Protein AF-0000000076750486 (afdb_homodimer)

Structure (mmCIF, N/CA/C/O backbone):
data_AF-0000000076750486-model_v1
#
loop_
_entity.id
_entity.type
_entity.pdbx_description
1 polymer 'Helix-turn-helix protein'
#
loop_
_atom_site.group_PDB
_atom_site.id
_atom_site.type_symbol
_atom_site.label_atom_id
_atom_site.label_alt_id
_atom_site.label_comp_id
_atom_site.label_asym_id
_atom_site.label_entity_id
_atom_site.label_seq_id
_atom_site.pdbx_PDB_ins_code
_atom_site.Cartn_x
_atom_site.Cartn_y
_atom_site.Cartn_z
_atom_site.occupancy
_atom_site.B_iso_or_equiv
_atom_site.auth_seq_id
_atom_site.auth_comp_id
_atom_site.auth_asym_id
_atom_site.auth_atom_id
_atom_site.pdbx_PDB_model_num
ATOM 1 N N . MET A 1 1 ? -79.75 -40.312 5.246 1 23.78 1 MET A N 1
ATOM 2 C CA . MET A 1 1 ? -78.312 -40.188 5.551 1 23.78 1 MET A CA 1
ATOM 3 C C . MET A 1 1 ? -77.625 -39.281 4.543 1 23.78 1 MET A C 1
ATOM 5 O O . MET A 1 1 ? -77.312 -39.719 3.41 1 23.78 1 MET A O 1
ATOM 9 N N . ALA A 1 2 ? -77.938 -37.969 4.516 1 32.53 2 ALA A N 1
ATOM 10 C CA . ALA A 1 2 ? -77.562 -36.844 3.68 1 32.53 2 ALA A CA 1
ATOM 11 C C . ALA A 1 2 ? -76 -36.625 3.764 1 32.53 2 ALA A C 1
ATOM 13 O O . ALA A 1 2 ? -75.5 -36.406 4.848 1 32.53 2 ALA A O 1
ATOM 14 N N . ARG A 1 3 ? -75.25 -37.219 2.775 1 31.77 3 ARG A N 1
ATOM 15 C CA . ARG A 1 3 ? -73.812 -37.156 2.586 1 31.77 3 ARG A CA 1
ATOM 16 C C . ARG A 1 3 ? -73.312 -35.719 2.408 1 31.77 3 ARG A C 1
ATOM 18 O O . ARG A 1 3 ? -73.75 -35.031 1.464 1 31.77 3 ARG A O 1
ATOM 25 N N . GLU A 1 4 ? -73.188 -34.938 3.432 1 31.73 4 GLU A N 1
ATOM 26 C CA . GLU A 1 4 ? -72.625 -33.594 3.434 1 31.73 4 GLU A CA 1
ATOM 27 C C . GLU A 1 4 ? -71.25 -33.531 2.801 1 31.73 4 GLU A C 1
ATOM 29 O O . GLU A 1 4 ? -70.312 -34.219 3.277 1 31.73 4 GLU A O 1
ATOM 34 N N . SER A 1 5 ? -71.125 -33.5 1.434 1 34.5 5 SER A N 1
ATOM 35 C CA . SER A 1 5 ? -69.938 -33.312 0.645 1 34.5 5 SER A CA 1
ATOM 36 C C . SER A 1 5 ? -69.188 -32.062 1.065 1 34.5 5 SER A C 1
ATOM 38 O O . SER A 1 5 ? -69.625 -30.953 0.844 1 34.5 5 SER A O 1
ATOM 40 N N . SER A 1 6 ? -68.562 -32.031 2.211 1 38.47 6 SER A N 1
ATOM 41 C CA . SER A 1 6 ? -67.688 -30.938 2.646 1 38.47 6 SER A CA 1
ATOM 42 C C . SER A 1 6 ? -66.688 -30.594 1.591 1 38.47 6 SER A C 1
ATOM 44 O O . SER A 1 6 ? -65.812 -31.422 1.288 1 38.47 6 SER A O 1
ATOM 46 N N . GLU A 1 7 ? -67 -29.875 0.505 1 38.19 7 GLU A N 1
ATOM 47 C CA . GLU A 1 7 ? -66.062 -29.312 -0.477 1 38.19 7 GLU A CA 1
ATOM 48 C C . GLU A 1 7 ? -64.938 -28.562 0.204 1 38.19 7 GLU A C 1
ATOM 50 O O . GLU A 1 7 ? -65.125 -27.594 0.936 1 38.19 7 GLU A O 1
ATOM 55 N N . HIS A 1 8 ? -63.875 -29.234 0.682 1 41.31 8 HIS A N 1
ATOM 56 C CA . HIS A 1 8 ? -62.625 -28.672 1.182 1 41.31 8 HIS A CA 1
ATOM 57 C C . HIS A 1 8 ? -62.062 -27.656 0.201 1 41.31 8 HIS A C 1
ATOM 59 O O . HIS A 1 8 ? -61.812 -27.969 -0.965 1 41.31 8 HIS A O 1
ATOM 65 N N . ASN A 1 9 ? -62.438 -26.375 0.25 1 45.03 9 ASN A N 1
ATOM 66 C CA . ASN A 1 9 ? -61.781 -25.297 -0.483 1 45.03 9 ASN A CA 1
ATOM 67 C C . ASN A 1 9 ? -60.281 -25.375 -0.37 1 45.03 9 ASN A C 1
ATOM 69 O O . ASN A 1 9 ? -59.719 -25.328 0.732 1 45.03 9 ASN A O 1
ATOM 73 N N . PRO A 1 10 ? -59.531 -25.953 -1.344 1 51.88 10 PRO A N 1
ATOM 74 C CA . PRO A 1 10 ? -58.094 -26.062 -1.253 1 51.88 10 PRO A CA 1
ATOM 75 C C . PRO A 1 10 ? -57.406 -24.75 -0.828 1 51.88 10 PRO A C 1
ATOM 77 O O . PRO A 1 10 ? -57.969 -23.672 -1.074 1 51.88 10 PRO A O 1
ATOM 80 N N . ALA A 1 11 ? -56.688 -24.703 0.3 1 61.81 11 ALA A N 1
ATOM 81 C CA . ALA A 1 11 ? -55.906 -23.578 0.825 1 61.81 11 ALA A CA 1
ATOM 82 C C . ALA A 1 11 ? -55.219 -22.828 -0.299 1 61.81 11 ALA A C 1
ATOM 84 O O . ALA A 1 11 ? -54.719 -23.438 -1.258 1 61.81 11 ALA A O 1
ATOM 85 N N . PRO A 1 12 ? -55.406 -21.453 -0.414 1 62.12 12 PRO A N 1
ATOM 86 C CA . PRO A 1 12 ? -54.781 -20.656 -1.474 1 62.12 12 PRO A CA 1
ATOM 87 C C . PRO A 1 12 ? -53.25 -20.875 -1.544 1 62.12 12 PRO A C 1
ATOM 89 O O . PRO A 1 12 ? -52.594 -20.984 -0.507 1 62.12 12 PRO A O 1
ATOM 92 N N . ARG A 1 13 ? -52.719 -21.438 -2.635 1 74 13 ARG A N 1
ATOM 93 C CA . ARG A 1 13 ? -51.281 -21.594 -2.859 1 74 13 ARG A CA 1
ATOM 94 C C . ARG A 1 13 ? -50.594 -20.25 -2.824 1 74 13 ARG A C 1
ATOM 96 O O . ARG A 1 13 ? -51.156 -19.234 -3.252 1 74 13 ARG A O 1
ATOM 103 N N . VAL A 1 14 ? -49.469 -20 -2.113 1 76.81 14 VAL A N 1
ATOM 104 C CA . VAL A 1 14 ? -48.688 -18.766 -2.008 1 76.81 14 VAL A CA 1
ATOM 105 C C . VAL A 1 14 ? -47.375 -18.922 -2.771 1 76.81 14 VAL A C 1
ATOM 107 O O . VAL A 1 14 ? -46.875 -20.047 -2.945 1 76.81 14 VAL A O 1
ATOM 110 N N . CYS A 1 15 ? -46.969 -17.906 -3.426 1 71.25 15 CYS A N 1
ATOM 111 C CA . CYS A 1 15 ? -45.688 -17.812 -4.125 1 71.25 15 CYS A CA 1
ATOM 112 C C . CYS A 1 15 ? -44.531 -18.172 -3.199 1 71.25 15 CYS A C 1
ATOM 114 O O . CYS A 1 15 ? -44.438 -17.656 -2.088 1 71.25 15 CYS A O 1
ATOM 116 N N . ALA A 1 16 ? -43.688 -19.125 -3.551 1 73.75 16 ALA A N 1
ATOM 117 C CA . ALA A 1 16 ? -42.594 -19.641 -2.725 1 73.75 16 ALA A CA 1
ATOM 118 C C . ALA A 1 16 ? -41.562 -18.547 -2.42 1 73.75 16 ALA A C 1
ATOM 120 O O . ALA A 1 16 ? -40.844 -18.641 -1.438 1 73.75 16 ALA A O 1
ATOM 121 N N . HIS A 1 17 ? -41.469 -17.453 -3.217 1 64.38 17 HIS A N 1
ATOM 122 C CA . HIS A 1 17 ? -40.5 -16.375 -3.035 1 64.38 17 HIS A CA 1
ATOM 123 C C . HIS A 1 17 ? -41.094 -15.234 -2.207 1 64.38 17 HIS A C 1
ATOM 125 O O . HIS A 1 17 ? -40.5 -14.805 -1.221 1 64.38 17 HIS A O 1
ATOM 131 N N . CYS A 1 18 ? -42.188 -14.641 -2.508 1 64.69 18 CYS A N 1
ATOM 132 C CA . CYS A 1 18 ? -42.656 -13.445 -1.83 1 64.69 18 CYS A CA 1
ATOM 133 C C . CYS A 1 18 ? -43.812 -13.789 -0.883 1 64.69 18 CYS A C 1
ATOM 135 O O . CYS A 1 18 ? -44.312 -12.922 -0.156 1 64.69 18 CYS A O 1
ATOM 137 N N . GLY A 1 19 ? -44.281 -14.953 -0.871 1 73.81 19 GLY A N 1
ATOM 138 C CA . GLY A 1 19 ? -45.344 -15.383 0.017 1 73.81 19 GLY A CA 1
ATOM 139 C C . GLY A 1 19 ? -46.719 -14.883 -0.408 1 73.81 19 GLY A C 1
ATOM 140 O O . GLY A 1 19 ? -47.688 -15.078 0.302 1 73.81 19 GLY A O 1
ATOM 141 N N . GLY A 1 20 ? -46.781 -14.133 -1.441 1 74 20 GLY A N 1
ATOM 142 C CA . GLY A 1 20 ? -48.062 -13.648 -1.911 1 74 20 GLY A CA 1
ATOM 143 C C . GLY A 1 20 ? -48.969 -14.75 -2.449 1 74 20 GLY A C 1
ATOM 144 O O . GLY A 1 20 ? -48.469 -15.844 -2.766 1 74 20 GLY A O 1
ATOM 145 N N . ARG A 1 21 ? -50.281 -14.555 -2.58 1 76.75 21 ARG A N 1
ATOM 146 C CA . ARG A 1 21 ? -51.219 -15.555 -3.037 1 76.75 21 ARG A CA 1
ATOM 147 C C . ARG A 1 21 ? -51.094 -15.781 -4.539 1 76.75 21 ARG A C 1
ATOM 149 O O . ARG A 1 21 ? -51.094 -14.828 -5.32 1 76.75 21 ARG A O 1
ATOM 156 N N . LEU A 1 22 ? -50.75 -17.031 -4.992 1 73.75 22 LEU A N 1
ATOM 157 C CA . LEU A 1 22 ? -50.688 -17.391 -6.402 1 73.75 22 LEU A CA 1
ATOM 158 C C . LEU A 1 22 ? -52.062 -17.391 -7.043 1 73.75 22 LEU A C 1
ATOM 160 O O . LEU A 1 22 ? -53.031 -17.734 -6.391 1 73.75 22 LEU A O 1
ATOM 164 N N . ARG A 1 23 ? -52.125 -16.859 -8.281 1 75.88 23 ARG A N 1
ATOM 165 C CA . ARG A 1 23 ? -53.406 -16.953 -9.016 1 75.88 23 ARG A CA 1
ATOM 166 C C . ARG A 1 23 ? -53.812 -18.422 -9.188 1 75.88 23 ARG A C 1
ATOM 168 O O . ARG A 1 23 ? -52.969 -19.312 -9.203 1 75.88 23 ARG A O 1
ATOM 175 N N . ARG A 1 24 ? -55.031 -18.75 -9.273 1 73 24 ARG A N 1
ATOM 176 C CA . ARG A 1 24 ? -55.594 -20.094 -9.383 1 73 24 ARG A CA 1
ATOM 177 C C . ARG A 1 24 ? -55.031 -20.828 -10.602 1 73 24 ARG A C 1
ATOM 179 O O . ARG A 1 24 ? -54.844 -22.047 -10.57 1 73 24 ARG A O 1
ATOM 186 N N . ASP A 1 25 ? -54.688 -20.047 -11.695 1 73.94 25 ASP A N 1
ATOM 187 C CA . ASP A 1 25 ? -54.219 -20.656 -12.938 1 73.94 25 ASP A CA 1
ATOM 188 C C . ASP A 1 25 ? -52.719 -20.719 -12.984 1 73.94 25 ASP A C 1
ATOM 190 O O . ASP A 1 25 ? -52.125 -21.219 -13.953 1 73.94 25 ASP A O 1
ATOM 194 N N . ASN A 1 26 ? -52 -20.203 -11.984 1 67.25 26 ASN A N 1
ATOM 195 C CA . ASN A 1 26 ? -50.562 -20.297 -11.922 1 67.25 26 ASN A CA 1
ATOM 196 C C . ASN A 1 26 ? -50.094 -21.672 -11.453 1 67.25 26 ASN A C 1
ATOM 198 O O . ASN A 1 26 ? -50.438 -22.109 -10.352 1 67.25 26 ASN A O 1
ATOM 202 N N . THR A 1 27 ? -49.594 -22.453 -12.258 1 73.5 27 THR A N 1
ATOM 203 C CA . THR A 1 27 ? -49.156 -23.812 -11.977 1 73.5 27 THR A CA 1
ATOM 204 C C . THR A 1 27 ? -47.719 -23.812 -11.438 1 73.5 27 THR A C 1
ATOM 206 O O . THR A 1 27 ? -47.188 -24.859 -11.039 1 73.5 27 THR A O 1
ATOM 209 N N . ASN A 1 28 ? -47.094 -22.625 -11.414 1 70.88 28 ASN A N 1
ATOM 210 C CA . ASN A 1 28 ? -45.719 -22.531 -10.93 1 70.88 28 ASN A CA 1
ATOM 211 C C . ASN A 1 28 ? -45.656 -22.297 -9.422 1 70.88 28 ASN A C 1
ATOM 213 O O . ASN A 1 28 ? -46.688 -22.047 -8.789 1 70.88 28 ASN A O 1
ATOM 217 N N . THR A 1 29 ? -44.531 -22.5 -8.758 1 75.31 29 THR A N 1
ATOM 218 C CA . THR A 1 29 ? -44.344 -22.297 -7.324 1 75.31 29 THR A CA 1
ATOM 219 C C . THR A 1 29 ? -44.125 -20.812 -7.016 1 75.31 29 THR A C 1
ATOM 221 O O . THR A 1 29 ? -44.188 -20.406 -5.855 1 75.31 29 THR A O 1
ATOM 224 N N . LEU A 1 30 ? -43.781 -20 -8.016 1 70.56 30 LEU A N 1
ATOM 225 C CA . LEU A 1 30 ? -43.594 -18.562 -7.859 1 70.56 30 LEU A CA 1
ATOM 226 C C . LEU A 1 30 ? -44.688 -17.781 -8.555 1 70.56 30 LEU A C 1
ATOM 228 O O . LEU A 1 30 ? -45.25 -18.25 -9.547 1 70.56 30 LEU A O 1
ATOM 232 N N . CYS A 1 31 ? -45.125 -16.625 -8.016 1 71.88 31 CYS A N 1
ATOM 233 C CA . CYS A 1 31 ? -46.031 -15.695 -8.672 1 71.88 31 CYS A CA 1
ATOM 234 C C . CYS A 1 31 ? -45.375 -15.023 -9.867 1 71.88 31 CYS A C 1
ATOM 236 O O . CYS A 1 31 ? -44.156 -15.039 -9.984 1 71.88 31 CYS A O 1
ATOM 238 N N . ASP A 1 32 ? -46.062 -14.438 -10.93 1 67.56 32 ASP A N 1
ATOM 239 C CA . ASP A 1 32 ? -45.531 -13.867 -12.172 1 67.56 32 ASP A CA 1
ATOM 240 C C . ASP A 1 32 ? -44.438 -12.828 -11.891 1 67.56 32 ASP A C 1
ATOM 242 O O . ASP A 1 32 ? -43.406 -12.844 -12.523 1 67.56 32 ASP A O 1
ATOM 246 N N . PRO A 1 33 ? -44.719 -11.953 -11.039 1 64.38 33 PRO A N 1
ATOM 247 C CA . PRO A 1 33 ? -43.625 -11.039 -10.773 1 64.38 33 PRO A CA 1
ATOM 248 C C . PRO A 1 33 ? -42.406 -11.742 -10.18 1 64.38 33 PRO A C 1
ATOM 250 O O . PRO A 1 33 ? -41.25 -11.43 -10.539 1 64.38 33 PRO A O 1
ATOM 253 N N . CYS A 1 34 ? -42.562 -12.609 -9.297 1 63.22 34 CYS A N 1
ATOM 254 C CA . CYS A 1 34 ? -41.438 -13.336 -8.688 1 63.22 34 CYS A CA 1
ATOM 255 C C . CYS A 1 34 ? -40.812 -14.305 -9.688 1 63.22 34 CYS A C 1
ATOM 257 O O . CYS A 1 34 ? -39.625 -14.562 -9.633 1 63.22 34 CYS A O 1
ATOM 259 N N . GLN A 1 35 ? -41.562 -14.961 -10.547 1 58.34 35 GLN A N 1
ATOM 260 C CA . GLN A 1 35 ? -41 -15.734 -11.641 1 58.34 35 GLN A CA 1
ATOM 261 C C . GLN A 1 35 ? -40.125 -14.859 -12.547 1 58.34 35 GLN A C 1
ATOM 263 O O . GLN A 1 35 ? -39.062 -15.289 -13 1 58.34 35 GLN A O 1
ATOM 268 N N . ARG A 1 36 ? -40.688 -13.727 -12.906 1 53.91 36 ARG A N 1
ATOM 269 C CA . ARG A 1 36 ? -39.906 -12.781 -13.695 1 53.91 36 ARG A CA 1
ATOM 270 C C . ARG A 1 36 ? -38.656 -12.352 -12.953 1 53.91 36 ARG A C 1
ATOM 272 O O . ARG A 1 36 ? -37.562 -12.203 -13.555 1 53.91 36 ARG A O 1
ATOM 279 N N . SER A 1 37 ? -38.781 -12.031 -11.805 1 46.66 37 SER A N 1
ATOM 280 C CA . SER A 1 37 ? -37.625 -11.648 -10.984 1 46.66 37 SER A CA 1
ATOM 281 C C . SER A 1 37 ? -36.719 -12.844 -10.734 1 46.66 37 SER A C 1
ATOM 283 O O . SER A 1 37 ? -35.5 -12.68 -10.562 1 46.66 37 SER A O 1
ATOM 285 N N . ALA A 1 38 ? -37.188 -13.977 -10.555 1 42.75 38 ALA A N 1
ATOM 286 C CA . ALA A 1 38 ? -36.344 -15.164 -10.344 1 42.75 38 ALA A CA 1
ATOM 287 C C . ALA A 1 38 ? -35.562 -15.516 -11.609 1 42.75 38 ALA A C 1
ATOM 289 O O . ALA A 1 38 ? -34.469 -16.078 -11.523 1 42.75 38 ALA A O 1
ATOM 290 N N . HIS A 1 39 ? -36.219 -15.461 -12.773 1 36.16 39 HIS A N 1
ATOM 291 C CA . HIS A 1 39 ? -35.438 -15.633 -13.984 1 36.16 39 HIS A CA 1
ATOM 292 C C . HIS A 1 39 ? -34.531 -14.438 -14.219 1 36.16 39 HIS A C 1
ATOM 294 O O . HIS A 1 39 ? -34.031 -14.227 -15.336 1 36.16 39 HIS A O 1
ATOM 300 N N . THR A 1 40 ? -34.594 -13.523 -13.461 1 33.72 40 THR A N 1
ATOM 301 C CA . THR A 1 40 ? -33.531 -12.57 -13.773 1 33.72 40 THR A CA 1
ATOM 302 C C . THR A 1 40 ? -32.188 -13.281 -13.891 1 33.72 40 THR A C 1
ATOM 304 O O . THR A 1 40 ? -31.531 -13.57 -12.883 1 33.72 40 THR A O 1
ATOM 307 N N . VAL A 1 41 ? -32.188 -14.32 -14.547 1 33.94 41 VAL A N 1
ATOM 308 C CA . VAL A 1 41 ? -30.859 -14.68 -15.008 1 33.94 41 VAL A CA 1
ATOM 309 C C . VAL A 1 41 ? -30.062 -13.414 -15.328 1 33.94 41 VAL A C 1
ATOM 311 O O . VAL A 1 41 ? -30.5 -12.57 -16.109 1 33.94 41 VAL A O 1
ATOM 314 N N . GLU A 1 42 ? -29.422 -12.953 -14.445 1 41.34 42 GLU A N 1
ATOM 315 C CA . GLU A 1 42 ? -28.516 -11.844 -14.719 1 41.34 42 GLU A CA 1
ATOM 316 C C . GLU A 1 42 ? -27.969 -11.922 -16.141 1 41.34 42 GLU A C 1
ATOM 318 O O . GLU A 1 42 ? -27.344 -12.906 -16.516 1 41.34 42 GLU A O 1
ATOM 323 N N . LEU A 1 43 ? -28.766 -11.422 -16.969 1 50.56 43 LEU A N 1
ATOM 324 C CA . LEU A 1 43 ? -28.234 -11.266 -18.312 1 50.56 43 LEU A CA 1
ATOM 325 C C . LEU A 1 43 ? -26.766 -10.836 -18.266 1 50.56 43 LEU A C 1
ATOM 327 O O . LEU A 1 43 ? -26.438 -9.797 -17.703 1 50.56 43 LEU A O 1
ATOM 331 N N . LEU A 1 44 ? -25.969 -11.789 -18.391 1 55.09 44 LEU A N 1
ATOM 332 C CA . LEU A 1 44 ? -24.547 -11.477 -18.5 1 55.09 44 LEU A CA 1
ATOM 333 C C . LEU A 1 44 ? -24.125 -11.344 -19.953 1 55.09 44 LEU A C 1
ATOM 335 O O . LEU A 1 44 ? -24.484 -12.18 -20.781 1 55.09 44 LEU A O 1
ATOM 339 N N . ALA A 1 45 ? -23.547 -10.305 -20.281 1 67.12 45 ALA A N 1
ATOM 340 C CA . ALA A 1 45 ? -23 -10.133 -21.609 1 67.12 45 ALA A CA 1
ATOM 341 C C . ALA A 1 45 ? -22 -11.242 -21.938 1 67.12 45 ALA A C 1
ATOM 343 O O . ALA A 1 45 ? -21.172 -11.609 -21.109 1 67.12 45 ALA A O 1
ATOM 344 N N . PRO A 1 46 ? -22.234 -11.836 -23.047 1 64.25 46 PRO A N 1
ATOM 345 C CA . PRO A 1 46 ? -21.266 -12.867 -23.422 1 64.25 46 PRO A CA 1
ATOM 346 C C . PRO A 1 46 ? -19.859 -12.32 -23.578 1 64.25 46 PRO A C 1
ATOM 348 O O . PRO A 1 46 ? -19.672 -11.141 -23.906 1 64.25 46 PRO A O 1
ATOM 351 N N . VAL A 1 47 ? -18.906 -13.047 -23.328 1 61.25 47 VAL A N 1
ATOM 352 C CA . VAL A 1 47 ? -17.531 -12.711 -23.656 1 61.25 47 VAL A CA 1
ATOM 353 C C . VAL A 1 47 ? -17.266 -13 -25.125 1 61.25 47 VAL A C 1
ATOM 355 O O . VAL A 1 47 ? -17.406 -14.141 -25.578 1 61.25 47 VAL A O 1
ATOM 358 N N . LEU A 1 48 ? -17.078 -11.961 -25.797 1 66.31 48 LEU A N 1
ATOM 359 C CA . LEU A 1 48 ? -16.875 -12.078 -27.234 1 66.31 48 LEU A CA 1
ATOM 360 C C . LEU A 1 48 ? -15.391 -12.094 -27.578 1 66.31 48 LEU A C 1
ATOM 362 O O . LEU A 1 48 ? -14.594 -11.422 -26.922 1 66.31 48 LEU A O 1
ATOM 366 N N . PRO A 1 49 ? -15.023 -13.008 -28.469 1 60.53 49 PRO A N 1
ATOM 367 C CA . PRO A 1 49 ? -13.625 -13.008 -28.906 1 60.53 49 PRO A CA 1
ATOM 368 C C . PRO A 1 49 ? -13.18 -11.656 -29.469 1 60.53 49 PRO A C 1
ATOM 370 O O . PRO A 1 49 ? -14.016 -10.867 -29.906 1 60.53 49 PRO A O 1
ATOM 373 N N . LEU A 1 50 ? -11.891 -11.391 -29.406 1 60.94 50 LEU A N 1
ATOM 374 C CA . LEU A 1 50 ? -11.352 -10.125 -29.875 1 60.94 50 LEU A CA 1
ATOM 375 C C . LEU A 1 50 ? -11.664 -9.922 -31.359 1 60.94 50 LEU A C 1
ATOM 377 O O . LEU A 1 50 ? -11.805 -8.781 -31.812 1 60.94 50 LEU A O 1
ATOM 381 N N . ASP A 1 51 ? -11.773 -11.039 -32.031 1 64.12 51 ASP A N 1
ATOM 382 C CA . ASP A 1 51 ? -12.086 -10.938 -33.469 1 64.12 51 ASP A CA 1
ATOM 383 C C . ASP A 1 51 ? -13.453 -10.289 -33.688 1 64.12 51 ASP A C 1
ATOM 385 O O . ASP A 1 51 ? -13.672 -9.602 -34.688 1 64.12 51 ASP A O 1
ATOM 389 N N . PHE A 1 52 ? -14.32 -10.445 -32.812 1 75.19 52 PHE A N 1
ATOM 390 C CA . PHE A 1 52 ? -15.633 -9.805 -32.906 1 75.19 52 PHE A CA 1
ATOM 391 C C . PHE A 1 52 ? -15.5 -8.289 -32.812 1 75.19 52 PHE A C 1
ATOM 393 O O . PHE A 1 52 ? -16.094 -7.574 -33.656 1 75.19 52 PHE A O 1
ATOM 400 N N . TRP A 1 53 ? -14.656 -7.945 -31.953 1 74.5 53 TRP A N 1
ATOM 401 C CA . TRP A 1 53 ? -14.484 -6.516 -31.734 1 74.5 53 TRP A CA 1
ATOM 402 C C . TRP A 1 53 ? -13.57 -5.898 -32.781 1 74.5 53 TRP A C 1
ATOM 404 O O . TRP A 1 53 ? -13.594 -4.688 -33 1 74.5 53 TRP A O 1
ATOM 414 N N . ALA A 1 54 ? -12.891 -6.789 -33.406 1 66.94 54 ALA A N 1
ATOM 415 C CA . ALA A 1 54 ? -11.945 -6.336 -34.438 1 66.94 54 ALA A CA 1
ATOM 416 C C . ALA A 1 54 ? -12.586 -6.324 -35.812 1 66.94 54 ALA A C 1
ATOM 418 O O . ALA A 1 54 ? -11.969 -5.898 -36.781 1 66.94 54 ALA A O 1
ATOM 419 N N . GLU A 1 55 ? -13.758 -6.832 -35.875 1 76.88 55 GLU A N 1
ATOM 420 C CA . GLU A 1 55 ? -14.453 -6.746 -37.156 1 76.88 55 GLU A CA 1
ATOM 421 C C . GLU A 1 55 ? -14.516 -5.305 -37.625 1 76.88 55 GLU A C 1
ATOM 423 O O . GLU A 1 55 ? -14.758 -4.383 -36.844 1 76.88 55 GLU A O 1
ATOM 428 N N . PRO A 1 56 ? -14.281 -5.176 -38.906 1 75.38 56 PRO A N 1
ATOM 429 C CA . PRO A 1 56 ? -14.141 -3.822 -39.469 1 75.38 56 PRO A CA 1
ATOM 430 C C . PRO A 1 56 ? -15.312 -2.91 -39.094 1 75.38 56 PRO A C 1
ATOM 432 O O . PRO A 1 56 ? -15.102 -1.758 -38.688 1 75.38 56 PRO A O 1
ATOM 435 N N . GLU A 1 57 ? -16.484 -3.408 -39.156 1 81.75 57 GLU A N 1
ATOM 436 C CA . GLU A 1 57 ? -17.641 -2.562 -38.844 1 81.75 57 GLU A CA 1
ATOM 437 C C . GLU A 1 57 ? -17.688 -2.252 -37.344 1 81.75 57 GLU A C 1
ATOM 439 O O . GLU A 1 57 ? -18 -1.124 -36.938 1 81.75 57 GLU A O 1
ATOM 444 N N . MET A 1 58 ? -17.328 -3.17 -36.562 1 82.38 58 MET A N 1
ATOM 445 C CA . MET A 1 58 ? -17.328 -2.988 -35.094 1 82.38 58 MET A CA 1
ATOM 446 C C . MET A 1 58 ? -16.172 -2.08 -34.688 1 82.38 58 MET A C 1
ATOM 448 O O . MET A 1 58 ? -16.375 -1.162 -33.875 1 82.38 58 MET A O 1
ATOM 452 N N . ARG A 1 59 ? -15.117 -2.338 -35.219 1 76.19 59 ARG A N 1
ATOM 453 C CA . ARG A 1 59 ? -13.953 -1.517 -34.906 1 76.19 59 ARG A CA 1
ATOM 454 C C . ARG A 1 59 ? -14.195 -0.058 -35.281 1 76.19 59 ARG A C 1
ATOM 456 O O . ARG A 1 59 ? -13.844 0.849 -34.531 1 76.19 59 ARG A O 1
ATOM 463 N N . ALA A 1 60 ? -14.75 0.118 -36.406 1 76.88 60 ALA A N 1
ATOM 464 C CA . ALA A 1 60 ? -15.078 1.472 -36.844 1 76.88 60 ALA A CA 1
ATOM 465 C C . ALA A 1 60 ? -16.094 2.121 -35.906 1 76.88 60 ALA A C 1
ATOM 467 O O . ALA A 1 60 ? -15.945 3.291 -35.531 1 76.88 60 ALA A O 1
ATOM 468 N N . ALA A 1 61 ? -17.047 1.387 -35.469 1 80.94 61 ALA A N 1
ATOM 469 C CA . ALA A 1 61 ? -18.078 1.907 -34.562 1 80.94 61 ALA A CA 1
ATOM 470 C C . ALA A 1 61 ? -17.484 2.271 -33.219 1 80.94 61 ALA A C 1
ATOM 472 O O . ALA A 1 61 ? -17.812 3.309 -32.656 1 80.94 61 ALA A O 1
ATOM 473 N N . LEU A 1 62 ? -16.609 1.397 -32.812 1 77.25 62 LEU A N 1
ATOM 474 C CA . LEU A 1 62 ? -15.953 1.638 -31.547 1 77.25 62 LEU A CA 1
ATOM 475 C C . LEU A 1 62 ? -15.008 2.83 -31.625 1 77.25 62 LEU A C 1
ATOM 477 O O . LEU A 1 62 ? -14.969 3.664 -30.719 1 77.25 62 LEU A O 1
ATOM 481 N N . ALA A 1 63 ? -14.359 2.98 -32.656 1 68.62 63 ALA A N 1
ATOM 482 C CA . ALA A 1 63 ? -13.43 4.09 -32.875 1 68.62 63 ALA A CA 1
ATOM 483 C C . ALA A 1 63 ? -14.18 5.418 -32.969 1 68.62 63 ALA A C 1
ATOM 485 O O . ALA A 1 63 ? -13.711 6.438 -32.438 1 68.62 63 ALA A O 1
ATOM 486 N N . ASP A 1 64 ? -15.391 5.352 -33.438 1 68.25 64 ASP A N 1
ATOM 487 C CA . ASP A 1 64 ? -16.203 6.551 -33.656 1 68.25 64 ASP A CA 1
ATOM 488 C C . ASP A 1 64 ? -17.125 6.793 -32.469 1 68.25 64 ASP A C 1
ATOM 490 O O . ASP A 1 64 ? -17.938 7.723 -32.469 1 68.25 64 ASP A O 1
ATOM 494 N N . HIS A 1 65 ? -17.031 5.957 -31.516 1 74.12 65 HIS A N 1
ATOM 495 C CA . HIS A 1 65 ? -17.906 6 -30.344 1 74.12 65 HIS A CA 1
ATOM 496 C C . HIS A 1 65 ? -19.375 5.996 -30.75 1 74.12 65 HIS A C 1
ATOM 498 O O . HIS A 1 65 ? -20.203 6.664 -30.125 1 74.12 65 HIS A O 1
ATOM 504 N N . ASP A 1 66 ? -19.625 5.387 -31.781 1 79.38 66 ASP A N 1
ATOM 505 C CA . ASP A 1 66 ? -21.016 5.172 -32.219 1 79.38 66 ASP A CA 1
ATOM 506 C C . ASP A 1 66 ? -21.641 3.996 -31.469 1 79.38 66 ASP A C 1
ATOM 508 O O . ASP A 1 66 ? -21.703 2.883 -31.984 1 79.38 66 ASP A O 1
ATOM 512 N N . LEU A 1 67 ? -22.156 4.266 -30.359 1 84.5 67 LEU A N 1
ATOM 513 C CA . LEU A 1 67 ? -22.656 3.23 -29.469 1 84.5 67 LEU A CA 1
ATOM 514 C C . LEU A 1 67 ? -23.969 2.645 -30 1 84.5 67 LEU A C 1
ATOM 516 O O . LEU A 1 67 ? -24.328 1.513 -29.672 1 84.5 67 LEU A O 1
ATOM 520 N N . GLY A 1 68 ? -24.609 3.414 -30.766 1 85.19 68 GLY A N 1
ATOM 521 C CA . GLY A 1 68 ? -25.766 2.861 -31.422 1 85.19 68 GLY A CA 1
ATOM 522 C C . GLY A 1 68 ? -25.438 1.714 -32.344 1 85.19 68 GLY A C 1
ATOM 523 O O . GLY A 1 68 ? -26.062 0.651 -32.281 1 85.19 68 GLY A O 1
ATOM 524 N N . LYS A 1 69 ? -24.453 1.995 -33.156 1 85.81 69 LYS A N 1
ATOM 525 C CA . LYS A 1 69 ? -24 0.96 -34.094 1 85.81 69 LYS A CA 1
ATOM 526 C C . LYS A 1 69 ? -23.406 -0.225 -33.344 1 85.81 69 LYS A C 1
ATOM 528 O O . LYS A 1 69 ? -23.609 -1.378 -33.719 1 85.81 69 LYS A O 1
ATOM 533 N N . VAL A 1 70 ? -22.703 0.013 -32.312 1 86.56 70 VAL A N 1
ATOM 534 C CA . VAL A 1 70 ? -22.141 -1.045 -31.484 1 86.56 70 VAL A CA 1
ATOM 535 C C . VAL A 1 70 ? -23.25 -1.932 -30.938 1 86.56 70 VAL A C 1
ATOM 537 O O . VAL A 1 70 ? -23.172 -3.16 -31 1 86.56 70 VAL A O 1
ATOM 540 N N . SER A 1 71 ? -24.266 -1.316 -30.469 1 88.94 71 SER A N 1
ATOM 541 C CA . SER A 1 71 ? -25.406 -2.043 -29.953 1 88.94 71 SER A CA 1
ATOM 542 C C . SER A 1 71 ? -26.078 -2.879 -31.031 1 88.94 71 SER A C 1
ATOM 544 O O . SER A 1 71 ? -26.391 -4.051 -30.812 1 88.94 71 SER A O 1
ATOM 546 N N . GLN A 1 72 ? -26.203 -2.324 -32.188 1 88.69 72 GLN A N 1
ATOM 547 C CA . GLN A 1 72 ? -26.828 -3.021 -33.281 1 88.69 72 GLN A CA 1
ATOM 548 C C . GLN A 1 72 ? -26.016 -4.234 -33.719 1 88.69 72 GLN A C 1
ATOM 550 O O . GLN A 1 72 ? -26.547 -5.324 -33.906 1 88.69 72 GLN A O 1
ATOM 555 N N . LEU A 1 73 ? -24.703 -4.035 -33.844 1 86.88 73 LEU A N 1
ATOM 556 C CA . LEU A 1 73 ? -23.812 -5.121 -34.25 1 86.88 73 LEU A CA 1
ATOM 557 C C . LEU A 1 73 ? -23.766 -6.207 -33.156 1 86.88 73 LEU A C 1
ATOM 559 O O . LEU A 1 73 ? -23.75 -7.398 -33.5 1 86.88 73 LEU A O 1
ATOM 563 N N . TYR A 1 74 ? -23.734 -5.793 -31.984 1 86.44 74 TYR A N 1
ATOM 564 C CA . TYR A 1 74 ? -23.719 -6.695 -30.844 1 86.44 74 TYR A CA 1
ATOM 565 C C . TYR A 1 74 ? -24.969 -7.559 -30.812 1 86.44 74 TYR A C 1
ATOM 567 O O . TYR A 1 74 ? -24.891 -8.781 -30.656 1 86.44 74 TYR A O 1
ATOM 575 N N . ARG A 1 75 ? -26.125 -7.008 -31.062 1 85.5 75 ARG A N 1
ATOM 576 C CA . ARG A 1 75 ? -27.406 -7.715 -31.047 1 85.5 75 ARG A CA 1
ATOM 577 C C . ARG A 1 75 ? -27.516 -8.648 -32.25 1 85.5 75 ARG A C 1
ATOM 579 O O . ARG A 1 75 ? -28.125 -9.719 -32.156 1 85.5 75 ARG A O 1
ATOM 586 N N . ALA A 1 76 ? -26.891 -8.227 -33.281 1 85.88 76 ALA A N 1
ATOM 587 C CA . ALA A 1 76 ? -26.984 -9.016 -34.5 1 85.88 76 ALA A CA 1
ATOM 588 C C . ALA A 1 76 ? -26.141 -10.281 -34.406 1 85.88 76 ALA A C 1
ATOM 590 O O . ALA A 1 76 ? -26.422 -11.273 -35.094 1 85.88 76 ALA A O 1
ATOM 591 N N . ARG A 1 77 ? -25.203 -10.203 -33.531 1 80.44 77 ARG A N 1
ATOM 592 C CA . ARG A 1 77 ? -24.203 -11.266 -33.625 1 80.44 77 ARG A CA 1
ATOM 593 C C . ARG A 1 77 ? -24.094 -12.039 -32.312 1 80.44 77 ARG A C 1
ATOM 595 O O . ARG A 1 77 ? -23.25 -12.93 -32.188 1 80.44 77 ARG A O 1
ATOM 602 N N . THR A 1 78 ? -24.844 -11.594 -31.406 1 79.88 78 THR A N 1
ATOM 603 C CA . THR A 1 78 ? -24.797 -12.266 -30.109 1 79.88 78 THR A CA 1
ATOM 604 C C . THR A 1 78 ? -26.188 -12.727 -29.688 1 79.88 78 THR A C 1
ATOM 606 O O . THR A 1 78 ? -27.188 -12.336 -30.297 1 79.88 78 THR A O 1
ATOM 609 N N . PRO A 1 79 ? -26.219 -13.555 -28.672 1 75.81 79 PRO A N 1
ATOM 610 C CA . PRO A 1 79 ? -27.547 -13.992 -28.203 1 75.81 79 PRO A CA 1
ATOM 611 C C . PRO A 1 79 ? -28.359 -12.859 -27.578 1 75.81 79 PRO A C 1
ATOM 613 O O . PRO A 1 79 ? -29.547 -13.039 -27.281 1 75.81 79 PRO A O 1
ATOM 616 N N . ILE A 1 80 ? -27.656 -11.773 -27.406 1 80.56 80 ILE A N 1
ATOM 617 C CA . ILE A 1 80 ? -28.359 -10.578 -26.922 1 80.56 80 ILE A CA 1
ATOM 618 C C . ILE A 1 80 ? -29.016 -9.875 -28.094 1 80.56 80 ILE A C 1
ATOM 620 O O . ILE A 1 80 ? -28.484 -8.891 -28.625 1 80.56 80 ILE A O 1
ATOM 624 N N . ARG A 1 81 ? -30.156 -10.297 -28.453 1 82.56 81 ARG A N 1
ATOM 625 C CA . ARG A 1 81 ? -30.75 -9.93 -29.734 1 82.56 81 ARG A CA 1
ATOM 626 C C . ARG A 1 81 ? -31.688 -8.742 -29.594 1 82.56 81 ARG A C 1
ATOM 628 O O . ARG A 1 81 ? -32 -8.078 -30.578 1 82.56 81 ARG A O 1
ATOM 635 N N . ARG A 1 82 ? -32.156 -8.477 -28.391 1 82.88 82 ARG A N 1
ATOM 636 C CA . ARG A 1 82 ? -33.188 -7.445 -28.203 1 82.88 82 ARG A CA 1
ATOM 637 C C . ARG A 1 82 ? -32.594 -6.242 -27.453 1 82.88 82 ARG A C 1
ATOM 639 O O . ARG A 1 82 ? -31.672 -6.383 -26.672 1 82.88 82 ARG A O 1
ATOM 646 N N . GLN A 1 83 ? -33.219 -5.094 -27.734 1 84.75 83 GLN A N 1
ATOM 647 C CA . GLN A 1 83 ? -32.719 -3.842 -27.156 1 84.75 83 GLN A CA 1
ATOM 648 C C . GLN A 1 83 ? -32.875 -3.857 -25.641 1 84.75 83 GLN A C 1
ATOM 650 O O . GLN A 1 83 ? -32.031 -3.309 -24.922 1 84.75 83 GLN A O 1
ATOM 655 N N . HIS A 1 84 ? -33.906 -4.516 -25.188 1 81.25 84 HIS A N 1
ATOM 656 C CA . HIS A 1 84 ? -34.125 -4.492 -23.75 1 81.25 84 HIS A CA 1
ATOM 657 C C . HIS A 1 84 ? -33.031 -5.301 -23.031 1 81.25 84 HIS A C 1
ATOM 659 O O . HIS A 1 84 ? -32.688 -5.004 -21.875 1 81.25 84 HIS A O 1
ATOM 665 N N . MET A 1 85 ? -32.5 -6.23 -23.656 1 79.88 85 MET A N 1
ATOM 666 C CA . MET A 1 85 ? -31.422 -7.012 -23.078 1 79.88 85 MET A CA 1
ATOM 667 C C . MET A 1 85 ? -30.141 -6.18 -22.969 1 79.88 85 MET A C 1
ATOM 669 O O . MET A 1 85 ? -29.453 -6.23 -21.938 1 79.88 85 MET A O 1
ATOM 673 N N . VAL A 1 86 ? -29.828 -5.43 -24 1 85.94 86 VAL A N 1
ATOM 674 C CA . VAL A 1 86 ? -28.688 -4.512 -23.953 1 85.94 86 VAL A CA 1
ATOM 675 C C . VAL A 1 86 ? -28.922 -3.469 -22.859 1 85.94 86 VAL A C 1
ATOM 677 O O . VAL A 1 86 ? -28 -3.146 -22.109 1 85.94 86 VAL A O 1
ATOM 680 N N . ALA A 1 87 ? -30.109 -2.98 -22.75 1 82.56 87 ALA A N 1
ATOM 681 C CA . ALA A 1 87 ? -30.484 -1.995 -21.734 1 82.56 87 ALA A CA 1
ATOM 682 C C . ALA A 1 87 ? -30.188 -2.516 -20.328 1 82.56 87 ALA A C 1
ATOM 684 O O . ALA A 1 87 ? -29.641 -1.796 -19.5 1 82.56 87 ALA A O 1
ATOM 685 N N . GLU A 1 88 ? -30.484 -3.705 -20.234 1 77 88 GLU A N 1
ATOM 686 C CA . GLU A 1 88 ? -30.25 -4.332 -18.938 1 77 88 GLU A CA 1
ATOM 687 C C . GLU A 1 88 ? -28.766 -4.465 -18.656 1 77 88 GLU A C 1
ATOM 689 O O . GLU A 1 88 ? -28.312 -4.219 -17.531 1 77 88 GLU A O 1
ATOM 694 N N . LEU A 1 89 ? -28.062 -4.816 -19.672 1 76.5 89 LEU A N 1
ATOM 695 C CA . LEU A 1 89 ? -26.625 -5.039 -19.5 1 76.5 89 LEU A CA 1
ATOM 696 C C . LEU A 1 89 ? -25.906 -3.732 -19.203 1 76.5 89 LEU A C 1
ATOM 698 O O . LEU A 1 89 ? -24.969 -3.703 -18.406 1 76.5 89 LEU A O 1
ATOM 702 N N . VAL A 1 90 ? -26.375 -2.664 -19.859 1 79.12 90 VAL A N 1
ATOM 703 C CA . VAL A 1 90 ? -25.641 -1.413 -19.781 1 79.12 90 VAL A CA 1
ATOM 704 C C . VAL A 1 90 ? -26.281 -0.496 -18.734 1 79.12 90 VAL A C 1
ATOM 706 O O . VAL A 1 90 ? -25.75 0.565 -18.422 1 79.12 90 VAL A O 1
ATOM 709 N N . GLY A 1 91 ? -27.422 -0.843 -18.234 1 75.81 91 GLY A N 1
ATOM 710 C CA . GLY A 1 91 ? -28.094 -0.108 -17.172 1 75.81 91 GLY A CA 1
ATOM 711 C C . GLY A 1 91 ? -28.891 1.076 -17.672 1 75.81 91 GLY A C 1
ATOM 712 O O . GLY A 1 91 ? -28.906 2.137 -17.047 1 75.81 91 GLY A O 1
ATOM 713 N N . PHE A 1 92 ? -29.375 1.004 -18.797 1 80.5 92 PHE A N 1
ATOM 714 C CA . PHE A 1 92 ? -30.25 2.018 -19.359 1 80.5 92 PHE A CA 1
ATOM 715 C C . PHE A 1 92 ? -31.656 1.448 -19.594 1 80.5 92 PHE A C 1
ATOM 717 O O . PHE A 1 92 ? -31.859 0.238 -19.484 1 80.5 92 PHE A O 1
ATOM 724 N N . SER A 1 93 ? -32.594 2.27 -19.766 1 79.5 93 SER A N 1
ATOM 725 C CA . SER A 1 93 ? -33.906 1.839 -20.219 1 79.5 93 SER A CA 1
ATOM 726 C C . SER A 1 93 ? -33.875 1.429 -21.688 1 79.5 93 SER A C 1
ATOM 728 O O . SER A 1 93 ? -33 1.866 -22.453 1 79.5 93 SER A O 1
ATOM 730 N N . GLN A 1 94 ? -34.781 0.555 -22 1 82.69 94 GLN A N 1
ATOM 731 C CA . GLN A 1 94 ? -34.906 0.144 -23.391 1 82.69 94 GLN A CA 1
ATOM 732 C C . GLN A 1 94 ? -35.188 1.343 -24.297 1 82.69 94 GLN A C 1
ATOM 734 O O . GLN A 1 94 ? -34.688 1.414 -25.422 1 82.69 94 GLN A O 1
ATOM 739 N N . ALA A 1 95 ? -35.969 2.293 -23.812 1 79.88 95 ALA A N 1
ATOM 740 C CA . ALA A 1 95 ? -36.219 3.504 -24.578 1 79.88 95 ALA A CA 1
ATOM 741 C C . ALA A 1 95 ? -34.938 4.285 -24.844 1 79.88 95 ALA A C 1
ATOM 743 O O . ALA A 1 95 ? -34.75 4.801 -25.953 1 79.88 95 ALA A O 1
ATOM 744 N N . HIS A 1 96 ? -34.094 4.285 -23.891 1 83.38 96 HIS A N 1
ATOM 745 C CA . HIS A 1 96 ? -32.812 4.992 -24.031 1 83.38 96 HIS A CA 1
ATOM 746 C C . HIS A 1 96 ? -31.906 4.293 -25.031 1 83.38 96 HIS A C 1
ATOM 748 O O . HIS A 1 96 ? -31.25 4.945 -25.844 1 83.38 96 HIS A O 1
ATOM 754 N N . ILE A 1 97 ? -31.891 3.061 -25.031 1 85.81 97 ILE A N 1
ATOM 755 C CA . ILE A 1 97 ? -31.094 2.301 -26 1 85.81 97 ILE A CA 1
ATOM 756 C C . ILE A 1 97 ? -31.625 2.533 -27.406 1 85.81 97 ILE A C 1
ATOM 758 O O . ILE A 1 97 ? -30.844 2.695 -28.359 1 85.81 97 ILE A O 1
ATOM 762 N N . SER A 1 98 ? -32.906 2.537 -27.516 1 85.19 98 SER A N 1
ATOM 763 C CA . SER A 1 98 ? -33.531 2.822 -28.797 1 85.19 98 SER A CA 1
ATOM 764 C C . SER A 1 98 ? -33.094 4.188 -29.328 1 85.19 98 SER A C 1
ATOM 766 O O . SER A 1 98 ? -32.781 4.332 -30.516 1 85.19 98 SER A O 1
ATOM 768 N N . ARG A 1 99 ? -33 5.16 -28.406 1 82.25 99 ARG A N 1
ATOM 769 C CA . ARG A 1 99 ? -32.594 6.496 -28.797 1 82.25 99 ARG A CA 1
ATOM 770 C C . ARG A 1 99 ? -31.109 6.5 -29.219 1 82.25 99 ARG A C 1
ATOM 772 O O . ARG A 1 99 ? -30.75 7.16 -30.188 1 82.25 99 ARG A O 1
ATOM 779 N N . ILE A 1 100 ? -30.281 5.746 -28.547 1 83.06 100 ILE A N 1
ATOM 780 C CA . ILE A 1 100 ? -28.859 5.637 -28.859 1 83.06 100 ILE A CA 1
ATOM 781 C C . ILE A 1 100 ? -28.672 4.984 -30.234 1 83.06 100 ILE A C 1
ATOM 783 O O . ILE A 1 100 ? -27.906 5.465 -31.062 1 83.06 100 ILE A O 1
ATOM 787 N N . GLU A 1 101 ? -29.438 3.996 -30.469 1 86.75 101 GLU A N 1
ATOM 788 C CA . GLU A 1 101 ? -29.312 3.262 -31.719 1 86.75 101 GLU A CA 1
ATOM 789 C C . GLU A 1 101 ? -29.812 4.098 -32.906 1 86.75 101 GLU A C 1
ATOM 791 O O . GLU A 1 101 ? -29.344 3.934 -34.031 1 86.75 101 GLU A O 1
ATOM 796 N N . ARG A 1 102 ? -30.719 5.004 -32.562 1 79.75 102 ARG A N 1
ATOM 797 C CA . ARG A 1 102 ? -31.25 5.867 -33.594 1 79.75 102 ARG A CA 1
ATOM 798 C C . ARG A 1 102 ? -30.406 7.129 -33.75 1 79.75 102 ARG A C 1
ATOM 800 O O . ARG A 1 102 ? -30.703 7.977 -34.594 1 79.75 102 ARG A O 1
ATOM 807 N N . GLY A 1 103 ? -29.375 7.23 -32.906 1 74 103 GLY A N 1
ATOM 808 C CA . GLY A 1 103 ? -28.484 8.391 -33 1 74 103 GLY A CA 1
ATOM 809 C C . GLY A 1 103 ? -29.125 9.648 -32.438 1 74 103 GLY A C 1
ATOM 810 O O . GLY A 1 103 ? -28.719 10.758 -32.781 1 74 103 GLY A O 1
ATOM 811 N N . LEU A 1 104 ? -29.984 9.539 -31.562 1 70.62 104 LEU A N 1
ATOM 812 C CA . LEU A 1 104 ? -30.75 10.68 -31.062 1 70.62 104 LEU A CA 1
ATOM 813 C C . LEU A 1 104 ? -30.203 11.141 -29.703 1 70.62 104 LEU A C 1
ATOM 815 O O . LEU A 1 104 ? -30.766 12.055 -29.094 1 70.62 104 LEU A O 1
ATOM 819 N N . CYS A 1 105 ? -29.203 10.469 -29.234 1 68.69 105 CYS A N 1
ATOM 820 C CA . CYS A 1 105 ? -28.625 10.836 -27.938 1 68.69 105 CYS A CA 1
ATOM 821 C C . CYS A 1 105 ? -27.156 11.234 -28.109 1 68.69 105 CYS A C 1
ATOM 823 O O . CYS A 1 105 ? -26.438 10.641 -28.906 1 68.69 105 CYS A O 1
ATOM 825 N N . GLU A 1 106 ? -26.812 12.352 -27.453 1 65.81 106 GLU A N 1
ATOM 826 C CA . GLU A 1 106 ? -25.391 12.648 -27.312 1 65.81 106 GLU A CA 1
ATOM 827 C C . GLU A 1 106 ? -24.703 11.641 -26.391 1 65.81 106 GLU A C 1
ATOM 829 O O . GLU A 1 106 ? -25.234 11.32 -25.312 1 65.81 106 GLU A O 1
ATOM 834 N N . ILE A 1 107 ? -23.703 10.969 -26.953 1 64.94 107 ILE A N 1
ATOM 835 C CA . ILE A 1 107 ? -22.984 9.945 -26.188 1 64.94 107 ILE A CA 1
ATOM 836 C C . ILE A 1 107 ? -22 10.602 -25.234 1 64.94 107 ILE A C 1
ATOM 838 O O . ILE A 1 107 ? -21.078 11.305 -25.672 1 64.94 107 ILE A O 1
ATOM 842 N N . ARG A 1 108 ? -22.344 10.531 -24.078 1 61.22 108 ARG A N 1
ATOM 843 C CA . ARG A 1 108 ? -21.453 11.016 -23.016 1 61.22 108 ARG A CA 1
ATOM 844 C C . ARG A 1 108 ? -20.516 9.914 -22.547 1 61.22 108 ARG A C 1
ATOM 846 O O . ARG A 1 108 ? -20.75 8.734 -22.828 1 61.22 108 ARG A O 1
ATOM 853 N N . LEU A 1 109 ? -19.547 10.266 -21.875 1 57.38 109 LEU A N 1
ATOM 854 C CA . LEU A 1 109 ? -18.531 9.32 -21.406 1 57.38 109 LEU A CA 1
ATOM 855 C C . LEU A 1 109 ? -19.156 8.258 -20.5 1 57.38 109 LEU A C 1
ATOM 857 O O . LEU A 1 109 ? -18.797 7.082 -20.594 1 57.38 109 LEU A O 1
ATOM 861 N N . ASP A 1 110 ? -20.031 8.727 -19.797 1 61.56 110 ASP A N 1
ATOM 862 C CA . ASP A 1 110 ? -20.703 7.777 -18.922 1 61.56 110 ASP A CA 1
ATOM 863 C C . ASP A 1 110 ? -21.422 6.695 -19.719 1 61.56 110 ASP A C 1
ATOM 865 O O . ASP A 1 110 ? -21.422 5.523 -19.328 1 61.56 110 ASP A O 1
ATOM 869 N N . THR A 1 111 ? -21.984 7 -20.812 1 71.38 111 THR A N 1
ATOM 870 C CA . THR A 1 111 ? -22.672 6.062 -21.703 1 71.38 111 THR A CA 1
ATOM 871 C C . THR A 1 111 ? -21.688 5.074 -22.312 1 71.38 111 THR A C 1
ATOM 873 O O . THR A 1 111 ? -21.938 3.871 -22.359 1 71.38 111 THR A O 1
ATOM 876 N N . VAL A 1 112 ? -20.578 5.613 -22.641 1 70.69 112 VAL A N 1
ATOM 877 C CA . VAL A 1 112 ? -19.531 4.77 -23.234 1 70.69 112 VAL A CA 1
ATOM 878 C C . VAL A 1 112 ? -19.062 3.74 -22.203 1 70.69 112 VAL A C 1
ATOM 880 O O . VAL A 1 112 ? -18.953 2.551 -22.516 1 70.69 112 VAL A O 1
ATOM 883 N N . LEU A 1 113 ? -18.984 4.219 -21.109 1 63.5 113 LEU A N 1
ATOM 884 C CA . LEU A 1 113 ? -18.469 3.348 -20.062 1 63.5 113 LEU A CA 1
ATOM 885 C C . LEU A 1 113 ? -19.484 2.266 -19.703 1 63.5 113 LEU A C 1
ATOM 887 O O . LEU A 1 113 ? -19.109 1.11 -19.484 1 63.5 113 LEU A O 1
ATOM 891 N N . ARG A 1 114 ? -20.625 2.578 -19.734 1 71.88 114 ARG A N 1
ATOM 892 C CA . ARG A 1 114 ? -21.672 1.608 -19.469 1 71.88 114 ARG A CA 1
ATOM 893 C C . ARG A 1 114 ? -21.734 0.548 -20.562 1 71.88 114 ARG A C 1
ATOM 895 O O . ARG A 1 114 ? -21.938 -0.634 -20.281 1 71.88 114 ARG A O 1
ATOM 902 N N . PHE A 1 115 ? -21.516 0.956 -21.75 1 76.69 115 PHE A N 1
ATOM 903 C CA . PHE A 1 115 ? -21.484 0.012 -22.859 1 76.69 115 PHE A CA 1
ATOM 904 C C . PHE A 1 115 ? -20.25 -0.897 -22.75 1 76.69 115 PHE A C 1
ATOM 906 O O . PHE A 1 115 ? -20.359 -2.105 -22.969 1 76.69 115 PHE A O 1
ATOM 913 N N . VAL A 1 116 ? -19.203 -0.215 -22.453 1 71.62 116 VAL A N 1
ATOM 914 C CA . VAL A 1 116 ? -17.969 -0.98 -22.344 1 71.62 116 VAL A CA 1
ATOM 915 C C . VAL A 1 116 ? -18.094 -2.037 -21.25 1 71.62 116 VAL A C 1
ATOM 917 O O . VAL A 1 116 ? -17.781 -3.207 -21.469 1 71.62 116 VAL A O 1
ATOM 920 N N . GLN A 1 117 ? -18.703 -1.596 -20.25 1 66.69 117 GLN A N 1
ATOM 921 C CA . GLN A 1 117 ? -18.891 -2.496 -19.125 1 66.69 117 GLN A CA 1
ATOM 922 C C . GLN A 1 117 ? -20.016 -3.49 -19.375 1 66.69 117 GLN A C 1
ATOM 924 O O . GLN A 1 117 ? -19.844 -4.691 -19.141 1 66.69 117 GLN A O 1
ATOM 929 N N . GLY A 1 118 ? -21.016 -3.035 -19.781 1 74.38 118 GLY A N 1
ATOM 930 C CA . GLY A 1 118 ? -22.219 -3.838 -19.953 1 74.38 118 GLY A CA 1
ATOM 931 C C . GLY A 1 118 ? -22.094 -4.855 -21.078 1 74.38 118 GLY A C 1
ATOM 932 O O . GLY A 1 118 ? -22.625 -5.969 -20.969 1 74.38 118 GLY A O 1
ATOM 933 N N . LEU A 1 119 ? -21.344 -4.445 -22.125 1 78.44 119 LEU A N 1
ATOM 934 C CA . LEU A 1 119 ? -21.203 -5.336 -23.266 1 78.44 119 LEU A CA 1
ATOM 935 C C . LEU A 1 119 ? -19.828 -6.004 -23.281 1 78.44 119 LEU A C 1
ATOM 937 O O . LEU A 1 119 ? -19.5 -6.742 -24.203 1 78.44 119 LEU A O 1
ATOM 941 N N . ARG A 1 120 ? -19.094 -5.699 -22.312 1 65.81 120 ARG A N 1
ATOM 942 C CA . ARG A 1 120 ? -17.766 -6.262 -22.156 1 65.81 120 ARG A CA 1
ATOM 943 C C . ARG A 1 120 ? -16.875 -5.922 -23.359 1 65.81 120 ARG A C 1
ATOM 945 O O . ARG A 1 120 ? -16.188 -6.793 -23.891 1 65.81 120 ARG A O 1
ATOM 952 N N . ILE A 1 121 ? -17 -4.746 -23.75 1 71.69 121 ILE A N 1
ATOM 953 C CA . ILE A 1 121 ? -16.125 -4.254 -24.828 1 71.69 121 ILE A CA 1
ATOM 954 C C . ILE A 1 121 ? -14.703 -4.109 -24.312 1 71.69 121 ILE A C 1
ATOM 956 O O . ILE A 1 121 ? -14.477 -3.543 -23.234 1 71.69 121 ILE A O 1
ATOM 960 N N . PRO A 1 122 ? -13.773 -4.645 -25.016 1 60.03 122 PRO A N 1
ATOM 961 C CA . PRO A 1 122 ? -12.391 -4.398 -24.609 1 60.03 122 PRO A CA 1
ATOM 962 C C . PRO A 1 122 ? -12.055 -2.912 -24.531 1 60.03 122 PRO A C 1
ATOM 964 O O . PRO A 1 122 ? -12.227 -2.184 -25.5 1 60.03 122 PRO A O 1
ATOM 967 N N . PRO A 1 123 ? -11.688 -2.447 -23.391 1 55.47 123 PRO A N 1
ATOM 968 C CA . PRO A 1 123 ? -11.539 -1.004 -23.188 1 55.47 123 PRO A CA 1
ATOM 969 C C . PRO A 1 123 ? -10.539 -0.364 -24.156 1 55.47 123 PRO A C 1
ATOM 971 O O . PRO A 1 123 ? -10.711 0.795 -24.531 1 55.47 123 PRO A O 1
ATOM 974 N N . HIS A 1 124 ? -9.664 -1.064 -24.594 1 50.38 124 HIS A N 1
ATOM 975 C CA . HIS A 1 124 ? -8.641 -0.507 -25.469 1 50.38 124 HIS A CA 1
ATOM 976 C C . HIS A 1 124 ? -9.203 -0.225 -26.859 1 50.38 124 HIS A C 1
ATOM 978 O O . HIS A 1 124 ? -8.594 0.513 -27.641 1 50.38 124 HIS A O 1
ATOM 984 N N . LEU A 1 125 ? -10.234 -0.717 -27.109 1 54.25 125 LEU A N 1
ATOM 985 C CA . LEU A 1 125 ? -10.828 -0.53 -28.422 1 54.25 125 LEU A CA 1
ATOM 986 C C . LEU A 1 125 ? -11.711 0.712 -28.453 1 54.25 125 LEU A C 1
ATOM 988 O O . LEU A 1 125 ? -12.109 1.174 -29.531 1 54.25 125 LEU A O 1
ATOM 992 N N . VAL A 1 126 ? -12.156 1.074 -27.359 1 52.16 126 VAL A N 1
ATOM 993 C CA . VAL A 1 126 ? -12.938 2.303 -27.25 1 52.16 126 VAL A CA 1
ATOM 994 C C . VAL A 1 126 ? -12.031 3.443 -26.781 1 52.16 126 VAL A C 1
ATOM 996 O O . VAL A 1 126 ? -11.438 3.371 -25.703 1 52.16 126 VAL A O 1
ATOM 999 N N . ASP A 1 127 ? -11.203 3.902 -27.656 1 41.31 127 ASP A N 1
ATOM 1000 C CA . ASP A 1 127 ? -10.344 5.016 -27.266 1 41.31 127 ASP A CA 1
ATOM 1001 C C . ASP A 1 127 ? -11.117 6.039 -26.438 1 41.31 127 ASP A C 1
ATOM 1003 O O . ASP A 1 127 ? -11.867 6.844 -26.969 1 41.31 127 ASP A O 1
ATOM 1007 N N . PRO A 1 128 ? -11.617 5.703 -25.25 1 35.03 128 PRO A N 1
ATOM 1008 C CA . PRO A 1 128 ? -12.242 6.898 -24.688 1 35.03 128 PRO A CA 1
ATOM 1009 C C . PRO A 1 128 ? -11.305 8.102 -24.656 1 35.03 128 PRO A C 1
ATOM 1011 O O . PRO A 1 128 ? -10.211 8.023 -24.094 1 35.03 128 PRO A O 1
ATOM 1014 N N . ILE A 1 129 ? -11.125 8.789 -25.656 1 31.94 129 ILE A N 1
ATOM 1015 C CA . ILE A 1 129 ? -10.312 9.984 -25.438 1 31.94 129 ILE A CA 1
ATOM 1016 C C . ILE A 1 129 ? -10.398 10.414 -23.984 1 31.94 129 ILE A C 1
ATOM 1018 O O . ILE A 1 129 ? -9.375 10.57 -23.312 1 31.94 129 ILE A O 1
ATOM 1022 N N . GLY A 1 130 ? -11.117 11.625 -23.703 1 27.73 130 GLY A N 1
ATOM 1023 C CA . GLY A 1 130 ? -11.336 12.516 -22.578 1 27.73 130 GLY A CA 1
ATOM 1024 C C . GLY A 1 130 ? -12.008 11.844 -21.406 1 27.73 130 GLY A C 1
ATOM 1025 O O . GLY A 1 130 ? -12.531 12.508 -20.516 1 27.73 130 GLY A O 1
ATOM 1026 N N . ALA A 1 131 ? -12.57 10.562 -21.578 1 25.38 131 ALA A N 1
ATOM 1027 C CA . ALA A 1 131 ? -13.586 10.188 -20.594 1 25.38 131 ALA A CA 1
ATOM 1028 C C . ALA A 1 131 ? -12.945 9.711 -19.297 1 25.38 131 ALA A C 1
ATOM 1030 O O . ALA A 1 131 ? -11.93 9.016 -19.312 1 25.38 131 ALA A O 1
ATOM 1031 N N . PRO A 1 132 ? -13.289 10.273 -18.141 1 26.31 132 PRO A N 1
ATOM 1032 C CA . PRO A 1 132 ? -12.93 9.914 -16.766 1 26.31 132 PRO A CA 1
ATOM 1033 C C . PRO A 1 132 ? -13.133 8.43 -16.484 1 26.31 132 PRO A C 1
ATOM 1035 O O . PRO A 1 132 ? -13.945 7.773 -17.141 1 26.31 132 PRO A O 1
ATOM 1038 N N . TYR A 1 133 ? -12.141 7.672 -16.062 1 26.3 133 TYR A N 1
ATOM 1039 C CA . TYR A 1 133 ? -12.008 6.277 -15.664 1 26.3 133 TYR A CA 1
ATOM 1040 C C . TYR A 1 133 ? -13.305 5.766 -15.039 1 26.3 133 TYR A C 1
ATOM 1042 O O . TYR A 1 133 ? -13.969 6.488 -14.289 1 26.3 133 TYR A O 1
ATOM 1050 N N . LEU A 1 134 ? -14.023 4.859 -15.781 1 24.94 134 LEU A N 1
ATOM 1051 C CA . LEU A 1 134 ? -15.219 4.078 -15.492 1 24.94 134 LEU A CA 1
ATOM 1052 C C . LEU A 1 134 ? -15.125 3.434 -14.117 1 24.94 134 LEU A C 1
ATOM 1054 O O . LEU A 1 134 ? -14.031 3.09 -13.656 1 24.94 134 LEU A O 1
ATOM 1058 N N . ASP A 1 135 ? -16.094 3.619 -13.328 1 23.67 135 ASP A N 1
ATOM 1059 C CA . ASP A 1 135 ? -16.453 2.963 -12.078 1 23.67 135 ASP A CA 1
ATOM 1060 C C . ASP A 1 135 ? -16.547 1.449 -12.258 1 23.67 135 ASP A C 1
ATOM 1062 O O . ASP A 1 135 ? -17.016 0.966 -13.289 1 23.67 135 ASP A O 1
ATOM 1066 N N . GLY A 1 136 ? -15.727 0.595 -11.727 1 24.41 136 GLY A N 1
ATOM 1067 C CA . GLY A 1 136 ? -15.547 -0.837 -11.547 1 24.41 136 GLY A CA 1
ATOM 1068 C C . GLY A 1 136 ? -16.859 -1.587 -11.375 1 24.41 136 GLY A C 1
ATOM 1069 O O . GLY A 1 136 ? -17.094 -2.191 -10.328 1 24.41 136 GLY A O 1
ATOM 1070 N N . SER A 1 137 ? -17.969 -1.306 -12.133 1 24.03 137 SER A N 1
ATOM 1071 C CA . SER A 1 137 ? -18.969 -2.312 -11.828 1 24.03 137 SER A CA 1
ATOM 1072 C C . SER A 1 137 ? -18.5 -3.709 -12.219 1 24.03 137 SER A C 1
ATOM 1074 O O . SER A 1 137 ? -17.469 -3.857 -12.883 1 24.03 137 SER A O 1
ATOM 1076 N N . THR A 1 138 ? -19.5 -4.637 -12.68 1 23.36 138 THR A N 1
ATOM 1077 C CA . THR A 1 138 ? -19.875 -6.047 -12.625 1 23.36 138 THR A CA 1
ATOM 1078 C C . THR A 1 138 ? -19.172 -6.828 -13.734 1 23.36 138 THR A C 1
ATOM 1080 O O . THR A 1 138 ? -19.422 -6.594 -14.914 1 23.36 138 THR A O 1
ATOM 1083 N N . ALA A 1 139 ? -18.047 -7.332 -13.492 1 24.16 139 ALA A N 1
ATOM 1084 C CA . ALA A 1 139 ? -17.281 -8.172 -14.414 1 24.16 139 ALA A CA 1
ATOM 1085 C C . ALA A 1 139 ? -18.047 -9.461 -14.734 1 24.16 139 ALA A C 1
ATOM 1087 O O . ALA A 1 139 ? -18.359 -10.234 -13.828 1 24.16 139 ALA A O 1
ATOM 1088 N N . PRO A 1 140 ? -18.844 -9.516 -15.859 1 23.5 140 PRO A N 1
ATOM 1089 C CA . PRO A 1 140 ? -19.391 -10.844 -16.109 1 23.5 140 PRO A CA 1
ATOM 1090 C C . PRO A 1 140 ? -18.312 -11.898 -16.328 1 23.5 140 PRO A C 1
ATOM 1092 O O . PRO A 1 140 ? -17.172 -11.562 -16.672 1 23.5 140 PRO A O 1
ATOM 1095 N N . GLU A 1 141 ? -18.641 -13.164 -16.141 1 22.66 141 GLU A N 1
ATOM 1096 C CA . GLU A 1 141 ? -18 -14.477 -16.141 1 22.66 141 GLU A CA 1
ATOM 1097 C C . GLU A 1 141 ? -17.562 -14.875 -17.562 1 22.66 141 GLU A C 1
ATOM 1099 O O . GLU A 1 141 ? -18.391 -14.93 -18.469 1 22.66 141 GLU A O 1
ATOM 1104 N N . LEU A 1 142 ? -16.391 -14.461 -18.062 1 22.94 142 LEU A N 1
ATOM 1105 C CA . LEU A 1 142 ? -15.898 -14.758 -19.406 1 22.94 142 LEU A CA 1
ATOM 1106 C C . LEU A 1 142 ? -15.75 -16.266 -19.609 1 22.94 142 LEU A C 1
ATOM 1108 O O . LEU A 1 142 ? -15.078 -16.938 -18.812 1 22.94 142 LEU A O 1
ATOM 1112 N N . PRO A 1 143 ? -16.703 -16.891 -20.219 1 22.02 143 PRO A N 1
ATOM 1113 C CA . PRO A 1 143 ? -16.453 -18.297 -20.484 1 22.02 143 PRO A CA 1
ATOM 1114 C C . PRO A 1 143 ? -15.273 -18.531 -21.422 1 22.02 143 PRO A C 1
ATOM 1116 O O . PRO A 1 143 ? -14.969 -17.672 -22.266 1 22.02 143 PRO A O 1
ATOM 1119 N N . THR A 1 144 ? -14.336 -19.438 -21.219 1 20.95 144 THR A N 1
ATOM 1120 C CA . THR A 1 144 ? -13 -19.891 -21.578 1 20.95 144 THR A CA 1
ATOM 1121 C C . THR A 1 144 ? -13 -20.531 -22.969 1 20.95 144 THR A C 1
ATOM 1123 O O . THR A 1 144 ? -11.969 -21.031 -23.422 1 20.95 144 THR A O 1
ATOM 1126 N N . THR A 1 145 ? -14.055 -20.703 -23.734 1 21.67 145 THR A N 1
ATOM 1127 C CA . THR A 1 145 ? -13.797 -21.719 -24.75 1 21.67 145 THR A CA 1
ATOM 1128 C C . THR A 1 145 ? -13.18 -21.078 -26 1 21.67 145 THR A C 1
ATOM 1130 O O . THR A 1 145 ? -13.797 -20.234 -26.641 1 21.67 145 THR A O 1
ATOM 1133 N N . VAL A 1 146 ? -11.891 -20.844 -26.078 1 21.75 146 VAL A N 1
ATOM 1134 C CA . VAL A 1 146 ? -11.102 -20.234 -27.156 1 21.75 146 VAL A CA 1
ATOM 1135 C C . VAL A 1 146 ? -11.07 -21.172 -28.359 1 21.75 146 VAL A C 1
ATOM 1137 O O . VAL A 1 146 ? -10.586 -22.297 -28.281 1 21.75 146 VAL A O 1
ATOM 1140 N N . PRO A 1 147 ? -12.008 -21.062 -29.281 1 20.88 147 PRO A N 1
ATOM 1141 C CA . PRO A 1 147 ? -11.758 -21.953 -30.422 1 20.88 147 PRO A CA 1
ATOM 1142 C C . PRO A 1 147 ? -10.555 -21.5 -31.25 1 20.88 147 PRO A C 1
ATOM 1144 O O . PRO A 1 147 ? -10.227 -20.312 -31.281 1 20.88 147 PRO A O 1
ATOM 1147 N N . THR A 1 148 ? -9.594 -22.344 -31.734 1 20.27 148 THR A N 1
ATOM 1148 C CA . THR A 1 148 ? -8.305 -22.484 -32.406 1 20.27 148 THR A CA 1
ATOM 1149 C C . THR A 1 148 ? -8.398 -22.016 -33.844 1 20.27 148 THR A C 1
ATOM 1151 O O . THR A 1 148 ? -7.457 -22.188 -34.625 1 20.27 148 THR A O 1
ATOM 1154 N N . HIS A 1 149 ? -9.273 -21.094 -34.281 1 20 149 HIS A N 1
ATOM 1155 C CA . HIS A 1 149 ? -9.172 -21.094 -35.719 1 20 149 HIS A CA 1
ATOM 1156 C C . HIS A 1 149 ? -7.914 -20.375 -36.188 1 20 149 HIS A C 1
ATOM 1158 O O . HIS A 1 149 ? -7.59 -19.297 -35.688 1 20 149 HIS A O 1
ATOM 1164 N N . ALA A 1 150 ? -6.871 -21.016 -36.969 1 22.27 150 ALA A N 1
ATOM 1165 C CA . ALA A 1 150 ? -5.516 -20.984 -37.531 1 22.27 150 ALA A CA 1
ATOM 1166 C C . ALA A 1 150 ? -5.379 -19.906 -38.594 1 22.27 150 ALA A C 1
ATOM 1168 O O . ALA A 1 150 ? -4.32 -19.75 -39.188 1 22.27 150 ALA A O 1
ATOM 1169 N N . GLY A 1 151 ? -6.328 -19.031 -38.969 1 20.91 151 GLY A N 1
ATOM 1170 C CA . GLY A 1 151 ? -5.895 -18.578 -40.281 1 20.91 151 GLY A CA 1
ATOM 1171 C C . GLY A 1 151 ? -4.742 -17.594 -40.219 1 20.91 151 GLY A C 1
ATOM 1172 O O . GLY A 1 151 ? -4.48 -17 -39.188 1 20.91 151 GLY A O 1
ATOM 1173 N N . HIS A 1 152 ? -3.701 -17.453 -41.219 1 21.8 152 HIS A N 1
ATOM 1174 C CA . HIS A 1 152 ? -2.346 -17.078 -41.594 1 21.8 152 HIS A CA 1
ATOM 1175 C C . HIS A 1 152 ? -2.201 -15.562 -41.688 1 21.8 152 HIS A C 1
ATOM 1177 O O . HIS A 1 152 ? -1.153 -15.055 -42.094 1 21.8 152 HIS A O 1
ATOM 1183 N N . GLU A 1 153 ? -3.211 -14.695 -41.531 1 23.23 153 GLU A N 1
ATOM 1184 C CA . GLU A 1 153 ? -2.799 -13.43 -42.125 1 23.23 153 GLU A CA 1
ATOM 1185 C C . GLU A 1 153 ? -1.776 -12.711 -41.25 1 23.23 153 GLU A C 1
ATOM 1187 O O . GLU A 1 153 ? -2.002 -12.516 -40.062 1 23.23 153 GLU A O 1
ATOM 1192 N N . VAL A 1 154 ? -0.431 -12.555 -41.625 1 23.89 154 VAL A N 1
ATOM 1193 C CA . VAL A 1 154 ? 0.916 -12.195 -41.188 1 23.89 154 VAL A CA 1
ATOM 1194 C C . VAL A 1 154 ? 0.945 -10.727 -40.781 1 23.89 154 VAL A C 1
ATOM 1196 O O . VAL A 1 154 ? 1.699 -10.344 -39.875 1 23.89 154 VAL A O 1
ATOM 1199 N N . GLY A 1 155 ? 0.335 -9.789 -41.469 1 22.3 155 GLY A N 1
ATOM 1200 C CA . GLY A 1 155 ? 0.981 -8.5 -41.625 1 22.3 155 GLY A CA 1
ATOM 1201 C C . GLY A 1 155 ? 0.948 -7.656 -40.375 1 22.3 155 GLY A C 1
ATOM 1202 O O . GLY A 1 155 ? 1.923 -6.977 -40.031 1 22.3 155 GLY A O 1
ATOM 1203 N N . ASP A 1 156 ? -0.224 -7.348 -39.812 1 23.83 156 ASP A N 1
ATOM 1204 C CA . ASP A 1 156 ? -0.518 -6.133 -39.062 1 23.83 156 ASP A CA 1
ATOM 1205 C C . ASP A 1 156 ? -0.065 -6.27 -37.594 1 23.83 156 ASP A C 1
ATOM 1207 O O . ASP A 1 156 ? -0.551 -5.551 -36.719 1 23.83 156 ASP A O 1
ATOM 1211 N N . ASN A 1 157 ? 0.921 -7.168 -37.281 1 24.2 157 ASN A N 1
ATOM 1212 C CA . ASN A 1 157 ? 1.265 -7.609 -35.938 1 24.2 157 ASN A CA 1
ATOM 1213 C C . ASN A 1 157 ? 2.109 -6.57 -35.219 1 24.2 157 ASN A C 1
ATOM 1215 O O . ASN A 1 157 ? 2.42 -6.734 -34.031 1 24.2 157 ASN A O 1
ATOM 1219 N N . MET A 1 158 ? 2.752 -5.582 -35.906 1 24.05 158 MET A N 1
ATOM 1220 C CA . MET A 1 158 ? 3.822 -4.828 -35.25 1 24.05 158 MET A CA 1
ATOM 1221 C C . MET A 1 158 ? 3.254 -3.807 -34.281 1 24.05 158 MET A C 1
ATOM 1223 O O . MET A 1 158 ? 3.908 -3.447 -33.281 1 24.05 158 MET A O 1
ATOM 1227 N N . ARG A 1 159 ? 2.229 -3.025 -34.688 1 27.2 159 ARG A N 1
ATOM 1228 C CA . ARG A 1 159 ? 1.799 -1.849 -33.938 1 27.2 159 ARG A CA 1
ATOM 1229 C C . ARG A 1 159 ? 1.204 -2.242 -32.594 1 27.2 159 ARG A C 1
ATOM 1231 O O . ARG A 1 159 ? 0.905 -1.381 -31.766 1 27.2 159 ARG A O 1
ATOM 1238 N N . ARG A 1 160 ? 0.751 -3.379 -32.406 1 26.08 160 ARG A N 1
ATOM 1239 C CA . ARG A 1 160 ? 0.016 -3.779 -31.219 1 26.08 160 ARG A CA 1
ATOM 1240 C C . ARG A 1 160 ? 0.955 -3.941 -30.031 1 26.08 160 ARG A C 1
ATOM 1242 O O . ARG A 1 160 ? 0.516 -3.914 -28.891 1 26.08 160 ARG A O 1
ATOM 1249 N N . ARG A 1 161 ? 2.246 -4.121 -30.25 1 26.55 161 ARG A N 1
ATOM 1250 C CA . ARG A 1 161 ? 3.111 -4.508 -29.141 1 26.55 161 ARG A CA 1
ATOM 1251 C C . ARG A 1 161 ? 3.461 -3.307 -28.281 1 26.55 161 ARG A C 1
ATOM 1253 O O . ARG A 1 161 ? 3.645 -3.441 -27.062 1 26.55 161 ARG A O 1
ATOM 1260 N N . SER A 1 162 ? 3.586 -2.102 -28.938 1 26.61 162 SER A N 1
ATOM 1261 C CA . SER A 1 162 ? 4.172 -0.995 -28.188 1 26.61 162 SER A CA 1
ATOM 1262 C C . SER A 1 162 ? 3.178 -0.41 -27.203 1 26.61 162 SER A C 1
ATOM 1264 O O . SER A 1 162 ? 3.572 0.159 -26.172 1 26.61 162 SER A O 1
ATOM 1266 N N . VAL A 1 163 ? 1.919 -0.454 -27.531 1 25.41 163 VAL A N 1
ATOM 1267 C CA . VAL A 1 163 ? 0.927 0.204 -26.688 1 25.41 163 VAL A CA 1
ATOM 1268 C C . VAL A 1 163 ? 0.791 -0.549 -25.375 1 25.41 163 VAL A C 1
ATOM 1270 O O . VAL A 1 163 ? 0.642 0.065 -24.312 1 25.41 163 VAL A O 1
ATOM 1273 N N . LEU A 1 164 ? 0.886 -1.823 -25.391 1 26.03 164 LEU A N 1
ATOM 1274 C CA . LEU A 1 164 ? 0.607 -2.574 -24.172 1 26.03 164 LEU A CA 1
ATOM 1275 C C . LEU A 1 164 ? 1.714 -2.373 -23.141 1 26.03 164 LEU A C 1
ATOM 1277 O O . LEU A 1 164 ? 1.455 -2.383 -21.938 1 26.03 164 LEU A O 1
ATOM 1281 N N . LYS A 1 165 ? 2.955 -2.252 -23.609 1 29.45 165 LYS A N 1
ATOM 1282 C CA . LYS A 1 165 ? 4.027 -2.223 -22.609 1 29.45 165 LYS A CA 1
ATOM 1283 C C . LYS A 1 165 ? 3.973 -0.942 -21.781 1 29.45 165 LYS A C 1
ATOM 1285 O O . LYS A 1 165 ? 4.348 -0.94 -20.609 1 29.45 165 LYS A O 1
ATOM 1290 N N . GLY A 1 166 ? 3.576 0.168 -22.391 1 28.28 166 GLY A N 1
ATOM 1291 C CA . GLY A 1 166 ? 3.684 1.453 -21.719 1 28.28 166 GLY A CA 1
ATOM 1292 C C . GLY A 1 166 ? 2.584 1.688 -20.703 1 28.28 166 GLY A C 1
ATOM 1293 O O . GLY A 1 166 ? 2.766 2.447 -19.75 1 28.28 166 GLY A O 1
ATOM 1294 N N . LEU A 1 167 ? 1.361 1.227 -20.953 1 27.89 167 LEU A N 1
ATOM 1295 C CA . LEU A 1 167 ? 0.193 1.549 -20.141 1 27.89 167 LEU A CA 1
ATOM 1296 C C . LEU A 1 167 ? 0.2 0.754 -18.844 1 27.89 167 LEU A C 1
ATOM 1298 O O . LEU A 1 167 ? -0.624 0.996 -17.953 1 27.89 167 LEU A O 1
ATOM 1302 N N . THR A 1 168 ? 0.99 -0.204 -18.719 1 30.2 168 THR A N 1
ATOM 1303 C CA . THR A 1 168 ? 0.625 -1.213 -17.734 1 30.2 168 THR A CA 1
ATOM 1304 C C . THR A 1 168 ? 0.859 -0.694 -16.312 1 30.2 168 THR A C 1
ATOM 1306 O O . THR A 1 168 ? 0.065 -0.959 -15.406 1 30.2 168 THR A O 1
ATOM 1309 N N . GLY A 1 169 ? 2.107 -0.148 -16.062 1 29.81 169 GLY A N 1
ATOM 1310 C CA . GLY A 1 169 ? 2.342 -0.053 -14.625 1 29.81 169 GLY A CA 1
ATOM 1311 C C . GLY A 1 169 ? 1.581 1.085 -13.977 1 29.81 169 GLY A C 1
ATOM 1312 O O . GLY A 1 169 ? 0.869 0.876 -12.992 1 29.81 169 GLY A O 1
ATOM 1313 N N . ALA A 1 170 ? 1.906 2.338 -14.391 1 32.12 170 ALA A N 1
ATOM 1314 C CA . ALA A 1 170 ? 1.446 3.543 -13.703 1 32.12 170 ALA A CA 1
ATOM 1315 C C . ALA A 1 170 ? -0.023 3.822 -14.008 1 32.12 170 ALA A C 1
ATOM 1317 O O . ALA A 1 170 ? -0.771 4.27 -13.133 1 32.12 170 ALA A O 1
ATOM 1318 N N . ALA A 1 171 ? -0.436 3.543 -15.203 1 31.86 171 ALA A N 1
ATOM 1319 C CA . ALA A 1 171 ? -1.803 3.842 -15.625 1 31.86 171 ALA A CA 1
ATOM 1320 C C . ALA A 1 171 ? -2.811 2.98 -14.867 1 31.86 171 ALA A C 1
ATOM 1322 O O . ALA A 1 171 ? -3.91 3.439 -14.555 1 31.86 171 ALA A O 1
ATOM 1323 N N . ALA A 1 172 ? -2.316 1.832 -14.57 1 34.22 172 ALA A N 1
ATOM 1324 C CA . ALA A 1 172 ? -3.256 0.905 -13.945 1 34.22 172 ALA A CA 1
ATOM 1325 C C . ALA A 1 172 ? -3.602 1.347 -12.531 1 34.22 172 ALA A C 1
ATOM 1327 O O . ALA A 1 172 ? -4.723 1.13 -12.062 1 34.22 172 ALA A O 1
ATOM 1328 N N . LEU A 1 173 ? -2.641 2.066 -11.922 1 33.91 173 LEU A N 1
ATOM 1329 C CA . LEU A 1 173 ? -2.951 2.486 -10.562 1 33.91 173 LEU A CA 1
ATOM 1330 C C . LEU A 1 173 ? -3.926 3.66 -10.562 1 33.91 173 LEU A C 1
ATOM 1332 O O . LEU A 1 173 ? -4.68 3.848 -9.609 1 33.91 173 LEU A O 1
ATOM 1336 N N . VAL A 1 174 ? -3.844 4.508 -11.625 1 33.31 174 VAL A N 1
ATOM 1337 C CA . VAL A 1 174 ? -4.727 5.668 -11.664 1 33.31 174 VAL A CA 1
ATOM 1338 C C . VAL A 1 174 ? -6.18 5.219 -11.516 1 33.31 174 VAL A C 1
ATOM 1340 O O . VAL A 1 174 ? -6.969 5.855 -10.812 1 33.31 174 VAL A O 1
ATOM 1343 N N . GLY A 1 175 ? -6.562 4.23 -12.32 1 34.06 175 GLY A N 1
ATOM 1344 C CA . GLY A 1 175 ? -7.949 3.793 -12.266 1 34.06 175 GLY A CA 1
ATOM 1345 C C . GLY A 1 175 ? -8.336 3.188 -10.93 1 34.06 175 GLY A C 1
ATOM 1346 O O . GLY A 1 175 ? -9.516 2.986 -10.648 1 34.06 175 GLY A O 1
ATOM 1347 N N . PHE A 1 176 ? -7.332 2.77 -10.203 1 32.69 176 PHE A N 1
ATOM 1348 C CA . PHE A 1 176 ? -7.641 2.029 -8.984 1 32.69 176 PHE A CA 1
ATOM 1349 C C . PHE A 1 176 ? -7.59 2.943 -7.77 1 32.69 176 PHE A C 1
ATOM 1351 O O . PHE A 1 176 ? -7.648 2.473 -6.629 1 32.69 176 PHE A O 1
ATOM 1358 N N . SER A 1 177 ? -7.516 4.242 -7.973 1 36.22 177 SER A N 1
ATOM 1359 C CA . SER A 1 177 ? -7.488 5.047 -6.758 1 36.22 177 SER A CA 1
ATOM 1360 C C . SER A 1 177 ? -8.711 4.77 -5.883 1 36.22 177 SER A C 1
ATOM 1362 O O . SER A 1 177 ? -9.852 4.875 -6.348 1 36.22 177 SER A O 1
ATOM 1364 N N . LEU A 1 178 ? -8.578 4.039 -4.977 1 37.31 178 LEU A N 1
ATOM 1365 C CA . LEU A 1 178 ? -9.648 3.855 -4.004 1 37.31 178 LEU A CA 1
ATOM 1366 C C . LEU A 1 178 ? -10.25 5.199 -3.598 1 37.31 178 LEU A C 1
ATOM 1368 O O . LEU A 1 178 ? -11.414 5.266 -3.195 1 37.31 178 LEU A O 1
ATOM 1372 N N . ALA A 1 179 ? -9.359 6.352 -3.525 1 35.34 179 ALA A N 1
ATOM 1373 C CA . ALA A 1 179 ? -9.859 7.648 -3.068 1 35.34 179 ALA A CA 1
ATOM 1374 C C . ALA A 1 179 ? -10.328 8.5 -4.242 1 35.34 179 ALA A C 1
ATOM 1376 O O . ALA A 1 179 ? -10.469 9.719 -4.117 1 35.34 179 ALA A O 1
ATOM 1377 N N . GLY A 1 180 ? -10.539 8.062 -5.387 1 33.44 180 GLY A N 1
ATOM 1378 C CA . GLY A 1 180 ? -10.789 9.016 -6.457 1 33.44 180 GLY A CA 1
ATOM 1379 C C . GLY A 1 180 ? -12.07 9.812 -6.266 1 33.44 180 GLY A C 1
ATOM 1380 O O . GLY A 1 180 ? -13.07 9.281 -5.785 1 33.44 180 GLY A O 1
ATOM 1381 N N . ASP A 1 181 ? -11.922 11.078 -6.246 1 33.84 181 ASP A N 1
ATOM 1382 C CA . ASP A 1 181 ? -12.922 12.125 -6.086 1 33.84 181 ASP A CA 1
ATOM 1383 C C . ASP A 1 181 ? -14.125 11.875 -6.988 1 33.84 181 ASP A C 1
ATOM 1385 O O . ASP A 1 181 ? -15.242 12.281 -6.664 1 33.84 181 ASP A O 1
ATOM 1389 N N . GLU A 1 182 ? -13.898 11.477 -8.156 1 33.66 182 GLU A N 1
ATOM 1390 C CA . GLU A 1 182 ? -15.023 11.609 -9.07 1 33.66 182 GLU A CA 1
ATOM 1391 C C . GLU A 1 182 ? -16.219 10.805 -8.586 1 33.66 182 GLU A C 1
ATOM 1393 O O . GLU A 1 182 ? -17.375 11.102 -8.938 1 33.66 182 GLU A O 1
ATOM 1398 N N . ASP A 1 183 ? -15.922 9.68 -7.973 1 34.75 183 ASP A N 1
ATOM 1399 C CA . ASP A 1 183 ? -17.109 8.938 -7.566 1 34.75 183 ASP A CA 1
ATOM 1400 C C . ASP A 1 183 ? -17.734 9.547 -6.316 1 34.75 183 ASP A C 1
ATOM 1402 O O . ASP A 1 183 ? -18.688 8.992 -5.75 1 34.75 183 ASP A O 1
ATOM 1406 N N . GLU A 1 184 ? -17.219 10.531 -5.82 1 34.59 184 GLU A N 1
ATOM 1407 C CA . GLU A 1 184 ? -17.844 11.172 -4.66 1 34.59 184 GLU A CA 1
ATOM 1408 C C . GLU A 1 184 ? -19.266 11.633 -4.977 1 34.59 184 GLU A C 1
ATOM 1410 O O . GLU A 1 184 ? -20.156 11.531 -4.129 1 34.59 184 GLU A O 1
ATOM 1415 N N . GLU A 1 185 ? -19.422 12.25 -6.047 1 33.12 185 GLU A N 1
ATOM 1416 C CA . GLU A 1 185 ? -20.797 12.703 -6.27 1 33.12 185 GLU A CA 1
ATOM 1417 C C . GLU A 1 185 ? -21.75 11.523 -6.453 1 33.12 185 GLU A C 1
ATOM 1419 O O . GLU A 1 185 ? -22.875 11.555 -5.973 1 33.12 185 GLU A O 1
ATOM 1424 N N . ALA A 1 186 ? -21.391 10.625 -7.289 1 32.69 186 ALA A N 1
ATOM 1425 C CA . ALA A 1 186 ? -22.344 9.539 -7.465 1 32.69 186 ALA A CA 1
ATOM 1426 C C . ALA A 1 186 ? -22.516 8.734 -6.176 1 32.69 186 ALA A C 1
ATOM 1428 O O . ALA A 1 186 ? -23.609 8.242 -5.875 1 32.69 186 ALA A O 1
ATOM 1429 N N . LEU A 1 187 ? -21.5 8.555 -5.426 1 36.75 187 LEU A N 1
ATOM 1430 C CA . LEU A 1 187 ? -21.531 7.754 -4.203 1 36.75 187 LEU A CA 1
ATOM 1431 C C . LEU A 1 187 ? -22.031 8.586 -3.027 1 36.75 187 LEU A C 1
ATOM 1433 O O . LEU A 1 187 ? -22.25 8.055 -1.938 1 36.75 187 LEU A O 1
ATOM 1437 N N . ALA A 1 188 ? -21.891 9.836 -3.064 1 39.72 188 ALA A N 1
ATOM 1438 C CA . ALA A 1 188 ? -22.5 10.625 -2.002 1 39.72 188 ALA A CA 1
ATOM 1439 C C . ALA A 1 188 ? -23.938 10.18 -1.753 1 39.72 188 ALA A C 1
ATOM 1441 O O . ALA A 1 188 ? -24.422 10.242 -0.622 1 39.72 188 ALA A O 1
ATOM 1442 N N . ASN A 1 189 ? -24.484 9.781 -2.801 1 37.78 189 ASN A N 1
ATOM 1443 C CA . ASN A 1 189 ? -25.891 9.477 -2.604 1 37.78 189 ASN A CA 1
ATOM 1444 C C . ASN A 1 189 ? -26.094 8.031 -2.16 1 37.78 189 ASN A C 1
ATOM 1446 O O . ASN A 1 189 ? -27.234 7.543 -2.117 1 37.78 189 ASN A O 1
ATOM 1450 N N . ASP A 1 190 ? -25.047 7.293 -2.113 1 43.81 190 ASP A N 1
ATOM 1451 C CA . ASP A 1 190 ? -25.453 5.969 -1.657 1 43.81 190 ASP A CA 1
ATOM 1452 C C . ASP A 1 190 ? -25.734 5.969 -0.155 1 43.81 190 ASP A C 1
ATOM 1454 O O . ASP A 1 190 ? -24.828 6.227 0.647 1 43.81 190 ASP A O 1
ATOM 1458 N N . ASP A 1 191 ? -26.734 6.445 0.203 1 48.97 191 ASP A N 1
ATOM 1459 C CA . ASP A 1 191 ? -27.266 6.223 1.544 1 48.97 191 ASP A CA 1
ATOM 1460 C C . ASP A 1 191 ? -27.109 4.766 1.966 1 48.97 191 ASP A C 1
ATOM 1462 O O . ASP A 1 191 ? -27.891 3.908 1.573 1 48.97 191 ASP A O 1
ATOM 1466 N N . PHE A 1 192 ? -25.797 4.387 2.174 1 58.47 192 PHE A N 1
ATOM 1467 C CA . PHE A 1 192 ? -25.625 2.992 2.566 1 58.47 192 PHE A CA 1
ATOM 1468 C C . PHE A 1 192 ? -26.562 2.631 3.711 1 58.47 192 PHE A C 1
ATOM 1470 O O . PHE A 1 192 ? -26.781 1.449 3.986 1 58.47 192 PHE A O 1
ATOM 1477 N N . GLY A 1 193 ? -27.406 3.561 4.055 1 62.06 193 GLY A N 1
ATOM 1478 C CA . GLY A 1 193 ? -28.297 3.262 5.164 1 62.06 193 GLY A CA 1
ATOM 1479 C C . GLY A 1 193 ? -27.656 2.389 6.227 1 62.06 193 GLY A C 1
ATOM 1480 O O . GLY A 1 193 ? -26.438 2.424 6.41 1 62.06 193 GLY A O 1
ATOM 1481 N N . ARG A 1 194 ? -28.344 1.474 6.945 1 82.06 194 ARG A N 1
ATOM 1482 C CA . ARG A 1 194 ? -27.922 0.577 8.016 1 82.06 194 ARG A CA 1
ATOM 1483 C C . ARG A 1 194 ? -27.297 -0.694 7.449 1 82.06 194 ARG A C 1
ATOM 1485 O O . ARG A 1 194 ? -27.875 -1.354 6.594 1 82.06 194 ARG A O 1
ATOM 1492 N N . VAL A 1 195 ? -26.047 -0.898 7.711 1 87.62 195 VAL A N 1
ATOM 1493 C CA . VAL A 1 195 ? -25.281 -2.076 7.316 1 87.62 195 VAL A CA 1
ATOM 1494 C C . VAL A 1 195 ? -25.312 -3.111 8.445 1 87.62 195 VAL A C 1
ATOM 1496 O O . VAL A 1 195 ? -24.953 -2.807 9.586 1 87.62 195 VAL A O 1
ATOM 1499 N N . GLY A 1 196 ? -25.859 -4.273 8.188 1 86.75 196 GLY A N 1
ATOM 1500 C CA . GLY A 1 196 ? -26.016 -5.281 9.227 1 86.75 196 GLY A CA 1
ATOM 1501 C C . GLY A 1 196 ? -25.234 -6.555 8.953 1 86.75 196 GLY A C 1
ATOM 1502 O O . GLY A 1 196 ? -24.328 -6.559 8.125 1 86.75 196 GLY A O 1
ATOM 1503 N N . GLU A 1 197 ? -25.594 -7.559 9.586 1 89.69 197 GLU A N 1
ATOM 1504 C CA . GLU A 1 197 ? -24.906 -8.844 9.57 1 89.69 197 GLU A CA 1
ATOM 1505 C C . GLU A 1 197 ? -24.969 -9.492 8.188 1 89.69 197 GLU A C 1
ATOM 1507 O O . GLU A 1 197 ? -24.031 -10.172 7.773 1 89.69 197 GLU A O 1
ATOM 1512 N N . ALA A 1 198 ? -26.031 -9.266 7.566 1 81.94 198 ALA A N 1
ATOM 1513 C CA . ALA A 1 198 ? -26.188 -9.859 6.242 1 81.94 198 ALA A CA 1
ATOM 1514 C C . ALA A 1 198 ? -25.172 -9.281 5.254 1 81.94 198 ALA A C 1
ATOM 1516 O O . ALA A 1 198 ? -24.656 -10 4.402 1 81.94 198 ALA A O 1
ATOM 1517 N N . HIS A 1 199 ? -24.953 -7.988 5.363 1 86 199 HIS A N 1
ATOM 1518 C CA . HIS A 1 199 ? -23.953 -7.348 4.516 1 86 199 HIS A CA 1
ATOM 1519 C C . HIS A 1 199 ? -22.562 -7.91 4.789 1 86 199 HIS A C 1
ATOM 1521 O O . HIS A 1 199 ? -21.797 -8.188 3.854 1 86 199 HIS A O 1
ATOM 1527 N N . ALA A 1 200 ? -22.25 -8.094 6.066 1 90.56 200 ALA A N 1
ATOM 1528 C CA . ALA A 1 200 ? -20.953 -8.656 6.445 1 90.56 200 ALA A CA 1
ATOM 1529 C C . ALA A 1 200 ? -20.781 -10.07 5.902 1 90.56 200 ALA A C 1
ATOM 1531 O O . ALA A 1 200 ? -19.719 -10.414 5.371 1 90.56 200 ALA A O 1
ATOM 1532 N N . ALA A 1 201 ? -21.828 -10.844 5.98 1 87 201 ALA A N 1
ATOM 1533 C CA . ALA A 1 201 ? -21.781 -12.219 5.504 1 87 201 ALA A CA 1
ATOM 1534 C C . ALA A 1 201 ? -21.562 -12.273 3.996 1 87 201 ALA A C 1
ATOM 1536 O O . ALA A 1 201 ? -20.812 -13.125 3.5 1 87 201 ALA A O 1
ATOM 1537 N N . GLN A 1 202 ? -22.188 -11.438 3.322 1 84.31 202 GLN A N 1
ATOM 1538 C CA . GLN A 1 202 ? -22.031 -11.375 1.872 1 84.31 202 GLN A CA 1
ATOM 1539 C C . GLN A 1 202 ? -20.594 -11.031 1.487 1 84.31 202 GLN A C 1
ATOM 1541 O O . GLN A 1 202 ? -20.031 -11.625 0.565 1 84.31 202 GLN A O 1
ATOM 1546 N N . LEU A 1 203 ? -20.047 -10.047 2.188 1 90.5 203 LEU A N 1
ATOM 1547 C CA . LEU A 1 203 ? -18.672 -9.641 1.911 1 90.5 203 LEU A CA 1
ATOM 1548 C C . LEU A 1 203 ? -17.688 -10.766 2.25 1 90.5 203 LEU A C 1
ATOM 1550 O O . LEU A 1 203 ? -16.672 -10.938 1.57 1 90.5 203 LEU A O 1
ATOM 1554 N N . GLU A 1 204 ? -17.984 -11.516 3.256 1 92.5 204 GLU A N 1
ATOM 1555 C CA . GLU A 1 204 ? -17.141 -12.625 3.688 1 92.5 204 GLU A CA 1
ATOM 1556 C C . GLU A 1 204 ? -17.141 -13.75 2.652 1 92.5 204 GLU A C 1
ATOM 1558 O O . GLU A 1 204 ? -16.141 -14.461 2.51 1 92.5 204 GLU A O 1
ATOM 1563 N N . ASP A 1 205 ? -18.156 -13.836 1.851 1 86.69 205 ASP A N 1
ATOM 1564 C CA . ASP A 1 205 ? -18.297 -14.93 0.888 1 86.69 205 ASP A CA 1
ATOM 1565 C C . ASP A 1 205 ? -17.688 -14.547 -0.46 1 86.69 205 ASP A C 1
ATOM 1567 O O . ASP A 1 205 ? -17.406 -15.422 -1.287 1 86.69 205 ASP A O 1
ATOM 1571 N N . ALA A 1 206 ? -17.469 -13.32 -0.633 1 88.12 206 ALA A N 1
ATOM 1572 C CA . ALA A 1 206 ? -17.094 -12.812 -1.946 1 88.12 206 ALA A CA 1
ATOM 1573 C C . ALA A 1 206 ? -15.773 -13.43 -2.408 1 88.12 206 ALA A C 1
ATOM 1575 O O . ALA A 1 206 ? -15.664 -13.898 -3.545 1 88.12 206 ALA A O 1
ATOM 1576 N N . PRO A 1 207 ? -14.766 -13.523 -1.55 1 92.25 207 PRO A N 1
ATOM 1577 C CA . PRO A 1 207 ? -13.508 -14.102 -2.012 1 92.25 207 PRO A CA 1
ATOM 1578 C C . PRO A 1 207 ? -13.648 -15.562 -2.436 1 92.25 207 PRO A C 1
ATOM 1580 O O . PRO A 1 207 ? -13.016 -15.992 -3.404 1 92.25 207 PRO A O 1
ATOM 1583 N N . LYS A 1 208 ? -14.477 -16.328 -1.692 1 87.38 208 LYS A N 1
ATOM 1584 C CA . LYS A 1 208 ? -14.664 -17.734 -2.025 1 87.38 208 LYS A CA 1
ATOM 1585 C C . LYS A 1 208 ? -15.164 -17.906 -3.459 1 87.38 208 LYS A C 1
ATOM 1587 O O . LYS A 1 208 ? -14.664 -18.75 -4.203 1 87.38 208 LYS A O 1
ATOM 1592 N N . HIS A 1 209 ? -16.094 -17.094 -3.797 1 82.75 209 HIS A N 1
ATOM 1593 C CA . HIS A 1 209 ? -16.641 -17.125 -5.145 1 82.75 209 HIS A CA 1
ATOM 1594 C C . HIS A 1 209 ? -15.602 -16.75 -6.188 1 82.75 209 HIS A C 1
ATOM 1596 O O . HIS A 1 209 ? -15.461 -17.422 -7.207 1 82.75 209 HIS A O 1
ATOM 1602 N N . LEU A 1 210 ? -14.852 -15.734 -5.93 1 88.94 210 LEU A N 1
ATOM 1603 C CA . LEU A 1 210 ? -13.844 -15.25 -6.863 1 88.94 210 LEU A CA 1
ATOM 1604 C C . LEU A 1 210 ? -12.719 -16.266 -7.039 1 88.94 210 LEU A C 1
ATOM 1606 O O . LEU A 1 210 ? -12.273 -16.516 -8.156 1 88.94 210 LEU A O 1
ATOM 1610 N N . TYR A 1 211 ? -12.289 -16.891 -5.973 1 90.81 211 TYR A N 1
ATOM 1611 C CA . TYR A 1 211 ? -11.234 -17.891 -6.051 1 90.81 211 TYR A CA 1
ATOM 1612 C C . TYR A 1 211 ? -11.68 -19.094 -6.875 1 90.81 211 TYR A C 1
ATOM 1614 O O . TYR A 1 211 ? -10.906 -19.625 -7.672 1 90.81 211 TYR A O 1
ATOM 1622 N N . ASN A 1 212 ? -12.906 -19.531 -6.617 1 81.81 212 ASN A N 1
ATOM 1623 C CA . ASN A 1 212 ? -13.414 -20.672 -7.367 1 81.81 212 ASN A CA 1
ATOM 1624 C C . ASN A 1 212 ? -13.406 -20.406 -8.875 1 81.81 212 ASN A C 1
ATOM 1626 O O . ASN A 1 212 ? -13.039 -21.266 -9.656 1 81.81 212 ASN A O 1
ATOM 1630 N N . LEU A 1 213 ? -13.789 -19.234 -9.227 1 81.62 213 LEU A N 1
ATOM 1631 C CA . LEU A 1 213 ? -13.75 -18.844 -10.633 1 81.62 213 LEU A CA 1
ATOM 1632 C C . LEU A 1 213 ? -12.312 -18.75 -11.133 1 81.62 213 LEU A C 1
ATOM 1634 O O . LEU A 1 213 ? -12.008 -19.156 -12.25 1 81.62 213 LEU A O 1
ATOM 1638 N N . ASP A 1 214 ? -11.43 -18.203 -10.305 1 89.44 214 ASP A N 1
ATOM 1639 C CA . ASP A 1 214 ? -10.023 -18.062 -10.641 1 89.44 214 ASP A CA 1
ATOM 1640 C C . ASP A 1 214 ? -9.367 -19.406 -10.891 1 89.44 214 ASP A C 1
ATOM 1642 O O . ASP A 1 214 ? -8.594 -19.578 -11.836 1 89.44 214 ASP A O 1
ATOM 1646 N N . TYR A 1 215 ? -9.633 -20.375 -10.047 1 86.5 215 TYR A N 1
ATOM 1647 C CA . TYR A 1 215 ? -9.055 -21.719 -10.18 1 86.5 215 TYR A CA 1
ATOM 1648 C C . TYR A 1 215 ? -9.406 -22.328 -11.531 1 86.5 215 TYR A C 1
ATOM 1650 O O . TYR A 1 215 ? -8.57 -22.984 -12.164 1 86.5 215 TYR A O 1
ATOM 1658 N N . ARG A 1 216 ? -10.602 -22.078 -11.953 1 78.12 216 ARG A N 1
ATOM 1659 C CA . ARG A 1 216 ? -11.109 -22.734 -13.148 1 78.12 216 ARG A CA 1
ATOM 1660 C C . ARG A 1 216 ? -10.781 -21.938 -14.406 1 78.12 216 ARG A C 1
ATOM 1662 O O . ARG A 1 216 ? -10.445 -22.516 -15.438 1 78.12 216 ARG A O 1
ATOM 1669 N N . TYR A 1 217 ? -10.836 -20.578 -14.25 1 80.69 217 TYR A N 1
ATOM 1670 C CA . TYR A 1 217 ? -10.805 -19.781 -15.469 1 80.69 217 TYR A CA 1
ATOM 1671 C C . TYR A 1 217 ? -9.617 -18.812 -15.461 1 80.69 217 TYR A C 1
ATOM 1673 O O . TYR A 1 217 ? -9.305 -18.203 -16.484 1 80.69 217 TYR A O 1
ATOM 1681 N N . GLY A 1 218 ? -9.016 -18.656 -14.383 1 82.25 218 GLY A N 1
ATOM 1682 C CA . GLY A 1 218 ? -7.895 -17.734 -14.305 1 82.25 218 GLY A CA 1
ATOM 1683 C C . GLY A 1 218 ? -8.297 -16.344 -13.852 1 82.25 218 GLY A C 1
ATOM 1684 O O . GLY A 1 218 ? -9.469 -15.969 -13.953 1 82.25 218 GLY A O 1
ATOM 1685 N N . GLY A 1 219 ? -7.375 -15.562 -13.484 1 81.44 219 GLY A N 1
ATOM 1686 C CA . GLY A 1 219 ? -7.613 -14.312 -12.773 1 81.44 219 GLY A CA 1
ATOM 1687 C C . GLY A 1 219 ? -7.77 -13.125 -13.695 1 81.44 219 GLY A C 1
ATOM 1688 O O . GLY A 1 219 ? -8.297 -12.086 -13.297 1 81.44 219 GLY A O 1
ATOM 1689 N N . ASP A 1 220 ? -7.457 -13.156 -14.898 1 76.75 220 ASP A N 1
ATOM 1690 C CA . ASP A 1 220 ? -7.363 -11.977 -15.758 1 76.75 220 ASP A CA 1
ATOM 1691 C C . ASP A 1 220 ? -8.719 -11.297 -15.906 1 76.75 220 ASP A C 1
ATOM 1693 O O . ASP A 1 220 ? -8.828 -10.078 -15.758 1 76.75 220 ASP A O 1
ATOM 1697 N N . THR A 1 221 ? -9.688 -12.078 -16 1 72 221 THR A N 1
ATOM 1698 C CA . THR A 1 221 ? -11 -11.508 -16.281 1 72 221 THR A CA 1
ATOM 1699 C C . THR A 1 221 ? -11.695 -11.078 -15 1 72 221 THR A C 1
ATOM 1701 O O . THR A 1 221 ? -12.695 -10.352 -15.031 1 72 221 THR A O 1
ATOM 1704 N N . LEU A 1 222 ? -11.117 -11.523 -13.906 1 84.06 222 LEU A N 1
ATOM 1705 C CA . LEU A 1 222 ? -11.781 -11.312 -12.625 1 84.06 222 LEU A CA 1
ATOM 1706 C C . LEU A 1 222 ? -11.227 -10.078 -11.922 1 84.06 222 LEU A C 1
ATOM 1708 O O . LEU A 1 222 ? -11.82 -9.586 -10.961 1 84.06 222 LEU A O 1
ATOM 1712 N N . CYS A 1 223 ? -10.133 -9.523 -12.398 1 86.38 223 CYS A N 1
ATOM 1713 C CA . CYS A 1 223 ? -9.391 -8.477 -11.703 1 86.38 223 CYS A CA 1
ATOM 1714 C C . CYS A 1 223 ? -10.25 -7.238 -11.5 1 86.38 223 CYS A C 1
ATOM 1716 O O . CYS A 1 223 ? -10.336 -6.707 -10.391 1 86.38 223 CYS A 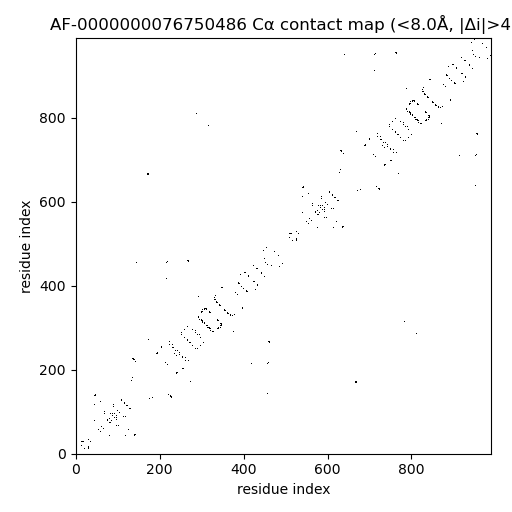O 1
ATOM 1718 N N . ASP A 1 224 ? -10.883 -6.883 -12.492 1 76.44 224 ASP A N 1
ATOM 1719 C CA . ASP A 1 224 ? -11.656 -5.648 -12.422 1 76.44 224 ASP A CA 1
ATOM 1720 C C . ASP A 1 224 ? -12.891 -5.816 -11.531 1 76.44 224 ASP A C 1
ATOM 1722 O O . ASP A 1 224 ? -13.242 -4.906 -10.781 1 76.44 224 ASP A O 1
ATOM 1726 N N . GLN A 1 225 ? -13.461 -6.992 -11.68 1 75.75 225 GLN A N 1
ATOM 1727 C CA . GLN A 1 225 ? -14.602 -7.297 -10.828 1 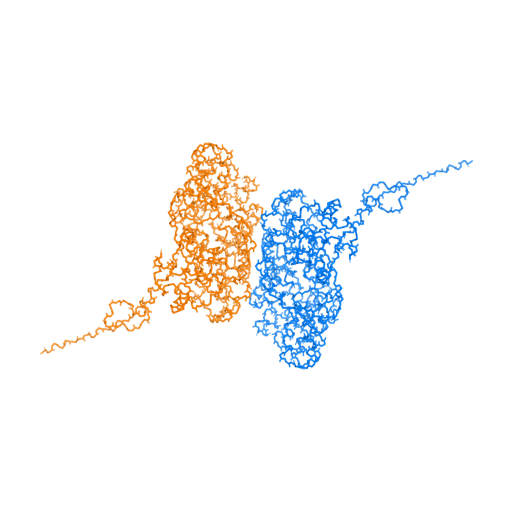75.75 225 GLN A CA 1
ATOM 1728 C C . GLN A 1 225 ? -14.211 -7.273 -9.359 1 75.75 225 GLN A C 1
ATOM 1730 O O . GLN A 1 225 ? -14.922 -6.691 -8.531 1 75.75 225 GLN A O 1
ATOM 1735 N N . ALA A 1 226 ? -13.18 -7.859 -9.047 1 88.94 226 ALA A N 1
ATOM 1736 C CA . ALA A 1 226 ? -12.703 -7.891 -7.664 1 88.94 226 ALA A CA 1
ATOM 1737 C C . ALA A 1 226 ? -12.375 -6.488 -7.168 1 88.94 226 ALA A C 1
ATOM 1739 O O . ALA A 1 226 ? -12.688 -6.137 -6.027 1 88.94 226 ALA A O 1
ATOM 1740 N N . ALA A 1 227 ? -11.773 -5.672 -8.039 1 86.81 227 ALA A N 1
ATOM 1741 C CA . ALA A 1 227 ? -11.438 -4.301 -7.676 1 86.81 227 ALA A CA 1
ATOM 1742 C C . ALA A 1 227 ? -12.688 -3.479 -7.391 1 86.81 227 ALA A C 1
ATOM 1744 O O . ALA A 1 227 ? -12.719 -2.691 -6.441 1 86.81 227 ALA A O 1
ATOM 1745 N N . ALA A 1 228 ? -13.688 -3.678 -8.172 1 78.94 228 ALA A N 1
ATOM 1746 C CA . ALA A 1 228 ? -14.945 -2.963 -7.977 1 78.94 228 ALA A CA 1
ATOM 1747 C C . ALA A 1 228 ? -15.602 -3.359 -6.656 1 78.94 228 ALA A C 1
ATOM 1749 O O . ALA A 1 228 ? -16.109 -2.506 -5.93 1 78.94 228 ALA A O 1
ATOM 1750 N N . GLN A 1 229 ? -15.562 -4.637 -6.402 1 85.31 229 GLN A N 1
ATOM 1751 C CA . GLN A 1 229 ? -16.141 -5.117 -5.152 1 85.31 229 GLN A CA 1
ATOM 1752 C C . GLN A 1 229 ? -15.375 -4.57 -3.949 1 85.31 229 GLN A C 1
ATOM 1754 O O . GLN A 1 229 ? -15.977 -4.238 -2.924 1 85.31 229 GLN A O 1
ATOM 1759 N N . LEU A 1 230 ? -14.125 -4.469 -4.082 1 92.06 230 LEU A N 1
ATOM 1760 C CA . LEU A 1 230 ? -13.297 -3.934 -3.006 1 92.06 230 LEU A CA 1
ATOM 1761 C C . LEU A 1 230 ? -13.609 -2.459 -2.768 1 92.06 230 LEU A C 1
ATOM 1763 O O . LEU A 1 230 ? -13.703 -2.018 -1.62 1 92.06 230 LEU A O 1
ATOM 1767 N N . ARG A 1 231 ? -13.766 -1.717 -3.859 1 86.5 231 ARG A N 1
ATOM 1768 C CA . ARG A 1 231 ? -14.117 -0.307 -3.734 1 86.5 231 ARG A CA 1
ATOM 1769 C C . ARG A 1 231 ? -15.453 -0.14 -3.014 1 86.5 231 ARG A C 1
ATOM 1771 O O . ARG A 1 231 ? -15.594 0.721 -2.143 1 86.5 231 ARG A O 1
ATOM 1778 N N . ARG A 1 232 ? -16.375 -0.955 -3.326 1 81.81 232 ARG A N 1
ATOM 1779 C CA . ARG A 1 232 ? -17.688 -0.909 -2.684 1 81.81 232 ARG A CA 1
ATOM 1780 C C . ARG A 1 232 ? -17.578 -1.256 -1.203 1 81.81 232 ARG A C 1
ATOM 1782 O O . ARG A 1 232 ? -18.219 -0.619 -0.364 1 81.81 232 ARG A O 1
ATOM 1789 N N . ALA A 1 233 ? -16.844 -2.244 -0.949 1 89.69 233 ALA A N 1
ATOM 1790 C CA . ALA A 1 233 ? -16.656 -2.645 0.442 1 89.69 233 ALA A CA 1
ATOM 1791 C C . ALA A 1 233 ? -16.047 -1.506 1.26 1 89.69 233 ALA A C 1
ATOM 1793 O O . ALA A 1 233 ? -16.469 -1.253 2.391 1 89.69 233 ALA A O 1
ATOM 1794 N N . ASN A 1 234 ? -15.055 -0.847 0.707 1 90.19 234 ASN A N 1
ATOM 1795 C CA . ASN A 1 234 ? -14.414 0.272 1.392 1 90.19 234 ASN A CA 1
ATOM 1796 C C . ASN A 1 234 ? -15.391 1.42 1.624 1 90.19 234 ASN A C 1
ATOM 1798 O O . ASN A 1 234 ? -15.359 2.066 2.672 1 90.19 234 ASN A O 1
ATOM 1802 N N . LYS A 1 235 ? -16.188 1.642 0.671 1 83.38 235 LYS A N 1
ATOM 1803 C CA . LYS A 1 235 ? -17.203 2.676 0.827 1 83.38 235 LYS A CA 1
ATOM 1804 C C . LYS A 1 235 ? -18.172 2.326 1.954 1 83.38 235 LYS A C 1
ATOM 1806 O O . LYS A 1 235 ? -18.547 3.191 2.752 1 83.38 235 LYS A O 1
ATOM 1811 N N . LEU A 1 236 ? -18.562 1.094 1.972 1 83.69 236 LEU A N 1
ATOM 1812 C CA . LEU A 1 236 ? -19.453 0.626 3.027 1 83.69 236 LEU A CA 1
ATOM 1813 C C . LEU A 1 236 ? -18.828 0.818 4.398 1 83.69 236 LEU A C 1
ATOM 1815 O O . LEU A 1 236 ? -19.5 1.233 5.348 1 83.69 236 LEU A O 1
ATOM 1819 N N . LEU A 1 237 ? -17.625 0.552 4.473 1 89.19 237 LEU A N 1
ATOM 1820 C CA . LEU A 1 237 ? -16.891 0.648 5.73 1 89.19 237 LEU A CA 1
ATOM 1821 C C . LEU A 1 237 ? -16.781 2.1 6.188 1 89.19 237 LEU A C 1
ATOM 1823 O O . LEU A 1 237 ? -16.906 2.389 7.379 1 89.19 237 LEU A O 1
ATOM 1827 N N . ASN A 1 238 ? -16.562 2.922 5.277 1 85.44 238 ASN A N 1
ATOM 1828 C CA . ASN A 1 238 ? -16.266 4.305 5.625 1 85.44 238 ASN A CA 1
ATOM 1829 C C . ASN A 1 238 ? -17.531 5.125 5.824 1 85.44 238 ASN A C 1
ATOM 1831 O O . ASN A 1 238 ? -17.562 6.051 6.637 1 85.44 238 ASN A O 1
ATOM 1835 N N . ARG A 1 239 ? -18.609 4.742 5.129 1 83.25 239 ARG A N 1
ATOM 1836 C CA . ARG A 1 239 ? -19.766 5.617 5.102 1 83.25 239 ARG A CA 1
ATOM 1837 C C . ARG A 1 239 ? -20.969 4.945 5.75 1 83.25 239 ARG A C 1
ATOM 1839 O O . ARG A 1 239 ? -21.953 5.609 6.098 1 83.25 239 ARG A O 1
ATOM 1846 N N . GLY A 1 240 ? -20.906 3.68 5.852 1 83 240 GLY A N 1
ATOM 1847 C CA . GLY A 1 240 ? -22.031 2.959 6.406 1 83 240 GLY A CA 1
ATOM 1848 C C . GLY A 1 240 ? -22.203 3.154 7.898 1 83 240 GLY A C 1
ATOM 1849 O O . GLY A 1 240 ? -21.281 3.609 8.578 1 83 240 GLY A O 1
ATOM 1850 N N . GLN A 1 241 ? -23.469 2.879 8.367 1 88.5 241 GLN A N 1
ATOM 1851 C CA . GLN A 1 241 ? -23.766 2.834 9.789 1 88.5 241 GLN A CA 1
ATOM 1852 C C . GLN A 1 241 ? -23.906 1.396 10.281 1 88.5 241 GLN A C 1
ATOM 1854 O O . GLN A 1 241 ? -24.656 0.607 9.688 1 88.5 241 GLN A O 1
ATOM 1859 N N . TYR A 1 242 ? -23.094 1.093 11.203 1 90.38 242 TYR A N 1
ATOM 1860 C CA . TYR A 1 242 ? -23.109 -0.28 11.695 1 90.38 242 TYR A CA 1
ATOM 1861 C C . TYR A 1 242 ? -22.641 -0.351 13.141 1 90.38 242 TYR A C 1
ATOM 1863 O O . TYR A 1 242 ? -22.062 0.607 13.656 1 90.38 242 TYR A O 1
ATOM 1871 N N . SER A 1 243 ? -23.016 -1.431 13.75 1 91.44 243 SER A N 1
ATOM 1872 C CA . SER A 1 243 ? -22.516 -1.68 15.102 1 91.44 243 SER A CA 1
ATOM 1873 C C . SER A 1 243 ? -21.031 -1.981 15.086 1 91.44 243 SER A C 1
ATOM 1875 O O . SER A 1 243 ? -20.453 -2.238 14.031 1 91.44 243 SER A O 1
ATOM 1877 N N . GLU A 1 244 ? -20.391 -1.916 16.234 1 90.19 244 GLU A N 1
ATOM 1878 C CA . GLU A 1 244 ? -18.969 -2.203 16.375 1 90.19 244 GLU A CA 1
ATOM 1879 C C . GLU A 1 244 ? -18.641 -3.625 15.914 1 90.19 244 GLU A C 1
ATOM 1881 O O . GLU A 1 244 ? -17.641 -3.859 15.258 1 90.19 244 GLU A O 1
ATOM 1886 N N . LYS A 1 245 ? -19.516 -4.492 16.328 1 93.5 245 LYS A N 1
ATOM 1887 C CA . LYS A 1 245 ? -19.312 -5.891 15.961 1 93.5 245 LYS A CA 1
ATOM 1888 C C . LYS A 1 245 ? -19.375 -6.078 14.453 1 93.5 245 LYS A C 1
ATOM 1890 O O . LYS A 1 245 ? -18.516 -6.762 13.875 1 93.5 245 LYS A O 1
ATOM 1895 N N . VAL A 1 246 ? -20.328 -5.508 13.844 1 93.5 246 VAL A N 1
ATOM 1896 C CA . VAL A 1 246 ? -20.484 -5.602 12.391 1 93.5 246 VAL A CA 1
ATOM 1897 C C . VAL A 1 246 ? -19.312 -4.895 11.711 1 93.5 246 VAL A C 1
ATOM 1899 O O . VAL A 1 246 ? -18.797 -5.371 10.695 1 93.5 246 VAL A O 1
ATOM 1902 N N . GLY A 1 247 ? -18.828 -3.773 12.25 1 94.25 247 GLY A N 1
ATOM 1903 C CA . GLY A 1 247 ? -17.703 -3.051 11.711 1 94.25 247 GLY A CA 1
ATOM 1904 C C . GLY A 1 247 ? -16.422 -3.873 11.68 1 94.25 247 GLY A C 1
ATOM 1905 O O . GLY A 1 247 ? -15.672 -3.832 10.703 1 94.25 247 GLY A O 1
ATOM 1906 N N . GLN A 1 248 ? -16.266 -4.598 12.695 1 95.31 248 GLN A N 1
ATOM 1907 C CA . GLN A 1 248 ? -15.086 -5.465 12.781 1 95.31 248 GLN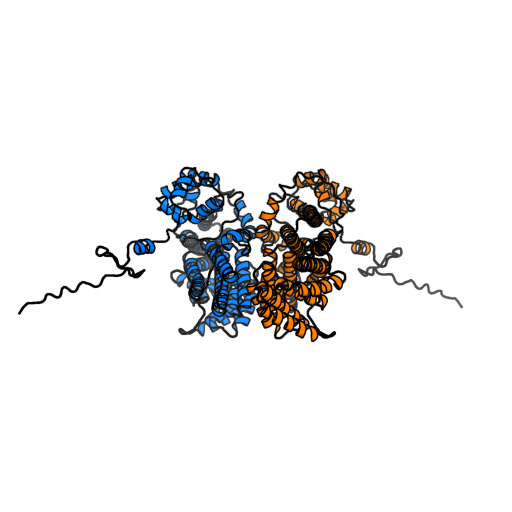 A CA 1
ATOM 1908 C C . GLN A 1 248 ? -15.133 -6.547 11.703 1 95.31 248 GLN A C 1
ATOM 1910 O O . GLN A 1 248 ? -14.117 -6.832 11.062 1 95.31 248 GLN A O 1
ATOM 1915 N N . ARG A 1 249 ? -16.312 -7.145 11.602 1 95.31 249 ARG A N 1
ATOM 1916 C CA . ARG A 1 249 ? -16.484 -8.156 10.57 1 95.31 249 ARG A CA 1
ATOM 1917 C C . ARG A 1 249 ? -16.266 -7.574 9.18 1 95.31 249 ARG A C 1
ATOM 1919 O O . ARG A 1 249 ? -15.609 -8.195 8.336 1 95.31 249 ARG A O 1
ATOM 1926 N N . LEU A 1 250 ? -16.781 -6.387 8.977 1 94.5 250 LEU A N 1
ATOM 1927 C CA . LEU A 1 250 ? -16.625 -5.715 7.688 1 94.5 250 LEU A CA 1
ATOM 1928 C C . LEU A 1 250 ? -15.156 -5.418 7.398 1 94.5 250 LEU A C 1
ATOM 1930 O O . LEU A 1 250 ? -14.695 -5.574 6.266 1 94.5 250 LEU A O 1
ATOM 1934 N N . GLN A 1 251 ? -14.438 -4.98 8.383 1 96.5 251 GLN A N 1
ATOM 1935 C CA . GLN A 1 251 ? -13.031 -4.645 8.219 1 96.5 251 GLN A CA 1
ATOM 1936 C C . GLN A 1 251 ? -12.219 -5.867 7.805 1 96.5 251 GLN A C 1
ATOM 1938 O O . GLN A 1 251 ? -11.414 -5.797 6.871 1 96.5 251 GLN A O 1
ATOM 1943 N N . VAL A 1 252 ? -12.406 -6.969 8.461 1 97.56 252 VAL A N 1
ATOM 1944 C CA . VAL A 1 252 ? -11.68 -8.203 8.156 1 97.56 252 VAL A CA 1
ATOM 1945 C C . VAL A 1 252 ? -12.078 -8.711 6.773 1 97.56 252 VAL A C 1
ATOM 1947 O O . VAL A 1 252 ? -11.211 -9.07 5.969 1 97.56 252 VAL A O 1
ATOM 1950 N N . ALA A 1 253 ? -13.391 -8.688 6.5 1 96.38 253 ALA A N 1
ATOM 1951 C CA . ALA A 1 253 ? -13.883 -9.164 5.207 1 96.38 253 ALA A CA 1
ATOM 1952 C C . ALA A 1 253 ? -13.328 -8.312 4.07 1 96.38 253 ALA A C 1
ATOM 1954 O O . ALA A 1 253 ? -13.008 -8.828 2.996 1 96.38 253 ALA A O 1
ATOM 1955 N N . THR A 1 254 ? -13.273 -7.031 4.293 1 96.12 254 THR A N 1
ATOM 1956 C CA . THR A 1 254 ? -12.711 -6.133 3.289 1 96.12 254 THR A CA 1
ATOM 1957 C C . THR A 1 254 ? -11.234 -6.438 3.062 1 96.12 254 THR A C 1
ATOM 1959 O O . THR A 1 254 ? -10.758 -6.406 1.926 1 96.12 254 THR A O 1
ATOM 1962 N N . GLY A 1 255 ? -10.5 -6.691 4.141 1 98 255 GLY A N 1
ATOM 1963 C CA . GLY A 1 255 ? -9.109 -7.113 4.012 1 98 255 GLY A CA 1
ATOM 1964 C C . GLY A 1 255 ? -8.945 -8.391 3.207 1 98 255 GLY A C 1
ATOM 1965 O O . GLY A 1 255 ? -8.078 -8.469 2.336 1 98 255 GLY A O 1
ATOM 1966 N N . GLU A 1 256 ? -9.805 -9.367 3.461 1 98.12 256 GLU A N 1
ATOM 1967 C CA . GLU A 1 256 ? -9.758 -10.617 2.719 1 98.12 256 GLU A CA 1
ATOM 1968 C C . GLU A 1 256 ? -10.062 -10.398 1.24 1 98.12 256 GLU A C 1
ATOM 1970 O O . GLU A 1 256 ? -9.422 -11 0.374 1 98.12 256 GLU A O 1
ATOM 1975 N N . LEU A 1 257 ? -11.047 -9.609 1.037 1 96.06 257 LEU A N 1
ATOM 1976 C CA . LEU A 1 257 ? -11.367 -9.266 -0.345 1 96.06 257 LEU A CA 1
ATOM 1977 C C . LEU A 1 257 ? -10.203 -8.539 -1.008 1 96.06 257 LEU A C 1
ATOM 1979 O O . LEU A 1 257 ? -9.961 -8.711 -2.203 1 96.06 257 LEU A O 1
ATOM 1983 N N . GLY A 1 258 ? -9.516 -7.695 -0.228 1 97.62 258 GLY A N 1
ATOM 1984 C CA . GLY A 1 258 ? -8.312 -7.051 -0.726 1 97.62 258 GLY A CA 1
ATOM 1985 C C . GLY A 1 258 ? -7.23 -8.031 -1.133 1 97.62 258 GLY A C 1
ATOM 1986 O O . GLY A 1 258 ? -6.605 -7.879 -2.184 1 97.62 258 GLY A O 1
ATOM 1987 N N . ILE A 1 259 ? -6.969 -9.062 -0.374 1 98.56 259 ILE A N 1
ATOM 1988 C CA . ILE A 1 259 ? -5.988 -10.086 -0.705 1 98.56 259 I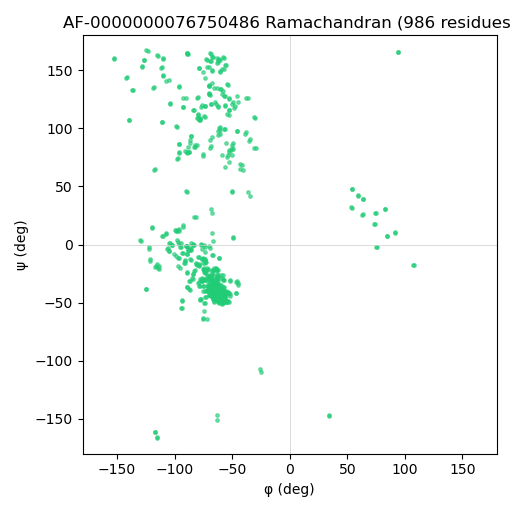LE A CA 1
ATOM 1989 C C . ILE A 1 259 ? -6.414 -10.82 -1.974 1 98.56 259 ILE A C 1
ATOM 1991 O O . ILE A 1 259 ? -5.59 -11.078 -2.857 1 98.56 259 ILE A O 1
ATOM 1995 N N . CYS A 1 260 ? -7.715 -11.117 -2.064 1 96.94 260 CYS A N 1
ATOM 1996 C CA . CYS A 1 260 ? -8.242 -11.781 -3.248 1 96.94 260 CYS A CA 1
ATOM 1997 C C . CYS A 1 260 ? -8.031 -10.93 -4.492 1 96.94 260 CYS A C 1
ATOM 1999 O O . CYS A 1 260 ? -7.574 -11.43 -5.523 1 96.94 260 CYS A O 1
ATOM 2001 N N . ALA A 1 261 ? -8.375 -9.656 -4.367 1 95.81 261 ALA A N 1
ATOM 2002 C CA . ALA A 1 261 ? -8.141 -8.734 -5.477 1 95.81 261 ALA A CA 1
ATOM 2003 C C . ALA A 1 261 ? -6.66 -8.68 -5.84 1 95.81 261 ALA A C 1
ATOM 2005 O O . ALA A 1 261 ? -6.305 -8.633 -7.02 1 95.81 261 ALA A O 1
ATOM 2006 N N . GLY A 1 262 ? -5.828 -8.688 -4.824 1 97.06 262 GLY A N 1
ATOM 2007 C CA . GLY A 1 262 ? -4.391 -8.711 -5.051 1 97.06 262 GLY A CA 1
ATOM 2008 C C . GLY A 1 262 ? -3.928 -9.961 -5.777 1 97.06 262 GLY A C 1
ATOM 2009 O O . GLY A 1 262 ? -3.119 -9.875 -6.707 1 97.06 262 GLY A O 1
ATOM 2010 N N . TRP A 1 263 ? -4.418 -11.055 -5.402 1 97.38 263 TRP A N 1
ATOM 2011 C CA . TRP A 1 263 ? -4.066 -12.32 -6.043 1 97.38 263 TRP A CA 1
ATOM 2012 C C . TRP A 1 263 ? -4.457 -12.305 -7.516 1 97.38 263 TRP A C 1
ATOM 2014 O O . TRP A 1 263 ? -3.668 -12.711 -8.375 1 97.38 263 TRP A O 1
ATOM 2024 N N . LEU A 1 264 ? -5.668 -11.906 -7.773 1 94.44 264 LEU A N 1
ATOM 2025 C CA . LEU A 1 264 ? -6.152 -11.875 -9.148 1 94.44 264 LEU A CA 1
ATOM 2026 C C . LEU A 1 264 ? -5.328 -10.906 -9.992 1 94.44 264 LEU A C 1
ATOM 2028 O O . LEU A 1 264 ? -5 -11.203 -11.148 1 94.44 264 LEU A O 1
ATOM 2032 N N . ALA A 1 265 ? -5.004 -9.797 -9.438 1 94.62 265 ALA A N 1
ATOM 2033 C CA . ALA A 1 265 ? -4.137 -8.844 -10.125 1 94.62 265 ALA A CA 1
ATOM 2034 C C . ALA A 1 265 ? -2.748 -9.438 -10.359 1 94.62 265 ALA A C 1
ATOM 2036 O O . ALA A 1 265 ? -2.164 -9.258 -11.43 1 94.62 265 ALA A O 1
ATOM 2037 N N . PHE A 1 266 ? -2.225 -10.109 -9.375 1 96.56 266 PHE A N 1
ATOM 2038 C CA . PHE A 1 266 ? -0.938 -10.789 -9.469 1 96.56 266 PHE A CA 1
ATOM 2039 C C . PHE A 1 266 ? -0.943 -11.805 -10.609 1 96.56 266 PHE A C 1
ATOM 2041 O O . PHE A 1 266 ? -0.036 -11.812 -11.445 1 96.56 266 PHE A O 1
ATOM 2048 N N . ASP A 1 267 ? -1.961 -12.609 -10.609 1 93.81 267 ASP A N 1
ATOM 2049 C CA . ASP A 1 267 ? -2.086 -13.617 -11.656 1 93.81 267 ASP A CA 1
ATOM 2050 C C . ASP A 1 267 ? -2.234 -12.977 -13.031 1 93.81 267 ASP A C 1
ATOM 2052 O O . ASP A 1 267 ? -1.778 -13.523 -14.031 1 93.81 267 ASP A O 1
ATOM 2056 N N . ALA A 1 268 ? -2.816 -11.797 -13.07 1 89.88 268 ALA A N 1
ATOM 2057 C CA . ALA A 1 268 ? -3.064 -11.07 -14.32 1 89.88 268 ALA A CA 1
ATOM 2058 C C . ALA A 1 268 ? -1.85 -10.242 -14.719 1 89.88 268 ALA A C 1
ATOM 2060 O O . ALA A 1 268 ? -1.877 -9.539 -15.734 1 89.88 268 ALA A O 1
ATOM 2061 N N . GLY A 1 269 ? -0.856 -10.25 -13.898 1 90.88 269 GLY A N 1
ATOM 2062 C CA . GLY A 1 269 ? 0.367 -9.531 -14.219 1 90.88 269 GLY A CA 1
ATOM 2063 C C . GLY A 1 269 ? 0.302 -8.055 -13.852 1 90.88 269 GLY A C 1
ATOM 2064 O O . GLY A 1 269 ? 1.206 -7.289 -14.188 1 90.88 269 GLY A O 1
ATOM 2065 N N . ARG A 1 270 ? -0.701 -7.672 -13.203 1 89.75 270 ARG A N 1
ATOM 2066 C CA . ARG A 1 270 ? -0.835 -6.301 -12.727 1 89.75 270 ARG A CA 1
ATOM 2067 C C . ARG A 1 270 ? -0.183 -6.129 -11.359 1 89.75 270 ARG A C 1
ATOM 2069 O O . ARG A 1 270 ? -0.876 -5.984 -10.352 1 89.75 270 ARG A O 1
ATOM 2076 N N . GLN A 1 271 ? 1.079 -6.004 -11.367 1 91.75 271 GLN A N 1
ATOM 2077 C CA . GLN A 1 271 ? 1.894 -6.227 -10.18 1 91.75 271 GLN A CA 1
ATOM 2078 C C . GLN A 1 271 ? 1.738 -5.078 -9.18 1 91.75 271 GLN A C 1
ATOM 2080 O O . GLN A 1 271 ? 1.659 -5.301 -7.973 1 91.75 271 GLN A O 1
ATOM 2085 N N . ASP A 1 272 ? 1.679 -3.881 -9.633 1 84.62 272 ASP A N 1
ATOM 2086 C CA . ASP A 1 272 ? 1.535 -2.74 -8.734 1 84.62 272 ASP A CA 1
ATOM 2087 C C . ASP A 1 272 ? 0.176 -2.758 -8.039 1 84.62 272 ASP A C 1
ATOM 2089 O O . ASP A 1 272 ? 0.08 -2.459 -6.848 1 84.62 272 ASP A O 1
ATOM 2093 N N . GLN A 1 273 ? -0.816 -3.076 -8.812 1 87.62 273 GLN A N 1
ATOM 2094 C CA . GLN A 1 273 ? -2.148 -3.209 -8.234 1 87.62 273 GLN A CA 1
ATOM 2095 C C . GLN A 1 273 ? -2.184 -4.312 -7.184 1 87.62 273 GLN A C 1
ATOM 2097 O O . GLN A 1 273 ? -2.791 -4.148 -6.121 1 87.62 273 GLN A O 1
ATOM 2102 N N . ALA A 1 274 ? -1.585 -5.391 -7.492 1 95.38 274 ALA A N 1
ATOM 2103 C CA . ALA A 1 274 ? -1.517 -6.504 -6.547 1 95.38 274 ALA A CA 1
ATOM 2104 C C . ALA A 1 274 ? -0.86 -6.07 -5.238 1 95.38 274 ALA A C 1
ATOM 2106 O O . ALA A 1 274 ? -1.405 -6.301 -4.156 1 95.38 274 ALA A O 1
ATOM 2107 N N . ARG A 1 275 ? 0.252 -5.434 -5.383 1 93.88 275 ARG A N 1
ATOM 2108 C CA . ARG A 1 275 ? 1.002 -4.984 -4.215 1 93.88 275 ARG A CA 1
ATOM 2109 C C . ARG A 1 275 ? 0.179 -4.012 -3.379 1 93.88 275 ARG A C 1
ATOM 2111 O O . ARG A 1 275 ? 0.15 -4.113 -2.15 1 93.88 275 ARG A O 1
ATOM 2118 N N . TYR A 1 276 ? -0.436 -3.109 -4.039 1 90.69 276 TYR A N 1
ATOM 2119 C CA . TYR A 1 276 ? -1.285 -2.15 -3.34 1 90.69 276 TYR A CA 1
ATOM 2120 C C . TYR A 1 276 ? -2.379 -2.863 -2.553 1 90.69 276 TYR A C 1
ATOM 2122 O O . TYR A 1 276 ? -2.615 -2.551 -1.385 1 90.69 276 TYR A O 1
ATOM 2130 N N . CYS A 1 277 ? -2.996 -3.787 -3.16 1 95.06 277 CYS A N 1
ATOM 2131 C CA . CYS A 1 277 ? -4.07 -4.531 -2.51 1 95.06 277 CYS A CA 1
ATOM 2132 C C . CYS A 1 277 ? -3.547 -5.297 -1.3 1 95.06 277 CYS A C 1
ATOM 2134 O O . CYS A 1 277 ? -4.172 -5.293 -0.239 1 95.06 277 CYS A O 1
ATOM 2136 N N . TYR A 1 278 ? -2.445 -5.898 -1.424 1 97.81 278 TYR A N 1
ATOM 2137 C CA . TYR A 1 278 ? -1.889 -6.68 -0.325 1 97.81 278 TYR A CA 1
ATOM 2138 C C . TYR A 1 278 ? -1.507 -5.781 0.845 1 97.81 278 TYR A C 1
ATOM 2140 O O . TYR A 1 278 ? -1.771 -6.113 2.004 1 97.81 278 TYR A O 1
ATOM 2148 N N . THR A 1 279 ? -0.892 -4.676 0.573 1 95.81 279 THR A N 1
ATOM 2149 C CA . THR A 1 279 ? -0.467 -3.787 1.649 1 95.81 279 THR A CA 1
ATOM 2150 C C . THR A 1 279 ? -1.674 -3.15 2.332 1 95.81 279 THR A C 1
ATOM 2152 O O . THR A 1 279 ? -1.665 -2.936 3.547 1 95.81 279 THR A O 1
ATOM 2155 N N . GLU A 1 280 ? -2.693 -2.795 1.541 1 95.31 280 GLU A N 1
ATOM 2156 C CA . GLU A 1 280 ? -3.934 -2.316 2.146 1 95.31 280 GLU A CA 1
ATOM 2157 C C . GLU A 1 280 ? -4.547 -3.377 3.059 1 95.31 280 GLU A C 1
ATOM 2159 O O . GLU A 1 280 ? -5.109 -3.051 4.105 1 95.31 280 GLU A O 1
ATOM 2164 N N . ALA A 1 281 ? -4.492 -4.574 2.609 1 98 281 ALA A N 1
ATOM 2165 C CA . ALA A 1 281 ? -5.016 -5.664 3.43 1 98 281 ALA A CA 1
ATOM 2166 C C . ALA A 1 281 ? -4.207 -5.82 4.715 1 98 281 ALA A C 1
ATOM 2168 O O . ALA A 1 281 ? -4.762 -6.148 5.766 1 98 281 ALA A O 1
ATOM 2169 N N . LEU A 1 282 ? -2.932 -5.648 4.605 1 97.88 282 LEU A N 1
ATOM 2170 C CA . LEU A 1 282 ? -2.092 -5.684 5.797 1 97.88 282 LEU A CA 1
ATOM 2171 C C . LEU A 1 282 ? -2.5 -4.594 6.781 1 97.88 282 LEU A C 1
ATOM 2173 O O . LEU A 1 282 ? -2.564 -4.836 7.992 1 97.88 282 LEU A O 1
ATOM 2177 N N . ALA A 1 283 ? -2.754 -3.396 6.277 1 96.44 283 ALA A N 1
ATOM 2178 C CA . ALA A 1 283 ? -3.236 -2.309 7.125 1 96.44 283 ALA A CA 1
ATOM 2179 C C . ALA A 1 283 ? -4.566 -2.674 7.781 1 96.44 283 ALA A C 1
ATOM 2181 O O . ALA A 1 283 ? -4.77 -2.414 8.969 1 96.44 283 ALA A O 1
ATOM 2182 N N . ALA A 1 284 ? -5.434 -3.271 7.02 1 96.62 284 ALA A N 1
ATOM 2183 C CA . ALA A 1 284 ? -6.715 -3.721 7.562 1 96.62 284 ALA A CA 1
ATOM 2184 C C . ALA A 1 284 ? -6.512 -4.73 8.688 1 96.62 284 ALA A C 1
ATOM 2186 O O . ALA A 1 284 ? -7.23 -4.707 9.688 1 96.62 284 ALA A O 1
ATOM 2187 N N . ALA A 1 285 ? -5.578 -5.621 8.484 1 98.19 285 ALA A N 1
ATOM 2188 C CA . ALA A 1 285 ? -5.281 -6.621 9.508 1 98.19 285 ALA A CA 1
ATOM 2189 C C . ALA A 1 285 ? -4.832 -5.961 10.812 1 98.19 285 ALA A C 1
ATOM 2191 O O . ALA A 1 285 ? -5.254 -6.367 11.898 1 98.19 285 ALA A O 1
ATOM 2192 N N . ARG A 1 286 ? -4.027 -4.957 10.68 1 96.12 286 ARG A N 1
ATOM 2193 C CA . ARG A 1 286 ? -3.508 -4.277 11.867 1 96.12 286 ARG A CA 1
ATOM 2194 C C . ARG A 1 286 ? -4.602 -3.475 12.555 1 96.12 286 ARG A C 1
ATOM 2196 O O . ARG A 1 286 ? -4.691 -3.469 13.789 1 96.12 286 ARG A O 1
ATOM 2203 N N . MET A 1 287 ? -5.465 -2.818 11.789 1 94.88 287 MET A N 1
ATOM 2204 C CA . MET A 1 287 ? -6.586 -2.07 12.352 1 94.88 287 MET A CA 1
ATOM 2205 C C . MET A 1 287 ? -7.539 -2.998 13.094 1 94.88 287 MET A C 1
ATOM 2207 O O . MET A 1 287 ? -8.039 -2.652 14.164 1 94.88 287 MET A O 1
ATOM 2211 N N . ALA A 1 288 ? -7.738 -4.18 12.516 1 95.44 288 ALA A N 1
ATOM 2212 C CA . ALA A 1 288 ? -8.711 -5.121 13.062 1 95.44 288 ALA A CA 1
ATOM 2213 C C . ALA A 1 288 ? -8.062 -6.035 14.102 1 95.44 288 ALA A C 1
ATOM 2215 O O . ALA A 1 288 ? -8.742 -6.824 14.75 1 95.44 288 ALA A O 1
ATOM 2216 N N . ASN A 1 289 ? -6.723 -5.934 14.188 1 95.81 289 ASN A N 1
ATOM 2217 C CA . ASN A 1 289 ? -5.973 -6.859 15.031 1 95.81 289 ASN A CA 1
ATOM 2218 C C . ASN A 1 289 ? -6.289 -8.312 14.688 1 95.81 289 ASN A C 1
ATOM 2220 O O . ASN A 1 289 ? -6.629 -9.102 15.578 1 95.81 289 ASN A O 1
ATOM 2224 N N . ASP A 1 290 ? -6.262 -8.625 13.492 1 97.19 290 ASP A N 1
ATOM 2225 C CA . ASP A 1 290 ? -6.586 -9.961 13 1 97.19 290 ASP A CA 1
ATOM 2226 C C . ASP A 1 290 ? -5.34 -10.664 12.469 1 97.19 290 ASP A C 1
ATOM 2228 O O . ASP A 1 290 ? -4.914 -10.414 11.336 1 97.19 290 ASP A O 1
ATOM 2232 N N . ALA A 1 291 ? -4.844 -11.602 13.203 1 97.62 291 ALA A N 1
ATOM 2233 C CA . ALA A 1 291 ? -3.594 -12.289 12.891 1 97.62 291 ALA A CA 1
ATOM 2234 C C . ALA A 1 291 ? -3.74 -13.148 11.641 1 97.62 291 ALA A C 1
ATOM 2236 O O . ALA A 1 291 ? -2.805 -13.258 10.844 1 97.62 291 ALA A O 1
ATOM 2237 N N . ASN A 1 292 ? -4.863 -13.797 11.5 1 97.88 292 ASN A N 1
ATOM 2238 C CA . ASN A 1 292 ? -5.074 -14.633 10.328 1 97.88 292 ASN A CA 1
ATOM 2239 C C . ASN A 1 292 ? -5.012 -13.82 9.039 1 97.88 292 ASN A C 1
ATOM 2241 O O . ASN A 1 292 ? -4.395 -14.25 8.055 1 97.88 292 ASN A O 1
ATOM 2245 N N . LEU A 1 293 ? -5.66 -12.688 9.055 1 98.06 293 LEU A N 1
ATOM 2246 C CA . LEU A 1 293 ? -5.633 -11.781 7.91 1 98.06 293 LEU A CA 1
ATOM 2247 C C . LEU A 1 293 ? -4.211 -11.32 7.617 1 98.06 293 LEU A C 1
ATOM 2249 O O . LEU A 1 293 ? -3.814 -11.211 6.457 1 98.06 293 LEU A O 1
ATOM 2253 N N . GLU A 1 294 ? -3.479 -11.031 8.609 1 98.44 294 GLU A N 1
ATOM 2254 C CA . GLU A 1 294 ? -2.096 -10.586 8.461 1 98.44 294 GLU A CA 1
ATOM 2255 C C . GLU A 1 294 ? -1.236 -11.68 7.828 1 98.44 294 GLU A C 1
ATOM 2257 O O . GLU A 1 294 ? -0.457 -11.414 6.91 1 98.44 294 GLU A O 1
ATOM 2262 N N . VAL A 1 295 ? -1.339 -12.875 8.328 1 98.75 295 VAL A N 1
ATOM 2263 C CA . VAL A 1 295 ? -0.582 -14.008 7.797 1 98.75 295 VAL A CA 1
ATOM 2264 C C . VAL A 1 295 ? -0.911 -14.203 6.32 1 98.75 295 VAL A C 1
ATOM 2266 O O . VAL A 1 295 ? -0.012 -14.398 5.5 1 98.75 295 VAL A O 1
ATOM 2269 N N . HIS A 1 296 ? -2.17 -14.141 6.012 1 98.69 296 HIS A N 1
ATOM 2270 C CA . HIS A 1 296 ? -2.625 -14.32 4.637 1 98.69 296 HIS A CA 1
ATOM 2271 C C . HIS A 1 296 ? -2 -13.281 3.713 1 98.69 296 HIS A C 1
ATOM 2273 O O . HIS A 1 296 ? -1.486 -13.617 2.645 1 98.69 296 HIS A O 1
ATOM 2279 N N . ALA A 1 297 ? -2.043 -12.023 4.121 1 98.69 297 ALA A N 1
ATOM 2280 C CA . ALA A 1 297 ? -1.474 -10.945 3.32 1 98.69 297 ALA A CA 1
ATOM 2281 C C . ALA A 1 297 ? 0.027 -11.141 3.123 1 98.69 297 ALA A C 1
ATOM 2283 O O . ALA A 1 297 ? 0.528 -11.047 2 1 98.69 297 ALA A O 1
ATOM 2284 N N . LEU A 1 298 ? 0.738 -11.453 4.172 1 98.75 298 LEU A N 1
ATOM 2285 C CA . LEU A 1 298 ? 2.186 -11.617 4.121 1 98.75 298 LEU A CA 1
ATOM 2286 C C . LEU A 1 298 ? 2.566 -12.812 3.252 1 98.75 298 LEU A C 1
ATOM 2288 O O . LEU A 1 298 ? 3.549 -12.758 2.51 1 98.75 298 LEU A O 1
ATOM 2292 N N . ALA A 1 299 ? 1.831 -13.859 3.369 1 98.75 299 ALA A N 1
ATOM 2293 C CA . ALA A 1 299 ? 2.104 -15.047 2.562 1 98.75 299 ALA A CA 1
ATOM 2294 C C . ALA A 1 299 ? 1.996 -14.734 1.072 1 98.75 299 ALA A C 1
ATOM 2296 O O . ALA A 1 299 ? 2.828 -15.172 0.277 1 98.75 299 ALA A O 1
ATOM 2297 N N . ASN A 1 300 ? 0.969 -13.977 0.73 1 98.62 300 ASN A N 1
ATOM 2298 C CA . ASN A 1 300 ? 0.79 -13.609 -0.671 1 98.62 300 ASN A CA 1
ATOM 2299 C C . ASN A 1 300 ? 1.857 -12.625 -1.135 1 98.62 300 ASN A C 1
ATOM 2301 O O . ASN A 1 300 ? 2.342 -12.719 -2.264 1 98.62 300 ASN A O 1
ATOM 2305 N N . MET A 1 301 ? 2.191 -11.75 -0.255 1 98.31 301 MET A N 1
ATOM 2306 C CA . MET A 1 301 ? 3.248 -10.805 -0.598 1 98.31 301 MET A CA 1
ATOM 2307 C C . MET A 1 301 ? 4.582 -11.523 -0.782 1 98.31 301 MET A C 1
ATOM 2309 O O . MET A 1 301 ? 5.383 -11.133 -1.636 1 98.31 301 MET A O 1
ATOM 2313 N N . SER A 1 302 ? 4.844 -12.5 -0.01 1 98.62 302 SER A N 1
ATOM 2314 C CA . SER A 1 302 ? 6.047 -13.312 -0.167 1 98.62 302 SER A CA 1
ATOM 2315 C C . SER A 1 302 ? 6.102 -13.953 -1.548 1 98.62 302 SER A C 1
ATOM 2317 O O . SER A 1 302 ? 7.129 -13.891 -2.227 1 98.62 302 SER A O 1
ATOM 2319 N N . MET A 1 303 ? 5.016 -14.539 -1.902 1 98 303 MET A N 1
ATOM 2320 C CA . MET A 1 303 ? 4.934 -15.188 -3.209 1 98 303 MET A CA 1
ATOM 2321 C C . MET A 1 303 ? 5.184 -14.18 -4.328 1 98 303 MET A C 1
ATOM 2323 O O . MET A 1 303 ? 5.914 -14.477 -5.277 1 98 303 MET A O 1
ATOM 2327 N N . GLN A 1 304 ? 4.562 -13.062 -4.227 1 97.38 304 GLN A N 1
ATOM 2328 C CA . GLN A 1 304 ? 4.734 -12.039 -5.246 1 97.38 304 GLN A CA 1
ATOM 2329 C C . GLN A 1 304 ? 6.191 -11.586 -5.336 1 97.38 304 GLN A C 1
ATOM 2331 O O . GLN A 1 304 ? 6.727 -11.422 -6.434 1 97.38 304 GLN A O 1
ATOM 2336 N N . ALA A 1 305 ? 6.773 -11.352 -4.195 1 96.75 305 ALA A N 1
ATOM 2337 C CA . ALA A 1 305 ? 8.164 -10.891 -4.172 1 96.75 305 ALA A CA 1
ATOM 2338 C C . ALA A 1 305 ? 9.086 -11.898 -4.852 1 96.75 305 ALA A C 1
ATOM 2340 O O . ALA A 1 305 ? 9.945 -11.523 -5.652 1 96.75 305 ALA A O 1
ATOM 2341 N N . VAL A 1 306 ? 8.891 -13.125 -4.594 1 96.69 306 VAL A N 1
ATOM 2342 C CA . VAL A 1 306 ? 9.703 -14.18 -5.188 1 96.69 306 VAL A CA 1
ATOM 2343 C C . VAL A 1 306 ? 9.469 -14.219 -6.699 1 96.69 306 VAL A C 1
ATOM 2345 O O . VAL A 1 306 ? 10.422 -14.344 -7.473 1 96.69 306 VAL A O 1
ATOM 2348 N N . ALA A 1 307 ? 8.242 -14.109 -7.109 1 94.75 307 ALA A N 1
ATOM 2349 C CA . ALA A 1 307 ? 7.898 -14.125 -8.531 1 94.75 307 ALA A CA 1
ATOM 2350 C C . ALA A 1 307 ? 8.531 -12.953 -9.266 1 94.75 307 ALA A C 1
ATOM 2352 O O . ALA A 1 307 ? 8.852 -13.047 -10.453 1 94.75 307 ALA A O 1
ATOM 2353 N N . LEU A 1 308 ? 8.742 -11.883 -8.531 1 91.56 308 LEU A N 1
ATOM 2354 C CA . LEU A 1 308 ? 9.281 -10.664 -9.133 1 91.56 308 LEU A CA 1
ATOM 2355 C C . LEU A 1 308 ? 10.797 -10.594 -8.945 1 91.56 308 LEU A C 1
ATOM 2357 O O . LEU A 1 308 ? 11.391 -9.516 -9.055 1 91.56 308 LEU A O 1
ATOM 2361 N N . ASP A 1 309 ? 11.375 -11.68 -8.531 1 90.62 309 ASP A N 1
ATOM 2362 C CA . ASP A 1 309 ? 12.82 -11.805 -8.344 1 90.62 309 ASP A CA 1
ATOM 2363 C C . ASP A 1 309 ? 13.32 -10.867 -7.25 1 90.62 309 ASP A C 1
ATOM 2365 O O . ASP A 1 309 ? 14.32 -10.18 -7.426 1 90.62 309 ASP A O 1
ATOM 2369 N N . ARG A 1 310 ? 12.547 -10.773 -6.273 1 93.88 310 ARG A N 1
ATOM 2370 C CA . ARG A 1 310 ? 12.93 -10.156 -5.008 1 93.88 310 ARG A CA 1
ATOM 2371 C C . ARG A 1 310 ? 12.883 -11.164 -3.865 1 93.88 310 ARG A C 1
ATOM 2373 O O . ARG A 1 310 ? 12.148 -10.969 -2.893 1 93.88 310 ARG A O 1
ATOM 2380 N N . PRO A 1 311 ? 13.727 -12.133 -3.941 1 94.69 311 PRO A N 1
ATOM 2381 C CA . PRO A 1 311 ? 13.586 -13.273 -3.035 1 94.69 311 PRO A CA 1
ATOM 2382 C C . PRO A 1 311 ? 13.914 -12.914 -1.586 1 94.69 311 PRO A C 1
ATOM 2384 O O . PRO A 1 311 ? 13.352 -13.516 -0.661 1 94.69 311 PRO A O 1
ATOM 2387 N N . ARG A 1 312 ? 14.781 -11.969 -1.324 1 93 312 ARG A N 1
ATOM 2388 C CA . ARG A 1 312 ? 15.07 -11.57 0.05 1 93 312 ARG A CA 1
ATOM 2389 C C . ARG A 1 312 ? 13.836 -10.977 0.719 1 93 312 ARG A C 1
ATOM 2391 O O . ARG A 1 312 ? 13.547 -11.273 1.878 1 93 312 ARG A O 1
ATOM 2398 N N . GLU A 1 313 ? 13.234 -10.078 -0.07 1 95.06 313 GLU A N 1
ATOM 2399 C CA . GLU A 1 313 ? 11.969 -9.547 0.427 1 95.06 313 GLU A CA 1
ATOM 2400 C C . GLU A 1 313 ? 10.961 -10.664 0.69 1 95.06 313 GLU A C 1
ATOM 2402 O O . GLU A 1 313 ? 10.273 -10.664 1.714 1 95.06 313 GLU A O 1
ATOM 2407 N N . GLY A 1 314 ? 10.898 -11.609 -0.271 1 98 314 GLY A N 1
ATOM 2408 C CA . GLY A 1 314 ? 10.008 -12.742 -0.104 1 98 314 GLY A CA 1
ATOM 2409 C C . GLY A 1 314 ? 10.32 -13.57 1.13 1 98 314 GLY A C 1
ATOM 2410 O O . GLY A 1 314 ? 9.414 -14.039 1.819 1 98 314 GLY A O 1
ATOM 2411 N N . LEU A 1 315 ? 11.562 -13.711 1.39 1 97.31 315 LEU A N 1
ATOM 2412 C CA . LEU A 1 315 ? 12.016 -14.453 2.562 1 97.31 315 LEU A CA 1
ATOM 2413 C C . LEU A 1 315 ? 11.562 -13.766 3.848 1 97.31 315 LEU A C 1
ATOM 2415 O O . LEU A 1 315 ? 11.016 -14.406 4.742 1 97.31 315 LEU A O 1
ATOM 2419 N N . HIS A 1 316 ? 11.766 -12.508 3.93 1 96.62 316 HIS A N 1
ATOM 2420 C CA . HIS A 1 316 ? 11.406 -11.758 5.129 1 96.62 316 HIS A CA 1
ATOM 2421 C C . HIS A 1 316 ? 9.898 -11.766 5.348 1 96.62 316 HIS A C 1
ATOM 2423 O O . HIS A 1 316 ? 9.43 -11.836 6.488 1 96.62 316 HIS A O 1
ATOM 2429 N N . MET A 1 317 ? 9.156 -11.695 4.27 1 98.12 317 MET A N 1
ATOM 2430 C CA . MET A 1 317 ? 7.699 -11.742 4.371 1 98.12 317 MET A CA 1
ATOM 2431 C C . MET A 1 317 ? 7.234 -13.109 4.863 1 98.12 317 MET A C 1
ATOM 2433 O O . MET A 1 317 ? 6.332 -13.203 5.699 1 98.12 317 MET A O 1
ATOM 2437 N N . ALA A 1 318 ? 7.805 -14.141 4.352 1 98.69 318 ALA A N 1
ATOM 2438 C CA . ALA A 1 318 ? 7.461 -15.484 4.801 1 98.69 318 ALA A CA 1
ATOM 2439 C C . ALA A 1 318 ? 7.789 -15.672 6.277 1 98.69 318 ALA A C 1
ATOM 2441 O O . ALA A 1 318 ? 6.996 -16.25 7.027 1 98.69 318 ALA A O 1
ATOM 2442 N N . GLN A 1 319 ? 8.891 -15.188 6.684 1 98.19 319 GLN A N 1
ATOM 2443 C CA . GLN A 1 319 ? 9.312 -15.312 8.07 1 98.19 319 GLN A CA 1
ATOM 2444 C C . GLN A 1 319 ? 8.43 -14.469 8.992 1 98.19 319 GLN A C 1
ATOM 2446 O O . GLN A 1 319 ? 8.102 -14.883 10.102 1 98.19 319 GLN A O 1
ATOM 2451 N N . ALA A 1 320 ? 8.125 -13.305 8.516 1 98 320 ALA A N 1
ATOM 2452 C CA . ALA A 1 320 ? 7.188 -12.477 9.273 1 98 320 ALA A CA 1
ATOM 2453 C C . ALA A 1 320 ? 5.844 -13.18 9.438 1 98 320 ALA A C 1
ATOM 2455 O O . ALA A 1 320 ? 5.258 -13.164 10.523 1 98 320 ALA A O 1
ATOM 2456 N N . ALA A 1 321 ? 5.363 -13.766 8.375 1 98.69 321 ALA A N 1
ATOM 2457 C CA . ALA A 1 321 ? 4.109 -14.508 8.445 1 98.69 321 ALA A CA 1
ATOM 2458 C C . ALA A 1 321 ? 4.199 -15.641 9.477 1 98.69 321 ALA A C 1
ATOM 2460 O O . ALA A 1 321 ? 3.256 -15.867 10.234 1 98.69 321 ALA A O 1
ATOM 2461 N N . GLN A 1 322 ? 5.285 -16.312 9.508 1 98.62 322 GLN A N 1
ATOM 2462 C CA . GLN A 1 322 ? 5.484 -17.406 10.461 1 98.62 322 GLN A CA 1
ATOM 2463 C C . GLN A 1 322 ? 5.496 -16.891 11.898 1 98.62 322 GLN A C 1
ATOM 2465 O O . GLN A 1 322 ? 4.953 -17.531 12.797 1 98.62 322 GLN A O 1
ATOM 2470 N N . ARG A 1 323 ? 6.078 -15.727 12.117 1 97.81 323 ARG A N 1
ATOM 2471 C CA . ARG A 1 323 ? 6.094 -15.141 13.445 1 97.81 323 ARG A CA 1
ATOM 2472 C C . ARG A 1 323 ? 4.68 -14.797 13.906 1 97.81 323 ARG A C 1
ATOM 2474 O O . ARG A 1 323 ? 4.301 -15.094 15.047 1 97.81 323 ARG A O 1
ATOM 2481 N N . VAL A 1 324 ? 3.957 -14.242 13.016 1 97.69 324 VAL A N 1
ATOM 2482 C CA . VAL A 1 324 ? 2.586 -13.867 13.344 1 97.69 324 VAL A CA 1
ATOM 2483 C C . VAL A 1 324 ? 1.748 -15.117 13.578 1 97.69 324 VAL A C 1
ATOM 2485 O O . VAL A 1 324 ? 0.868 -15.133 14.445 1 97.69 324 VAL A O 1
ATOM 2488 N N . ALA A 1 325 ? 2.049 -16.172 12.906 1 97.75 325 ALA A N 1
ATOM 2489 C CA . ALA A 1 325 ? 1.245 -17.391 12.906 1 97.75 325 ALA A CA 1
ATOM 2490 C C . ALA A 1 325 ? 1.52 -18.234 14.156 1 97.75 325 ALA A C 1
ATOM 2492 O O . ALA A 1 325 ? 0.784 -19.172 14.453 1 97.75 325 ALA A O 1
ATOM 2493 N N . GLU A 1 326 ? 2.482 -17.953 14.914 1 95.56 326 GLU A N 1
ATOM 2494 C CA . GLU A 1 326 ? 2.955 -18.781 16.016 1 95.56 326 GLU A CA 1
ATOM 2495 C C . GLU A 1 326 ? 1.812 -19.156 16.953 1 95.56 326 GLU A C 1
ATOM 2497 O O . GLU A 1 326 ? 1.759 -20.281 17.453 1 95.56 326 GLU A O 1
ATOM 2502 N N . 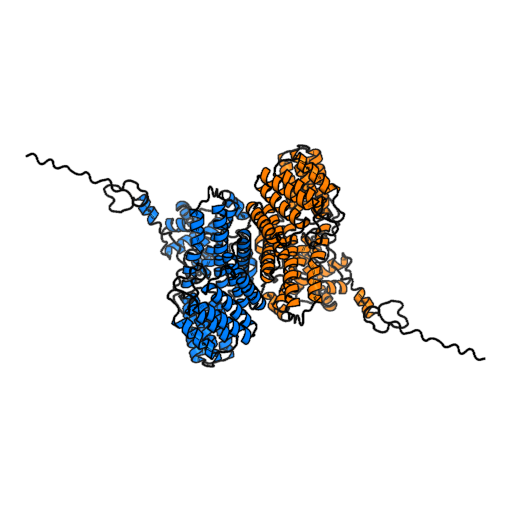GLN A 1 327 ? 0.812 -18.281 17.078 1 91.38 327 GLN A N 1
ATOM 2503 C CA . GLN A 1 327 ? -0.205 -18.578 18.078 1 91.38 327 GLN A CA 1
ATOM 2504 C C . GLN A 1 327 ? -1.502 -19.047 17.422 1 91.38 327 GLN A C 1
ATOM 2506 O O . GLN A 1 327 ? -2.445 -19.438 18.125 1 91.38 327 GLN A O 1
ATOM 2511 N N . ILE A 1 328 ? -1.508 -19.047 16.141 1 95.38 328 ILE A N 1
ATOM 2512 C CA . ILE A 1 328 ? -2.801 -19.312 15.531 1 95.38 328 ILE A CA 1
ATOM 2513 C C . ILE A 1 328 ? -2.65 -20.406 14.477 1 95.38 328 ILE A C 1
ATOM 2515 O O . ILE A 1 328 ? -3.631 -20.828 13.852 1 95.38 328 ILE A O 1
ATOM 2519 N N . SER A 1 329 ? -1.5 -20.953 14.336 1 92.75 329 SER A N 1
ATOM 2520 C CA . SER A 1 329 ? -1.219 -21.75 13.148 1 92.75 329 SER A CA 1
ATOM 2521 C C . SER A 1 329 ? -1.823 -23.141 13.258 1 92.75 329 SER A C 1
ATOM 2523 O O . SER A 1 329 ? -2.096 -23.625 14.359 1 92.75 329 SER A O 1
ATOM 2525 N N . THR A 1 330 ? -2.141 -23.703 12.164 1 96.56 330 THR A N 1
ATOM 2526 C CA . THR A 1 330 ? -2.492 -25.094 11.93 1 96.56 330 THR A CA 1
ATOM 2527 C C . THR A 1 330 ? -1.396 -25.797 11.141 1 96.56 330 THR A C 1
ATOM 2529 O O . THR A 1 330 ? -0.549 -25.156 10.523 1 96.56 330 THR A O 1
ATOM 2532 N N . PRO A 1 331 ? -1.396 -27.031 11.195 1 97.44 331 PRO A N 1
ATOM 2533 C CA . PRO A 1 331 ? -0.382 -27.766 10.43 1 97.44 331 PRO A CA 1
ATOM 2534 C C . PRO A 1 331 ? -0.363 -27.375 8.953 1 97.44 331 PRO A C 1
ATOM 2536 O O . PRO A 1 331 ? 0.711 -27.188 8.375 1 97.44 331 PRO A O 1
ATOM 2539 N N . THR A 1 332 ? -1.51 -27.203 8.375 1 98.25 332 THR A N 1
ATOM 2540 C CA . THR A 1 332 ? -1.58 -26.812 6.973 1 98.25 332 THR A CA 1
ATOM 2541 C C . THR A 1 332 ? -0.971 -25.422 6.773 1 98.25 332 THR A C 1
ATOM 2543 O O . THR A 1 332 ? -0.221 -25.203 5.82 1 98.25 332 THR A O 1
ATOM 2546 N N . MET A 1 333 ? -1.289 -24.531 7.645 1 98.25 333 MET A N 1
ATOM 2547 C CA . MET A 1 333 ? -0.739 -23.172 7.562 1 98.25 333 MET A CA 1
ATOM 2548 C C . MET A 1 333 ? 0.778 -23.203 7.715 1 98.25 333 MET A C 1
ATOM 2550 O O . MET A 1 333 ? 1.492 -22.547 6.953 1 98.25 333 MET A O 1
ATOM 2554 N N . ASP A 1 334 ? 1.229 -23.984 8.688 1 98.44 334 ASP A N 1
ATOM 2555 C CA . ASP A 1 334 ? 2.666 -24.109 8.906 1 98.44 334 ASP A CA 1
ATOM 2556 C C . ASP A 1 334 ? 3.369 -24.641 7.66 1 98.44 334 ASP A C 1
ATOM 2558 O O . ASP A 1 334 ? 4.445 -24.172 7.293 1 98.44 334 ASP A O 1
ATOM 2562 N N . SER A 1 335 ? 2.762 -25.578 7.082 1 98.69 335 SER A N 1
ATOM 2563 C CA . SER A 1 335 ? 3.322 -26.188 5.875 1 98.69 335 SER A CA 1
ATOM 2564 C C . SER A 1 335 ? 3.406 -25.172 4.742 1 98.69 335 SER A C 1
ATOM 2566 O O . SER A 1 335 ? 4.449 -25.031 4.102 1 98.69 335 SER A O 1
ATOM 2568 N N . LEU A 1 336 ? 2.363 -24.469 4.531 1 98.69 336 LEU A N 1
ATOM 2569 C CA . LEU A 1 336 ? 2.316 -23.469 3.463 1 98.69 336 LEU A CA 1
ATOM 2570 C C . LEU A 1 336 ? 3.363 -22.391 3.686 1 98.69 336 LEU A C 1
ATOM 2572 O O . LEU A 1 336 ? 4.082 -22.016 2.756 1 98.69 336 LEU A O 1
ATOM 2576 N N . LEU A 1 337 ? 3.424 -21.891 4.895 1 98.81 337 LEU A N 1
ATOM 2577 C CA . LEU A 1 337 ? 4.344 -20.797 5.191 1 98.81 337 LEU A CA 1
ATOM 2578 C C . LEU A 1 337 ? 5.793 -21.25 5.082 1 98.81 337 LEU A C 1
ATOM 2580 O O . LEU A 1 337 ? 6.656 -20.5 4.633 1 98.81 337 LEU A O 1
ATOM 2584 N N . ALA A 1 338 ? 6.07 -22.469 5.484 1 98.88 338 ALA A N 1
ATOM 2585 C CA . ALA A 1 338 ? 7.406 -23.031 5.305 1 98.88 338 ALA A CA 1
ATOM 2586 C C . ALA A 1 338 ? 7.75 -23.156 3.822 1 98.88 338 ALA A C 1
ATOM 2588 O O . ALA A 1 338 ? 8.898 -22.953 3.426 1 98.88 338 ALA A O 1
ATOM 2589 N N . MET A 1 339 ? 6.797 -23.484 3.057 1 98.81 339 MET A N 1
ATOM 2590 C CA . MET A 1 339 ? 7.039 -23.609 1.622 1 98.81 339 MET A CA 1
ATOM 2591 C C . MET A 1 339 ? 7.293 -22.25 0.992 1 98.81 339 MET A C 1
ATOM 2593 O O . MET A 1 339 ? 8.102 -22.125 0.068 1 98.81 339 MET A O 1
ATOM 2597 N N . ARG A 1 340 ? 6.543 -21.203 1.432 1 98.81 340 ARG A N 1
ATOM 2598 C CA . ARG A 1 340 ? 6.848 -19.859 0.973 1 98.81 340 ARG A CA 1
ATOM 2599 C C . ARG A 1 340 ? 8.297 -19.484 1.271 1 98.81 340 ARG A C 1
ATOM 2601 O O . ARG A 1 340 ? 8.977 -18.891 0.435 1 98.81 340 ARG A O 1
ATOM 2608 N N . GLU A 1 341 ? 8.742 -19.859 2.408 1 98.81 341 GLU A N 1
ATOM 2609 C CA . GLU A 1 341 ? 10.133 -19.625 2.785 1 98.81 341 GLU A CA 1
ATOM 2610 C C . GLU A 1 341 ? 11.078 -20.422 1.891 1 98.81 341 GLU A C 1
ATOM 2612 O O . GLU A 1 341 ? 12.102 -19.891 1.445 1 98.81 341 GLU A O 1
ATOM 2617 N N . ALA A 1 342 ? 10.758 -21.672 1.643 1 98.88 342 ALA A N 1
ATOM 2618 C CA . ALA A 1 342 ? 11.586 -22.531 0.803 1 98.88 342 ALA A CA 1
ATOM 2619 C C . ALA A 1 342 ? 11.758 -21.938 -0.591 1 98.88 342 ALA A C 1
ATOM 2621 O O . ALA A 1 342 ? 12.867 -21.938 -1.141 1 98.88 342 ALA A O 1
ATOM 2622 N N . ARG A 1 343 ? 10.68 -21.438 -1.11 1 98.62 343 ARG A N 1
ATOM 2623 C CA . ARG A 1 343 ? 10.727 -20.844 -2.441 1 98.62 343 ARG A CA 1
ATOM 2624 C C . ARG A 1 343 ? 11.648 -19.641 -2.473 1 98.62 343 ARG A C 1
ATOM 2626 O O . ARG A 1 343 ? 12.383 -19.438 -3.445 1 98.62 343 ARG A O 1
ATOM 2633 N N . ALA A 1 344 ? 11.578 -18.844 -1.464 1 98.25 344 ALA A N 1
ATOM 2634 C CA . ALA A 1 344 ? 12.461 -17.672 -1.382 1 98.25 344 ALA A CA 1
ATOM 2635 C C . ALA A 1 344 ? 13.922 -18.094 -1.308 1 98.25 344 ALA A C 1
ATOM 2637 O O . ALA A 1 344 ? 14.773 -17.562 -2.023 1 98.25 344 ALA A O 1
ATOM 2638 N N . TRP A 1 345 ? 14.25 -19.109 -0.486 1 98.12 345 TRP A N 1
ATOM 2639 C CA . TRP A 1 345 ? 15.609 -19.625 -0.375 1 98.12 345 TRP A CA 1
ATOM 2640 C C . TRP A 1 345 ? 16.094 -20.172 -1.711 1 98.12 345 TRP A C 1
ATOM 2642 O O . TRP A 1 345 ? 17.25 -19.984 -2.088 1 98.12 345 TRP A O 1
ATOM 2652 N N . ALA A 1 346 ? 15.203 -20.906 -2.33 1 98.19 346 ALA A N 1
ATOM 2653 C CA . ALA A 1 346 ? 15.562 -21.484 -3.625 1 98.19 346 ALA A CA 1
ATOM 2654 C C . ALA A 1 346 ? 15.977 -20.391 -4.613 1 98.19 346 ALA A C 1
ATOM 2656 O O . ALA A 1 346 ? 16.984 -20.516 -5.297 1 98.19 346 ALA A O 1
ATOM 2657 N N . LYS A 1 347 ? 15.234 -19.297 -4.664 1 96 347 LYS A N 1
ATOM 2658 C CA . LYS A 1 347 ? 15.523 -18.203 -5.582 1 96 347 LYS A CA 1
ATOM 2659 C C . LYS A 1 347 ? 16.766 -17.438 -5.148 1 96 347 LYS A C 1
ATOM 2661 O O . LYS A 1 347 ? 17.406 -16.766 -5.965 1 96 347 LYS A O 1
ATOM 2666 N N . LEU A 1 348 ? 17.109 -17.578 -3.902 1 93.38 348 LEU A N 1
ATOM 2667 C CA . LEU A 1 348 ? 18.359 -17 -3.4 1 93.38 348 LEU A CA 1
ATOM 2668 C C . LEU A 1 348 ? 19.531 -17.938 -3.67 1 93.38 348 LEU A C 1
ATOM 2670 O O . LEU A 1 348 ? 20.656 -17.656 -3.258 1 93.38 348 LEU A O 1
ATOM 2674 N N . ASN A 1 349 ? 19.219 -19.078 -4.297 1 92.81 349 ASN A N 1
ATOM 2675 C CA . ASN A 1 349 ? 20.188 -20.094 -4.656 1 92.81 349 ASN A CA 1
ATOM 2676 C C . ASN A 1 349 ? 20.859 -20.703 -3.418 1 92.81 349 ASN A C 1
ATOM 2678 O O . ASN A 1 349 ? 22.047 -21 -3.434 1 92.81 349 ASN A O 1
ATOM 2682 N N . ASP A 1 350 ? 20.172 -20.641 -2.363 1 93.81 350 ASP A N 1
ATOM 2683 C CA . ASP A 1 350 ? 20.594 -21.375 -1.174 1 93.81 350 ASP A CA 1
ATOM 2684 C C . ASP A 1 350 ? 19.875 -22.719 -1.081 1 93.81 350 ASP A C 1
ATOM 2686 O O . ASP A 1 350 ? 18.922 -22.875 -0.324 1 93.81 350 ASP A O 1
ATOM 2690 N N . GLY A 1 351 ? 20.422 -23.766 -1.729 1 93.38 351 GLY A N 1
ATOM 2691 C CA . GLY A 1 351 ? 19.828 -25.094 -1.827 1 93.38 351 GLY A CA 1
ATOM 2692 C C . GLY A 1 351 ? 19.609 -25.75 -0.478 1 93.38 351 GLY A C 1
ATOM 2693 O O . GLY A 1 351 ? 18.5 -26.219 -0.177 1 93.38 351 GLY A O 1
ATOM 2694 N N . PRO A 1 352 ? 20.609 -25.719 0.342 1 94.19 352 PRO A N 1
ATOM 2695 C CA . PRO A 1 352 ? 20.453 -26.344 1.66 1 94.19 352 PRO A CA 1
ATOM 2696 C C . PRO A 1 352 ? 19.359 -25.688 2.5 1 94.19 352 PRO A C 1
ATOM 2698 O O . PRO A 1 352 ? 18.547 -26.391 3.109 1 94.19 352 PRO A O 1
ATOM 2701 N N . ALA A 1 353 ? 19.266 -24.375 2.5 1 96.81 353 ALA A N 1
ATOM 2702 C CA . ALA A 1 353 ? 18.234 -23.703 3.26 1 96.81 353 ALA A CA 1
ATOM 2703 C C . ALA A 1 353 ? 16.844 -24 2.684 1 96.81 353 ALA A C 1
ATOM 2705 O O . ALA A 1 353 ? 15.883 -24.172 3.432 1 96.81 353 ALA A O 1
ATOM 2706 N N . ALA A 1 354 ? 16.766 -24.047 1.391 1 98.19 354 ALA A N 1
ATOM 2707 C CA . ALA A 1 354 ? 15.5 -24.391 0.736 1 98.19 354 ALA A CA 1
ATOM 2708 C C . ALA A 1 354 ? 15.031 -25.797 1.128 1 98.19 354 ALA A C 1
ATOM 2710 O O . ALA A 1 354 ? 13.867 -25.984 1.462 1 98.19 354 ALA A O 1
ATOM 2711 N N . ARG A 1 355 ? 15.93 -26.703 1.163 1 96.12 355 ARG A N 1
ATOM 2712 C CA . ARG A 1 355 ? 15.594 -28.078 1.487 1 96.12 355 ARG A CA 1
ATOM 2713 C C . ARG A 1 355 ? 15.172 -28.219 2.947 1 96.12 355 ARG A C 1
ATOM 2715 O O . ARG A 1 355 ? 14.25 -28.969 3.268 1 96.12 355 ARG A O 1
ATOM 2722 N N . ARG A 1 356 ? 15.883 -27.5 3.814 1 97.56 356 ARG A N 1
ATOM 2723 C CA . ARG A 1 356 ? 15.484 -27.531 5.219 1 97.56 356 ARG A CA 1
ATOM 2724 C C . ARG A 1 356 ? 14.055 -27.016 5.391 1 97.56 356 ARG A C 1
ATOM 2726 O O . ARG A 1 356 ? 13.273 -27.578 6.152 1 97.56 356 ARG A O 1
ATOM 2733 N N . ALA A 1 357 ? 13.758 -25.969 4.668 1 98.69 357 ALA A N 1
ATOM 2734 C CA . ALA A 1 357 ? 12.406 -25.406 4.734 1 98.69 357 ALA A CA 1
ATOM 2735 C C . ALA A 1 357 ? 11.391 -26.375 4.125 1 98.69 357 ALA A C 1
ATOM 2737 O O . ALA A 1 357 ? 10.273 -26.5 4.633 1 98.69 357 ALA A O 1
ATOM 2738 N N . MET A 1 358 ? 11.734 -27.062 3.074 1 98.19 358 MET A N 1
ATOM 2739 C CA . MET A 1 358 ? 10.852 -28.047 2.465 1 98.19 358 MET A CA 1
ATOM 2740 C C . MET A 1 358 ? 10.57 -29.203 3.432 1 98.19 358 MET A C 1
ATOM 2742 O O . MET A 1 358 ? 9.445 -29.688 3.51 1 98.19 358 MET A O 1
ATOM 2746 N N . VAL A 1 359 ? 11.617 -29.578 4.141 1 98.19 359 VAL A N 1
ATOM 2747 C CA . VAL A 1 359 ? 11.453 -30.656 5.113 1 98.19 359 VAL A CA 1
ATOM 2748 C C . VAL A 1 359 ? 10.5 -30.219 6.223 1 98.19 359 VAL A C 1
ATOM 2750 O O . VAL A 1 359 ? 9.617 -30.969 6.629 1 98.19 359 VAL A O 1
ATOM 2753 N N . ARG A 1 360 ? 10.648 -28.984 6.699 1 98.38 360 ARG A N 1
ATOM 2754 C CA . ARG A 1 360 ? 9.734 -28.438 7.699 1 98.38 360 ARG A CA 1
ATOM 2755 C C . ARG A 1 360 ? 8.305 -28.406 7.176 1 98.38 360 ARG A C 1
ATOM 2757 O O . ARG A 1 360 ? 7.363 -28.688 7.914 1 98.38 360 ARG A O 1
ATOM 2764 N N . ALA A 1 361 ? 8.164 -28.016 5.914 1 98.69 361 ALA A N 1
ATOM 2765 C CA . ALA A 1 361 ? 6.84 -27.984 5.297 1 98.69 361 ALA A CA 1
ATOM 2766 C C . ALA A 1 361 ? 6.211 -29.375 5.266 1 98.69 361 ALA A C 1
ATOM 2768 O O . ALA A 1 361 ? 5.035 -29.531 5.605 1 98.69 361 ALA A O 1
ATOM 2769 N N . ARG A 1 362 ? 6.961 -30.328 4.875 1 97.44 362 ARG A N 1
ATOM 2770 C CA . ARG A 1 362 ? 6.48 -31.703 4.789 1 97.44 362 ARG A CA 1
ATOM 2771 C C . ARG A 1 362 ? 6.133 -32.25 6.172 1 97.44 362 ARG A C 1
ATOM 2773 O O . ARG A 1 362 ? 5.102 -32.906 6.348 1 97.44 362 ARG A O 1
ATOM 2780 N N . ASP A 1 363 ? 7.02 -31.984 7.16 1 97.62 363 ASP A N 1
ATOM 2781 C CA . ASP A 1 363 ? 6.766 -32.438 8.531 1 97.62 363 ASP A CA 1
ATOM 2782 C C . ASP A 1 363 ? 5.461 -31.844 9.062 1 97.62 363 ASP A C 1
ATOM 2784 O O . ASP A 1 363 ? 4.66 -32.531 9.68 1 97.62 363 ASP A O 1
ATOM 2788 N N . ALA A 1 364 ? 5.266 -30.594 8.789 1 98.19 364 ALA A N 1
ATOM 2789 C CA . ALA A 1 364 ? 4.031 -29.938 9.227 1 98.19 364 ALA A CA 1
ATOM 2790 C C . ALA A 1 364 ? 2.82 -30.531 8.508 1 98.19 364 ALA A C 1
ATOM 2792 O O . ALA A 1 364 ? 1.778 -30.766 9.125 1 98.19 364 ALA A O 1
ATOM 2793 N N . PHE A 1 365 ? 2.992 -30.766 7.258 1 97.75 365 PHE A N 1
ATOM 2794 C CA . PHE A 1 365 ? 1.902 -31.297 6.453 1 97.75 365 PHE A CA 1
ATOM 2795 C C . PHE A 1 365 ? 1.469 -32.656 6.977 1 97.75 365 PHE A C 1
ATOM 2797 O O . PHE A 1 365 ? 0.277 -32.969 6.984 1 97.75 365 PHE A O 1
ATOM 2804 N N . GLU A 1 366 ? 2.404 -33.438 7.414 1 96.5 366 GLU A N 1
ATOM 2805 C CA . GLU A 1 366 ? 2.139 -34.812 7.867 1 96.5 366 GLU A CA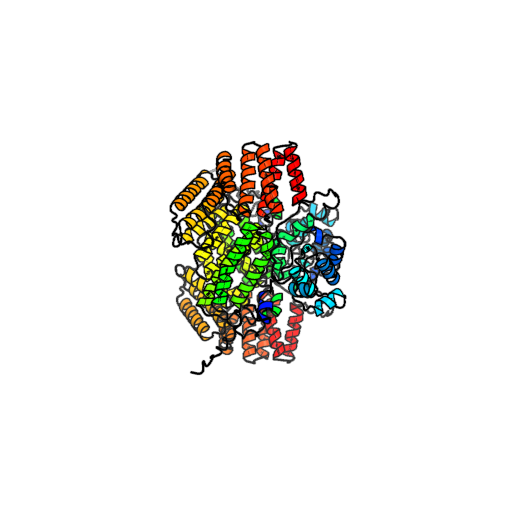 1
ATOM 2806 C C . GLU A 1 366 ? 1.438 -34.812 9.227 1 96.5 366 GLU A C 1
ATOM 2808 O O . GLU A 1 366 ? 0.874 -35.812 9.633 1 96.5 366 GLU A O 1
ATOM 2813 N N . GLN A 1 367 ? 1.405 -33.719 9.867 1 96.69 367 GLN A N 1
ATOM 2814 C CA . GLN A 1 367 ? 0.747 -33.625 11.172 1 96.69 367 GLN A CA 1
ATOM 2815 C C . GLN A 1 367 ? -0.724 -33.25 11.008 1 96.69 367 GLN A C 1
ATOM 2817 O O . GLN A 1 367 ? -1.474 -33.219 11.984 1 96.69 367 GLN A O 1
ATOM 2822 N N . ARG A 1 368 ? -1.145 -33.062 9.789 1 95.88 368 ARG A N 1
ATOM 2823 C CA . ARG A 1 368 ? -2.525 -32.656 9.531 1 95.88 368 ARG A CA 1
ATOM 2824 C C . ARG A 1 368 ? -3.496 -33.781 9.906 1 95.88 368 ARG A C 1
ATOM 2826 O O . ARG A 1 368 ? -3.141 -34.938 9.852 1 95.88 368 ARG A O 1
ATOM 2833 N N . SER A 1 369 ? -4.648 -33.375 10.305 1 92.94 369 SER A N 1
ATOM 2834 C CA . SER A 1 369 ? -5.75 -34.312 10.562 1 92.94 369 SER A CA 1
ATOM 2835 C C . SER A 1 369 ? -7 -33.906 9.789 1 92.94 369 SER A C 1
ATOM 2837 O O . SER A 1 369 ? -7.133 -32.75 9.367 1 92.94 369 SER A O 1
ATOM 2839 N N . ASP A 1 370 ? -7.863 -34.812 9.594 1 87.69 370 ASP A N 1
ATOM 2840 C CA . ASP A 1 370 ? -9.102 -34.562 8.867 1 87.69 370 ASP A CA 1
ATOM 2841 C C . ASP A 1 370 ? -9.977 -33.562 9.617 1 87.69 370 ASP A C 1
ATOM 2843 O O . ASP A 1 370 ? -10.773 -32.844 9.008 1 87.69 370 ASP A O 1
ATOM 2847 N N . ASP A 1 371 ? -9.742 -33.438 10.891 1 91 371 ASP A N 1
ATOM 2848 C CA . ASP A 1 371 ? -10.57 -32.562 11.719 1 91 371 ASP A CA 1
ATOM 2849 C C . ASP A 1 371 ? -9.898 -31.219 11.953 1 91 371 ASP A C 1
ATOM 2851 O O . ASP A 1 371 ? -10.359 -30.422 12.781 1 91 371 ASP A O 1
ATOM 2855 N N . GLU A 1 372 ? -8.875 -31.047 11.18 1 92.62 372 GLU A N 1
ATOM 2856 C CA . GLU A 1 372 ? -8.164 -29.781 11.344 1 92.62 372 GLU A CA 1
ATOM 2857 C C . GLU A 1 372 ? -9.07 -28.594 11.008 1 92.62 372 GLU A C 1
ATOM 2859 O O . GLU A 1 372 ? -9.648 -28.547 9.922 1 92.62 372 GLU A O 1
ATOM 2864 N N . GLU A 1 373 ? -9.289 -27.75 12 1 91.31 373 GLU A N 1
ATOM 2865 C CA . GLU A 1 373 ? -9.953 -26.484 11.711 1 91.31 373 GLU A CA 1
ATOM 2866 C C . GLU A 1 373 ? -8.984 -25.469 11.117 1 91.31 373 GLU A C 1
ATOM 2868 O O . GLU A 1 373 ? -8 -25.078 11.758 1 91.31 373 GLU A O 1
ATOM 2873 N N . LYS A 1 374 ? -9.117 -25.172 9.859 1 90.75 374 LYS A N 1
ATOM 2874 C CA . LYS A 1 374 ? -8.203 -24.234 9.211 1 90.75 374 LYS A CA 1
ATOM 2875 C C . LYS A 1 374 ? -8.977 -23.141 8.484 1 90.75 374 LYS A C 1
ATOM 2877 O O . LYS A 1 374 ? -10.125 -23.344 8.086 1 90.75 374 LYS A O 1
ATOM 2882 N N . PRO A 1 375 ? -8.352 -22.062 8.367 1 93.06 375 PRO A N 1
ATOM 2883 C CA . PRO A 1 375 ? -9.016 -20.984 7.633 1 93.06 375 PRO A CA 1
ATOM 2884 C C . PRO A 1 375 ? -9.281 -21.344 6.172 1 93.06 375 PRO A C 1
ATOM 2886 O O . PRO A 1 375 ? -8.539 -22.125 5.582 1 93.06 375 PRO A O 1
ATOM 2889 N N . VAL A 1 376 ? -10.242 -20.688 5.605 1 89.88 376 VAL A N 1
ATOM 2890 C CA . VAL A 1 376 ? -10.742 -21.031 4.277 1 89.88 376 VAL A CA 1
ATOM 2891 C C . VAL A 1 376 ? -9.672 -20.719 3.229 1 89.88 376 VAL A C 1
ATOM 2893 O O . VAL A 1 376 ? -9.562 -21.438 2.227 1 89.88 376 VAL A O 1
ATOM 2896 N N . TRP A 1 377 ? -8.844 -19.766 3.525 1 93.81 377 TRP A N 1
ATOM 2897 C CA . TRP A 1 377 ? -7.926 -19.297 2.488 1 93.81 377 TRP A CA 1
ATOM 2898 C C . TRP A 1 377 ? -6.801 -20.297 2.266 1 93.81 377 TRP A C 1
ATOM 2900 O O . TRP A 1 377 ? -6.098 -20.25 1.254 1 93.81 377 TRP A O 1
ATOM 2910 N N . ILE A 1 378 ? -6.59 -21.312 3.104 1 96 378 ILE A N 1
ATOM 2911 C CA . ILE A 1 378 ? -5.523 -22.281 2.9 1 96 378 ILE A CA 1
ATOM 2912 C C . ILE A 1 378 ? -6.125 -23.625 2.459 1 96 378 ILE A C 1
ATOM 2914 O O . ILE A 1 378 ? -5.422 -24.625 2.381 1 96 378 ILE A O 1
ATOM 2918 N N . ALA A 1 379 ? -7.395 -23.656 2.154 1 91.75 379 ALA A N 1
ATOM 2919 C CA . ALA A 1 379 ? -8.094 -24.875 1.793 1 91.75 379 ALA A CA 1
ATOM 2920 C C . ALA A 1 379 ? -7.543 -25.469 0.497 1 91.75 379 ALA A C 1
ATOM 2922 O O . ALA A 1 379 ? -7.629 -26.672 0.27 1 91.75 379 ALA A O 1
ATOM 2923 N N . PHE A 1 380 ? -6.922 -24.688 -0.27 1 93.19 380 PHE A N 1
ATOM 2924 C CA . PHE A 1 380 ? -6.398 -25.141 -1.553 1 93.19 380 PHE A CA 1
ATOM 2925 C C . PHE A 1 380 ? -5.164 -26.016 -1.355 1 93.19 380 PHE A C 1
ATOM 2927 O O . PHE A 1 380 ? -4.797 -26.797 -2.238 1 93.19 380 PHE A O 1
ATOM 2934 N N . PHE A 1 381 ? -4.48 -25.891 -0.264 1 96.88 381 PHE A N 1
ATOM 2935 C CA . PHE A 1 381 ? -3.154 -26.469 -0.064 1 96.88 381 PHE A CA 1
ATOM 2936 C C . PHE A 1 381 ? -3.258 -27.906 0.412 1 96.88 381 PHE A C 1
ATOM 2938 O O . PHE A 1 381 ? -3.348 -28.172 1.614 1 96.88 381 PHE A O 1
ATOM 2945 N N . ASP A 1 382 ? -3.223 -28.812 -0.477 1 95.81 382 ASP A N 1
ATOM 2946 C CA . ASP A 1 382 ? -3.23 -30.25 -0.205 1 95.81 382 ASP A CA 1
ATOM 2947 C C . ASP A 1 382 ? -1.922 -30.891 -0.652 1 95.81 382 ASP A C 1
ATOM 2949 O O . ASP A 1 382 ? -0.923 -30.203 -0.869 1 95.81 382 ASP A O 1
ATOM 2953 N N . GLU A 1 383 ? -1.893 -32.156 -0.721 1 96.12 383 GLU A N 1
ATOM 2954 C CA . GLU A 1 383 ? -0.674 -32.906 -1.034 1 96.12 383 GLU A CA 1
ATOM 2955 C C . GLU A 1 383 ? -0.174 -32.562 -2.439 1 96.12 383 GLU A C 1
ATOM 2957 O O . GLU A 1 383 ? 1.034 -32.531 -2.678 1 96.12 383 GLU A O 1
ATOM 2962 N N . VAL A 1 384 ? -1.093 -32.375 -3.348 1 97.62 384 VAL A N 1
ATOM 2963 C CA . VAL A 1 384 ? -0.759 -32.062 -4.734 1 97.62 384 VAL A CA 1
ATOM 2964 C C . VAL A 1 384 ? -0.108 -30.703 -4.828 1 97.62 384 VAL A C 1
ATOM 2966 O O . VAL A 1 384 ? 0.899 -30.531 -5.52 1 97.62 384 VAL A O 1
ATOM 2969 N N . GLU A 1 385 ? -0.67 -29.734 -4.121 1 98 385 GLU A N 1
ATOM 2970 C CA . GLU A 1 385 ? -0.11 -28.391 -4.09 1 98 385 GLU A CA 1
ATOM 2971 C C . GLU A 1 385 ? 1.255 -28.375 -3.408 1 98 385 GLU A C 1
ATOM 2973 O O . GLU A 1 385 ? 2.156 -27.641 -3.826 1 98 385 GLU A O 1
ATOM 2978 N N . LEU A 1 386 ? 1.38 -29.141 -2.359 1 98.31 386 LEU A N 1
ATOM 2979 C CA . LEU A 1 386 ? 2.688 -29.281 -1.726 1 98.31 386 LEU A CA 1
ATOM 2980 C C . LEU A 1 386 ? 3.717 -29.812 -2.715 1 98.31 386 LEU A C 1
ATOM 2982 O O . LEU A 1 386 ? 4.816 -29.266 -2.826 1 98.31 386 LEU A O 1
ATOM 2986 N N . ALA A 1 387 ? 3.352 -30.828 -3.414 1 97.81 387 ALA A N 1
ATOM 2987 C CA . ALA A 1 387 ? 4.254 -31.422 -4.395 1 97.81 387 ALA A CA 1
ATOM 2988 C C . ALA A 1 387 ? 4.629 -30.422 -5.477 1 97.81 387 ALA A C 1
ATOM 2990 O O . ALA A 1 387 ? 5.785 -30.359 -5.902 1 97.81 387 ALA A O 1
ATOM 2991 N N . GLY A 1 388 ? 3.652 -29.703 -5.953 1 98.44 388 GLY A N 1
ATOM 2992 C CA . GLY A 1 388 ? 3.926 -28.672 -6.934 1 98.44 388 GLY A CA 1
ATOM 2993 C C . GLY A 1 388 ? 4.945 -27.656 -6.453 1 98.44 388 GLY A C 1
ATOM 2994 O O . GLY A 1 388 ? 5.887 -27.312 -7.18 1 98.44 388 GLY A O 1
ATOM 2995 N N . ASN A 1 389 ? 4.777 -27.156 -5.27 1 98.19 389 ASN A N 1
ATOM 2996 C CA . ASN A 1 389 ? 5.699 -26.172 -4.699 1 98.19 389 ASN A CA 1
ATOM 2997 C C . ASN A 1 389 ? 7.082 -26.781 -4.465 1 98.19 389 ASN A C 1
ATOM 2999 O O . ASN A 1 389 ? 8.094 -26.109 -4.684 1 98.19 389 ASN A O 1
ATOM 3003 N N . GLU A 1 390 ? 7.129 -28.047 -4.02 1 97.75 390 GLU A N 1
ATOM 3004 C CA . GLU A 1 390 ? 8.406 -28.719 -3.873 1 97.75 390 GLU A CA 1
ATOM 3005 C C . GLU A 1 390 ? 9.133 -28.844 -5.215 1 97.75 390 GLU A C 1
ATOM 3007 O O . GLU A 1 390 ? 10.344 -28.625 -5.297 1 97.75 390 GLU A O 1
ATOM 3012 N N . GLY A 1 391 ? 8.336 -29.234 -6.203 1 98.5 391 GLY A N 1
ATOM 3013 C CA . GLY A 1 391 ? 8.898 -29.328 -7.539 1 98.5 391 GLY A CA 1
ATOM 3014 C C . GLY A 1 391 ? 9.492 -28.031 -8.031 1 98.5 391 GLY A C 1
ATOM 3015 O O . GLY A 1 391 ? 10.586 -28.016 -8.609 1 98.5 391 GLY A O 1
ATOM 3016 N N . MET A 1 392 ? 8.836 -26.984 -7.789 1 97.62 392 MET A N 1
ATOM 3017 C CA . MET A 1 392 ? 9.32 -25.656 -8.195 1 97.62 392 MET A CA 1
ATOM 3018 C C . MET A 1 392 ? 10.602 -25.297 -7.445 1 97.62 392 MET A C 1
ATOM 3020 O O . MET A 1 392 ? 11.523 -24.734 -8.023 1 97.62 392 MET A O 1
ATOM 3024 N N . CYS A 1 393 ? 10.648 -25.578 -6.184 1 97.44 393 CYS A N 1
ATOM 3025 C CA . CYS A 1 393 ? 11.852 -25.328 -5.395 1 97.44 393 CYS A CA 1
ATOM 3026 C C . CYS A 1 393 ? 13.039 -26.125 -5.945 1 97.44 393 CYS A C 1
ATOM 3028 O O . CYS A 1 393 ? 14.125 -25.562 -6.109 1 97.44 393 CYS A O 1
ATOM 3030 N N . GLU A 1 394 ? 12.797 -27.391 -6.242 1 97.44 394 GLU A N 1
ATOM 3031 C CA . GLU A 1 394 ? 13.852 -28.234 -6.773 1 97.44 394 GLU A CA 1
ATOM 3032 C C . GLU A 1 394 ? 14.336 -27.734 -8.133 1 97.44 394 GLU A C 1
ATOM 3034 O O . GLU A 1 394 ? 15.531 -27.766 -8.422 1 97.44 394 GLU A O 1
ATOM 3039 N N . LEU A 1 395 ? 13.406 -27.312 -8.898 1 97.5 395 LEU A N 1
ATOM 3040 C CA . LEU A 1 395 ? 13.766 -26.781 -10.211 1 97.5 395 LEU A CA 1
ATOM 3041 C C . LEU A 1 395 ? 14.648 -25.547 -10.062 1 97.5 395 LEU A C 1
ATOM 3043 O O . LEU A 1 395 ? 15.672 -25.438 -10.742 1 97.5 395 LEU A O 1
ATOM 3047 N N . ASP A 1 396 ? 14.266 -24.656 -9.203 1 96 396 ASP A N 1
ATOM 3048 C CA . ASP A 1 396 ? 14.977 -23.391 -9.016 1 96 396 ASP A CA 1
ATOM 3049 C C . ASP A 1 396 ? 16.359 -23.641 -8.422 1 96 396 ASP A C 1
ATOM 3051 O O . ASP A 1 396 ? 17.281 -22.828 -8.609 1 96 396 ASP A O 1
ATOM 3055 N N . THR A 1 397 ? 16.516 -24.766 -7.766 1 95.19 397 THR A N 1
ATOM 3056 C CA . THR A 1 397 ? 17.812 -25.078 -7.18 1 95.19 397 THR A CA 1
ATOM 3057 C C . THR A 1 397 ? 18.625 -25.984 -8.102 1 95.19 397 THR A C 1
ATOM 3059 O O . THR A 1 397 ? 19.656 -26.531 -7.699 1 95.19 397 THR A O 1
ATOM 3062 N N . GLY A 1 398 ? 18.094 -26.312 -9.289 1 94.38 398 GLY A N 1
ATOM 3063 C CA . GLY A 1 398 ? 18.844 -27 -10.32 1 94.38 398 GLY A CA 1
ATOM 3064 C C . GLY A 1 398 ? 18.719 -28.516 -10.25 1 94.38 398 GLY A C 1
ATOM 3065 O O . GLY A 1 398 ? 19.453 -29.234 -10.922 1 94.38 398 GLY A O 1
ATOM 3066 N N . ARG A 1 399 ? 17.891 -29 -9.484 1 96.25 399 ARG A N 1
ATOM 3067 C CA . ARG A 1 399 ? 17.703 -30.438 -9.367 1 96.25 399 ARG A CA 1
ATOM 3068 C C . ARG A 1 399 ? 16.547 -30.906 -10.25 1 96.25 399 ARG A C 1
ATOM 3070 O O . ARG A 1 399 ? 15.484 -31.266 -9.75 1 96.25 399 ARG A O 1
ATOM 3077 N N . ALA A 1 400 ? 16.812 -31.031 -11.453 1 97.19 400 ALA A N 1
ATOM 3078 C CA . ALA A 1 400 ? 15.828 -31.203 -12.516 1 97.19 400 ALA A CA 1
ATOM 3079 C C . ALA A 1 400 ? 15.102 -32.531 -12.383 1 97.19 400 ALA A C 1
ATOM 3081 O O . ALA A 1 400 ? 13.891 -32.625 -12.625 1 97.19 400 ALA A O 1
ATOM 3082 N N . ASN A 1 401 ? 15.797 -33.625 -11.977 1 96.81 401 ASN A N 1
ATOM 3083 C CA . ASN A 1 401 ? 15.172 -34.938 -11.867 1 96.81 401 ASN A CA 1
ATOM 3084 C C . ASN A 1 401 ? 14.125 -34.969 -10.758 1 96.81 401 ASN A C 1
ATOM 3086 O O . ASN A 1 401 ? 13 -35.438 -10.969 1 96.81 401 ASN A O 1
ATOM 3090 N N . LYS A 1 402 ? 14.5 -34.438 -9.617 1 96.88 402 LYS A N 1
ATOM 3091 C CA . LYS A 1 402 ? 13.555 -34.375 -8.508 1 96.88 402 LYS A CA 1
ATOM 3092 C C . LYS A 1 402 ? 12.391 -33.438 -8.828 1 96.88 402 LYS A C 1
ATOM 3094 O O . LYS A 1 402 ? 11.234 -33.75 -8.508 1 96.88 402 LYS A O 1
ATOM 3099 N N . ALA A 1 403 ? 12.734 -32.312 -9.453 1 98.44 403 ALA A N 1
ATOM 3100 C CA . ALA A 1 403 ? 11.695 -31.375 -9.859 1 98.44 403 ALA A CA 1
ATOM 3101 C C . ALA A 1 403 ? 10.664 -32.031 -10.758 1 98.44 403 ALA A C 1
ATOM 3103 O O . ALA A 1 403 ? 9.461 -31.891 -10.547 1 98.44 403 ALA A O 1
ATOM 3104 N N . ALA A 1 404 ? 11.133 -32.781 -11.742 1 98.25 404 ALA A N 1
ATOM 3105 C CA . ALA A 1 404 ? 10.242 -33.438 -12.695 1 98.25 404 ALA A CA 1
ATOM 3106 C C . ALA A 1 404 ? 9.32 -34.406 -11.992 1 98.25 404 ALA A C 1
ATOM 3108 O O . ALA A 1 404 ? 8.141 -34.5 -12.32 1 98.25 404 ALA A O 1
ATOM 3109 N N . SER A 1 405 ? 9.875 -35.156 -11.047 1 97.75 405 SER A N 1
ATOM 3110 C CA . SER A 1 405 ? 9.078 -36.156 -10.32 1 97.75 405 SER A CA 1
ATOM 3111 C C . SER A 1 405 ? 7.941 -35.5 -9.555 1 97.75 405 SER A C 1
ATOM 3113 O O . SER A 1 405 ? 6.793 -35.938 -9.625 1 97.75 405 SER A O 1
ATOM 3115 N N . PHE A 1 406 ? 8.258 -34.438 -8.82 1 98.25 406 PHE A N 1
ATOM 3116 C CA . PHE A 1 406 ? 7.258 -33.688 -8.047 1 98.25 406 PHE A CA 1
ATOM 3117 C C . PHE A 1 406 ? 6.227 -33.062 -8.961 1 98.25 406 PHE A C 1
ATOM 3119 O O . PHE A 1 406 ? 5.027 -33.094 -8.688 1 98.25 406 PHE A O 1
ATOM 3126 N N . LEU A 1 407 ? 6.68 -32.469 -10.023 1 98.69 407 LEU A N 1
ATOM 3127 C CA . LEU A 1 407 ? 5.793 -31.703 -10.898 1 98.69 407 LEU A CA 1
ATOM 3128 C C . LEU A 1 407 ? 4.91 -32.625 -11.719 1 98.69 407 LEU A C 1
ATOM 3130 O O . LEU A 1 407 ? 3.77 -32.281 -12.039 1 98.69 407 LEU A O 1
ATOM 3134 N N . GLU A 1 408 ? 5.43 -33.844 -12.023 1 98.12 408 GLU A N 1
ATOM 3135 C CA . GLU A 1 408 ? 4.594 -34.844 -12.664 1 98.12 408 GLU A CA 1
ATOM 3136 C C . GLU A 1 408 ? 3.445 -35.281 -11.758 1 98.12 408 GLU A C 1
ATOM 3138 O O . GLU A 1 408 ? 2.318 -35.469 -12.219 1 98.12 408 GLU A O 1
ATOM 3143 N N . LEU A 1 409 ? 3.824 -35.438 -10.555 1 97.31 409 LEU A N 1
ATOM 3144 C CA . LEU A 1 409 ? 2.797 -35.781 -9.578 1 97.31 409 LEU A CA 1
ATOM 3145 C C . LEU A 1 409 ? 1.761 -34.656 -9.469 1 97.31 409 LEU A C 1
ATOM 3147 O O . LEU A 1 409 ? 0.556 -34.938 -9.484 1 97.31 409 LEU A O 1
ATOM 3151 N N . ALA A 1 410 ? 2.158 -33.406 -9.367 1 97.75 410 ALA A N 1
ATOM 3152 C CA . ALA A 1 410 ? 1.265 -32.281 -9.219 1 97.75 410 ALA A CA 1
ATOM 3153 C C . ALA A 1 410 ? 0.378 -32.094 -10.445 1 97.75 410 ALA A C 1
ATOM 3155 O O . ALA A 1 410 ? -0.818 -31.828 -10.328 1 97.75 410 ALA A O 1
ATOM 3156 N N . ARG A 1 411 ? 0.934 -32.219 -11.586 1 96.88 411 ARG A N 1
ATOM 3157 C CA . ARG A 1 411 ? 0.191 -32.156 -12.836 1 96.88 411 ARG A CA 1
ATOM 3158 C C . ARG A 1 411 ? -0.813 -33.281 -12.945 1 96.88 411 ARG A C 1
ATOM 3160 O O . ARG A 1 411 ? -1.977 -33.062 -13.289 1 96.88 411 ARG A O 1
ATOM 3167 N N . GLY A 1 412 ? -0.412 -34.5 -12.648 1 96.06 412 GLY A N 1
ATOM 3168 C CA . GLY A 1 412 ? -1.197 -35.688 -12.891 1 96.06 412 GLY A CA 1
ATOM 3169 C C . GLY A 1 412 ? -2.326 -35.875 -11.891 1 96.06 412 GLY A C 1
ATOM 3170 O O . GLY A 1 412 ? -3.367 -36.438 -12.227 1 96.06 412 GLY A O 1
ATOM 3171 N N . LYS A 1 413 ? -2.129 -35.375 -10.695 1 96.69 413 LYS A N 1
ATOM 3172 C CA . LYS A 1 413 ? -3.098 -35.656 -9.641 1 96.69 413 LYS A CA 1
ATOM 3173 C C . LYS A 1 413 ? -3.885 -34.406 -9.273 1 96.69 413 LYS A C 1
ATOM 3175 O O . LYS A 1 413 ? -4.613 -34.375 -8.273 1 96.69 413 LYS A O 1
ATOM 3180 N N . GLN A 1 414 ? -3.664 -33.344 -10.07 1 95.19 414 GLN A N 1
ATOM 3181 C CA . GLN A 1 414 ? -4.379 -32.094 -9.766 1 95.19 414 GLN A CA 1
ATOM 3182 C C . GLN A 1 414 ? -5.891 -32.312 -9.844 1 95.19 414 GLN A C 1
ATOM 3184 O O . GLN A 1 414 ? -6.383 -33.031 -10.711 1 95.19 414 GLN A O 1
ATOM 3189 N N . ARG A 1 415 ? -6.629 -31.812 -8.844 1 91.31 415 ARG A N 1
ATOM 3190 C CA . ARG A 1 415 ? -8.086 -31.875 -8.82 1 91.31 415 ARG A CA 1
ATOM 3191 C C . ARG A 1 415 ? -8.688 -31.219 -10.055 1 91.31 415 ARG A C 1
ATOM 3193 O O . ARG A 1 415 ? -8.102 -30.297 -10.609 1 91.31 415 ARG A O 1
ATOM 3200 N N . GLU A 1 416 ? -9.961 -31.703 -10.156 1 85.25 416 GLU A N 1
ATOM 3201 C CA . GLU A 1 416 ? -10.703 -31.094 -11.25 1 85.25 416 GLU A CA 1
ATOM 3202 C C . GLU A 1 416 ? -11.023 -29.625 -10.945 1 85.25 416 GLU A C 1
ATOM 3204 O O . GLU A 1 416 ? -11.305 -29.281 -9.797 1 85.25 416 GLU A O 1
ATOM 3209 N N . GLY A 1 417 ? -10.797 -28.734 -11.695 1 86.38 417 GLY A N 1
ATOM 3210 C CA . GLY A 1 417 ? -11.133 -27.328 -11.5 1 86.38 417 GLY A CA 1
ATOM 3211 C C . GLY A 1 417 ? -9.922 -26.469 -11.203 1 86.38 417 GLY A C 1
ATOM 3212 O O . GLY A 1 417 ? -10.016 -25.234 -11.219 1 86.38 417 GLY A O 1
ATOM 3213 N N . MET A 1 418 ? -8.867 -27.125 -10.82 1 93.94 418 MET A N 1
ATOM 3214 C CA . MET A 1 418 ? -7.652 -26.375 -10.508 1 93.94 418 MET A CA 1
ATOM 3215 C C . MET A 1 418 ? -6.777 -26.219 -11.75 1 93.94 418 MET A C 1
ATOM 3217 O O . MET A 1 418 ? -5.574 -26.469 -11.695 1 93.94 418 MET A O 1
ATOM 3221 N N . VAL A 1 419 ? -7.445 -25.844 -12.82 1 91.31 419 VAL A N 1
ATOM 3222 C CA . VAL A 1 419 ? -6.809 -25.797 -14.133 1 91.31 419 VAL A CA 1
ATOM 3223 C C . VAL A 1 419 ? -5.664 -24.797 -14.133 1 91.31 419 VAL A C 1
ATOM 3225 O O . VAL A 1 419 ? -4.621 -25.016 -14.75 1 91.31 419 VAL A O 1
ATOM 3228 N N . ARG A 1 420 ? -5.863 -23.656 -13.484 1 94 420 ARG A N 1
ATOM 3229 C CA . ARG A 1 420 ? -4.832 -22.625 -13.445 1 94 420 ARG A CA 1
ATOM 3230 C C . ARG A 1 420 ? -3.545 -23.172 -12.828 1 94 420 ARG A C 1
ATOM 3232 O O . ARG A 1 420 ? -2.463 -23.016 -13.398 1 94 420 ARG A O 1
ATOM 3239 N N . ASN A 1 421 ? -3.625 -23.844 -11.688 1 96.19 421 ASN A N 1
ATOM 3240 C CA . ASN A 1 421 ? -2.443 -24.406 -11.031 1 96.19 421 ASN A CA 1
ATOM 3241 C C . ASN A 1 421 ? -1.826 -25.531 -11.852 1 96.19 421 ASN A C 1
ATOM 3243 O O . ASN A 1 421 ? -0.602 -25.641 -11.938 1 96.19 421 ASN A O 1
ATOM 3247 N N . LYS A 1 422 ? -2.742 -26.328 -12.438 1 96.69 422 LYS A N 1
ATOM 3248 C CA . LYS A 1 422 ? -2.26 -27.406 -13.289 1 96.69 422 LYS A CA 1
ATOM 3249 C C . LYS A 1 422 ? -1.432 -26.859 -14.453 1 96.69 422 LYS A C 1
ATOM 3251 O O . LYS A 1 422 ? -0.385 -27.422 -14.789 1 96.69 422 LYS A O 1
ATOM 3256 N N . SER A 1 423 ? -1.928 -25.828 -15.055 1 96.25 423 SER A N 1
ATOM 3257 C CA . SER A 1 423 ? -1.216 -25.234 -16.188 1 96.25 423 SER A CA 1
ATOM 3258 C C . SER A 1 423 ? 0.157 -24.719 -15.758 1 96.25 423 SER A C 1
ATOM 3260 O O . SER A 1 423 ? 1.142 -24.906 -16.484 1 96.25 423 SER A O 1
ATOM 3262 N N . LEU A 1 424 ? 0.238 -24.094 -14.617 1 96.81 424 LEU A N 1
ATOM 3263 C CA . LEU A 1 424 ? 1.507 -23.594 -14.109 1 96.81 424 LEU A CA 1
ATOM 3264 C C . LEU A 1 424 ? 2.488 -24.719 -13.852 1 96.81 424 LEU A C 1
ATOM 3266 O O . LEU A 1 424 ? 3.648 -24.656 -14.266 1 96.81 424 LEU A O 1
ATOM 3270 N N . TYR A 1 425 ? 2.047 -25.781 -13.195 1 98.06 425 TYR A N 1
ATOM 3271 C CA . TYR A 1 425 ? 2.922 -26.906 -12.898 1 98.06 425 TYR A CA 1
ATOM 3272 C C . TYR A 1 425 ? 3.35 -27.625 -14.18 1 98.06 425 TYR A C 1
ATOM 3274 O O . TYR A 1 425 ? 4.469 -28.141 -14.266 1 98.06 425 TYR A O 1
ATOM 3282 N N . THR A 1 426 ? 2.473 -27.609 -15.156 1 98.31 426 THR A N 1
ATOM 3283 C CA . THR A 1 426 ? 2.793 -28.219 -16.438 1 98.31 426 THR A CA 1
ATOM 3284 C C . THR A 1 426 ? 3.91 -27.453 -17.141 1 98.31 426 THR A C 1
ATOM 3286 O O . THR A 1 426 ? 4.844 -28.062 -17.672 1 98.31 426 THR A O 1
ATOM 3289 N N . VAL A 1 427 ? 3.848 -26.172 -17.109 1 98.06 427 VAL A N 1
ATOM 3290 C CA . VAL A 1 427 ? 4.914 -25.375 -17.719 1 98.06 427 VAL A CA 1
ATOM 3291 C C . VAL A 1 427 ? 6.227 -25.625 -16.969 1 98.06 427 VAL A C 1
ATOM 3293 O O . VAL A 1 427 ? 7.281 -25.766 -17.594 1 98.06 427 VAL A O 1
ATOM 3296 N N . ARG A 1 428 ? 6.156 -25.656 -15.688 1 98.31 428 ARG A N 1
ATOM 3297 C CA . ARG A 1 428 ? 7.359 -25.844 -14.891 1 98.31 428 ARG A CA 1
ATOM 3298 C C . ARG A 1 428 ? 7.938 -27.25 -15.102 1 98.31 428 ARG A C 1
ATOM 3300 O O . ARG A 1 428 ? 9.156 -27.438 -15.062 1 98.31 428 ARG A O 1
ATOM 3307 N N . LEU A 1 429 ? 7.043 -28.219 -15.344 1 98.75 429 LEU A N 1
ATOM 3308 C CA . LEU A 1 429 ? 7.5 -29.562 -15.711 1 98.75 429 LEU A CA 1
ATOM 3309 C C . LEU A 1 429 ? 8.227 -29.547 -17.047 1 98.75 429 LEU A C 1
ATOM 3311 O O . LEU A 1 429 ? 9.219 -30.25 -17.234 1 98.75 429 LEU A O 1
ATOM 3315 N N . ALA A 1 430 ? 7.746 -28.766 -18 1 98.62 430 ALA A N 1
ATOM 3316 C CA . ALA A 1 430 ? 8.445 -28.625 -19.266 1 98.62 430 ALA A CA 1
ATOM 3317 C C . ALA A 1 430 ? 9.867 -28.125 -19.062 1 98.62 430 ALA A C 1
ATOM 3319 O O . ALA A 1 430 ? 10.812 -28.625 -19.672 1 98.62 430 ALA A O 1
ATOM 3320 N N . PHE A 1 431 ? 10.016 -27.141 -18.188 1 98.19 431 PHE A N 1
ATOM 3321 C CA . PHE A 1 431 ? 11.336 -26.625 -17.859 1 98.19 431 PHE A CA 1
ATOM 3322 C C . PHE A 1 431 ? 12.219 -27.719 -17.266 1 98.19 431 PHE A C 1
ATOM 3324 O O . PHE A 1 431 ? 13.383 -27.859 -17.656 1 98.19 431 PHE A O 1
ATOM 3331 N N . ALA A 1 432 ? 11.664 -28.453 -16.312 1 98.31 432 ALA A N 1
ATOM 3332 C CA . ALA A 1 432 ? 12.438 -29.516 -15.672 1 98.31 432 ALA A CA 1
ATOM 3333 C C . ALA A 1 432 ? 12.859 -30.562 -16.688 1 98.31 432 ALA A C 1
ATOM 3335 O O . ALA A 1 432 ? 13.992 -31.062 -16.656 1 98.31 432 ALA A O 1
ATOM 3336 N N . THR A 1 433 ? 11.992 -30.859 -17.609 1 98.56 433 THR A N 1
ATOM 3337 C CA . THR A 1 433 ? 12.258 -31.859 -18.641 1 98.56 433 THR A CA 1
ATOM 3338 C C . THR A 1 433 ? 13.297 -31.344 -19.625 1 98.56 433 THR A C 1
ATOM 3340 O O . THR A 1 433 ? 14.156 -32.125 -20.078 1 98.56 433 THR A O 1
ATOM 3343 N N . LEU A 1 434 ? 13.211 -30.109 -19.938 1 97.56 434 LEU A N 1
ATOM 3344 C CA . LEU A 1 434 ? 14.211 -29.484 -20.797 1 97.56 434 LEU A CA 1
ATOM 3345 C C . LEU A 1 434 ? 15.586 -29.516 -20.141 1 97.56 434 LEU A C 1
ATOM 3347 O O . LEU A 1 434 ? 16.594 -29.766 -20.797 1 97.56 434 LEU A O 1
ATOM 3351 N N . ALA A 1 435 ? 15.648 -29.25 -18.875 1 96.38 435 ALA A N 1
ATOM 3352 C CA . ALA A 1 435 ? 16.891 -29.266 -18.125 1 96.38 435 ALA A CA 1
ATOM 3353 C C . ALA A 1 435 ? 17.516 -30.656 -18.094 1 96.38 435 ALA A C 1
ATOM 3355 O O . ALA A 1 435 ? 18.734 -30.797 -17.969 1 96.38 435 ALA A O 1
ATOM 3356 N N . ARG A 1 436 ? 16.625 -31.656 -18.25 1 96.38 436 ARG A N 1
ATOM 3357 C CA . ARG A 1 436 ? 17.094 -33.031 -18.328 1 96.38 436 ARG A CA 1
ATOM 3358 C C . ARG A 1 436 ? 17.484 -33.406 -19.75 1 96.38 436 ARG A C 1
ATOM 3360 O O . ARG A 1 436 ? 17.766 -34.594 -20.031 1 96.38 436 ARG A O 1
ATOM 3367 N N . ARG A 1 437 ? 17.375 -32.469 -20.672 1 94.06 437 ARG A N 1
ATOM 3368 C CA . ARG A 1 437 ? 17.828 -32.562 -22.062 1 94.06 437 ARG A CA 1
ATOM 3369 C C . ARG A 1 437 ? 16.906 -33.469 -22.875 1 94.06 437 ARG A C 1
ATOM 3371 O O . ARG A 1 437 ? 17.312 -34.062 -23.875 1 94.06 437 ARG A O 1
ATOM 3378 N N . ASP A 1 438 ? 15.781 -33.688 -22.359 1 96.5 438 ASP A N 1
ATOM 3379 C CA . ASP A 1 438 ? 14.742 -34.375 -23.141 1 96.5 438 ASP A CA 1
ATOM 3380 C C . ASP A 1 438 ? 13.875 -33.344 -23.891 1 96.5 438 ASP A C 1
ATOM 3382 O O . ASP A 1 438 ? 12.727 -33.094 -23.516 1 96.5 438 ASP A O 1
ATOM 3386 N N . VAL A 1 439 ? 14.352 -32.875 -24.969 1 97.12 439 VAL A N 1
ATOM 3387 C CA . VAL A 1 439 ? 13.789 -31.719 -25.688 1 97.12 439 VAL A CA 1
ATOM 3388 C C . VAL A 1 439 ? 12.43 -32.094 -26.266 1 97.12 439 VAL A C 1
ATOM 3390 O O . VAL A 1 439 ? 11.469 -31.328 -26.156 1 97.12 439 VAL A O 1
ATOM 3393 N N . THR A 1 440 ? 12.328 -33.25 -26.828 1 97.25 440 THR A N 1
ATOM 3394 C CA . THR A 1 440 ? 11.094 -33.688 -27.469 1 97.25 440 THR A CA 1
ATOM 3395 C C . THR A 1 440 ? 9.953 -33.719 -26.469 1 97.25 440 THR A C 1
ATOM 3397 O O . THR A 1 440 ? 8.875 -33.188 -26.719 1 97.25 440 THR A O 1
ATOM 3400 N N . ARG A 1 441 ? 10.266 -34.375 -25.359 1 97.81 441 ARG A N 1
ATOM 3401 C CA . ARG A 1 441 ? 9.25 -34.5 -24.328 1 97.81 441 ARG A CA 1
ATOM 3402 C C . ARG A 1 441 ? 8.914 -33.125 -23.75 1 97.81 441 ARG A C 1
ATOM 3404 O O . ARG A 1 441 ? 7.762 -32.844 -23.406 1 97.81 441 ARG A O 1
ATOM 3411 N N . ALA A 1 442 ? 9.883 -32.281 -23.531 1 98.5 442 ALA A N 1
ATOM 3412 C CA . ALA A 1 442 ? 9.672 -30.938 -23.031 1 98.5 442 ALA A CA 1
ATOM 3413 C C . ALA A 1 442 ? 8.719 -30.156 -23.922 1 98.5 442 ALA A C 1
ATOM 3415 O O . ALA A 1 442 ? 7.84 -29.453 -23.438 1 98.5 442 ALA A O 1
ATOM 3416 N N . ILE A 1 443 ? 8.898 -30.297 -25.188 1 98.12 443 ILE A N 1
ATOM 3417 C CA . ILE A 1 443 ? 8.055 -29.609 -26.156 1 98.12 443 ILE A CA 1
ATOM 3418 C C . ILE A 1 443 ? 6.625 -30.125 -26.047 1 98.12 443 ILE A C 1
ATOM 3420 O O . ILE A 1 443 ? 5.672 -29.344 -26.078 1 98.12 443 ILE A O 1
ATOM 3424 N N . GLU A 1 444 ? 6.473 -31.438 -25.922 1 98.12 444 GLU A N 1
ATOM 3425 C CA . GLU A 1 444 ? 5.148 -32.031 -25.766 1 98.12 444 GLU A CA 1
ATOM 3426 C C . GLU A 1 444 ? 4.43 -31.469 -24.547 1 98.12 444 GLU A C 1
ATOM 3428 O O . GLU A 1 444 ? 3.246 -31.141 -24.609 1 98.12 444 GLU A O 1
ATOM 3433 N N . ILE A 1 445 ? 5.105 -31.422 -23.5 1 98.5 445 ILE A N 1
ATOM 3434 C CA . ILE A 1 445 ? 4.543 -30.906 -22.266 1 98.5 445 ILE A CA 1
ATOM 3435 C C . ILE A 1 445 ? 4.234 -29.422 -22.422 1 98.5 445 ILE A C 1
ATOM 3437 O O . ILE A 1 445 ? 3.188 -28.938 -21.969 1 98.5 445 ILE A O 1
ATOM 3441 N N . GLY A 1 446 ? 5.141 -28.672 -22.984 1 97.94 446 GLY A N 1
ATOM 3442 C CA . GLY A 1 446 ? 4.895 -27.281 -23.266 1 97.94 446 GLY A CA 1
ATOM 3443 C C . GLY A 1 446 ? 3.648 -27.047 -24.109 1 97.94 446 GLY A C 1
ATOM 3444 O O . GLY A 1 446 ? 2.896 -26.109 -23.875 1 97.94 446 GLY A O 1
ATOM 3445 N N . GLU A 1 447 ? 3.453 -27.922 -25.094 1 96.56 447 GLU A N 1
ATOM 3446 C CA . GLU A 1 447 ? 2.27 -27.844 -25.938 1 96.56 447 GLU A CA 1
ATOM 3447 C C . GLU A 1 447 ? 0.993 -28.062 -25.125 1 96.56 447 GLU A C 1
ATOM 3449 O O . GLU A 1 447 ? -0.02 -27.406 -25.375 1 96.56 447 GLU A O 1
ATOM 3454 N N . GLU A 1 448 ? 1.088 -28.953 -24.281 1 96.5 448 GLU A N 1
ATOM 3455 C CA . GLU A 1 448 ? -0.053 -29.203 -23.406 1 96.5 448 GLU A CA 1
ATOM 3456 C C . GLU A 1 448 ? -0.39 -27.953 -22.578 1 96.5 448 GLU A C 1
ATOM 3458 O O . GLU A 1 448 ? -1.555 -27.562 -22.484 1 96.5 448 GLU A O 1
ATOM 3463 N N . ALA A 1 449 ? 0.619 -27.375 -21.969 1 96.69 449 ALA A N 1
ATOM 3464 C CA . ALA A 1 449 ? 0.418 -26.172 -21.188 1 96.69 449 ALA A CA 1
ATOM 3465 C C . ALA A 1 449 ? -0.14 -25.031 -22.031 1 96.69 449 ALA A C 1
ATOM 3467 O O . ALA A 1 449 ? -1.037 -24.312 -21.609 1 96.69 449 ALA A O 1
ATOM 3468 N N . LEU A 1 450 ? 0.404 -24.859 -23.219 1 94.31 450 LEU A N 1
ATOM 3469 C CA . LEU A 1 450 ? -0.081 -23.844 -24.156 1 94.31 450 LEU A CA 1
ATOM 3470 C C . LEU A 1 450 ? -1.559 -24.062 -24.469 1 94.31 450 LEU A C 1
ATOM 3472 O O . LEU A 1 450 ? -2.328 -23.094 -24.531 1 94.31 450 LEU A O 1
ATOM 3476 N N . GLY A 1 451 ? -1.892 -25.297 -24.656 1 91.19 451 GLY A N 1
ATOM 3477 C CA . GLY A 1 451 ? -3.291 -25.609 -24.891 1 91.19 451 GLY A CA 1
ATOM 3478 C C . GLY A 1 451 ? -4.203 -25.172 -23.766 1 91.19 451 GLY A C 1
ATOM 3479 O O . GLY A 1 451 ? -5.297 -24.656 -24 1 91.19 451 GLY A O 1
ATOM 3480 N N . MET A 1 452 ? -3.781 -25.391 -22.562 1 90.69 452 MET A N 1
ATOM 3481 C CA . MET A 1 452 ? -4.574 -25.016 -21.406 1 90.69 452 MET A CA 1
ATOM 3482 C C . MET A 1 452 ? -4.742 -23.5 -21.328 1 90.69 452 MET A C 1
ATOM 3484 O O . MET A 1 452 ? -5.84 -23 -21.062 1 90.69 452 MET A O 1
ATOM 3488 N N . VAL A 1 453 ? -3.648 -22.766 -21.547 1 88 453 VAL A N 1
ATOM 3489 C CA . VAL A 1 453 ? -3.658 -21.312 -21.359 1 88 453 VAL A CA 1
ATOM 3490 C C . VAL A 1 453 ? -4.43 -20.656 -22.516 1 88 453 VAL A C 1
ATOM 3492 O O . VAL A 1 453 ? -4.992 -19.578 -22.344 1 88 453 VAL A O 1
ATOM 3495 N N . VAL A 1 454 ? -4.504 -21.312 -23.562 1 78.44 454 VAL A N 1
ATOM 3496 C CA . VAL A 1 454 ? -5.207 -20.766 -24.703 1 78.44 454 VAL A CA 1
ATOM 3497 C C . VAL A 1 454 ? -6.691 -21.109 -24.625 1 78.44 454 VAL A C 1
ATOM 3499 O O . VAL A 1 454 ? -7.543 -20.297 -24.984 1 78.44 454 VAL A O 1
ATOM 3502 N N . ASN A 1 455 ? -6.984 -22.219 -24.062 1 77.38 455 ASN A N 1
ATOM 3503 C CA . ASN A 1 455 ? -8.344 -22.719 -24.219 1 77.38 455 ASN A CA 1
ATOM 3504 C C . ASN A 1 455 ? -9.109 -22.734 -22.906 1 77.38 455 ASN A C 1
ATOM 3506 O O . ASN A 1 455 ? -10.336 -22.75 -22.891 1 77.38 455 ASN A O 1
ATOM 3510 N N . GLU A 1 456 ? -8.398 -22.734 -21.875 1 78.06 456 GLU A N 1
ATOM 3511 C CA . GLU A 1 456 ? -9.117 -23.078 -20.656 1 78.06 456 GLU A CA 1
ATOM 3512 C C . GLU A 1 456 ? -8.961 -22 -19.578 1 78.06 456 GLU A C 1
ATOM 3514 O O . GLU A 1 456 ? -9.898 -21.719 -18.828 1 78.06 456 GLU A O 1
ATOM 3519 N N . VAL A 1 457 ? -7.762 -21.438 -19.5 1 84.69 457 VAL A N 1
ATOM 3520 C CA . VAL A 1 457 ? -7.492 -20.562 -18.359 1 84.69 457 VAL A CA 1
ATOM 3521 C C . VAL A 1 457 ? -6.766 -19.312 -18.828 1 84.69 457 VAL A C 1
ATOM 3523 O O . VAL A 1 457 ? -5.883 -19.375 -19.688 1 84.69 457 VAL A O 1
ATOM 3526 N N . THR A 1 458 ? -7.262 -18.188 -18.344 1 83.5 458 THR A N 1
ATOM 3527 C CA . THR A 1 458 ? -6.602 -16.922 -18.641 1 83.5 458 THR A CA 1
ATOM 3528 C C . THR A 1 458 ? -5.711 -16.5 -17.469 1 83.5 458 THR A C 1
ATOM 3530 O O . THR A 1 458 ? -6.199 -15.969 -16.469 1 83.5 458 THR A O 1
ATOM 3533 N N . SER A 1 459 ? -4.461 -16.688 -17.562 1 90.38 459 SER A N 1
ATOM 3534 C CA . SER A 1 459 ? -3.453 -16.359 -16.562 1 90.38 459 SER A CA 1
ATOM 3535 C C . SER A 1 459 ? -2.197 -15.781 -17.203 1 90.38 459 SER A C 1
ATOM 3537 O O . SER A 1 459 ? -1.419 -16.516 -17.828 1 90.38 459 SER A O 1
ATOM 3539 N N . THR A 1 460 ? -2.025 -14.5 -17.031 1 90 460 THR A N 1
ATOM 3540 C CA . THR A 1 460 ? -0.831 -13.844 -17.547 1 90 460 THR A CA 1
ATOM 3541 C C . THR A 1 460 ? 0.425 -14.398 -16.891 1 90 460 THR A C 1
ATOM 3543 O O . THR A 1 460 ? 1.471 -14.523 -17.531 1 90 460 THR A O 1
ATOM 3546 N N . ARG A 1 461 ? 0.325 -14.742 -15.688 1 92.94 461 ARG A N 1
ATOM 3547 C CA . ARG A 1 461 ? 1.438 -15.344 -14.961 1 92.94 461 ARG A CA 1
ATOM 3548 C C . ARG A 1 461 ? 1.901 -16.641 -15.633 1 92.94 461 ARG A C 1
ATOM 3550 O O . ARG A 1 461 ? 3.094 -16.812 -15.883 1 92.94 461 ARG A O 1
ATOM 3557 N N . THR A 1 462 ? 0.933 -17.562 -15.961 1 93.56 462 THR A N 1
ATOM 3558 C CA . THR A 1 462 ? 1.273 -18.812 -16.641 1 93.56 462 THR A CA 1
ATOM 3559 C C . THR A 1 462 ? 1.784 -18.531 -18.062 1 93.56 462 THR A C 1
ATOM 3561 O O . THR A 1 462 ? 2.723 -19.188 -18.516 1 93.56 462 THR A O 1
ATOM 3564 N N . LEU A 1 463 ? 1.221 -17.578 -18.656 1 90.88 463 LEU A N 1
ATOM 3565 C CA . LEU A 1 463 ? 1.651 -17.203 -20 1 90.88 463 LEU A CA 1
ATOM 3566 C C . LEU A 1 463 ? 3.09 -16.703 -19.984 1 90.88 463 LEU A C 1
ATOM 3568 O O . LEU A 1 463 ? 3.871 -17.016 -20.891 1 90.88 463 LEU A O 1
ATOM 3572 N N . ASN A 1 464 ? 3.365 -15.922 -19 1 92.19 464 ASN A N 1
ATOM 3573 C CA . ASN A 1 464 ? 4.73 -15.414 -18.875 1 92.19 464 ASN A CA 1
ATOM 3574 C C . ASN A 1 464 ? 5.727 -16.547 -18.641 1 92.19 464 ASN A C 1
ATOM 3576 O O . ASN A 1 464 ? 6.855 -16.5 -19.141 1 92.19 464 ASN A O 1
ATOM 3580 N N . GLU A 1 465 ? 5.285 -17.578 -17.922 1 94.62 465 GLU A N 1
ATOM 3581 C CA . GLU A 1 465 ? 6.133 -18.75 -17.75 1 94.62 465 GLU A CA 1
ATOM 3582 C C . GLU A 1 465 ? 6.348 -19.484 -19.078 1 94.62 465 GLU A C 1
ATOM 3584 O O . GLU A 1 465 ? 7.449 -19.953 -19.359 1 94.62 465 GLU A O 1
ATOM 3589 N N . LEU A 1 466 ? 5.301 -19.516 -19.859 1 95 466 LEU A N 1
ATOM 3590 C CA . LEU A 1 466 ? 5.395 -20.172 -21.156 1 95 466 LEU A CA 1
ATOM 3591 C C . LEU A 1 466 ? 6.297 -19.375 -22.094 1 95 466 LEU A C 1
ATOM 3593 O O . LEU A 1 466 ? 7.027 -19.953 -22.906 1 95 466 LEU A O 1
ATOM 3597 N N . ARG A 1 467 ? 6.215 -18.125 -22 1 94 467 ARG A N 1
ATOM 3598 C CA . ARG A 1 467 ? 7.09 -17.266 -22.781 1 94 467 ARG A CA 1
ATOM 3599 C C . ARG A 1 467 ? 8.555 -17.5 -22.422 1 94 467 ARG A C 1
ATOM 3601 O O . ARG A 1 467 ? 9.414 -17.562 -23.312 1 94 467 ARG A O 1
ATOM 3608 N N . ALA A 1 468 ? 8.758 -17.609 -21.188 1 94.06 468 ALA A N 1
ATOM 3609 C CA . ALA A 1 468 ? 10.117 -17.891 -20.734 1 94.06 468 ALA A CA 1
ATOM 3610 C C . ALA A 1 468 ? 10.586 -19.25 -21.234 1 94.06 468 ALA A C 1
ATOM 3612 O O . ALA A 1 468 ? 11.75 -19.422 -21.609 1 94.06 468 ALA A O 1
ATOM 3613 N N . PHE A 1 469 ? 9.719 -20.203 -21.234 1 96.81 469 PHE A N 1
ATOM 3614 C CA . PHE A 1 469 ? 10.031 -21.531 -21.766 1 96.81 469 PHE A CA 1
ATOM 3615 C C . PHE A 1 469 ? 10.375 -21.453 -23.25 1 96.81 469 PHE A C 1
ATOM 3617 O O . PHE A 1 469 ? 11.352 -22.047 -23.703 1 96.81 469 PHE A O 1
ATOM 3624 N N . ARG A 1 470 ? 9.57 -20.734 -23.953 1 95.56 470 ARG A N 1
ATOM 3625 C CA . ARG A 1 470 ? 9.812 -20.531 -25.375 1 95.56 470 ARG A CA 1
ATOM 3626 C C . ARG A 1 470 ? 11.203 -19.938 -25.609 1 95.56 470 ARG A C 1
ATOM 3628 O O . ARG A 1 470 ? 11.922 -20.391 -26.516 1 95.56 470 ARG A O 1
ATOM 3635 N N . ARG A 1 471 ? 11.562 -19.016 -24.828 1 94.88 471 ARG A N 1
ATOM 3636 C CA . ARG A 1 471 ? 12.867 -18.375 -24.969 1 94.88 471 ARG A CA 1
ATOM 3637 C C . ARG A 1 471 ? 13.992 -19.359 -24.688 1 94.88 471 ARG A C 1
ATOM 3639 O O . ARG A 1 471 ? 14.992 -19.391 -25.422 1 94.88 471 ARG A O 1
ATOM 3646 N N . GLN A 1 472 ? 13.812 -20.141 -23.719 1 95.12 472 GLN A N 1
ATOM 3647 C CA . GLN A 1 472 ? 14.836 -21.125 -23.391 1 95.12 472 GLN A CA 1
ATOM 3648 C C . GLN A 1 472 ? 14.945 -22.203 -24.453 1 95.12 472 GLN A C 1
ATOM 3650 O O . GLN A 1 472 ? 16.047 -22.625 -24.812 1 95.12 472 GLN A O 1
ATOM 3655 N N . LEU A 1 473 ? 13.805 -22.609 -24.938 1 96.31 473 LEU A N 1
ATOM 3656 C CA . LEU A 1 473 ? 13.773 -23.609 -26 1 96.31 473 LEU A CA 1
ATOM 3657 C C . LEU A 1 473 ? 14.516 -23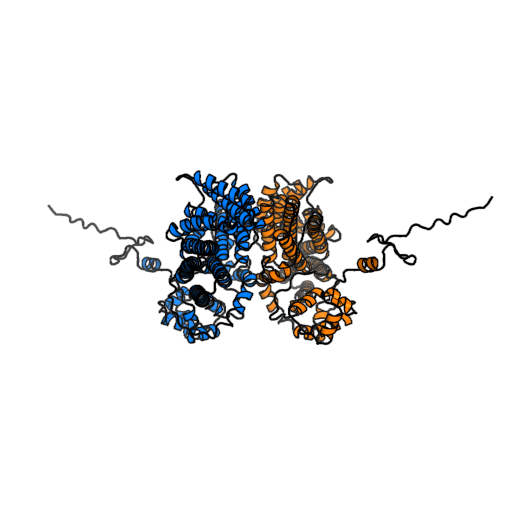.109 -27.234 1 96.31 473 LEU A C 1
ATOM 3659 O O . LEU A 1 473 ? 15.25 -23.875 -27.875 1 96.31 473 LEU A O 1
ATOM 3663 N N . ALA A 1 474 ? 14.352 -21.844 -27.5 1 94 474 ALA A N 1
ATOM 3664 C CA . ALA A 1 474 ? 15.008 -21.234 -28.656 1 94 474 ALA A CA 1
ATOM 3665 C C . ALA A 1 474 ? 16.531 -21.266 -28.5 1 94 474 ALA A C 1
ATOM 3667 O O . ALA A 1 474 ? 17.25 -21.344 -29.5 1 94 474 ALA A O 1
ATOM 3668 N N . GLN A 1 475 ? 16.984 -21.25 -27.344 1 93.38 475 GLN A N 1
ATOM 3669 C CA . GLN A 1 475 ? 18.422 -21.203 -27.062 1 93.38 475 GLN A CA 1
ATOM 3670 C C . GLN A 1 475 ? 19.047 -22.594 -27.141 1 93.38 475 GLN A C 1
ATOM 3672 O O . GLN A 1 475 ? 20.234 -22.734 -27.422 1 93.38 475 GLN A O 1
ATOM 3677 N N . VAL A 1 476 ? 18.266 -23.641 -27 1 94.19 476 VAL A N 1
ATOM 3678 C CA . VAL A 1 476 ? 18.891 -24.938 -26.781 1 94.19 476 VAL A CA 1
ATOM 3679 C C . VAL A 1 476 ? 18.594 -25.859 -27.969 1 94.19 476 VAL A C 1
ATOM 3681 O O . VAL A 1 476 ? 19.281 -26.859 -28.172 1 94.19 476 VAL A O 1
ATOM 3684 N N . SER A 1 477 ? 17.594 -25.516 -28.781 1 94.06 477 SER A N 1
ATOM 3685 C CA . SER A 1 477 ? 17.219 -26.438 -29.844 1 94.06 477 SER A CA 1
ATOM 3686 C C . SER A 1 477 ? 16.844 -25.688 -31.109 1 94.06 477 SER A C 1
ATOM 3688 O O . SER A 1 477 ? 16.203 -24.641 -31.047 1 94.06 477 SER A O 1
ATOM 3690 N N . THR A 1 478 ? 17.172 -26.203 -32.156 1 91.19 478 THR A N 1
ATOM 3691 C CA . THR A 1 478 ? 16.781 -25.688 -33.469 1 91.19 478 THR A CA 1
ATOM 3692 C C . THR A 1 478 ? 15.969 -26.734 -34.25 1 91.19 478 THR A C 1
ATOM 3694 O O . THR A 1 478 ? 15.844 -26.641 -35.469 1 91.19 478 THR A O 1
ATOM 3697 N N . SER A 1 479 ? 15.531 -27.688 -33.531 1 94.88 479 SER A N 1
ATOM 3698 C CA . SER A 1 479 ? 14.773 -28.766 -34.188 1 94.88 479 SER A CA 1
ATOM 3699 C C . SER A 1 479 ? 13.492 -28.234 -34.812 1 94.88 479 SER A C 1
ATOM 3701 O O . SER A 1 479 ? 13.016 -27.141 -34.469 1 94.88 479 SER A O 1
ATOM 3703 N N . THR A 1 480 ? 12.953 -28.969 -35.719 1 95.5 480 THR A N 1
ATOM 3704 C CA . THR A 1 480 ? 11.688 -28.609 -36.375 1 95.5 480 THR A CA 1
ATOM 3705 C C . THR A 1 480 ? 10.562 -28.547 -35.344 1 95.5 480 THR A C 1
ATOM 3707 O O . THR A 1 480 ? 9.703 -27.672 -35.406 1 95.5 480 THR A O 1
ATOM 3710 N N . ALA A 1 481 ? 10.625 -29.484 -34.469 1 95.25 481 ALA A N 1
ATOM 3711 C CA . ALA A 1 481 ? 9.609 -29.516 -33.406 1 95.25 481 ALA A CA 1
ATOM 3712 C C . ALA A 1 481 ? 9.672 -28.25 -32.562 1 95.25 481 ALA A C 1
ATOM 3714 O O . ALA A 1 481 ? 8.633 -27.688 -32.188 1 95.25 481 ALA A O 1
ATOM 3715 N N . ALA A 1 482 ? 10.883 -27.828 -32.188 1 96.81 482 ALA A N 1
ATOM 3716 C CA . ALA A 1 482 ? 11.062 -26.609 -31.422 1 96.81 482 ALA A CA 1
ATOM 3717 C C . ALA A 1 482 ? 10.555 -25.391 -32.188 1 96.81 482 ALA A C 1
ATOM 3719 O O . ALA A 1 482 ? 9.852 -24.547 -31.625 1 96.81 482 ALA A O 1
ATOM 3720 N N . ARG A 1 483 ? 10.828 -25.312 -33.406 1 95.19 483 ARG A N 1
ATOM 3721 C CA . ARG A 1 483 ? 10.383 -24.188 -34.25 1 95.19 483 ARG A CA 1
ATOM 3722 C C . ARG A 1 483 ? 8.867 -24.172 -34.375 1 95.19 483 ARG A C 1
ATOM 3724 O O . ARG A 1 483 ? 8.25 -23.094 -34.344 1 95.19 483 ARG A O 1
ATOM 3731 N N . THR A 1 484 ? 8.352 -25.328 -34.531 1 95.12 484 THR A N 1
ATOM 3732 C CA . THR A 1 484 ? 6.898 -25.438 -34.656 1 95.12 484 THR A CA 1
ATOM 3733 C C . THR A 1 484 ? 6.227 -24.953 -33.375 1 95.12 484 THR A C 1
ATOM 3735 O O . THR A 1 484 ? 5.238 -24.219 -33.406 1 95.12 484 THR A O 1
ATOM 3738 N N . PHE A 1 485 ? 6.734 -25.359 -32.281 1 96.31 485 PHE A N 1
ATOM 3739 C CA . PHE A 1 485 ? 6.195 -24.906 -31 1 96.31 485 PHE A CA 1
ATOM 3740 C C . PHE A 1 485 ? 6.277 -23.391 -30.891 1 96.31 485 PHE A C 1
ATOM 3742 O O . PHE A 1 485 ? 5.305 -22.75 -30.484 1 96.31 485 PHE A O 1
ATOM 3749 N N . MET A 1 486 ? 7.41 -22.859 -31.141 1 95.12 486 MET A N 1
ATOM 3750 C CA . MET A 1 486 ? 7.637 -21.422 -31 1 95.12 486 MET A CA 1
ATOM 3751 C C . MET A 1 486 ? 6.715 -20.625 -31.938 1 95.12 486 MET A C 1
ATOM 3753 O O . MET A 1 486 ? 6.18 -19.594 -31.547 1 95.12 486 MET A O 1
ATOM 3757 N N . ALA A 1 487 ? 6.488 -21.141 -33.062 1 90.88 487 ALA A N 1
ATOM 3758 C CA . ALA A 1 487 ? 5.582 -20.5 -34 1 90.88 487 ALA A CA 1
ATOM 3759 C C . ALA A 1 487 ? 4.148 -20.516 -33.469 1 90.88 487 ALA A C 1
ATOM 3761 O O . ALA A 1 487 ? 3.418 -19.531 -33.625 1 90.88 487 ALA A O 1
ATOM 3762 N N . ARG A 1 488 ? 3.832 -21.609 -33 1 90.06 488 ARG A N 1
ATOM 3763 C CA . ARG A 1 488 ? 2.49 -21.719 -32.438 1 90.06 488 ARG A CA 1
ATOM 3764 C C . ARG A 1 488 ? 2.311 -20.781 -31.25 1 90.06 488 ARG A C 1
ATOM 3766 O O . ARG A 1 488 ? 1.271 -20.125 -31.109 1 90.06 488 ARG A O 1
ATOM 3773 N N . PHE A 1 489 ? 3.262 -20.781 -30.406 1 92.62 489 PHE A N 1
ATOM 3774 C CA . PHE A 1 489 ? 3.229 -19.859 -29.281 1 92.62 489 PHE A CA 1
ATOM 3775 C C . PHE A 1 489 ? 3.084 -18.422 -29.766 1 92.62 489 PHE A C 1
ATOM 3777 O O . PHE A 1 489 ? 2.234 -17.672 -29.266 1 92.62 489 PHE A O 1
ATOM 3784 N N . ASP A 1 490 ? 3.898 -18.062 -30.688 1 87.69 490 ASP A N 1
ATOM 3785 C CA . ASP A 1 490 ? 3.924 -16.688 -31.188 1 87.69 490 ASP A CA 1
ATOM 3786 C C . ASP A 1 490 ? 2.607 -16.328 -31.875 1 87.69 490 ASP A C 1
ATOM 3788 O O . ASP A 1 490 ? 2.137 -15.195 -31.766 1 87.69 490 ASP A O 1
ATOM 3792 N N . SER A 1 491 ? 2.01 -17.25 -32.469 1 79.19 491 SER A N 1
ATOM 3793 C CA . SER A 1 491 ? 0.757 -17 -33.188 1 79.19 491 SER A CA 1
ATOM 3794 C C . SER A 1 491 ? -0.414 -16.891 -32.219 1 79.19 491 SER A C 1
ATOM 3796 O O . SER A 1 491 ? -1.394 -16.203 -32.469 1 79.19 491 SER A O 1
ATOM 3798 N N . THR A 1 492 ? -0.244 -17.609 -31.141 1 76.19 492 THR A N 1
ATOM 3799 C CA . THR A 1 492 ? -1.35 -17.672 -30.188 1 76.19 492 THR A CA 1
ATOM 3800 C C . THR A 1 492 ? -1.277 -16.531 -29.188 1 76.19 492 THR A C 1
ATOM 3802 O O . THR A 1 492 ? -2.309 -16.016 -28.734 1 76.19 492 THR A O 1
ATOM 3805 N N . VAL A 1 493 ? -0.117 -16.188 -28.766 1 71 493 VAL A N 1
ATOM 3806 C CA . VAL A 1 493 ? 0.063 -15.219 -27.703 1 71 493 VAL A CA 1
ATOM 3807 C C . VAL A 1 493 ? 0.263 -13.828 -28.281 1 71 493 VAL A C 1
ATOM 3809 O O . VAL A 1 493 ? -0.201 -12.836 -27.719 1 71 493 VAL A O 1
ATOM 3812 N N . VAL A 1 494 ? 1.183 -13.648 -29.328 1 47.62 494 VAL A N 1
ATOM 3813 C CA . VAL A 1 494 ? 1.417 -12.352 -29.938 1 47.62 494 VAL A CA 1
ATOM 3814 C C . VAL A 1 494 ? 0.25 -11.992 -30.859 1 47.62 494 VAL A C 1
ATOM 3816 O O . VAL A 1 494 ? -0.009 -10.812 -31.109 1 47.62 494 VAL A O 1
ATOM 3819 N N . ALA A 1 495 ? -0.53 -12.992 -31.188 1 39.34 495 ALA A N 1
ATOM 3820 C CA . ALA A 1 495 ? -1.607 -12.586 -32.094 1 39.34 495 ALA A CA 1
ATOM 3821 C C . ALA A 1 495 ? -2.754 -11.945 -31.312 1 39.34 495 ALA A C 1
ATOM 3823 O O . ALA A 1 495 ? -2.996 -12.289 -30.156 1 39.34 495 ALA A O 1
ATOM 3824 N N . MET B 1 1 ? 83.25 27.562 19.219 1 27.69 1 MET B N 1
ATOM 3825 C CA . MET B 1 1 ? 81.938 27.172 19.672 1 27.69 1 MET B CA 1
ATOM 3826 C C . MET B 1 1 ? 80.875 27.469 18.594 1 27.69 1 MET B C 1
ATOM 3828 O O . MET B 1 1 ? 80.5 28.625 18.406 1 27.69 1 MET B O 1
ATOM 3832 N N . ALA B 1 2 ? 81 26.75 17.422 1 33.16 2 ALA B N 1
ATOM 3833 C CA . ALA B 1 2 ? 80.25 26.797 16.141 1 33.16 2 ALA B CA 1
ATOM 3834 C C . ALA B 1 2 ? 78.812 26.5 16.328 1 33.16 2 ALA B C 1
ATOM 3836 O O . ALA B 1 2 ? 78.438 25.484 16.922 1 33.16 2 ALA B O 1
ATOM 3837 N N . ARG B 1 3 ? 77.875 27.531 16.359 1 33.81 3 ARG B N 1
ATOM 3838 C CA . ARG B 1 3 ? 76.438 27.578 16.453 1 33.81 3 ARG B CA 1
ATOM 3839 C C . ARG B 1 3 ? 75.812 26.781 15.336 1 33.81 3 ARG B C 1
ATOM 3841 O O . ARG B 1 3 ? 75.812 27.203 14.172 1 33.81 3 ARG B O 1
ATOM 3848 N N . GLU B 1 4 ? 75.938 25.531 15.266 1 32.03 4 GLU B N 1
ATOM 3849 C CA . GLU B 1 4 ? 75.312 24.75 14.203 1 32.03 4 GLU B CA 1
ATOM 3850 C C . GLU B 1 4 ? 73.812 24.984 14.141 1 32.03 4 GLU B C 1
ATOM 3852 O O . GLU B 1 4 ? 73.125 24.797 15.133 1 32.03 4 GLU B O 1
ATOM 3857 N N . SER B 1 5 ? 73.375 26 13.398 1 34.94 5 SER B N 1
ATOM 3858 C CA . SER B 1 5 ? 72 26.344 13.094 1 34.94 5 SER B CA 1
ATOM 3859 C C . SER B 1 5 ? 71.25 25.156 12.477 1 34.94 5 SER B C 1
ATOM 3861 O O . SER B 1 5 ? 71.625 24.719 11.383 1 34.94 5 SER B O 1
ATOM 3863 N N . SER B 1 6 ? 70.875 24.172 13.211 1 38.66 6 SER B N 1
ATOM 3864 C CA . SER B 1 6 ? 70.062 23.062 12.773 1 38.66 6 SER B CA 1
ATOM 3865 C C . SER B 1 6 ? 68.812 23.562 12.078 1 38.66 6 SER B C 1
ATOM 3867 O O . SER B 1 6 ? 67.938 24.219 12.695 1 38.66 6 SER B O 1
ATOM 3869 N N . GLU B 1 7 ? 68.812 23.938 10.812 1 38.31 7 GLU B N 1
ATOM 3870 C CA . GLU B 1 7 ? 67.688 24.266 9.953 1 38.31 7 GLU B CA 1
ATOM 3871 C C . GLU B 1 7 ? 66.625 23.172 10.016 1 38.31 7 GLU B C 1
ATOM 3873 O O . GLU B 1 7 ? 66.875 22.016 9.703 1 38.31 7 GLU B O 1
ATOM 3878 N N . HIS B 1 8 ? 65.75 23.172 10.992 1 41.41 8 HIS B N 1
ATOM 3879 C CA . HIS B 1 8 ? 64.562 22.328 11.109 1 41.41 8 HIS B CA 1
ATOM 3880 C C . HIS B 1 8 ? 63.719 22.359 9.82 1 41.41 8 HIS B C 1
ATOM 3882 O O . HIS B 1 8 ? 63.312 23.438 9.383 1 41.41 8 HIS B O 1
ATOM 3888 N N . ASN B 1 9 ? 64 21.547 8.82 1 44.94 9 ASN B N 1
ATOM 3889 C CA . ASN B 1 9 ? 63.156 21.359 7.652 1 44.94 9 ASN B CA 1
ATOM 3890 C C . ASN B 1 9 ? 61.688 21.188 8.047 1 44.94 9 ASN B C 1
ATOM 3892 O O . ASN B 1 9 ? 61.375 20.25 8.781 1 44.94 9 ASN B O 1
ATOM 3896 N N . PRO B 1 10 ? 60.875 22.203 7.996 1 52.19 10 PRO B N 1
ATOM 3897 C CA . PRO B 1 10 ? 59.469 22.078 8.398 1 52.19 10 PRO B CA 1
ATOM 3898 C C . PRO B 1 10 ? 58.781 20.859 7.773 1 52.19 10 PRO B C 1
ATOM 3900 O O . PRO B 1 10 ? 59.188 20.406 6.699 1 52.19 10 PRO B O 1
ATOM 3903 N N . ALA B 1 11 ? 58.312 19.906 8.547 1 62.53 11 ALA B N 1
ATOM 3904 C CA . ALA B 1 11 ? 57.531 18.734 8.164 1 62.53 11 ALA B CA 1
ATOM 3905 C C . ALA B 1 11 ? 56.562 19.047 7.02 1 62.53 11 ALA B C 1
ATOM 3907 O O . ALA B 1 11 ? 56 20.125 6.973 1 62.53 11 ALA B O 1
ATOM 3908 N N . PRO B 1 12 ? 56.594 18.266 5.879 1 62.44 12 PRO B N 1
ATOM 3909 C CA . PRO B 1 12 ? 55.719 18.5 4.734 1 62.44 12 PRO B CA 1
ATOM 3910 C C . PRO B 1 12 ? 54.25 18.578 5.133 1 62.44 12 PRO B C 1
ATOM 3912 O O . PRO B 1 12 ? 53.781 17.812 5.992 1 62.44 12 PRO B O 1
ATOM 3915 N N . ARG B 1 13 ? 53.594 19.734 4.957 1 73.75 13 ARG B N 1
ATOM 3916 C CA . ARG B 1 13 ? 52.156 19.891 5.199 1 73.75 13 ARG B CA 1
ATOM 3917 C C . ARG B 1 13 ? 51.344 18.938 4.32 1 73.75 13 ARG B C 1
ATOM 3919 O O . ARG B 1 13 ? 51.75 18.672 3.18 1 73.75 13 ARG B O 1
ATOM 3926 N N . VAL B 1 14 ? 50.406 18.141 4.777 1 77 14 VAL B N 1
ATOM 3927 C CA . VAL B 1 14 ? 49.531 17.219 4.047 1 77 14 VAL B CA 1
ATOM 3928 C C . VAL B 1 14 ? 48.125 17.797 3.936 1 77 14 VAL B C 1
ATOM 3930 O O . VAL B 1 14 ? 47.719 18.609 4.773 1 77 14 VAL B O 1
ATOM 3933 N N . CYS B 1 15 ? 47.5 17.609 2.836 1 71.06 15 CYS B N 1
ATOM 3934 C CA . CYS B 1 15 ? 46.125 17.984 2.57 1 71.06 15 CYS B CA 1
ATOM 3935 C C . CYS B 1 15 ? 45.188 17.422 3.631 1 71.06 15 CYS B C 1
ATOM 3937 O O . CYS B 1 15 ? 45.25 16.219 3.932 1 71.06 15 CYS B O 1
ATOM 3939 N N . ALA B 1 16 ? 44.375 18.234 4.273 1 73.81 16 ALA B N 1
ATOM 3940 C CA . ALA B 1 16 ? 43.5 17.844 5.375 1 73.81 16 ALA B CA 1
ATOM 3941 C C . ALA B 1 16 ? 42.469 16.844 4.918 1 73.81 16 ALA B C 1
ATOM 3943 O O . ALA B 1 16 ? 41.906 16.094 5.727 1 73.81 16 ALA B O 1
ATOM 3944 N N . HIS B 1 17 ? 42.125 16.734 3.6 1 64.44 17 HIS B N 1
ATOM 3945 C CA . HIS B 1 17 ? 41.094 15.844 3.066 1 64.44 17 HIS B CA 1
ATOM 3946 C C . HIS B 1 17 ? 41.719 14.523 2.6 1 64.44 17 HIS B C 1
ATOM 3948 O O . HIS B 1 17 ? 41.25 13.453 2.984 1 64.44 17 HIS B O 1
ATOM 3954 N N . CYS B 1 18 ? 42.688 14.453 1.763 1 64.56 18 CYS B N 1
ATOM 3955 C CA . CYS B 1 18 ? 43.156 13.211 1.176 1 64.56 18 CYS B CA 1
ATOM 3956 C C . CYS B 1 18 ? 44.469 12.789 1.812 1 64.56 18 CYS B C 1
ATOM 3958 O O . CYS B 1 18 ? 45 11.719 1.509 1 64.56 18 CYS B O 1
ATOM 3960 N N . GLY B 1 19 ? 45.031 13.562 2.635 1 74 19 GLY B N 1
ATOM 3961 C CA . GLY B 1 19 ? 46.281 13.234 3.316 1 74 19 GLY B CA 1
ATOM 3962 C C . GLY B 1 19 ? 47.5 13.352 2.422 1 74 19 GLY B C 1
ATOM 3963 O O . GLY B 1 19 ? 48.625 13.008 2.832 1 74 19 GLY B O 1
ATOM 3964 N N . GLY B 1 20 ? 47.344 13.672 1.194 1 74 20 GLY B N 1
ATOM 3965 C CA . GLY B 1 20 ? 48.469 13.82 0.301 1 74 20 GLY B CA 1
ATOM 3966 C C . GLY B 1 20 ? 49.344 15.008 0.652 1 74 20 GLY B C 1
ATOM 3967 O O . GLY B 1 20 ? 48.906 15.914 1.375 1 74 20 GLY B O 1
ATOM 3968 N N . ARG B 1 21 ? 50.562 15.078 0.195 1 76.62 21 ARG B N 1
ATOM 3969 C CA . ARG B 1 21 ? 51.531 16.141 0.506 1 76.62 21 ARG B CA 1
ATOM 3970 C C . ARG B 1 21 ? 51.156 17.438 -0.223 1 76.62 21 ARG B C 1
ATOM 3972 O O . ARG B 1 21 ? 50.938 17.422 -1.433 1 76.62 21 ARG B O 1
ATOM 3979 N N . LEU B 1 22 ? 50.875 18.547 0.503 1 73.81 22 LEU B N 1
ATOM 3980 C CA . LEU B 1 22 ? 50.562 19.844 -0.074 1 73.81 22 LEU B CA 1
ATOM 3981 C C . LEU B 1 22 ? 51.812 20.453 -0.717 1 73.81 22 LEU B C 1
ATOM 3983 O O . LEU B 1 22 ? 52.938 20.25 -0.229 1 73.81 22 LEU B O 1
ATOM 3987 N N . ARG B 1 23 ? 51.625 21.047 -1.925 1 75.94 23 ARG B N 1
ATOM 3988 C CA . ARG B 1 23 ? 52.75 21.781 -2.529 1 75.94 23 ARG B CA 1
ATOM 3989 C C . ARG B 1 23 ? 53.25 22.875 -1.598 1 75.94 23 ARG B C 1
ATOM 3991 O O . ARG B 1 23 ? 52.5 23.391 -0.768 1 75.94 23 ARG B O 1
ATOM 3998 N N . ARG B 1 24 ? 54.438 23.234 -1.626 1 73 24 ARG B N 1
ATOM 3999 C CA . ARG B 1 24 ? 55.125 24.203 -0.771 1 73 24 ARG B CA 1
ATOM 4000 C C . ARG B 1 24 ? 54.438 25.562 -0.858 1 73 24 ARG B C 1
ATOM 4002 O O . ARG B 1 24 ? 54.375 26.312 0.127 1 73 24 ARG B O 1
ATOM 4009 N N . ASP B 1 25 ? 53.812 25.891 -2.066 1 74 25 ASP B N 1
ATOM 4010 C CA . ASP B 1 25 ? 53.188 27.203 -2.275 1 74 25 ASP B CA 1
ATOM 4011 C C . ASP B 1 25 ? 51.719 27.156 -1.974 1 74 25 ASP B C 1
ATOM 4013 O O . ASP B 1 25 ? 51 28.172 -2.078 1 74 25 ASP B O 1
ATOM 4017 N N . ASN B 1 26 ? 51.156 26 -1.618 1 67.44 26 ASN B N 1
ATOM 4018 C CA . ASN B 1 26 ? 49.75 25.906 -1.247 1 67.44 26 ASN B CA 1
ATOM 4019 C C . ASN B 1 26 ? 49.5 26.391 0.18 1 67.44 26 ASN B C 1
ATOM 4021 O O . ASN B 1 26 ? 50.094 25.844 1.129 1 67.44 26 ASN B O 1
ATOM 4025 N N . THR B 1 27 ? 48.938 27.453 0.372 1 73.44 27 THR B N 1
ATOM 4026 C CA . THR B 1 27 ? 48.688 28.062 1.668 1 73.44 27 THR B CA 1
ATOM 4027 C C . THR B 1 27 ? 47.375 27.547 2.254 1 73.44 27 THR B C 1
ATOM 4029 O O . THR B 1 27 ? 47.031 27.844 3.4 1 73.44 27 THR B O 1
ATOM 4032 N N . ASN B 1 28 ? 46.656 26.734 1.479 1 70.69 28 ASN B N 1
ATOM 4033 C CA . ASN B 1 28 ? 45.406 26.203 1.959 1 70.69 28 ASN B CA 1
ATOM 4034 C C . ASN B 1 28 ? 45.594 24.891 2.729 1 70.69 28 ASN B C 1
ATOM 4036 O O . ASN B 1 28 ? 46.688 24.328 2.736 1 70.69 28 ASN B O 1
ATOM 4040 N N . THR B 1 29 ? 44.625 24.438 3.5 1 75.38 29 THR B N 1
ATOM 4041 C CA . THR B 1 29 ? 44.656 23.188 4.262 1 75.38 29 THR B CA 1
ATOM 4042 C C . THR B 1 29 ? 44.375 22 3.363 1 75.38 29 THR B C 1
ATOM 4044 O O . THR B 1 29 ? 44.625 20.844 3.754 1 75.38 29 THR B O 1
ATOM 4047 N N . LEU B 1 30 ? 43.781 22.219 2.176 1 70.38 30 LEU B N 1
ATOM 4048 C CA . LEU B 1 30 ? 43.469 21.156 1.212 1 70.38 30 LEU B CA 1
ATOM 4049 C C . LEU B 1 30 ? 44.375 21.281 -0.019 1 70.38 30 LEU B C 1
ATOM 4051 O O . LEU B 1 30 ? 44.781 22.391 -0.375 1 70.38 30 LEU B O 1
ATOM 4055 N N . CYS B 1 31 ? 44.781 20.172 -0.65 1 71.81 31 CYS B N 1
ATOM 4056 C CA . CYS B 1 31 ? 45.469 20.156 -1.932 1 71.81 31 CYS B CA 1
ATOM 4057 C C . CYS B 1 31 ? 44.562 20.578 -3.062 1 71.81 31 CYS B C 1
ATOM 4059 O O . CYS B 1 31 ? 43.344 20.594 -2.9 1 71.81 31 CYS B O 1
ATOM 4061 N N . ASP B 1 32 ? 44.969 21.078 -4.301 1 67.5 32 ASP B N 1
ATOM 4062 C CA . ASP B 1 32 ? 44.188 21.625 -5.406 1 67.5 32 ASP B CA 1
ATOM 4063 C C . ASP B 1 32 ? 43.094 20.656 -5.828 1 67.5 32 ASP B C 1
ATOM 4065 O O . ASP B 1 32 ? 41.938 21.078 -6.02 1 67.5 32 ASP B O 1
ATOM 4069 N N . PRO B 1 33 ? 43.406 19.484 -6.02 1 64.44 33 PRO B N 1
ATOM 4070 C CA . PRO B 1 33 ? 42.281 18.609 -6.355 1 64.44 33 PRO B CA 1
ATOM 4071 C C . PRO B 1 33 ? 41.281 18.516 -5.23 1 64.44 33 PRO B C 1
ATOM 4073 O O . PRO B 1 33 ? 40.062 18.516 -5.488 1 64.44 33 PRO B O 1
ATOM 4076 N N . CYS B 1 34 ? 41.656 18.391 -4.043 1 63.38 34 CYS B N 1
ATOM 4077 C CA . CYS B 1 34 ? 40.75 18.312 -2.908 1 63.38 34 CYS B CA 1
ATOM 4078 C C . CYS B 1 34 ? 40.031 19.641 -2.67 1 63.38 34 CYS B C 1
ATOM 4080 O O . CYS B 1 34 ? 38.875 19.672 -2.227 1 63.38 34 CYS B O 1
ATOM 4082 N N . GLN B 1 35 ? 40.688 20.766 -2.846 1 57.91 35 GLN B N 1
ATOM 4083 C CA . GLN B 1 35 ? 40 22.047 -2.818 1 57.91 35 GLN B CA 1
ATOM 4084 C C . GLN B 1 35 ? 38.906 22.125 -3.889 1 57.91 35 GLN B C 1
ATOM 4086 O O . GLN B 1 35 ? 37.844 22.672 -3.645 1 57.91 35 GLN B O 1
ATOM 4091 N N . ARG B 1 36 ? 39.281 21.734 -5.066 1 53.94 36 ARG B N 1
ATOM 4092 C CA . ARG B 1 36 ? 38.281 21.672 -6.137 1 53.94 36 ARG B CA 1
ATOM 4093 C C . ARG B 1 36 ? 37.156 20.734 -5.777 1 53.94 36 ARG B C 1
ATOM 4095 O O . ARG B 1 36 ? 35.969 21.016 -6.066 1 53.94 36 ARG B O 1
ATOM 4102 N N . SER B 1 37 ? 37.469 19.656 -5.348 1 46.91 37 SER B N 1
ATOM 4103 C CA . SER B 1 37 ? 36.438 18.703 -4.926 1 46.91 37 SER B CA 1
ATOM 4104 C C . SER B 1 37 ? 35.719 19.188 -3.693 1 46.91 37 SER B C 1
ATOM 4106 O O . SER B 1 37 ? 34.531 18.859 -3.496 1 46.91 37 SER B O 1
ATOM 4108 N N . ALA B 1 38 ? 36.281 19.812 -2.805 1 42.56 38 ALA B N 1
ATOM 4109 C CA . ALA B 1 38 ? 35.625 20.344 -1.614 1 42.56 38 ALA B CA 1
ATOM 4110 C C . ALA B 1 38 ? 34.656 21.469 -1.98 1 42.56 38 ALA B C 1
ATOM 4112 O O . ALA B 1 38 ? 33.688 21.703 -1.288 1 42.56 38 ALA B O 1
ATOM 4113 N N . HIS B 1 39 ? 35.094 22.359 -2.861 1 36.34 39 HIS B N 1
ATOM 4114 C CA . HIS B 1 39 ? 34.125 23.344 -3.336 1 36.34 39 HIS B CA 1
ATOM 4115 C C . HIS B 1 39 ? 33.094 22.688 -4.223 1 36.34 39 HIS B C 1
ATOM 4117 O O . HIS B 1 39 ? 32.406 23.375 -5.004 1 36.34 39 HIS B O 1
ATOM 4123 N N . THR B 1 40 ? 33.188 21.531 -4.449 1 34 40 THR B N 1
ATOM 4124 C CA . THR B 1 40 ? 32 21.062 -5.172 1 34 40 THR B CA 1
ATOM 4125 C C . THR B 1 40 ? 30.719 21.516 -4.465 1 34 40 THR B C 1
ATOM 4127 O O . THR B 1 40 ? 30.297 20.906 -3.486 1 34 40 THR B O 1
ATOM 4130 N N . VAL B 1 41 ? 30.719 22.703 -4.125 1 34.25 41 VAL B N 1
ATOM 4131 C CA . VAL B 1 41 ? 29.375 23.203 -3.9 1 34.25 41 VAL B CA 1
ATOM 4132 C C . VAL B 1 41 ? 28.406 22.562 -4.902 1 34.25 41 VAL B C 1
ATOM 4134 O O . VAL B 1 41 ? 28.625 22.641 -6.113 1 34.25 41 VAL B O 1
ATOM 4137 N N . GLU B 1 42 ? 27.906 21.531 -4.57 1 41.47 42 GLU B N 1
ATOM 4138 C CA . GLU B 1 42 ? 26.844 20.953 -5.402 1 41.47 42 GLU B CA 1
ATOM 4139 C C . GLU B 1 42 ? 26.062 22.047 -6.141 1 41.47 42 GLU B C 1
ATOM 4141 O O . GLU B 1 42 ? 25.469 22.922 -5.512 1 41.47 42 GLU B O 1
ATOM 4146 N N . LEU B 1 43 ? 26.641 22.406 -7.199 1 50.62 43 LEU B N 1
ATOM 4147 C CA . LEU B 1 43 ? 25.875 23.281 -8.062 1 50.62 43 LEU B CA 1
ATOM 4148 C C . LEU B 1 43 ? 24.406 22.859 -8.094 1 50.62 43 LEU B C 1
ATOM 4150 O O . LEU B 1 43 ? 24.094 21.734 -8.469 1 50.62 43 LEU B O 1
ATOM 4154 N N . LEU B 1 44 ? 23.688 23.484 -7.285 1 55.25 44 LEU B N 1
ATOM 4155 C CA . LEU B 1 44 ? 22.25 23.266 -7.332 1 55.25 44 LEU B CA 1
ATOM 4156 C C . LEU B 1 44 ? 21.578 24.25 -8.273 1 55.25 44 LEU B C 1
ATOM 4158 O O . LEU B 1 44 ? 21.844 25.453 -8.211 1 55.25 44 LEU B O 1
ATOM 4162 N N . ALA B 1 45 ? 20.859 23.781 -9.164 1 67.25 45 ALA B N 1
ATOM 4163 C CA . ALA B 1 45 ? 20.062 24.641 -10.031 1 67.25 45 ALA B CA 1
ATOM 4164 C C . ALA B 1 45 ? 19.141 25.531 -9.211 1 67.25 45 ALA B C 1
ATOM 4166 O O . ALA B 1 45 ? 18.5 25.062 -8.266 1 67.25 45 ALA B O 1
ATOM 4167 N N . PRO B 1 46 ? 19.219 26.766 -9.484 1 64.19 46 PRO B N 1
ATOM 4168 C CA . PRO B 1 46 ? 18.297 27.641 -8.766 1 64.19 46 PRO B CA 1
ATOM 4169 C C . PRO B 1 46 ? 16.828 27.297 -9.031 1 64.19 46 PRO B C 1
ATOM 4171 O O . PRO B 1 46 ? 16.5 26.781 -10.094 1 64.19 46 PRO B O 1
ATOM 4174 N N . VAL B 1 47 ? 16.016 27.5 -8.141 1 61.44 47 VAL B N 1
ATOM 4175 C CA . VAL B 1 47 ? 14.578 27.438 -8.352 1 61.44 47 VAL B CA 1
ATOM 4176 C C . VAL B 1 47 ? 14.086 28.734 -9.008 1 61.44 47 VAL B C 1
ATOM 4178 O O . VAL B 1 47 ? 14.25 29.812 -8.445 1 61.44 47 VAL B O 1
ATOM 4181 N N . LEU B 1 48 ? 13.703 28.562 -10.172 1 66.06 48 LEU B N 1
ATOM 4182 C CA . LEU B 1 48 ? 13.266 29.719 -10.945 1 66.06 48 LEU B CA 1
ATOM 4183 C C . LEU B 1 48 ? 11.758 29.875 -10.883 1 66.06 48 LEU B C 1
ATOM 4185 O O . LEU B 1 48 ? 11.023 28.891 -10.844 1 66.06 48 LEU B O 1
ATOM 4189 N N . PRO B 1 49 ? 11.328 31.125 -10.688 1 60.31 49 PRO B N 1
ATOM 4190 C CA . PRO B 1 49 ? 9.883 31.359 -10.703 1 60.31 49 PRO B CA 1
ATOM 4191 C C . PRO B 1 49 ? 9.227 30.875 -12 1 60.31 49 PRO B C 1
ATOM 4193 O O . PRO B 1 49 ? 9.891 30.781 -13.031 1 60.31 49 PRO B O 1
ATOM 4196 N N . LEU B 1 50 ? 7.949 30.547 -11.922 1 60.75 50 LEU B N 1
ATOM 4197 C CA . LEU B 1 50 ? 7.219 30.062 -13.086 1 60.75 50 LEU B CA 1
ATOM 4198 C C . LEU B 1 50 ? 7.25 31.078 -14.227 1 60.75 50 LEU B C 1
ATOM 4200 O O . LEU B 1 50 ? 7.203 30.703 -15.398 1 60.75 50 LEU B O 1
ATOM 4204 N N . ASP B 1 51 ? 7.34 32.344 -13.812 1 63.84 51 ASP B N 1
ATOM 4205 C CA . ASP B 1 51 ? 7.391 33.375 -14.836 1 63.84 51 ASP B CA 1
ATOM 4206 C C . ASP B 1 51 ? 8.633 33.219 -15.711 1 63.84 51 ASP B C 1
ATOM 4208 O O . ASP B 1 51 ? 8.617 33.562 -16.891 1 63.84 51 ASP B O 1
ATOM 4212 N N . PHE B 1 52 ? 9.664 32.75 -15.227 1 75 52 PHE B N 1
ATOM 4213 C CA . PHE B 1 52 ? 10.875 32.5 -15.992 1 75 52 PHE B CA 1
ATOM 4214 C C . PHE B 1 52 ? 10.617 31.453 -17.078 1 75 52 PHE B C 1
ATOM 4216 O O . PHE B 1 52 ? 10.984 31.672 -18.25 1 75 52 PHE B O 1
ATOM 4223 N N . TRP B 1 53 ? 9.906 30.484 -16.641 1 74.25 53 TRP B N 1
ATOM 4224 C CA . TRP B 1 53 ? 9.648 29.391 -17.562 1 74.25 53 TRP B CA 1
ATOM 4225 C C . TRP B 1 53 ? 8.508 29.719 -18.516 1 74.25 53 TRP B C 1
ATOM 4227 O O . TRP B 1 53 ? 8.383 29.109 -19.578 1 74.25 53 TRP B O 1
ATOM 4237 N N . ALA B 1 54 ? 7.809 30.719 -18.109 1 66.62 54 ALA B N 1
ATOM 4238 C CA . ALA B 1 54 ? 6.664 31.125 -18.922 1 66.62 54 ALA B CA 1
ATOM 4239 C C . ALA B 1 54 ? 7.055 32.219 -19.906 1 66.62 54 ALA B C 1
ATOM 4241 O O . ALA B 1 54 ? 6.242 32.656 -20.734 1 66.62 54 ALA B O 1
ATOM 4242 N N . GLU B 1 55 ? 8.242 32.688 -19.766 1 76.81 55 GLU B N 1
ATOM 4243 C CA . GLU B 1 55 ? 8.695 33.656 -20.75 1 76.81 55 GLU B CA 1
ATOM 4244 C C . GLU B 1 55 ? 8.547 33.125 -22.172 1 76.81 55 GLU B C 1
ATOM 4246 O O . GLU B 1 55 ? 8.836 31.953 -22.422 1 76.81 55 GLU B O 1
ATOM 4251 N N . PRO B 1 56 ? 8.094 33.969 -23 1 75.25 56 PRO B N 1
ATOM 4252 C CA . PRO B 1 56 ? 7.734 33.531 -24.344 1 75.25 56 PRO B CA 1
ATOM 4253 C C . PRO B 1 56 ? 8.859 32.75 -25.016 1 75.25 56 PRO B C 1
ATOM 4255 O O . PRO B 1 56 ? 8.617 31.688 -25.625 1 75.25 56 PRO B O 1
ATOM 4258 N N . GLU B 1 57 ? 10.055 33.219 -24.906 1 81.5 57 GLU B N 1
ATOM 4259 C CA . GLU B 1 57 ? 11.156 32.5 -25.547 1 81.5 57 GLU B CA 1
ATOM 4260 C C . GLU B 1 57 ? 11.445 31.188 -24.875 1 81.5 57 GLU B C 1
ATOM 4262 O O . GLU B 1 57 ? 11.719 30.188 -25.531 1 81.5 57 GLU B O 1
ATOM 4267 N N . MET B 1 58 ? 11.305 31.141 -23.625 1 82.31 58 MET B N 1
ATOM 4268 C CA . MET B 1 58 ? 11.531 29.922 -22.859 1 82.31 58 MET B CA 1
ATOM 4269 C C . MET B 1 58 ? 10.406 28.922 -23.078 1 82.31 58 MET B C 1
ATOM 4271 O O . MET B 1 58 ? 10.648 27.734 -23.312 1 82.31 58 MET B O 1
ATOM 4275 N N . ARG B 1 59 ? 9.289 29.422 -23.016 1 76.06 59 ARG B N 1
ATOM 4276 C CA . ARG B 1 59 ? 8.125 28.578 -23.25 1 76.06 59 ARG B CA 1
ATOM 4277 C C . ARG B 1 59 ? 8.172 27.938 -24.625 1 76.06 59 ARG B C 1
ATOM 4279 O O . ARG B 1 59 ? 7.875 26.75 -24.781 1 76.06 59 ARG B O 1
ATOM 4286 N N . ALA B 1 60 ? 8.508 28.703 -25.547 1 76.62 60 ALA B N 1
ATOM 4287 C CA . ALA B 1 60 ? 8.633 28.203 -26.922 1 76.62 60 ALA B CA 1
ATOM 4288 C C . ALA B 1 60 ? 9.734 27.141 -27.016 1 76.62 60 ALA B C 1
ATOM 4290 O O . ALA B 1 60 ? 9.547 26.094 -27.641 1 76.62 60 ALA B O 1
ATOM 4291 N N . ALA B 1 61 ? 10.812 27.359 -26.359 1 80.75 61 ALA B N 1
ATOM 4292 C CA . ALA B 1 61 ? 11.93 26.422 -26.375 1 80.75 61 ALA B CA 1
ATOM 4293 C C . ALA B 1 61 ? 11.547 25.109 -25.703 1 80.75 61 ALA B C 1
ATOM 4295 O O . ALA B 1 61 ? 11.883 24.031 -26.203 1 80.75 61 ALA B O 1
ATOM 4296 N N . LEU B 1 62 ? 10.828 25.297 -24.641 1 77 62 LEU B N 1
ATOM 4297 C CA . LEU B 1 62 ? 10.391 24.125 -23.906 1 77 62 LEU B CA 1
ATOM 4298 C C . LEU B 1 62 ? 9.344 23.344 -24.703 1 77 62 LEU B C 1
ATOM 4300 O O . LEU B 1 62 ? 9.391 22.109 -24.766 1 77 62 LEU B O 1
ATOM 4304 N N . ALA B 1 63 ? 8.516 23.984 -25.344 1 68.62 63 ALA B N 1
ATOM 4305 C CA . ALA B 1 63 ? 7.469 23.359 -26.156 1 68.62 63 ALA B CA 1
ATOM 4306 C C . ALA B 1 63 ? 8.07 22.641 -27.344 1 68.62 63 ALA B C 1
ATOM 4308 O O . ALA B 1 63 ? 7.605 21.547 -27.719 1 68.62 63 ALA B O 1
ATOM 4309 N N . ASP B 1 64 ? 9.164 23.156 -27.828 1 68.19 64 ASP B N 1
ATOM 4310 C CA . ASP B 1 64 ? 9.82 22.594 -29 1 68.19 64 ASP B CA 1
ATOM 4311 C C . ASP B 1 64 ? 10.914 21.609 -28.625 1 68.19 64 ASP B C 1
ATOM 4313 O O . ASP B 1 64 ? 11.617 21.078 -29.484 1 68.19 64 ASP B O 1
ATOM 4317 N N . HIS B 1 65 ? 11.062 21.406 -27.375 1 73.81 65 HIS B N 1
ATOM 4318 C CA . HIS B 1 65 ? 12.117 20.562 -26.844 1 73.81 65 HIS B CA 1
ATOM 4319 C C . HIS B 1 65 ? 13.484 20.984 -27.359 1 73.81 65 HIS B C 1
ATOM 4321 O O . HIS B 1 65 ? 14.352 20.141 -27.609 1 73.81 65 HIS B O 1
ATOM 4327 N N . ASP B 1 66 ? 13.625 22.172 -27.562 1 79.12 66 ASP B N 1
ATOM 4328 C CA . ASP B 1 66 ? 14.922 22.75 -27.922 1 79.12 66 ASP B CA 1
ATOM 4329 C C . ASP B 1 66 ? 15.773 22.984 -26.672 1 79.12 66 ASP B C 1
ATOM 4331 O O . ASP B 1 66 ? 15.844 24.109 -26.172 1 79.12 66 ASP B O 1
ATOM 4335 N N . LEU B 1 67 ? 16.438 22 -26.281 1 84.31 67 LEU B N 1
ATOM 4336 C CA . LEU B 1 67 ? 17.172 22.031 -25.031 1 84.31 67 LEU B CA 1
ATOM 4337 C C . LEU B 1 67 ? 18.422 22.906 -25.156 1 84.31 67 LEU B C 1
ATOM 4339 O O . LEU B 1 67 ? 18.922 23.406 -24.156 1 84.31 67 LEU B O 1
ATOM 4343 N N . GLY B 1 68 ? 18.859 23.031 -26.328 1 85.06 68 GLY B N 1
ATOM 4344 C CA . GLY B 1 68 ? 19.938 23.984 -26.531 1 85.06 68 GLY B CA 1
ATOM 4345 C C . GLY B 1 68 ? 19.547 25.406 -26.188 1 85.06 68 GLY B C 1
ATOM 4346 O O . GLY B 1 68 ? 20.266 26.094 -25.453 1 85.06 68 GLY B O 1
ATOM 4347 N N . LYS B 1 69 ? 18.422 25.766 -26.719 1 85.81 69 LYS B N 1
ATOM 4348 C CA . LYS B 1 69 ? 17.922 27.109 -26.438 1 85.81 69 LYS B CA 1
ATOM 4349 C C . LYS B 1 69 ? 17.562 27.25 -24.969 1 85.81 69 LYS B C 1
ATOM 4351 O O . LYS B 1 69 ? 17.797 28.297 -24.359 1 85.81 69 LYS B O 1
ATOM 4356 N N . VAL B 1 70 ? 17.031 26.266 -24.375 1 86.5 70 VAL B N 1
ATOM 4357 C CA . VAL B 1 70 ? 16.703 26.281 -22.953 1 86.5 70 VAL B CA 1
ATOM 4358 C C . VAL B 1 70 ? 17.969 26.516 -22.125 1 86.5 70 VAL B C 1
ATOM 4360 O O . VAL B 1 70 ? 17.984 27.344 -21.219 1 86.5 70 VAL B O 1
ATOM 4363 N N . SER B 1 71 ? 18.984 25.844 -22.484 1 88.81 71 SER B N 1
ATOM 4364 C CA . SER B 1 71 ? 20.266 26 -21.812 1 88.81 71 SER B CA 1
ATOM 4365 C C . SER B 1 71 ? 20.812 27.422 -21.984 1 88.81 71 SER B C 1
ATOM 4367 O O . SER B 1 71 ? 21.266 28.031 -21.016 1 88.81 71 SER B O 1
ATOM 4369 N N . GLN B 1 72 ? 20.688 27.938 -23.141 1 88.38 72 GLN B N 1
ATOM 4370 C CA . GLN B 1 72 ? 21.172 29.297 -23.406 1 88.38 72 GLN B CA 1
ATOM 4371 C C . GLN B 1 72 ? 20.406 30.328 -22.609 1 88.38 72 GLN B C 1
ATOM 4373 O O . GLN B 1 72 ? 21 31.219 -22 1 88.38 72 GLN B O 1
ATOM 4378 N N . LEU B 1 73 ? 19.078 30.188 -22.594 1 86.75 73 LEU B N 1
ATOM 4379 C CA . LEU B 1 73 ? 18.234 31.125 -21.875 1 86.75 73 LEU B CA 1
ATOM 4380 C C . LEU B 1 73 ? 18.469 31 -20.359 1 86.75 73 LEU B C 1
ATOM 4382 O O . LEU B 1 73 ? 18.5 32 -19.656 1 86.75 73 LEU B O 1
ATOM 4386 N N . TYR B 1 74 ? 18.594 29.828 -19.938 1 86.25 74 TYR B N 1
ATOM 4387 C CA . TYR B 1 74 ? 18.859 29.531 -18.531 1 86.25 74 TYR B CA 1
ATOM 4388 C C . TYR B 1 74 ? 20.172 30.172 -18.094 1 86.25 74 TYR B C 1
ATOM 4390 O O . TYR B 1 74 ? 20.234 30.828 -17.047 1 86.25 74 TYR B O 1
ATOM 4398 N N . ARG B 1 75 ? 21.219 30.094 -18.875 1 85.38 75 ARG B N 1
ATOM 4399 C CA . ARG B 1 75 ? 22.531 30.641 -18.547 1 85.38 75 ARG B CA 1
ATOM 4400 C C . ARG B 1 75 ? 22.531 32.156 -18.609 1 85.38 75 ARG B C 1
ATOM 4402 O O . ARG B 1 75 ? 23.234 32.812 -17.844 1 85.38 75 ARG B O 1
ATOM 4409 N N . ALA B 1 76 ? 21.703 32.625 -19.453 1 85.62 76 ALA B N 1
ATOM 4410 C CA . ALA B 1 76 ? 21.656 34.062 -19.641 1 85.62 76 ALA B CA 1
ATOM 4411 C C . ALA B 1 76 ? 20.953 34.75 -18.469 1 85.62 76 ALA B C 1
ATOM 4413 O O . ALA B 1 76 ? 21.203 35.938 -18.188 1 85.62 76 ALA B O 1
ATOM 4414 N N . ARG B 1 77 ? 20.188 33.969 -17.812 1 80.31 77 ARG B N 1
ATOM 4415 C CA . ARG B 1 77 ? 19.281 34.625 -16.891 1 80.31 77 ARG B CA 1
ATOM 4416 C C . ARG B 1 77 ? 19.469 34.125 -15.461 1 80.31 77 ARG B C 1
ATOM 4418 O O . ARG B 1 77 ? 18.75 34.531 -14.547 1 80.31 77 ARG B O 1
ATOM 4425 N N . THR B 1 78 ? 20.312 33.188 -15.344 1 79.75 78 THR B N 1
ATOM 4426 C CA . THR B 1 78 ? 20.562 32.625 -14.016 1 79.75 78 THR B CA 1
ATOM 4427 C C . THR B 1 78 ? 22.047 32.719 -13.664 1 79.75 78 THR B C 1
ATOM 4429 O O . THR B 1 78 ? 22.875 33 -14.523 1 79.75 78 THR B O 1
ATOM 4432 N N . PRO B 1 79 ? 22.328 32.5 -12.414 1 75.81 79 PRO B N 1
ATOM 4433 C CA . PRO B 1 79 ? 23.734 32.531 -12.023 1 75.81 79 PRO B CA 1
ATOM 4434 C C . PRO B 1 79 ? 24.547 31.375 -12.648 1 75.81 79 PRO B C 1
ATOM 4436 O O . PRO B 1 79 ? 25.766 31.359 -12.547 1 75.81 79 PRO B O 1
ATOM 4439 N N . ILE B 1 80 ? 23.797 30.484 -13.25 1 80.62 80 ILE B N 1
ATOM 4440 C CA . ILE B 1 80 ? 24.453 29.406 -13.984 1 80.62 80 ILE B CA 1
ATOM 4441 C C . ILE B 1 80 ? 24.844 29.906 -15.375 1 80.62 80 ILE B C 1
ATOM 4443 O O . ILE B 1 80 ? 24.141 29.641 -16.359 1 80.62 80 ILE B O 1
ATOM 4447 N N . ARG B 1 81 ? 25.938 30.531 -15.477 1 82.44 81 ARG B N 1
ATOM 4448 C CA . ARG B 1 81 ? 26.25 31.328 -16.656 1 82.44 81 ARG B CA 1
ATOM 4449 C C . ARG B 1 81 ? 27.109 30.531 -17.641 1 82.44 81 ARG B C 1
ATOM 4451 O O . ARG B 1 81 ? 27.188 30.875 -18.828 1 82.44 81 ARG B O 1
ATOM 4458 N N . ARG B 1 82 ? 27.734 29.484 -17.188 1 82.5 82 ARG B N 1
ATOM 4459 C CA . ARG B 1 82 ? 28.672 28.75 -18.031 1 82.5 82 ARG B CA 1
ATOM 4460 C C . ARG B 1 82 ? 28.141 27.359 -18.375 1 82.5 82 ARG B C 1
ATOM 4462 O O . ARG B 1 82 ? 27.375 26.781 -17.609 1 82.5 82 ARG B O 1
ATOM 4469 N N . GLN B 1 83 ? 28.578 26.875 -19.547 1 84.69 83 GLN B N 1
ATOM 4470 C CA . GLN B 1 83 ? 28.094 25.594 -20.047 1 84.69 83 GLN B CA 1
ATOM 4471 C C . GLN B 1 83 ? 28.5 24.453 -19.109 1 84.69 83 GLN B C 1
ATOM 4473 O O . GLN B 1 83 ? 27.75 23.5 -18.922 1 84.69 83 GLN B O 1
ATOM 4478 N N . HIS B 1 84 ? 29.656 24.609 -18.531 1 81.19 84 HIS B N 1
ATOM 4479 C CA . HIS B 1 84 ? 30.109 23.516 -17.672 1 81.19 84 HIS B CA 1
ATOM 4480 C C . HIS B 1 84 ? 29.25 23.406 -16.422 1 81.19 84 HIS B C 1
ATOM 4482 O O . HIS B 1 84 ? 29.094 22.312 -15.867 1 81.19 84 HIS B O 1
ATOM 4488 N N . MET B 1 85 ? 28.703 24.438 -16.016 1 79.81 85 MET B N 1
ATOM 4489 C CA . MET B 1 85 ? 27.812 24.422 -14.852 1 79.81 85 MET B CA 1
ATOM 4490 C C . MET B 1 85 ? 26.5 23.703 -15.188 1 79.81 85 MET B C 1
ATOM 4492 O O . MET B 1 85 ? 26.016 22.906 -14.391 1 79.81 85 MET B O 1
ATOM 4496 N N . VAL B 1 86 ? 25.953 23.984 -16.344 1 85.88 86 VAL B N 1
ATOM 4497 C CA . VAL B 1 86 ? 24.766 23.266 -16.812 1 85.88 86 VAL B CA 1
ATOM 4498 C C . VAL B 1 86 ? 25.078 21.781 -16.969 1 85.88 86 VAL B C 1
ATOM 4500 O O . VAL B 1 86 ? 24.281 20.938 -16.578 1 85.88 86 VAL B O 1
ATOM 4503 N N . ALA B 1 87 ? 26.219 21.484 -17.484 1 82.56 87 ALA B N 1
ATOM 4504 C CA . ALA B 1 87 ? 26.672 20.109 -17.672 1 82.56 87 ALA B CA 1
ATOM 4505 C C . ALA B 1 87 ? 26.672 19.344 -16.344 1 82.56 87 ALA B C 1
ATOM 4507 O O . ALA B 1 87 ? 26.203 18.203 -16.281 1 82.56 87 ALA B O 1
ATOM 4508 N N . GLU B 1 88 ? 27.094 20.047 -15.43 1 77.12 88 GLU B N 1
ATOM 4509 C CA . GLU B 1 88 ? 27.156 19.453 -14.102 1 77.12 88 GLU B CA 1
ATOM 4510 C C . GLU B 1 88 ? 25.75 19.203 -13.555 1 77.12 88 GLU B C 1
ATOM 4512 O O . GLU B 1 88 ? 25.484 18.156 -12.961 1 77.12 88 GLU B O 1
ATOM 4517 N N . LEU B 1 89 ? 24.922 20.141 -13.797 1 76.62 89 LEU B N 1
ATOM 4518 C CA . LEU B 1 89 ? 23.562 20.047 -13.258 1 76.62 89 LEU B CA 1
ATOM 4519 C C . LEU B 1 89 ? 22.781 18.938 -13.938 1 76.62 89 LEU B C 1
ATOM 4521 O O . LEU B 1 89 ? 22 18.234 -13.289 1 76.62 89 LEU B O 1
ATOM 4525 N N . VAL B 1 90 ? 23.047 18.781 -15.242 1 79.12 90 VAL B N 1
ATOM 4526 C CA . VAL B 1 90 ? 22.219 17.859 -16 1 79.12 90 VAL B CA 1
ATOM 4527 C C . VAL B 1 90 ? 22.953 16.531 -16.172 1 79.12 90 VAL B C 1
ATOM 4529 O O . VAL B 1 90 ? 22.375 15.555 -16.672 1 79.12 90 VAL B O 1
ATOM 4532 N N . GLY B 1 91 ? 24.188 16.438 -15.805 1 75.88 91 GLY B N 1
ATOM 4533 C CA . GLY B 1 91 ? 24.969 15.211 -15.82 1 75.88 91 GLY B CA 1
ATOM 4534 C C . GLY B 1 91 ? 25.547 14.891 -17.172 1 75.88 91 GLY B C 1
ATOM 4535 O O . GLY B 1 91 ? 25.578 13.734 -17.594 1 75.88 91 GLY B O 1
ATOM 4536 N N . PHE B 1 92 ? 25.828 15.844 -17.906 1 80.5 92 PHE B N 1
ATOM 4537 C CA . PHE B 1 92 ? 26.5 15.688 -19.188 1 80.5 92 PHE B CA 1
ATOM 4538 C C . PHE B 1 92 ? 27.875 16.328 -19.156 1 80.5 92 PHE B C 1
ATOM 4540 O O . PHE B 1 92 ? 28.219 17.047 -18.203 1 80.5 92 PHE B O 1
ATOM 4547 N N . SER B 1 93 ? 28.719 16 -20.047 1 79.44 93 SER B N 1
ATOM 4548 C CA . SER B 1 93 ? 29.969 16.734 -20.25 1 79.44 93 SER B CA 1
ATOM 4549 C C . SER B 1 93 ? 29.719 18.109 -20.844 1 79.44 93 SER B C 1
ATOM 4551 O O . SER B 1 93 ? 28.688 18.328 -21.5 1 79.44 93 SER B O 1
ATOM 4553 N N . GLN B 1 94 ? 30.609 18.984 -20.547 1 82.38 94 GLN B N 1
ATOM 4554 C CA . GLN B 1 94 ? 30.531 20.312 -21.125 1 82.38 94 GLN B CA 1
ATOM 4555 C C . GLN B 1 94 ? 30.531 20.266 -22.641 1 82.38 94 GLN B C 1
ATOM 4557 O O . GLN B 1 94 ? 29.828 21.031 -23.297 1 82.38 94 GLN B O 1
ATOM 4562 N N . ALA B 1 95 ? 31.297 19.328 -23.203 1 79.56 95 ALA B N 1
ATOM 4563 C CA . ALA B 1 95 ? 31.328 19.156 -24.656 1 79.56 95 ALA B CA 1
ATOM 4564 C C . ALA B 1 95 ? 29.953 18.766 -25.172 1 79.56 95 ALA B C 1
ATOM 4566 O O . ALA B 1 95 ? 29.516 19.25 -26.219 1 79.56 95 ALA B O 1
ATOM 4567 N N . HIS B 1 96 ? 29.266 17.969 -24.438 1 83.56 96 HIS B N 1
ATOM 4568 C CA . HIS B 1 96 ? 27.938 17.516 -24.828 1 83.56 96 HIS B CA 1
ATOM 4569 C C . HIS B 1 96 ? 26.922 18.656 -24.75 1 83.56 96 HIS B C 1
ATOM 4571 O O . HIS B 1 96 ? 26.078 18.812 -25.641 1 83.56 96 HIS B O 1
ATOM 4577 N N . ILE B 1 97 ? 27.016 19.469 -23.828 1 85.69 97 ILE B N 1
ATOM 4578 C CA . ILE B 1 97 ? 26.141 20.625 -23.703 1 85.69 97 ILE B CA 1
ATOM 4579 C C . ILE B 1 97 ? 26.391 21.594 -24.844 1 85.69 97 ILE B C 1
ATOM 4581 O O . ILE B 1 97 ? 25.453 22.156 -25.422 1 85.69 97 ILE B O 1
ATOM 4585 N N . SER B 1 98 ? 27.641 21.766 -25.141 1 85 98 SER B N 1
ATOM 4586 C CA . SER B 1 98 ? 28 22.609 -26.281 1 85 98 SER B CA 1
ATOM 4587 C C . SER B 1 98 ? 27.359 22.094 -27.562 1 85 98 SER B C 1
ATOM 4589 O O . SER B 1 98 ? 26.828 22.875 -28.359 1 85 98 SER B O 1
ATOM 4591 N N . ARG B 1 99 ? 27.344 20.75 -27.719 1 81.62 99 ARG B N 1
ATOM 4592 C CA . ARG B 1 99 ? 26.734 20.156 -28.906 1 81.62 99 ARG B CA 1
ATOM 4593 C C . ARG B 1 99 ? 25.219 20.375 -28.891 1 81.62 99 ARG B C 1
ATOM 4595 O O . ARG B 1 99 ? 24.625 20.656 -29.938 1 81.62 99 ARG B O 1
ATOM 4602 N N . ILE B 1 100 ? 24.578 20.297 -27.766 1 82.81 100 ILE B N 1
ATOM 4603 C CA . ILE B 1 100 ? 23.141 20.5 -27.625 1 82.81 100 ILE B CA 1
ATOM 4604 C C . ILE B 1 100 ? 22.797 21.938 -27.938 1 82.81 100 ILE B C 1
ATOM 4606 O O . ILE B 1 100 ? 21.844 22.203 -28.688 1 82.81 100 ILE B O 1
ATOM 4610 N N . GLU B 1 101 ? 23.578 22.812 -27.453 1 86.75 101 GLU B N 1
ATOM 4611 C CA . GLU B 1 101 ? 23.328 24.234 -27.672 1 86.75 101 GLU B CA 1
ATOM 4612 C C . GLU B 1 101 ? 23.531 24.641 -29.125 1 86.75 101 GLU B C 1
ATOM 4614 O O . GLU B 1 101 ? 22.891 25.562 -29.625 1 86.75 101 GLU B O 1
ATOM 4619 N N . ARG B 1 102 ? 24.391 23.875 -29.75 1 79.31 102 ARG B N 1
ATOM 4620 C CA . ARG B 1 102 ? 24.656 24.141 -31.172 1 79.31 102 ARG B CA 1
ATOM 4621 C C . ARG B 1 102 ? 23.688 23.375 -32.062 1 79.31 102 ARG B C 1
ATOM 4623 O O . ARG B 1 102 ? 23.766 23.484 -33.281 1 79.31 102 ARG B O 1
ATOM 4630 N N . GLY B 1 103 ? 22.797 22.578 -31.453 1 74.81 103 GLY B N 1
ATOM 4631 C CA . GLY B 1 103 ? 21.812 21.828 -32.219 1 74.81 103 GLY B CA 1
ATOM 4632 C C . GLY B 1 103 ? 22.406 20.641 -32.938 1 74.81 103 GLY B C 1
ATOM 4633 O O . GLY B 1 103 ? 21.859 20.172 -33.938 1 74.81 103 GLY B O 1
ATOM 4634 N N . LEU B 1 104 ? 23.422 20.109 -32.469 1 70.88 104 LEU B N 1
ATOM 4635 C CA . LEU B 1 104 ? 24.156 19.062 -33.188 1 70.88 104 LEU B CA 1
ATOM 4636 C C . LEU B 1 104 ? 23.812 17.688 -32.594 1 70.88 104 LEU B C 1
ATOM 4638 O O . LEU B 1 104 ? 24.375 16.672 -33 1 70.88 104 LEU B O 1
ATOM 4642 N N . CYS B 1 105 ? 22.984 17.688 -31.594 1 68.5 105 CYS B N 1
ATOM 4643 C CA . CYS B 1 105 ? 22.609 16.422 -30.969 1 68.5 105 CYS B CA 1
ATOM 4644 C C . CYS B 1 105 ? 21.109 16.188 -31.109 1 68.5 105 CYS B C 1
ATOM 4646 O O . CYS B 1 105 ? 20.312 17.125 -31.016 1 68.5 105 CYS B O 1
ATOM 4648 N N . GLU B 1 106 ? 20.766 14.938 -31.484 1 65.38 106 GLU B N 1
ATOM 4649 C CA . GLU B 1 106 ? 19.375 14.531 -31.359 1 65.38 106 GLU B CA 1
ATOM 4650 C C . GLU B 1 106 ? 18.953 14.422 -29.891 1 65.38 106 GLU B C 1
ATOM 4652 O O . GLU B 1 106 ? 19.672 13.844 -29.078 1 65.38 106 GLU B O 1
ATOM 4657 N N . ILE B 1 107 ? 17.938 15.211 -29.547 1 65 107 ILE B N 1
ATOM 4658 C CA . ILE B 1 107 ? 17.469 15.234 -28.172 1 65 107 ILE B CA 1
ATOM 4659 C C . ILE B 1 107 ? 16.609 14.008 -27.891 1 65 107 ILE B C 1
ATOM 4661 O O . ILE B 1 107 ? 15.57 13.812 -28.531 1 65 107 ILE B O 1
ATOM 4665 N N . ARG B 1 108 ? 17.156 13.195 -27.156 1 61.78 108 ARG B N 1
ATOM 4666 C CA . ARG B 1 108 ? 16.438 12.016 -26.703 1 61.78 108 ARG B CA 1
ATOM 4667 C C . ARG B 1 108 ? 15.68 12.289 -25.406 1 61.78 108 ARG B C 1
ATOM 4669 O O . ARG B 1 108 ? 15.961 13.281 -24.719 1 61.78 108 ARG B O 1
ATOM 4676 N N . LEU B 1 109 ? 14.828 11.469 -25.094 1 57.31 109 LEU B N 1
ATOM 4677 C CA . LEU B 1 109 ? 14 11.641 -23.906 1 57.31 109 LEU B CA 1
ATOM 4678 C C . LEU B 1 109 ? 14.859 11.688 -22.656 1 57.31 109 LEU B C 1
ATOM 4680 O O . LEU B 1 109 ? 14.602 12.492 -21.75 1 57.31 109 LEU B O 1
ATOM 4684 N N . ASP B 1 110 ? 15.797 10.922 -22.703 1 61.5 110 ASP B N 1
ATOM 4685 C CA . ASP B 1 110 ? 16.703 10.922 -21.562 1 61.5 110 ASP B CA 1
ATOM 4686 C C . ASP B 1 110 ? 17.359 12.289 -21.375 1 61.5 110 ASP B C 1
ATOM 4688 O O . ASP B 1 110 ? 17.531 12.75 -20.234 1 61.5 110 ASP B O 1
ATOM 4692 N N . THR B 1 111 ? 17.688 12.961 -22.391 1 71.12 111 THR B N 1
ATOM 4693 C CA . THR B 1 111 ? 18.281 14.289 -22.344 1 71.12 111 THR B CA 1
ATOM 4694 C C . THR B 1 111 ? 17.297 15.32 -21.797 1 71.12 111 THR B C 1
ATOM 4696 O O . THR B 1 111 ? 17.656 16.156 -20.969 1 71.12 111 THR B O 1
ATOM 4699 N N . VAL B 1 112 ? 16.109 15.125 -22.234 1 70.69 112 VAL B N 1
ATOM 4700 C CA . VAL B 1 112 ? 15.07 16.031 -21.766 1 70.69 112 VAL B CA 1
ATOM 4701 C C . VAL B 1 112 ? 14.875 15.883 -20.266 1 70.69 112 VAL B C 1
ATOM 4703 O O . VAL B 1 112 ? 14.828 16.875 -19.531 1 70.69 112 VAL B O 1
ATOM 4706 N N . LEU B 1 113 ? 14.938 14.742 -19.922 1 63.56 113 LEU B N 1
ATOM 4707 C CA . LEU B 1 113 ? 14.695 14.461 -18.516 1 63.56 113 LEU B CA 1
ATOM 4708 C C . LEU B 1 113 ? 15.852 14.969 -17.641 1 63.56 113 LEU B C 1
ATOM 4710 O O . LEU B 1 113 ? 15.633 15.516 -16.562 1 63.56 113 LEU B O 1
ATOM 4714 N N . ARG B 1 114 ? 16.938 14.875 -18.109 1 72.06 114 ARG B N 1
ATOM 4715 C CA . ARG B 1 114 ? 18.109 15.383 -17.406 1 72.06 114 ARG B CA 1
ATOM 4716 C C . ARG B 1 114 ? 18.062 16.906 -17.281 1 72.06 114 ARG B C 1
ATOM 4718 O O . ARG B 1 114 ? 18.422 17.469 -16.25 1 72.06 114 ARG B O 1
ATOM 4725 N N . PHE B 1 115 ? 17.594 17.516 -18.297 1 76.56 115 PHE B N 1
ATOM 4726 C CA . PHE B 1 115 ? 17.453 18.969 -18.266 1 76.56 115 PHE B CA 1
ATOM 4727 C C . PHE B 1 115 ? 16.359 19.391 -17.281 1 76.56 115 PHE B C 1
ATOM 4729 O O . PHE B 1 115 ? 16.531 20.344 -16.516 1 76.56 115 PHE B O 1
ATOM 4736 N N . VAL B 1 116 ? 15.32 18.625 -17.422 1 71.75 116 VAL B N 1
ATOM 4737 C CA . VAL B 1 116 ? 14.195 18.953 -16.547 1 71.75 116 VAL B CA 1
ATOM 4738 C C . VAL B 1 116 ? 14.609 18.812 -15.086 1 71.75 116 VAL B C 1
ATOM 4740 O O . VAL B 1 116 ? 14.359 19.703 -14.273 1 71.75 116 VAL B O 1
ATOM 4743 N N . GLN B 1 117 ? 15.344 17.812 -14.914 1 66.75 117 GLN B N 1
ATOM 4744 C CA . GLN B 1 117 ? 15.797 17.547 -13.555 1 66.75 117 GLN B CA 1
ATOM 4745 C C . GLN B 1 117 ? 16.953 18.469 -13.164 1 66.75 117 GLN B C 1
ATOM 4747 O O . GLN B 1 117 ? 16.938 19.047 -12.078 1 66.75 117 GLN B O 1
ATOM 4752 N N . GLY B 1 118 ? 17.812 18.562 -13.953 1 74.25 118 GLY B N 1
ATOM 4753 C CA . GLY B 1 118 ? 19.031 19.297 -13.664 1 74.25 118 GLY B CA 1
ATOM 4754 C C . GLY B 1 118 ? 18.812 20.797 -13.57 1 74.25 118 GLY B C 1
ATOM 4755 O O . GLY B 1 118 ? 19.438 21.469 -12.75 1 74.25 118 GLY B O 1
ATOM 4756 N N . LEU B 1 119 ? 17.844 21.266 -14.383 1 78.31 119 LEU B N 1
ATOM 4757 C CA . LEU B 1 119 ? 17.594 22.703 -14.406 1 78.31 119 LEU B CA 1
ATOM 4758 C C . LEU B 1 119 ? 16.312 23.031 -13.656 1 78.31 119 LEU B C 1
ATOM 4760 O O . LEU B 1 119 ? 15.898 24.203 -13.617 1 78.31 119 LEU B O 1
ATOM 4764 N N . ARG B 1 120 ? 15.727 22.062 -13.141 1 65.88 120 ARG B N 1
ATOM 4765 C CA . ARG B 1 120 ? 14.5 22.188 -12.375 1 65.88 120 ARG B CA 1
ATOM 4766 C C . ARG B 1 120 ? 13.391 22.812 -13.219 1 65.88 120 ARG B C 1
ATOM 4768 O O . ARG B 1 120 ? 12.703 23.734 -12.766 1 65.88 120 ARG B O 1
ATOM 4775 N N . ILE B 1 121 ? 13.328 22.375 -14.375 1 71.69 121 ILE B N 1
ATOM 4776 C CA . ILE B 1 121 ? 12.25 22.797 -15.258 1 71.69 121 ILE B CA 1
ATOM 4777 C C . ILE B 1 121 ? 10.93 22.203 -14.797 1 71.69 121 ILE B C 1
ATOM 4779 O O . ILE B 1 121 ? 10.844 21 -14.516 1 71.69 121 ILE B O 1
ATOM 4783 N N . PRO B 1 122 ? 9.938 23.016 -14.664 1 59.91 122 PRO B N 1
ATOM 4784 C CA . PRO B 1 122 ? 8.633 22.438 -14.344 1 59.91 122 PRO B CA 1
ATOM 4785 C C . PRO B 1 122 ? 8.188 21.391 -15.367 1 59.91 122 PRO B C 1
ATOM 4787 O O . PRO B 1 122 ? 8.125 21.688 -16.562 1 59.91 122 PRO B O 1
ATOM 4790 N N . PRO B 1 123 ? 7.969 20.203 -14.938 1 55.66 123 PRO B N 1
ATOM 4791 C CA . PRO B 1 123 ? 7.742 19.109 -15.875 1 55.66 123 PRO B CA 1
ATOM 4792 C C . PRO B 1 123 ? 6.539 19.344 -16.781 1 55.66 123 PRO B C 1
ATOM 4794 O O . PRO B 1 123 ? 6.535 18.906 -17.938 1 55.66 123 PRO B O 1
ATOM 4797 N N . HIS B 1 124 ? 5.664 20.047 -16.375 1 50.28 124 HIS B N 1
ATOM 4798 C CA . HIS B 1 124 ? 4.457 20.281 -17.156 1 50.28 124 HIS B CA 1
ATOM 4799 C C . HIS B 1 124 ? 4.738 21.203 -18.344 1 50.28 124 HIS B C 1
ATOM 4801 O O . HIS B 1 124 ? 3.939 21.281 -19.281 1 50.28 124 HIS B O 1
ATOM 4807 N N . LEU B 1 125 ? 5.746 21.797 -18.312 1 54.03 125 LEU B N 1
ATOM 4808 C CA . LEU B 1 125 ? 6.086 22.719 -19.375 1 54.03 125 LEU B CA 1
ATOM 4809 C C . LEU B 1 125 ? 6.836 22.016 -20.5 1 54.03 125 LEU B C 1
ATOM 4811 O O . LEU B 1 125 ? 7 22.562 -21.594 1 54.03 125 LEU B O 1
ATOM 4815 N N . VAL B 1 126 ? 7.43 20.984 -20.172 1 52.03 126 VAL B N 1
ATOM 4816 C CA . VAL B 1 126 ? 8.109 20.156 -21.172 1 52.03 126 VAL B CA 1
ATOM 4817 C C . VAL B 1 126 ? 7.203 19 -21.578 1 52.03 126 VAL B C 1
ATOM 4819 O O . VAL B 1 126 ? 6.82 18.188 -20.75 1 52.03 126 VAL B O 1
ATOM 4822 N N . ASP B 1 127 ? 6.207 19.297 -22.344 1 41.12 127 ASP B N 1
ATOM 4823 C CA . ASP B 1 127 ? 5.34 18.203 -22.781 1 41.12 127 ASP B CA 1
ATOM 4824 C C . ASP B 1 127 ? 6.152 16.984 -23.188 1 41.12 127 ASP B C 1
ATOM 4826 O O . ASP B 1 127 ? 6.73 16.938 -24.266 1 41.12 127 ASP B O 1
ATOM 4830 N N . PRO B 1 128 ? 6.867 16.344 -22.25 1 34.91 128 PRO B N 1
ATOM 4831 C CA . PRO B 1 128 ? 7.5 15.195 -22.906 1 34.91 128 PRO B CA 1
ATOM 4832 C C . PRO B 1 128 ? 6.492 14.312 -23.641 1 34.91 128 PRO B C 1
ATOM 4834 O O . PRO B 1 128 ? 5.562 13.789 -23.031 1 34.91 128 PRO B O 1
ATOM 4837 N N . ILE B 1 129 ? 6.035 14.633 -24.719 1 31.77 129 ILE B N 1
ATOM 4838 C CA . ILE B 1 129 ? 5.195 13.625 -25.359 1 31.77 129 ILE B CA 1
ATOM 4839 C C . ILE B 1 129 ? 5.586 12.234 -24.859 1 31.77 129 ILE B C 1
ATOM 4841 O O . ILE B 1 129 ? 4.734 11.477 -24.406 1 31.77 129 ILE B O 1
ATOM 4845 N N . GLY B 1 130 ? 6.301 11.391 -25.766 1 27.72 130 GLY B N 1
ATOM 4846 C CA . GLY B 1 130 ? 6.723 10 -25.844 1 27.72 130 GLY B CA 1
ATOM 4847 C C . GLY B 1 130 ? 7.66 9.609 -24.719 1 27.72 130 GLY B C 1
ATOM 4848 O O . GLY B 1 130 ? 8.344 8.578 -24.797 1 27.72 130 GLY B O 1
ATOM 4849 N N . ALA B 1 131 ? 8.211 10.609 -23.906 1 25.42 131 ALA B N 1
ATOM 4850 C CA . ALA B 1 131 ? 9.43 10.242 -23.188 1 25.42 131 ALA B CA 1
ATOM 4851 C C . ALA B 1 131 ? 9.117 9.422 -21.953 1 25.42 131 ALA B C 1
ATOM 4853 O O . ALA B 1 131 ? 8.141 9.695 -21.234 1 25.42 131 ALA B O 1
ATOM 4854 N N . PRO B 1 132 ? 9.711 8.258 -21.766 1 26.34 132 PRO B N 1
ATOM 4855 C CA . PRO B 1 132 ? 9.695 7.348 -20.625 1 26.34 132 PRO B CA 1
ATOM 4856 C C . PRO B 1 132 ? 10 8.062 -19.297 1 26.34 132 PRO B C 1
ATOM 4858 O O . PRO B 1 132 ? 10.664 9.102 -19.297 1 26.34 132 PRO B O 1
ATOM 4861 N N . TYR B 1 133 ? 9.148 8.055 -18.297 1 26.14 133 TYR B N 1
ATOM 4862 C CA . TYR B 1 133 ? 9.141 8.578 -16.938 1 26.14 133 TYR B CA 1
ATOM 4863 C C . TYR B 1 133 ? 10.547 8.625 -16.359 1 26.14 133 TYR B C 1
ATOM 4865 O O . TYR B 1 133 ? 11.352 7.715 -16.594 1 26.14 133 TYR B O 1
ATOM 4873 N N . LEU B 1 134 ? 11.102 9.875 -16.203 1 24.81 134 LEU B N 1
ATOM 4874 C CA . LEU B 1 134 ? 12.359 10.32 -15.617 1 24.81 134 LEU B CA 1
ATOM 4875 C C . LEU B 1 134 ? 12.625 9.617 -14.289 1 24.81 134 LEU B C 1
ATOM 4877 O O . LEU B 1 134 ? 11.695 9.336 -13.531 1 24.81 134 LEU B O 1
ATOM 4881 N N . ASP B 1 135 ? 13.688 8.984 -14.195 1 23.62 135 ASP B N 1
ATOM 4882 C CA . ASP B 1 135 ? 14.367 8.484 -13 1 23.62 135 ASP B CA 1
ATOM 4883 C C . ASP B 1 135 ? 14.57 9.602 -11.977 1 23.62 135 ASP B C 1
ATOM 4885 O O . ASP B 1 135 ? 14.875 10.734 -12.344 1 23.62 135 ASP B O 1
ATOM 4889 N N . GLY B 1 136 ? 13.969 9.672 -10.828 1 24.34 136 GLY B N 1
ATOM 4890 C CA . GLY B 1 136 ? 13.945 10.461 -9.609 1 24.34 136 GLY B CA 1
ATOM 4891 C C . GLY B 1 136 ? 15.32 10.953 -9.195 1 24.34 136 GLY B C 1
ATOM 4892 O O . GLY B 1 136 ? 15.867 10.492 -8.188 1 24.34 136 GLY B O 1
ATOM 4893 N N . SER B 1 137 ? 16.188 11.5 -10.109 1 24.03 137 SER B N 1
ATOM 4894 C CA . SER B 1 137 ? 17.328 12.031 -9.383 1 24.03 137 SER B CA 1
ATOM 4895 C C . SER B 1 137 ? 16.922 13.164 -8.445 1 24.03 137 SER B C 1
ATOM 4897 O O . SER B 1 137 ? 15.789 13.656 -8.523 1 24.03 137 SER B O 1
ATOM 4899 N N . THR B 1 138 ? 17.891 14.188 -8.156 1 23.48 138 THR B N 1
ATOM 4900 C CA . THR B 1 138 ? 18.359 15.07 -7.09 1 23.48 138 THR B CA 1
ATOM 4901 C C . THR B 1 138 ? 17.547 16.359 -7.074 1 23.48 138 THR B C 1
ATOM 4903 O O . THR B 1 138 ? 17.594 17.141 -8.039 1 23.48 138 THR B O 1
ATOM 4906 N N . ALA B 1 139 ? 16.484 16.422 -6.418 1 24.16 139 ALA B N 1
ATOM 4907 C CA . ALA B 1 139 ? 15.633 17.594 -6.281 1 24.16 139 ALA B CA 1
ATOM 4908 C C . ALA B 1 139 ? 16.375 18.734 -5.59 1 24.16 139 ALA B C 1
ATOM 4910 O O . ALA B 1 139 ? 16.859 18.578 -4.465 1 24.16 139 ALA B O 1
ATOM 4911 N N . PRO B 1 140 ? 16.938 19.719 -6.379 1 23.56 140 PRO B N 1
ATOM 4912 C CA . PRO B 1 140 ? 17.562 20.828 -5.652 1 23.56 140 PRO B CA 1
ATOM 4913 C C . PRO B 1 140 ? 16.547 21.594 -4.797 1 23.56 140 PRO B C 1
ATOM 4915 O O . PRO B 1 140 ? 15.352 21.547 -5.055 1 23.56 140 PRO B O 1
ATOM 4918 N N . GLU B 1 141 ? 17 22.312 -3.789 1 22.8 141 GLU B N 1
ATOM 4919 C CA . GLU B 1 141 ? 16.484 23.125 -2.691 1 22.8 141 GLU B CA 1
ATOM 4920 C C . GLU B 1 141 ? 15.844 24.406 -3.207 1 22.8 141 GLU B C 1
ATOM 4922 O O . GLU B 1 141 ? 16.5 25.203 -3.879 1 22.8 141 GLU B O 1
ATOM 4927 N N . LEU B 1 142 ? 14.555 24.438 -3.654 1 23.02 142 LEU B N 1
ATOM 4928 C CA . LEU B 1 142 ? 13.867 25.594 -4.207 1 23.02 142 LEU B CA 1
ATOM 4929 C C . LEU B 1 142 ? 13.773 26.719 -3.174 1 23.02 142 LEU B C 1
ATOM 4931 O O . LEU B 1 142 ? 13.297 26.5 -2.059 1 23.02 142 LEU B O 1
ATOM 4935 N N . PRO B 1 143 ? 14.617 27.719 -3.25 1 22.12 143 PRO B N 1
ATOM 4936 C CA . PRO B 1 143 ? 14.445 28.812 -2.301 1 22.12 143 PRO B CA 1
ATOM 4937 C C . PRO B 1 143 ? 13.141 29.578 -2.506 1 22.12 143 PRO B C 1
ATOM 4939 O O . PRO B 1 143 ? 12.617 29.625 -3.623 1 22.12 143 PRO B O 1
ATOM 4942 N N . THR B 1 144 ? 12.328 29.938 -1.528 1 20.97 144 THR B N 1
ATOM 4943 C CA . THR B 1 144 ? 10.984 30.391 -1.19 1 20.97 144 THR B CA 1
ATOM 4944 C C . THR B 1 144 ? 10.789 31.859 -1.584 1 20.97 144 THR B C 1
ATOM 4946 O O . THR B 1 144 ? 9.734 32.438 -1.319 1 20.97 144 THR B O 1
ATOM 4949 N N . THR B 1 145 ? 11.664 32.656 -2.148 1 22 145 THR B N 1
ATOM 4950 C CA . THR B 1 145 ? 11.32 34.062 -1.972 1 22 145 THR B CA 1
ATOM 4951 C C . THR B 1 145 ? 10.43 34.562 -3.113 1 22 145 THR B C 1
ATOM 4953 O O . THR B 1 145 ? 10.852 34.562 -4.273 1 22 145 THR B O 1
ATOM 4956 N N . VAL B 1 146 ? 9.141 34.312 -3.135 1 21.69 146 VAL B N 1
ATOM 4957 C CA . VAL B 1 146 ? 8.148 34.688 -4.148 1 21.69 146 VAL B CA 1
ATOM 4958 C C . VAL B 1 146 ? 7.953 36.188 -4.168 1 21.69 146 VAL B C 1
ATOM 4960 O O . VAL B 1 146 ? 7.551 36.781 -3.166 1 21.69 146 VAL B O 1
ATOM 4963 N N . PRO B 1 147 ? 8.664 36.938 -5 1 21.05 147 PRO B N 1
ATOM 4964 C CA . PRO B 1 147 ? 8.281 38.344 -5.004 1 21.05 147 PRO B CA 1
ATOM 4965 C C . PRO B 1 147 ? 6.91 38.594 -5.633 1 21.05 147 PRO B C 1
ATOM 4967 O O . PRO B 1 147 ? 6.461 37.812 -6.465 1 21.05 147 PRO B O 1
ATOM 4970 N N . THR B 1 148 ? 5.953 39.438 -5.113 1 20.33 148 THR B N 1
ATOM 4971 C CA . THR B 1 148 ? 4.582 39.906 -5.199 1 20.33 148 THR B CA 1
ATOM 4972 C C . THR B 1 148 ? 4.363 40.719 -6.492 1 20.33 148 THR B C 1
ATOM 4974 O O . THR B 1 148 ? 3.314 41.344 -6.676 1 20.33 148 THR B O 1
ATOM 4977 N N . HIS B 1 149 ? 5.027 40.5 -7.629 1 20.25 149 HIS B N 1
ATOM 4978 C CA . HIS B 1 149 ? 4.672 41.562 -8.547 1 20.25 149 HIS B CA 1
ATOM 4979 C C . HIS B 1 149 ? 3.291 41.344 -9.148 1 20.25 149 HIS B C 1
ATOM 4981 O O . HIS B 1 149 ? 2.967 40.25 -9.578 1 20.25 149 HIS B O 1
ATOM 4987 N N . ALA B 1 150 ? 2.174 42.25 -8.969 1 22.27 150 ALA B N 1
ATOM 4988 C CA . ALA B 1 150 ? 0.747 42.5 -9.141 1 22.27 150 ALA B CA 1
ATOM 4989 C C . ALA B 1 150 ? 0.384 42.625 -10.617 1 22.27 150 ALA B C 1
ATOM 4991 O O . ALA B 1 150 ? -0.752 42.938 -10.961 1 22.27 150 ALA B O 1
ATOM 4992 N N . GLY B 1 151 ? 1.181 42.344 -11.664 1 21 151 GLY B N 1
ATOM 4993 C CA . GLY B 1 151 ? 0.556 42.938 -12.828 1 21 151 GLY B CA 1
ATOM 4994 C C . GLY B 1 151 ? -0.676 42.188 -13.305 1 21 151 GLY B C 1
ATOM 4995 O O . GLY B 1 151 ? -0.865 41.031 -12.969 1 21 151 GLY B O 1
ATOM 4996 N N . HIS B 1 152 ? -1.869 42.812 -13.852 1 21.83 152 HIS B N 1
ATOM 4997 C CA . HIS B 1 152 ? -3.299 42.75 -14.141 1 21.83 152 HIS B CA 1
ATOM 4998 C C . HIS B 1 152 ? -3.596 41.812 -15.289 1 21.83 152 HIS B C 1
ATOM 5000 O O . HIS B 1 152 ? -4.742 41.719 -15.734 1 21.83 152 HIS B O 1
ATOM 5006 N N . GLU B 1 153 ? -2.678 41.219 -16.047 1 23.25 153 GLU B N 1
ATOM 5007 C CA . GLU B 1 153 ? -3.287 40.812 -17.312 1 23.25 153 GLU B CA 1
ATOM 5008 C C . GLU B 1 153 ? -4.191 39.594 -17.109 1 23.25 153 GLU B C 1
ATOM 5010 O O . GLU B 1 153 ? -3.768 38.562 -16.562 1 23.25 153 GLU B O 1
ATOM 5015 N N . VAL B 1 154 ? -5.594 39.625 -17.188 1 23.78 154 VAL B N 1
ATOM 5016 C CA . VAL B 1 154 ? -6.863 38.969 -16.953 1 23.78 154 VAL B CA 1
ATOM 5017 C C . VAL B 1 154 ? -6.953 37.688 -17.812 1 23.78 154 VAL B C 1
ATOM 5019 O O . VAL B 1 154 ? -7.574 36.719 -17.422 1 23.78 154 VAL B O 1
ATOM 5022 N N . GLY B 1 155 ? -6.57 37.688 -19.078 1 22.66 155 GLY B N 1
ATOM 5023 C CA . GLY B 1 155 ? -7.34 36.938 -20.047 1 22.66 155 GLY B CA 1
ATOM 5024 C C . GLY B 1 155 ? -7.164 35.438 -19.891 1 22.66 155 GLY B C 1
ATOM 5025 O O . GLY B 1 155 ? -8.133 34.688 -20.016 1 22.66 155 GLY B O 1
ATOM 5026 N N . ASP B 1 156 ? -5.977 34.875 -20.094 1 23.92 156 ASP B N 1
ATOM 5027 C CA . ASP B 1 156 ? -5.691 33.562 -20.625 1 23.92 156 ASP B CA 1
ATOM 5028 C C . ASP B 1 156 ? -5.82 32.5 -19.516 1 23.92 156 ASP B C 1
ATOM 5030 O O . ASP B 1 156 ? -5.262 31.406 -19.641 1 23.92 156 ASP B O 1
ATOM 5034 N N . ASN B 1 157 ? -6.598 32.75 -18.422 1 23.98 157 ASN B N 1
ATOM 5035 C CA . ASN B 1 157 ? -6.625 32 -17.172 1 23.98 157 ASN B CA 1
ATOM 5036 C C . ASN B 1 157 ? -7.441 30.719 -17.312 1 23.98 157 ASN B C 1
ATOM 5038 O O . ASN B 1 157 ? -7.535 29.922 -16.375 1 23.98 157 ASN B O 1
ATOM 5042 N N . MET B 1 158 ? -8.312 30.578 -18.375 1 25.59 158 MET B N 1
ATOM 5043 C CA . MET B 1 158 ? -9.305 29.5 -18.297 1 25.59 158 MET B CA 1
ATOM 5044 C C . MET B 1 158 ? -8.664 28.141 -18.562 1 25.59 158 MET B C 1
ATOM 5046 O O . MET B 1 158 ? -9.234 27.109 -18.219 1 25.59 158 MET B O 1
ATOM 5050 N N . ARG B 1 159 ? -7.734 28.031 -19.516 1 26.34 159 ARG B N 1
ATOM 5051 C CA . ARG B 1 159 ? -7.273 26.75 -20.047 1 26.34 159 ARG B CA 1
ATOM 5052 C C . ARG B 1 159 ? -6.434 26 -19.016 1 26.34 159 ARG B C 1
ATOM 5054 O O . ARG B 1 159 ? -6.164 24.812 -19.172 1 26.34 159 ARG B O 1
ATOM 5061 N N . ARG B 1 160 ? -5.887 26.609 -18.094 1 26.27 160 ARG B N 1
ATOM 5062 C CA . ARG B 1 160 ? -4.922 26.016 -17.172 1 26.27 160 ARG B CA 1
ATOM 5063 C C . ARG B 1 160 ? -5.617 25.125 -16.141 1 26.27 160 ARG B C 1
ATOM 5065 O O . ARG B 1 160 ? -4.988 24.25 -15.555 1 26.27 160 ARG B O 1
ATOM 5072 N N . ARG B 1 161 ? -6.898 25.328 -15.93 1 26.89 161 ARG B N 1
ATOM 5073 C CA . ARG B 1 161 ? -7.508 24.688 -14.766 1 26.89 161 ARG B CA 1
ATOM 5074 C C . ARG B 1 161 ? -7.805 23.219 -15.047 1 26.89 161 ARG B C 1
ATOM 5076 O O . ARG B 1 161 ? -7.758 22.375 -14.133 1 26.89 161 ARG B O 1
ATOM 5083 N N . SER B 1 162 ? -8.133 22.875 -16.344 1 26.81 162 SER B N 1
ATOM 5084 C CA . SER B 1 162 ? -8.672 21.547 -16.578 1 26.81 162 SER B CA 1
ATOM 5085 C C . SER B 1 162 ? -7.57 20.484 -16.531 1 26.81 162 SER B C 1
ATOM 5087 O O . SER B 1 162 ? -7.832 19.328 -16.219 1 26.81 162 SER B O 1
ATOM 5089 N N . VAL B 1 163 ? -6.379 20.875 -16.922 1 25.34 163 VAL B N 1
ATOM 5090 C CA . VAL B 1 163 ? -5.324 19.875 -17.047 1 25.34 163 VAL B CA 1
ATOM 5091 C C . VAL B 1 163 ? -4.902 19.375 -15.672 1 25.34 163 VAL B C 1
ATOM 5093 O O . VAL B 1 163 ? -4.637 18.188 -15.484 1 25.34 163 VAL B O 1
ATOM 5096 N N . LEU B 1 164 ? -4.867 20.234 -14.727 1 25.92 164 LEU B N 1
ATOM 5097 C CA . LEU B 1 164 ? -4.312 19.812 -13.438 1 25.92 164 LEU B CA 1
ATOM 5098 C C . LEU B 1 164 ? -5.254 18.844 -12.734 1 25.92 164 LEU B C 1
ATOM 5100 O O . LEU B 1 164 ? -4.801 17.969 -12 1 25.92 164 LEU B O 1
ATOM 5104 N N . LYS B 1 165 ? -6.574 19.047 -12.898 1 29.27 165 LYS B N 1
ATOM 5105 C CA . LYS B 1 165 ? -7.453 18.203 -12.094 1 29.27 165 LYS B CA 1
ATOM 5106 C C . LYS B 1 165 ? -7.355 16.75 -12.523 1 29.27 165 LYS B C 1
ATOM 5108 O O . LYS B 1 165 ? -7.527 15.836 -11.711 1 29.27 165 LYS B O 1
ATOM 5113 N N . GLY B 1 166 ? -7.156 16.5 -13.812 1 28.45 166 GLY B N 1
ATOM 5114 C CA . GLY B 1 166 ? -7.25 15.133 -14.312 1 28.45 166 GLY B CA 1
ATOM 5115 C C . GLY B 1 166 ? -6.023 14.297 -14.008 1 28.45 166 GLY B C 1
ATOM 5116 O O . GLY B 1 166 ? -6.098 13.07 -13.969 1 28.45 166 GLY B O 1
ATOM 5117 N N . LEU B 1 167 ? -4.816 14.875 -14.031 1 27.84 167 LEU B N 1
ATOM 5118 C CA . LEU B 1 167 ? -3.57 14.125 -13.945 1 27.84 167 LEU B CA 1
ATOM 5119 C C . LEU B 1 167 ? -3.305 13.672 -12.516 1 27.84 167 LEU B C 1
ATOM 5121 O O . LEU B 1 167 ? -2.373 12.906 -12.266 1 27.84 167 LEU B O 1
ATOM 5125 N N . THR B 1 168 ? -3.98 14.156 -11.586 1 30.12 168 THR B N 1
ATOM 5126 C CA . THR B 1 168 ? -3.383 14.094 -10.258 1 30.12 168 THR B CA 1
ATOM 5127 C C . THR B 1 168 ? -3.424 12.664 -9.719 1 30.12 168 THR B C 1
ATOM 5129 O O . THR B 1 168 ? -2.475 12.211 -9.07 1 30.12 168 THR B O 1
ATOM 5132 N N . GLY B 1 169 ? -4.648 12.016 -9.773 1 29.62 169 GLY B N 1
ATOM 5133 C CA . GLY B 1 169 ? -4.656 10.844 -8.906 1 29.62 169 GLY B CA 1
ATOM 5134 C C . GLY B 1 169 ? -3.887 9.672 -9.484 1 29.62 169 GLY B C 1
ATOM 5135 O O . GLY B 1 169 ? -3.008 9.109 -8.828 1 29.62 169 GLY B O 1
ATOM 5136 N N . ALA B 1 170 ? -4.387 9.133 -10.641 1 32 170 ALA B N 1
ATOM 5137 C CA . ALA B 1 170 ? -3.92 7.867 -11.203 1 32 170 ALA B CA 1
ATOM 5138 C C . ALA B 1 170 ? -2.551 8.031 -11.859 1 32 170 ALA B C 1
ATOM 5140 O O . ALA B 1 170 ? -1.711 7.129 -11.781 1 32 170 ALA B O 1
ATOM 5141 N N . ALA B 1 171 ? -2.324 9.148 -12.469 1 31.59 171 ALA B N 1
ATOM 5142 C CA . ALA B 1 171 ? -1.079 9.383 -13.195 1 31.59 171 ALA B CA 1
ATOM 5143 C C . ALA B 1 171 ? 0.11 9.438 -12.234 1 31.59 171 ALA B C 1
ATOM 5145 O O . ALA B 1 171 ? 1.207 8.984 -12.578 1 31.59 171 ALA B O 1
ATOM 5146 N N . ALA B 1 172 ? -0.222 9.891 -11.102 1 33.91 172 ALA B N 1
ATOM 5147 C CA . ALA B 1 172 ? 0.887 10.094 -10.172 1 33.91 172 ALA B CA 1
ATOM 5148 C C . ALA B 1 172 ? 1.434 8.758 -9.68 1 33.91 172 ALA B C 1
ATOM 5150 O O . ALA B 1 172 ? 2.631 8.625 -9.414 1 33.91 172 ALA B O 1
ATOM 5151 N N . LEU B 1 173 ? 0.539 7.75 -9.68 1 33.75 173 LEU B N 1
ATOM 5152 C CA . LEU B 1 173 ? 1.049 6.465 -9.211 1 33.75 173 LEU B CA 1
ATOM 5153 C C . LEU B 1 173 ? 1.903 5.797 -10.281 1 33.75 173 LEU B C 1
ATOM 5155 O O . LEU B 1 173 ? 2.812 5.027 -9.961 1 33.75 173 LEU B O 1
ATOM 5159 N N . VAL B 1 174 ? 1.561 6.047 -11.57 1 33.5 174 VAL B N 1
ATOM 5160 C CA . VAL B 1 174 ? 2.316 5.398 -12.641 1 33.5 174 VAL B CA 1
ATOM 5161 C C . VAL B 1 174 ? 3.805 5.699 -12.469 1 33.5 174 VAL B C 1
ATOM 5163 O O . VAL B 1 174 ? 4.645 4.816 -12.664 1 33.5 174 VAL B O 1
ATOM 5166 N N . GLY B 1 175 ? 4.125 6.961 -12.266 1 34.19 175 GLY B N 1
ATOM 5167 C CA . GLY B 1 175 ? 5.535 7.309 -12.156 1 34.19 175 GLY B CA 1
ATOM 5168 C C . GLY B 1 175 ? 6.203 6.707 -10.938 1 34.19 175 GLY B C 1
ATOM 5169 O O . GLY B 1 175 ? 7.43 6.719 -10.82 1 34.19 175 GLY B O 1
ATOM 5170 N N . PHE B 1 176 ? 5.383 6.352 -9.992 1 32.59 176 PHE B N 1
ATOM 5171 C CA . PHE B 1 176 ? 5.977 5.934 -8.727 1 32.59 176 PHE B CA 1
ATOM 5172 C C . PHE B 1 176 ? 6.07 4.418 -8.648 1 32.59 176 PHE B C 1
ATOM 5174 O O . PHE B 1 176 ? 6.363 3.861 -7.59 1 32.59 176 PHE B O 1
ATOM 5181 N N . SER B 1 177 ? 5.867 3.725 -9.742 1 36.69 177 SER B N 1
ATOM 5182 C CA . SER B 1 177 ? 6.008 2.281 -9.586 1 36.69 177 SER B CA 1
ATOM 5183 C C . SER B 1 177 ? 7.379 1.918 -9.023 1 36.69 177 SER B C 1
ATOM 5185 O O . SER B 1 177 ? 8.406 2.312 -9.578 1 36.69 177 SER B O 1
ATOM 5187 N N . LEU B 1 178 ? 7.453 1.693 -7.871 1 37.34 178 LEU B N 1
ATOM 5188 C CA . LEU B 1 178 ? 8.695 1.177 -7.305 1 37.34 178 LEU B CA 1
ATOM 5189 C C . LEU B 1 178 ? 9.258 0.056 -8.172 1 37.34 178 LEU B C 1
ATOM 5191 O O . LEU B 1 178 ? 10.469 -0.191 -8.164 1 37.34 178 LEU B O 1
ATOM 5195 N N . ALA B 1 179 ? 8.328 -0.813 -8.859 1 35.44 179 ALA B N 1
ATOM 5196 C CA . ALA B 1 179 ? 8.797 -1.946 -9.656 1 35.44 179 ALA B CA 1
ATOM 5197 C C . ALA B 1 179 ? 8.984 -1.554 -11.117 1 35.44 179 ALA B C 1
ATOM 5199 O O . ALA B 1 179 ? 9.008 -2.414 -12 1 35.44 179 ALA B O 1
ATOM 5200 N N . GLY B 1 180 ? 9.055 -0.383 -11.523 1 33.44 180 GLY B N 1
ATOM 5201 C CA . GLY B 1 180 ? 9.047 -0.143 -12.961 1 33.44 180 GLY B CA 1
ATOM 5202 C C . GLY B 1 180 ? 10.258 -0.729 -13.664 1 33.44 180 GLY B C 1
ATOM 5203 O O . GLY B 1 180 ? 11.375 -0.676 -13.148 1 33.44 180 GLY B O 1
ATOM 5204 N N . ASP B 1 181 ? 9.984 -1.575 -14.57 1 33.78 181 ASP B N 1
ATOM 5205 C CA . ASP B 1 181 ? 10.898 -2.297 -15.445 1 33.78 181 ASP B CA 1
ATOM 5206 C C . ASP B 1 181 ? 11.945 -1.357 -16.047 1 33.78 181 ASP B C 1
ATOM 5208 O O . ASP B 1 181 ? 13.062 -1.779 -16.359 1 33.78 181 ASP B O 1
ATOM 5212 N N . GLU B 1 182 ? 11.562 -0.232 -16.438 1 33.75 182 GLU B N 1
ATOM 5213 C CA . GLU B 1 182 ? 12.5 0.473 -17.297 1 33.75 182 GLU B CA 1
ATOM 5214 C C . GLU B 1 182 ? 13.828 0.71 -16.594 1 33.75 182 GLU B C 1
ATOM 5216 O O . GLU B 1 182 ? 14.867 0.862 -17.25 1 33.75 182 GLU B O 1
ATOM 5221 N N . ASP B 1 183 ? 13.727 0.945 -15.297 1 35 183 ASP B N 1
ATOM 5222 C CA . ASP B 1 183 ? 15.023 1.196 -14.688 1 35 183 ASP B CA 1
ATOM 5223 C C . ASP B 1 183 ? 15.797 -0.105 -14.492 1 35 183 ASP B C 1
ATOM 5225 O O . ASP B 1 183 ? 16.875 -0.11 -13.875 1 35 183 ASP B O 1
ATOM 5229 N N . GLU B 1 184 ? 15.289 -1.148 -14.828 1 34.5 184 GLU B N 1
ATOM 5230 C CA . GLU B 1 184 ? 16.031 -2.395 -14.703 1 34.5 184 GLU B CA 1
ATOM 5231 C C . GLU B 1 184 ? 17.328 -2.348 -15.508 1 34.5 184 GLU B C 1
ATOM 5233 O O . GLU B 1 184 ? 18.359 -2.85 -15.062 1 34.5 184 GLU B O 1
ATOM 5238 N N . GLU B 1 185 ? 17.25 -1.921 -16.688 1 33.38 185 GLU B N 1
ATOM 5239 C CA . GLU B 1 185 ? 18.5 -1.941 -17.422 1 33.38 185 GLU B CA 1
ATOM 5240 C C . GLU B 1 185 ? 19.516 -0.965 -16.828 1 33.38 185 GLU B C 1
ATOM 5242 O O . GLU B 1 185 ? 20.703 -1.263 -16.75 1 33.38 185 GLU B O 1
ATOM 5247 N N . ALA B 1 186 ? 19.094 0.223 -16.594 1 32.69 186 ALA B N 1
ATOM 5248 C CA . ALA B 1 186 ? 20.094 1.136 -16.062 1 32.69 186 ALA B CA 1
ATOM 5249 C C . ALA B 1 186 ? 20.562 0.692 -14.672 1 32.69 186 ALA B C 1
ATOM 5251 O O . ALA B 1 186 ? 21.734 0.863 -14.32 1 32.69 186 ALA B O 1
ATOM 5252 N N . LEU B 1 187 ? 19.703 0.181 -13.875 1 36.88 187 LEU B N 1
ATOM 5253 C CA . LEU B 1 187 ? 20.047 -0.225 -12.516 1 36.88 187 LEU B CA 1
ATOM 5254 C C . LEU B 1 187 ? 20.656 -1.623 -12.5 1 36.88 187 LEU B C 1
ATOM 5256 O O . LEU B 1 187 ? 21.109 -2.092 -11.453 1 36.88 187 LEU B O 1
ATOM 5260 N N . ALA B 1 188 ? 20.375 -2.418 -13.43 1 40.06 188 ALA B N 1
ATOM 5261 C CA . ALA B 1 188 ? 21.094 -3.693 -13.477 1 40.06 188 ALA B CA 1
ATOM 5262 C C . ALA B 1 188 ? 22.578 -3.5 -13.258 1 40.06 188 ALA B C 1
ATOM 5264 O O . ALA B 1 188 ? 23.25 -4.363 -12.68 1 40.06 188 ALA B O 1
ATOM 5265 N N . ASN B 1 189 ? 22.984 -2.391 -13.703 1 38.06 189 ASN B N 1
ATOM 5266 C CA . ASN B 1 189 ? 24.422 -2.236 -13.594 1 38.06 189 ASN B CA 1
ATOM 5267 C C . ASN B 1 189 ? 24.828 -1.632 -12.25 1 38.06 189 ASN B C 1
ATOM 5269 O O . ASN B 1 189 ? 25.984 -1.263 -12.055 1 38.06 189 ASN B O 1
ATOM 5273 N N . ASP B 1 190 ? 23.859 -1.277 -11.477 1 43.78 190 ASP B N 1
ATOM 5274 C CA . ASP B 1 190 ? 24.469 -0.742 -10.258 1 43.78 190 ASP B CA 1
ATOM 5275 C C . ASP B 1 190 ? 25 -1.863 -9.375 1 43.78 190 ASP B C 1
ATOM 5277 O O . ASP B 1 190 ? 24.234 -2.717 -8.914 1 43.78 190 ASP B O 1
ATOM 5281 N N . ASP B 1 191 ? 26.016 -2.344 -9.68 1 48.88 191 ASP B N 1
ATOM 5282 C CA . ASP B 1 191 ? 26.781 -3.176 -8.766 1 48.88 191 ASP B CA 1
ATOM 5283 C C . ASP B 1 191 ? 26.812 -2.564 -7.367 1 48.88 191 ASP B C 1
ATOM 5285 O O . ASP B 1 191 ? 27.594 -1.636 -7.105 1 48.88 191 ASP B O 1
ATOM 5289 N N . PHE B 1 192 ? 25.609 -2.588 -6.711 1 58.38 192 PHE B N 1
ATOM 5290 C CA . PHE B 1 192 ? 25.625 -2 -5.375 1 58.38 192 PHE B CA 1
ATOM 5291 C C . PHE B 1 192 ? 26.781 -2.555 -4.555 1 58.38 192 PHE B C 1
ATOM 5293 O O . PHE B 1 192 ? 27.156 -1.987 -3.521 1 58.38 192 PHE B O 1
ATOM 5300 N N . GLY B 1 193 ? 27.609 -3.33 -5.199 1 61.91 193 GLY B N 1
ATOM 5301 C CA . GLY B 1 193 ? 28.703 -3.902 -4.434 1 61.91 193 GLY B CA 1
ATOM 5302 C C . GLY B 1 193 ? 28.328 -4.207 -2.996 1 61.91 193 GLY B C 1
ATOM 5303 O O . GLY B 1 193 ? 27.172 -4.473 -2.691 1 61.91 193 GLY B O 1
ATOM 5304 N N . ARG B 1 194 ? 29.203 -4.121 -1.97 1 82.06 194 ARG B N 1
ATOM 5305 C CA . ARG B 1 194 ? 29.047 -4.391 -0.544 1 82.06 194 ARG B CA 1
ATOM 5306 C C . ARG B 1 194 ? 28.453 -3.191 0.179 1 82.06 194 ARG B C 1
ATOM 5308 O O . ARG B 1 194 ? 28.938 -2.068 0.044 1 82.06 194 ARG B O 1
ATOM 5315 N N . VAL B 1 195 ? 27.281 -3.352 0.715 1 87.62 195 VAL B N 1
ATOM 5316 C CA . VAL B 1 195 ? 26.562 -2.354 1.498 1 87.62 195 VAL B CA 1
ATOM 5317 C C . VAL B 1 195 ? 26.875 -2.535 2.982 1 87.62 195 VAL B C 1
ATOM 5319 O O . VAL B 1 195 ? 26.719 -3.627 3.529 1 87.62 195 VAL B O 1
ATOM 5322 N N . GLY B 1 196 ? 27.469 -1.547 3.609 1 86.81 196 GLY B N 1
ATOM 5323 C CA . GLY B 1 196 ? 27.891 -1.665 4.992 1 86.81 196 GLY B CA 1
ATOM 5324 C C . GLY B 1 196 ? 27.188 -0.703 5.926 1 86.81 196 GLY B C 1
ATOM 5325 O O . GLY B 1 196 ? 26.141 -0.152 5.574 1 86.81 196 GLY B O 1
ATOM 5326 N N . GLU B 1 197 ? 27.734 -0.496 7.023 1 89.75 197 GLU B N 1
ATOM 5327 C CA . GLU B 1 197 ? 27.172 0.29 8.117 1 89.75 197 GLU B CA 1
ATOM 5328 C C . GLU B 1 197 ? 27.047 1.76 7.727 1 89.75 197 GLU B C 1
ATOM 5330 O O . GLU B 1 197 ? 26.109 2.439 8.156 1 89.75 197 GLU B O 1
ATOM 5335 N N . ALA B 1 198 ? 27.938 2.172 6.973 1 81.94 198 ALA B N 1
ATOM 5336 C CA . ALA B 1 198 ? 27.922 3.574 6.562 1 81.94 198 ALA B CA 1
ATOM 5337 C C . ALA B 1 198 ? 26.703 3.867 5.688 1 81.94 198 ALA B C 1
ATOM 5339 O O . ALA B 1 198 ? 26.094 4.938 5.797 1 81.94 198 ALA B O 1
ATOM 5340 N N . HIS B 1 199 ? 26.391 2.93 4.82 1 85.5 199 HIS B N 1
ATOM 5341 C CA . HIS B 1 199 ? 25.203 3.076 3.984 1 85.5 199 HIS B CA 1
ATOM 5342 C C . HIS B 1 199 ? 23.922 3.117 4.828 1 85.5 199 HIS B C 1
ATOM 5344 O O . HIS B 1 199 ? 23.047 3.941 4.59 1 85.5 199 HIS B O 1
ATOM 5350 N N . ALA B 1 200 ? 23.859 2.246 5.82 1 90.5 200 ALA B N 1
ATOM 5351 C CA . ALA B 1 200 ? 22.703 2.209 6.711 1 90.5 200 ALA B CA 1
ATOM 5352 C C . ALA B 1 200 ? 22.562 3.52 7.477 1 90.5 200 ALA B C 1
ATOM 5354 O O . ALA B 1 200 ? 21.453 4.059 7.59 1 90.5 200 ALA B O 1
ATOM 5355 N N . ALA B 1 201 ? 23.672 4.051 7.934 1 87 201 ALA B N 1
ATOM 5356 C CA . ALA B 1 201 ? 23.656 5.297 8.695 1 87 201 ALA B CA 1
ATOM 5357 C C . ALA B 1 201 ? 23.172 6.461 7.828 1 87 201 ALA B C 1
ATOM 5359 O O . ALA B 1 201 ? 22.422 7.324 8.297 1 87 201 ALA B O 1
ATOM 5360 N N . GLN B 1 202 ? 23.594 6.48 6.66 1 84.19 202 GLN B N 1
ATOM 5361 C CA . GLN B 1 202 ? 23.172 7.527 5.73 1 84.19 202 GLN B CA 1
ATOM 5362 C C . GLN B 1 202 ? 21.672 7.473 5.48 1 84.19 202 GLN B C 1
ATOM 5364 O O . GLN B 1 202 ? 21 8.508 5.453 1 84.19 202 GLN B O 1
ATOM 5369 N N . LEU B 1 203 ? 21.172 6.254 5.273 1 90.44 203 LEU B N 1
ATOM 5370 C CA . LEU B 1 203 ? 19.75 6.086 5.035 1 90.44 203 LEU B CA 1
ATOM 5371 C C . LEU B 1 203 ? 18.938 6.469 6.27 1 90.44 203 LEU B C 1
ATOM 5373 O O . LEU B 1 203 ? 17.828 7.008 6.156 1 90.44 203 LEU B O 1
ATOM 5377 N N . GLU B 1 204 ? 19.469 6.219 7.418 1 92.44 204 GLU B N 1
ATOM 5378 C CA . GLU B 1 204 ? 18.812 6.539 8.68 1 92.44 204 GLU B CA 1
ATOM 5379 C C . GLU B 1 204 ? 18.703 8.047 8.883 1 92.44 204 GLU B C 1
ATOM 5381 O O . GLU B 1 204 ? 17.766 8.531 9.508 1 92.44 204 GLU B O 1
ATOM 5386 N N . ASP B 1 205 ? 19.578 8.797 8.273 1 86.5 205 ASP B N 1
ATOM 5387 C CA . ASP B 1 205 ? 19.625 10.242 8.469 1 86.5 205 ASP B CA 1
ATOM 5388 C C . ASP B 1 205 ? 18.766 10.977 7.445 1 86.5 205 ASP B C 1
ATOM 5390 O O . ASP B 1 205 ? 18.422 12.141 7.637 1 86.5 205 ASP B O 1
ATOM 5394 N N . ALA B 1 206 ? 18.422 10.297 6.438 1 88 206 ALA B N 1
ATOM 5395 C CA . ALA B 1 206 ? 17.766 10.938 5.297 1 88 206 ALA B CA 1
ATOM 5396 C C . ALA B 1 206 ? 16.438 11.578 5.711 1 88 206 ALA B C 1
ATOM 5398 O O . ALA B 1 206 ? 16.172 12.727 5.371 1 88 206 ALA B O 1
ATOM 5399 N N . PRO B 1 207 ? 15.617 10.898 6.5 1 92.31 207 PRO B N 1
ATOM 5400 C CA . PRO B 1 207 ? 14.352 11.516 6.875 1 92.31 207 PRO B CA 1
ATOM 5401 C C . PRO B 1 207 ? 14.539 12.797 7.691 1 92.31 207 PRO B C 1
ATOM 5403 O O . PRO B 1 207 ? 13.781 13.758 7.523 1 92.31 207 PRO B O 1
ATOM 5406 N N . LYS B 1 208 ? 15.539 12.797 8.594 1 87.31 208 LYS B N 1
ATOM 5407 C CA . LYS B 1 208 ? 15.781 13.977 9.422 1 87.31 208 LYS B CA 1
ATOM 5408 C C . LYS B 1 208 ? 16.031 15.211 8.555 1 87.31 208 LYS B C 1
ATOM 5410 O O . LYS B 1 208 ? 15.477 16.281 8.82 1 87.31 208 LYS B O 1
ATOM 5415 N N . HIS B 1 209 ? 16.797 15.031 7.574 1 82.44 209 HIS B N 1
ATOM 5416 C CA . HIS B 1 209 ? 17.109 16.125 6.66 1 82.44 209 HIS B CA 1
ATOM 5417 C C . HIS B 1 209 ? 15.867 16.578 5.902 1 82.44 209 HIS B C 1
ATOM 5419 O O . HIS B 1 209 ? 15.602 17.781 5.801 1 82.44 209 HIS B O 1
ATOM 5425 N N . LEU B 1 210 ? 15.094 15.664 5.43 1 88.69 210 LEU B N 1
ATOM 5426 C CA . LEU B 1 210 ? 13.898 15.969 4.652 1 88.69 210 LEU B CA 1
ATOM 5427 C C . LEU B 1 210 ? 12.852 16.656 5.516 1 88.69 210 LEU B C 1
ATOM 5429 O O . LEU B 1 210 ? 12.227 17.641 5.082 1 88.69 210 LEU B O 1
ATOM 5433 N N . TYR B 1 211 ? 12.672 16.219 6.742 1 90.81 211 TYR B N 1
ATOM 5434 C CA . TYR B 1 211 ? 11.703 16.844 7.641 1 90.81 211 TYR B CA 1
ATOM 5435 C C . TYR B 1 211 ? 12.094 18.281 7.957 1 90.81 211 TYR B C 1
ATOM 5437 O O . TYR B 1 211 ? 11.234 19.172 8.008 1 90.81 211 TYR B O 1
ATOM 5445 N N . ASN B 1 212 ? 13.383 18.469 8.219 1 81.5 212 ASN B N 1
ATOM 5446 C CA . ASN B 1 212 ? 13.836 19.828 8.523 1 81.5 212 ASN B CA 1
ATOM 5447 C C . ASN B 1 212 ? 13.539 20.781 7.379 1 81.5 212 ASN B C 1
ATOM 5449 O O . ASN B 1 212 ? 13.102 21.922 7.613 1 81.5 212 ASN B O 1
ATOM 5453 N N . LEU B 1 213 ? 13.742 20.328 6.203 1 81.38 213 LEU B N 1
ATOM 5454 C CA . LEU B 1 213 ? 13.414 21.141 5.035 1 81.38 213 LEU B CA 1
ATOM 5455 C C . LEU B 1 213 ? 11.906 21.328 4.906 1 81.38 213 LEU B C 1
ATOM 5457 O O . LEU B 1 213 ? 11.445 22.422 4.559 1 81.38 213 LEU B O 1
ATOM 5461 N N . ASP B 1 214 ? 11.164 20.281 5.172 1 89.31 214 ASP B N 1
ATOM 5462 C CA . ASP B 1 214 ? 9.711 20.328 5.102 1 89.31 214 ASP B CA 1
ATOM 5463 C C . ASP B 1 214 ? 9.141 21.344 6.09 1 89.31 214 ASP B C 1
ATOM 5465 O O . ASP B 1 214 ? 8.227 22.094 5.754 1 89.31 214 ASP B O 1
ATOM 5469 N N . TYR B 1 215 ? 9.633 21.344 7.312 1 86.38 215 TYR B N 1
ATOM 5470 C CA . TYR B 1 215 ? 9.156 22.266 8.336 1 86.38 215 TYR B CA 1
ATOM 5471 C C . TYR B 1 215 ? 9.312 23.719 7.898 1 86.38 215 TYR B C 1
ATOM 5473 O O . TYR B 1 215 ? 8.438 24.547 8.148 1 86.38 215 TYR B O 1
ATOM 5481 N N . ARG B 1 216 ? 10.375 23.969 7.238 1 77.44 216 ARG B N 1
ATOM 5482 C CA . ARG B 1 216 ? 10.727 25.344 6.902 1 77.44 216 ARG B CA 1
ATOM 5483 C C . ARG B 1 216 ? 10.109 25.766 5.566 1 77.44 216 ARG B C 1
ATOM 5485 O O . ARG B 1 216 ? 9.641 26.891 5.414 1 77.44 216 ARG B O 1
ATOM 5492 N N . TYR B 1 217 ? 10.07 24.766 4.617 1 80.19 217 TYR B N 1
ATOM 5493 C CA . TYR B 1 217 ? 9.758 25.172 3.252 1 80.19 217 TYR B CA 1
ATOM 5494 C C . TYR B 1 217 ? 8.516 24.453 2.738 1 80.19 217 TYR B C 1
ATOM 5496 O O . TYR B 1 217 ? 7.969 24.797 1.691 1 80.19 217 TYR B O 1
ATOM 5504 N N . GLY B 1 218 ? 8.117 23.469 3.4 1 81.81 218 GLY B N 1
ATOM 5505 C CA . GLY B 1 218 ? 6.953 22.719 2.951 1 81.81 218 GLY B CA 1
ATOM 5506 C C . GLY B 1 218 ? 7.316 21.516 2.102 1 81.81 218 GLY B C 1
ATOM 5507 O O . GLY B 1 218 ? 8.414 21.453 1.551 1 81.81 218 GLY B O 1
ATOM 5508 N N . GLY B 1 219 ? 6.395 20.641 1.897 1 81 219 GLY B N 1
ATOM 5509 C CA . GLY B 1 219 ? 6.652 19.328 1.354 1 81 219 GLY B CA 1
ATOM 5510 C C . GLY B 1 219 ? 6.543 19.266 -0.158 1 81 219 GLY B C 1
ATOM 5511 O O . GLY B 1 219 ? 7.047 18.344 -0.789 1 81 219 GLY B O 1
ATOM 5512 N N . ASP B 1 220 ? 6.031 20.188 -0.829 1 76.31 220 ASP B N 1
ATOM 5513 C CA . ASP B 1 220 ? 5.691 20.062 -2.244 1 76.31 220 ASP B CA 1
ATOM 5514 C C . ASP B 1 220 ? 6.941 19.844 -3.094 1 76.31 220 ASP B C 1
ATOM 5516 O O . ASP B 1 220 ? 6.969 18.953 -3.947 1 76.31 220 ASP B O 1
ATOM 5520 N N . THR B 1 221 ? 7.93 20.5 -2.74 1 71.75 221 THR B N 1
ATOM 5521 C CA . THR B 1 221 ? 9.117 20.469 -3.582 1 71.75 221 THR B CA 1
ATOM 5522 C C . THR B 1 221 ? 9.992 19.266 -3.221 1 71.75 221 THR B C 1
ATOM 5524 O O . THR B 1 221 ? 10.906 18.906 -3.971 1 71.75 221 THR B O 1
ATOM 5527 N N . LEU B 1 222 ? 9.664 18.688 -2.105 1 83.88 222 LEU B N 1
ATOM 5528 C CA . LEU B 1 222 ? 10.523 17.625 -1.58 1 83.88 222 LEU B CA 1
ATOM 5529 C C . LEU B 1 222 ? 10 16.25 -1.972 1 83.88 222 LEU B C 1
ATOM 5531 O O . LEU B 1 222 ? 10.711 15.258 -1.849 1 83.88 222 LEU B O 1
ATOM 5535 N N . CYS B 1 223 ? 8.805 16.156 -2.492 1 86.31 223 CYS B N 1
ATOM 5536 C CA . CYS B 1 223 ? 8.117 14.891 -2.721 1 86.31 223 CYS B CA 1
ATOM 5537 C C . CYS B 1 223 ? 8.891 14.016 -3.691 1 86.31 223 CYS B C 1
ATOM 5539 O O . CYS B 1 223 ? 9.125 12.836 -3.416 1 86.31 223 CYS B O 1
ATOM 5541 N N . ASP B 1 224 ? 9.305 14.586 -4.691 1 76.31 224 ASP B N 1
ATOM 5542 C CA . ASP B 1 224 ? 9.969 13.805 -5.727 1 76.31 224 ASP B CA 1
ATOM 5543 C C . ASP B 1 224 ? 11.352 13.336 -5.258 1 76.31 224 ASP B C 1
ATOM 5545 O O . ASP B 1 224 ? 11.758 12.211 -5.543 1 76.31 224 ASP B O 1
ATOM 5549 N N . GLN B 1 225 ? 11.984 14.258 -4.562 1 75.75 225 GLN B N 1
ATOM 5550 C CA . GLN B 1 225 ? 13.281 13.906 -4.004 1 75.75 225 GLN B CA 1
ATOM 5551 C C . GLN B 1 225 ? 13.164 12.734 -3.029 1 75.75 225 GLN B C 1
ATOM 5553 O O . GLN B 1 225 ? 13.953 11.789 -3.082 1 75.75 225 GLN B O 1
ATOM 5558 N N . ALA B 1 226 ? 12.25 12.797 -2.205 1 88.94 226 ALA B N 1
ATOM 5559 C CA . ALA B 1 226 ? 12.031 11.727 -1.233 1 88.94 226 ALA B CA 1
ATOM 5560 C C . ALA B 1 226 ? 11.68 10.414 -1.928 1 88.94 226 ALA B C 1
ATOM 5562 O O . ALA B 1 226 ? 12.156 9.352 -1.536 1 88.94 226 ALA B O 1
ATOM 5563 N N . ALA B 1 227 ? 10.875 10.5 -2.98 1 86.75 227 ALA B N 1
ATOM 5564 C CA . ALA B 1 227 ? 10.492 9.312 -3.74 1 86.75 227 ALA B CA 1
ATOM 5565 C C . ALA B 1 227 ? 11.703 8.672 -4.406 1 86.75 227 ALA B C 1
ATOM 5567 O O . ALA B 1 227 ? 11.836 7.445 -4.414 1 86.75 227 ALA B O 1
ATOM 5568 N N . ALA B 1 228 ? 12.555 9.477 -4.922 1 78.94 228 ALA B N 1
ATOM 5569 C CA . ALA B 1 228 ? 13.766 8.969 -5.566 1 78.94 228 ALA B CA 1
ATOM 5570 C C . ALA B 1 228 ? 14.68 8.281 -4.559 1 78.94 228 ALA B C 1
ATOM 5572 O O . ALA B 1 228 ? 15.234 7.223 -4.84 1 78.94 228 ALA B O 1
ATOM 5573 N N . GLN B 1 229 ? 14.789 8.914 -3.428 1 85.31 229 GLN B N 1
ATOM 5574 C CA . GLN B 1 229 ? 15.617 8.32 -2.381 1 85.31 229 GLN B CA 1
ATOM 5575 C C . GLN B 1 229 ? 15.039 6.992 -1.907 1 85.31 229 GLN B C 1
ATOM 5577 O O . GLN B 1 229 ? 15.781 6.051 -1.624 1 85.31 229 GLN B O 1
ATOM 5582 N N . LEU B 1 230 ? 13.773 6.922 -1.848 1 92.06 230 LEU B N 1
ATOM 5583 C CA . LEU B 1 230 ? 13.117 5.688 -1.432 1 92.06 230 LEU B CA 1
ATOM 5584 C C . LEU B 1 230 ? 13.336 4.578 -2.455 1 92.06 230 LEU B C 1
ATOM 5586 O O . LEU B 1 230 ? 13.602 3.432 -2.086 1 92.06 230 LEU B O 1
ATOM 5590 N N . ARG B 1 231 ? 13.234 4.938 -3.725 1 86.56 231 ARG B N 1
ATOM 5591 C CA . ARG B 1 231 ? 13.492 3.961 -4.777 1 86.56 231 ARG B CA 1
ATOM 5592 C C . ARG B 1 231 ? 14.914 3.418 -4.691 1 86.56 231 ARG B C 1
ATOM 5594 O O . ARG B 1 231 ? 15.133 2.213 -4.824 1 86.56 231 ARG B O 1
ATOM 5601 N N . ARG B 1 232 ? 15.828 4.262 -4.441 1 81.69 232 ARG B N 1
ATOM 5602 C CA . ARG B 1 232 ? 17.219 3.855 -4.309 1 81.69 232 ARG B CA 1
ATOM 5603 C C . ARG B 1 232 ? 17.422 2.947 -3.098 1 81.69 232 ARG B C 1
ATOM 5605 O O . ARG B 1 232 ? 18.141 1.953 -3.17 1 81.69 232 ARG B O 1
ATOM 5612 N N . ALA B 1 233 ? 16.812 3.336 -2.066 1 89.81 233 ALA B N 1
ATOM 5613 C CA . ALA B 1 233 ? 16.906 2.523 -0.855 1 89.81 233 ALA B CA 1
ATOM 5614 C C . ALA B 1 233 ? 16.375 1.117 -1.096 1 89.81 233 ALA B C 1
ATOM 5616 O O . ALA B 1 233 ? 16.969 0.131 -0.656 1 89.81 233 ALA B O 1
ATOM 5617 N N . ASN B 1 234 ? 15.25 1.021 -1.767 1 90.25 234 ASN B N 1
ATOM 5618 C CA . ASN B 1 234 ? 14.648 -0.274 -2.072 1 90.25 234 ASN B CA 1
ATOM 5619 C C . ASN B 1 234 ? 15.555 -1.111 -2.973 1 90.25 234 ASN B C 1
ATOM 5621 O O . ASN B 1 234 ? 15.656 -2.328 -2.797 1 90.25 234 ASN B O 1
ATOM 5625 N N . LYS B 1 235 ? 16.156 -0.452 -3.877 1 83.44 235 LYS B N 1
ATOM 5626 C CA . LYS B 1 235 ? 17.094 -1.156 -4.746 1 83.44 235 LYS B CA 1
ATOM 5627 C C . LYS B 1 235 ? 18.266 -1.706 -3.947 1 83.44 235 LYS B C 1
ATOM 5629 O O . LYS B 1 235 ? 18.703 -2.84 -4.168 1 83.44 235 LYS B O 1
ATOM 5634 N N . LEU B 1 236 ? 18.766 -0.887 -3.078 1 83.69 236 LEU B N 1
ATOM 5635 C CA . LEU B 1 236 ? 19.859 -1.31 -2.223 1 83.69 236 LEU B CA 1
ATOM 5636 C C . LEU B 1 236 ? 19.469 -2.527 -1.393 1 83.69 236 LEU B C 1
ATOM 5638 O O . LEU B 1 236 ? 20.266 -3.457 -1.233 1 83.69 236 LEU B O 1
ATOM 5642 N N . LEU B 1 237 ? 18.328 -2.512 -0.917 1 89.06 237 LEU B N 1
ATOM 5643 C CA . LEU B 1 237 ? 17.828 -3.59 -0.071 1 89.06 237 LEU B CA 1
ATOM 5644 C C . LEU B 1 237 ? 17.688 -4.883 -0.867 1 89.06 237 LEU B C 1
ATOM 5646 O O . LEU B 1 237 ? 17.984 -5.965 -0.363 1 89.06 237 LEU B O 1
ATOM 5650 N N . ASN B 1 238 ? 17.219 -4.742 -2.025 1 85.38 238 ASN B N 1
ATOM 5651 C CA . ASN B 1 238 ? 16.875 -5.926 -2.805 1 85.38 238 ASN B CA 1
ATOM 5652 C C . ASN B 1 238 ? 18.094 -6.504 -3.525 1 85.38 238 ASN B C 1
ATOM 5654 O O . ASN B 1 238 ? 18.188 -7.715 -3.721 1 85.38 238 ASN B O 1
ATOM 5658 N N . ARG B 1 239 ? 19.047 -5.641 -3.863 1 83.44 239 ARG B N 1
ATOM 5659 C CA . ARG B 1 239 ? 20.109 -6.09 -4.75 1 83.44 239 ARG B CA 1
ATOM 5660 C C . ARG B 1 239 ? 21.469 -6.047 -4.047 1 83.44 239 ARG B C 1
ATOM 5662 O O . ARG B 1 239 ? 22.438 -6.664 -4.504 1 83.44 239 ARG B O 1
ATOM 5669 N N . GLY B 1 240 ? 21.516 -5.312 -3.008 1 83.06 240 GLY B N 1
ATOM 5670 C CA . GLY B 1 240 ? 22.797 -5.172 -2.314 1 83.06 240 GLY B CA 1
ATOM 5671 C C . GLY B 1 240 ? 23.203 -6.418 -1.556 1 83.06 240 GLY B C 1
ATOM 5672 O O . GLY B 1 240 ? 22.375 -7.301 -1.312 1 83.06 240 GLY B O 1
ATOM 5673 N N . GLN B 1 241 ? 24.547 -6.496 -1.279 1 88.56 241 GLN B N 1
ATOM 5674 C CA . GLN B 1 241 ? 25.094 -7.527 -0.404 1 88.56 241 GLN B CA 1
ATOM 5675 C C . GLN B 1 241 ? 25.438 -6.957 0.966 1 88.56 241 GLN B C 1
ATOM 5677 O O . GLN B 1 241 ? 26.141 -5.941 1.061 1 88.56 241 GLN B O 1
ATOM 5682 N N . TYR B 1 242 ? 24.828 -7.531 1.923 1 90.38 242 TYR B N 1
ATOM 5683 C CA . TYR B 1 242 ? 25.062 -7.012 3.268 1 90.38 242 TYR B CA 1
ATOM 5684 C C . TYR B 1 242 ? 24.859 -8.102 4.312 1 90.38 242 TYR B C 1
ATOM 5686 O O . TYR B 1 242 ? 24.312 -9.164 4.016 1 90.38 242 TYR B O 1
ATOM 5694 N N . SER B 1 243 ? 25.438 -7.824 5.445 1 91.31 243 SER B N 1
ATOM 5695 C CA . SER B 1 243 ? 25.219 -8.727 6.574 1 91.31 243 SER B CA 1
ATOM 5696 C C . SER B 1 243 ? 23.766 -8.648 7.059 1 91.31 243 SER B C 1
ATOM 5698 O O . SER B 1 243 ? 23.031 -7.727 6.695 1 91.31 243 SER B O 1
ATOM 5700 N N . GLU B 1 244 ? 23.328 -9.617 7.84 1 90.31 244 GLU B N 1
ATOM 5701 C CA . GLU B 1 244 ? 21.984 -9.648 8.398 1 90.31 244 GLU B CA 1
ATOM 5702 C C . GLU B 1 244 ? 21.703 -8.414 9.25 1 90.31 244 GLU B C 1
ATOM 5704 O O . GLU B 1 244 ? 20.609 -7.844 9.188 1 90.31 244 GLU B O 1
ATOM 5709 N N . LYS B 1 245 ? 22.719 -8.094 10.008 1 93.5 245 LYS B N 1
ATOM 5710 C CA . LYS B 1 245 ? 22.578 -6.926 10.875 1 93.5 245 LYS B CA 1
ATOM 5711 C C . LYS B 1 245 ? 22.375 -5.652 10.062 1 93.5 245 LYS B C 1
ATOM 5713 O O . LYS B 1 245 ? 21.5 -4.848 10.367 1 93.5 245 LYS B O 1
ATOM 5718 N N . VAL B 1 246 ? 23.172 -5.477 9.07 1 93.5 246 VAL B N 1
ATOM 5719 C CA . VAL B 1 246 ? 23.062 -4.309 8.211 1 93.5 246 VAL B CA 1
ATOM 5720 C C . VAL B 1 246 ? 21.734 -4.344 7.453 1 93.5 246 VAL B C 1
ATOM 5722 O O . VAL B 1 246 ? 21.078 -3.311 7.266 1 93.5 246 VAL B O 1
ATOM 5725 N N . GLY B 1 247 ? 21.266 -5.527 7.031 1 94.25 247 GLY B N 1
ATOM 5726 C CA . GLY B 1 247 ? 19.984 -5.68 6.344 1 94.25 247 GLY B CA 1
ATOM 5727 C C . GLY B 1 247 ? 18.797 -5.227 7.18 1 94.25 247 GLY B C 1
ATOM 5728 O O . GLY B 1 247 ? 17.891 -4.582 6.668 1 94.25 247 GLY B O 1
ATOM 5729 N N . GLN B 1 248 ? 18.891 -5.543 8.398 1 95.31 248 GLN B N 1
ATOM 5730 C CA . GLN B 1 248 ? 17.828 -5.141 9.32 1 95.31 248 GLN B CA 1
ATOM 5731 C C . GLN B 1 248 ? 17.766 -3.621 9.453 1 95.31 248 GLN B C 1
ATOM 5733 O O . GLN B 1 248 ? 16.688 -3.031 9.445 1 95.31 248 GLN B O 1
ATOM 5738 N N . ARG B 1 249 ? 18.953 -3.057 9.633 1 95.31 249 ARG B N 1
ATOM 5739 C CA . ARG B 1 249 ? 19.031 -1.602 9.719 1 95.31 249 ARG B CA 1
ATOM 5740 C C . ARG B 1 249 ? 18.516 -0.949 8.445 1 95.31 249 ARG B C 1
ATOM 5742 O O . ARG B 1 249 ? 17.766 0.038 8.5 1 95.31 249 ARG B O 1
ATOM 5749 N N . LEU B 1 250 ? 18.875 -1.522 7.32 1 94.56 250 LEU B N 1
ATOM 5750 C CA . LEU B 1 250 ? 18.438 -0.994 6.031 1 94.56 250 LEU B CA 1
ATOM 5751 C C . LEU B 1 250 ? 16.938 -1.092 5.887 1 94.56 250 LEU B C 1
ATOM 5753 O O . LEU B 1 250 ? 16.297 -0.169 5.379 1 94.56 250 LEU B O 1
ATOM 5757 N N . GLN B 1 251 ? 16.359 -2.182 6.305 1 96.56 251 GLN B N 1
ATOM 5758 C CA . GLN B 1 251 ? 14.922 -2.395 6.199 1 96.56 251 GLN B CA 1
ATOM 5759 C C . GLN B 1 251 ? 14.156 -1.354 7.008 1 96.56 251 GLN B C 1
ATOM 5761 O O . GLN B 1 251 ? 13.195 -0.758 6.512 1 96.56 251 GLN B O 1
ATOM 5766 N N . VAL B 1 252 ? 14.555 -1.121 8.219 1 97.56 252 VAL B N 1
ATOM 5767 C CA . VAL B 1 252 ? 13.891 -0.158 9.094 1 97.56 252 VAL B CA 1
ATOM 5768 C C . VAL B 1 252 ? 14.07 1.253 8.539 1 97.56 252 VAL B C 1
ATOM 5770 O O . VAL B 1 252 ? 13.117 2.025 8.469 1 97.56 252 VAL B O 1
ATOM 5773 N N . ALA B 1 253 ? 15.312 1.564 8.125 1 96.38 253 ALA B N 1
ATOM 5774 C CA . ALA B 1 253 ? 15.594 2.891 7.586 1 96.38 253 ALA B CA 1
ATOM 5775 C C . ALA B 1 253 ? 14.789 3.158 6.324 1 96.38 253 ALA B C 1
ATOM 5777 O O . ALA B 1 253 ? 14.32 4.277 6.102 1 96.38 253 ALA B O 1
ATOM 5778 N N . THR B 1 254 ? 14.656 2.145 5.504 1 96.12 254 THR B N 1
ATOM 5779 C CA . THR B 1 254 ? 13.852 2.279 4.293 1 96.12 254 THR B CA 1
ATOM 5780 C C . THR B 1 254 ? 12.391 2.523 4.645 1 96.12 254 THR B C 1
ATOM 5782 O O . THR B 1 254 ? 11.719 3.326 3.994 1 96.12 254 THR B O 1
ATOM 5785 N N . GLY B 1 255 ? 11.883 1.814 5.648 1 98 255 GLY B N 1
ATOM 5786 C CA . GLY B 1 255 ? 10.539 2.066 6.133 1 98 255 GLY B CA 1
ATOM 5787 C C . GLY B 1 255 ? 10.336 3.486 6.625 1 98 255 GLY B C 1
ATOM 5788 O O . GLY B 1 255 ? 9.336 4.129 6.293 1 98 255 GLY B O 1
ATOM 5789 N N . GLU B 1 256 ? 11.305 4 7.371 1 98.12 256 GLU B N 1
ATOM 5790 C CA . GLU B 1 256 ? 11.227 5.371 7.867 1 98.12 256 GLU B CA 1
ATOM 5791 C C . GLU B 1 256 ? 11.242 6.375 6.719 1 98.12 256 GLU B C 1
ATOM 5793 O O . GLU B 1 256 ? 10.516 7.371 6.746 1 98.12 256 GLU B O 1
ATOM 5798 N N . LEU B 1 257 ? 12.109 6.102 5.812 1 96.06 257 LEU B N 1
ATOM 5799 C CA . LEU B 1 257 ? 12.141 6.957 4.633 1 96.06 257 LEU B CA 1
ATOM 5800 C C . LEU B 1 257 ? 10.82 6.891 3.871 1 96.06 257 LEU B C 1
ATOM 5802 O O . LEU B 1 257 ? 10.383 7.887 3.297 1 96.06 257 LEU B O 1
ATOM 5806 N N . GLY B 1 258 ? 10.219 5.695 3.846 1 97.62 258 GLY B N 1
ATOM 5807 C CA . GLY B 1 258 ? 8.891 5.555 3.26 1 97.62 258 GLY B CA 1
ATOM 5808 C C . GLY B 1 258 ? 7.844 6.41 3.945 1 97.62 258 GLY B C 1
ATOM 5809 O O . GLY B 1 258 ? 7.027 7.055 3.281 1 97.62 258 GLY B O 1
ATOM 5810 N N . ILE B 1 259 ? 7.812 6.477 5.25 1 98.56 259 ILE B N 1
ATOM 5811 C CA . ILE B 1 259 ? 6.879 7.309 5.996 1 98.56 259 ILE B CA 1
ATOM 5812 C C . ILE B 1 259 ? 7.129 8.781 5.68 1 98.56 259 ILE B C 1
ATOM 5814 O O . ILE B 1 259 ? 6.188 9.547 5.469 1 98.56 259 ILE B O 1
ATOM 5818 N N . CYS B 1 260 ? 8.422 9.148 5.613 1 96.94 260 CYS B N 1
ATOM 5819 C CA . CYS B 1 260 ? 8.781 10.523 5.285 1 96.94 260 CYS B CA 1
ATOM 5820 C C . CYS B 1 260 ? 8.281 10.898 3.896 1 96.94 260 CYS B C 1
ATOM 5822 O O . CYS B 1 260 ? 7.688 11.969 3.713 1 96.94 260 CYS B O 1
ATOM 5824 N N . ALA B 1 261 ? 8.523 10.008 2.949 1 95.75 261 ALA B N 1
ATOM 5825 C CA . ALA B 1 261 ? 8.023 10.234 1.598 1 95.75 261 ALA B CA 1
ATOM 5826 C C . ALA B 1 261 ? 6.5 10.352 1.592 1 95.75 261 ALA B C 1
ATOM 5828 O O . ALA B 1 261 ? 5.938 11.188 0.882 1 95.75 261 ALA B O 1
ATOM 5829 N N . GLY B 1 262 ? 5.867 9.516 2.373 1 97.06 262 GLY B N 1
ATOM 5830 C CA . GLY B 1 262 ? 4.422 9.578 2.51 1 97.06 262 GLY B CA 1
ATOM 5831 C C . GLY B 1 262 ? 3.939 10.898 3.084 1 97.06 262 GLY B C 1
ATOM 5832 O O . GLY B 1 262 ? 2.975 11.484 2.584 1 97.06 262 GLY B O 1
ATOM 5833 N N . TRP B 1 263 ? 4.582 11.367 4.066 1 97.38 263 TRP B N 1
ATOM 5834 C CA . TRP B 1 263 ? 4.23 12.641 4.691 1 97.38 263 TRP B CA 1
ATOM 5835 C C . TRP B 1 263 ? 4.348 13.781 3.689 1 97.38 263 TRP B C 1
ATOM 5837 O O . TRP B 1 263 ? 3.453 14.625 3.6 1 97.38 263 TRP B O 1
ATOM 5847 N N . LEU B 1 264 ? 5.449 13.82 3.012 1 94.38 264 LEU B N 1
ATOM 5848 C CA . LEU B 1 264 ? 5.68 14.883 2.037 1 94.38 264 LEU B CA 1
ATOM 5849 C C . LEU B 1 264 ? 4.637 14.836 0.924 1 94.38 264 LEU B C 1
ATOM 5851 O O . LEU B 1 264 ? 4.137 15.875 0.488 1 94.38 264 LEU B O 1
ATOM 5855 N N . ALA B 1 265 ? 4.324 13.656 0.487 1 94.5 265 ALA B N 1
ATOM 5856 C CA . ALA B 1 265 ? 3.271 13.492 -0.512 1 94.5 265 ALA B CA 1
ATOM 5857 C C . ALA B 1 265 ? 1.919 13.938 0.037 1 94.5 265 ALA B C 1
ATOM 5859 O O . ALA B 1 265 ? 1.139 14.586 -0.665 1 94.5 265 ALA B O 1
ATOM 5860 N N . PHE B 1 266 ? 1.635 13.594 1.253 1 96.5 266 PHE B N 1
ATOM 5861 C CA . PHE B 1 266 ? 0.414 14 1.94 1 96.5 266 PHE B CA 1
ATOM 5862 C C . PHE B 1 266 ? 0.301 15.516 1.992 1 96.5 266 PHE B C 1
ATOM 5864 O O . PHE B 1 266 ? -0.737 16.078 1.639 1 96.5 266 PHE B O 1
ATOM 5871 N N . ASP B 1 267 ? 1.371 16.125 2.426 1 93.69 267 ASP B N 1
ATOM 5872 C CA . ASP B 1 267 ? 1.39 17.578 2.518 1 93.69 267 ASP B CA 1
ATOM 5873 C C . ASP B 1 267 ? 1.238 18.219 1.14 1 93.69 267 ASP B C 1
ATOM 5875 O O . ASP B 1 267 ? 0.66 19.297 1.011 1 93.69 267 ASP B O 1
ATOM 5879 N N . ALA B 1 268 ? 1.692 17.531 0.11 1 89.81 268 ALA B N 1
ATOM 5880 C CA . ALA B 1 268 ? 1.652 18.031 -1.262 1 89.81 268 ALA B CA 1
ATOM 5881 C C . ALA B 1 268 ? 0.321 17.703 -1.929 1 89.81 268 ALA B C 1
ATOM 5883 O O . ALA B 1 268 ? 0.108 18.016 -3.1 1 89.81 268 ALA B O 1
ATOM 5884 N N . GLY B 1 269 ? -0.496 17 -1.232 1 90.81 269 GLY B N 1
ATOM 5885 C CA . GLY B 1 269 ? -1.811 16.672 -1.76 1 90.81 269 GLY B CA 1
ATOM 5886 C C . GLY B 1 269 ? -1.804 15.445 -2.66 1 90.81 269 GLY B C 1
ATOM 5887 O O . GLY B 1 269 ? -2.814 15.125 -3.289 1 90.81 269 GLY B O 1
ATOM 5888 N N . ARG B 1 270 ? -0.742 14.797 -2.727 1 89.56 270 ARG B N 1
ATOM 5889 C CA . ARG B 1 270 ? -0.638 13.562 -3.492 1 89.56 270 ARG B CA 1
ATOM 5890 C C . ARG B 1 270 ? -1.049 12.359 -2.648 1 89.56 270 ARG B C 1
ATOM 5892 O O . ARG B 1 270 ? -0.203 11.555 -2.252 1 89.56 270 ARG B O 1
ATOM 5899 N N . GLN B 1 271 ? -2.301 12.18 -2.523 1 91.69 271 GLN B N 1
ATOM 5900 C CA . GLN B 1 271 ? -2.871 11.344 -1.468 1 91.69 271 GLN B CA 1
ATOM 5901 C C . GLN B 1 271 ? -2.635 9.867 -1.745 1 91.69 271 GLN B C 1
ATOM 5903 O O . GLN B 1 271 ? -2.32 9.102 -0.832 1 91.69 271 GLN B O 1
ATOM 5908 N N . ASP B 1 272 ? -2.752 9.445 -2.947 1 84.75 272 ASP B N 1
ATOM 5909 C CA . ASP B 1 272 ? -2.545 8.039 -3.275 1 84.75 272 ASP B CA 1
ATOM 5910 C C . ASP B 1 272 ? -1.087 7.633 -3.068 1 84.75 272 ASP B C 1
ATOM 5912 O O . ASP B 1 272 ? -0.805 6.543 -2.568 1 84.75 272 ASP B O 1
ATOM 5916 N N . GLN B 1 273 ? -0.223 8.5 -3.479 1 87.44 273 GLN B N 1
ATOM 5917 C CA . GLN B 1 273 ? 1.198 8.258 -3.25 1 87.44 273 GLN B CA 1
ATOM 5918 C C . GLN B 1 273 ? 1.51 8.18 -1.76 1 87.44 273 GLN B C 1
ATOM 5920 O O . GLN B 1 273 ? 2.283 7.32 -1.328 1 87.44 273 GLN B O 1
ATOM 5925 N N . ALA B 1 274 ? 0.953 9.062 -1.043 1 95.44 274 ALA B N 1
ATOM 5926 C CA . ALA B 1 274 ? 1.146 9.062 0.405 1 95.44 274 ALA B CA 1
ATOM 5927 C C . ALA B 1 274 ? 0.699 7.73 1.012 1 95.44 274 ALA B C 1
ATOM 5929 O O . ALA B 1 274 ? 1.446 7.102 1.765 1 95.44 274 ALA B O 1
ATOM 5930 N N . ARG B 1 275 ? -0.464 7.332 0.641 1 93.75 275 ARG B N 1
ATOM 5931 C CA . ARG B 1 275 ? -1.027 6.09 1.166 1 93.75 275 ARG B CA 1
ATOM 5932 C C . ARG B 1 275 ? -0.152 4.895 0.804 1 93.75 275 ARG B C 1
ATOM 5934 O O . ARG B 1 275 ? 0.107 4.031 1.645 1 93.75 275 ARG B O 1
ATOM 5941 N N . TYR B 1 276 ? 0.256 4.871 -0.399 1 90.62 276 TYR B N 1
ATOM 5942 C CA . TYR B 1 276 ? 1.133 3.793 -0.842 1 90.62 276 TYR B CA 1
ATOM 5943 C C . TYR B 1 276 ? 2.404 3.742 -0.003 1 90.62 276 TYR B C 1
ATOM 5945 O O . TYR B 1 276 ? 2.818 2.672 0.447 1 90.62 276 TYR B O 1
ATOM 5953 N N . CYS B 1 277 ? 2.986 4.852 0.206 1 95 277 CYS B N 1
ATOM 5954 C CA . CYS B 1 277 ? 4.219 4.926 0.984 1 95 277 CYS B CA 1
ATOM 5955 C C . CYS B 1 277 ? 3.986 4.461 2.416 1 95 277 CYS B C 1
ATOM 5957 O O . CYS B 1 277 ? 4.789 3.705 2.965 1 95 277 CYS B O 1
ATOM 5959 N N . TYR B 1 278 ? 2.924 4.852 2.988 1 97.81 278 TYR B N 1
ATOM 5960 C CA . TYR B 1 278 ? 2.641 4.48 4.371 1 97.81 278 TYR B CA 1
ATOM 5961 C C . TYR B 1 278 ? 2.398 2.98 4.492 1 97.81 278 TYR B C 1
ATOM 5963 O O . TYR B 1 278 ? 2.893 2.338 5.422 1 97.81 278 TYR B O 1
ATOM 5971 N N . THR B 1 279 ? 1.655 2.426 3.588 1 95.75 279 THR B N 1
ATOM 5972 C CA . THR B 1 279 ? 1.357 0.999 3.668 1 95.75 279 THR B CA 1
ATOM 5973 C C . THR B 1 279 ? 2.609 0.169 3.396 1 95.75 279 THR B C 1
ATOM 5975 O O . THR B 1 279 ? 2.799 -0.89 3.998 1 95.75 279 THR B O 1
ATOM 5978 N N . GLU B 1 280 ? 3.445 0.617 2.449 1 95.44 280 GLU B N 1
ATOM 5979 C CA . GLU B 1 280 ? 4.73 -0.049 2.248 1 95.44 280 GLU B CA 1
ATOM 5980 C C . GLU B 1 280 ? 5.578 -0.006 3.516 1 95.44 280 GLU B C 1
ATOM 5982 O O . GLU B 1 280 ? 6.285 -0.966 3.828 1 95.44 280 GLU B O 1
ATOM 5987 N N . ALA B 1 281 ? 5.543 1.111 4.148 1 98 281 ALA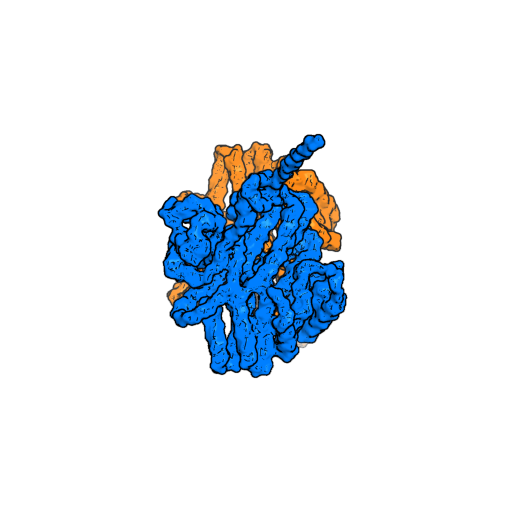 B N 1
ATOM 5988 C CA . ALA B 1 281 ? 6.293 1.235 5.398 1 98 281 ALA B CA 1
ATOM 5989 C C . ALA B 1 281 ? 5.742 0.294 6.465 1 98 281 ALA B C 1
ATOM 5991 O O . ALA B 1 281 ? 6.496 -0.244 7.277 1 98 281 ALA B O 1
ATOM 5992 N N . LEU B 1 282 ? 4.457 0.164 6.496 1 97.88 282 LEU B N 1
ATOM 5993 C CA . LEU B 1 282 ? 3.848 -0.787 7.418 1 97.88 282 LEU B CA 1
ATOM 5994 C C . LEU B 1 282 ? 4.332 -2.205 7.137 1 97.88 282 LEU B C 1
ATOM 5996 O O . LEU B 1 282 ? 4.629 -2.959 8.062 1 97.88 282 LEU B O 1
ATOM 6000 N N . ALA B 1 283 ? 4.395 -2.574 5.867 1 96.44 283 ALA B N 1
ATOM 6001 C CA . ALA B 1 283 ? 4.926 -3.881 5.488 1 96.44 283 ALA B CA 1
ATOM 6002 C C . ALA B 1 283 ? 6.375 -4.035 5.941 1 96.44 283 ALA B C 1
ATOM 6004 O O . ALA B 1 283 ? 6.762 -5.086 6.457 1 96.44 283 ALA B O 1
ATOM 6005 N N . ALA B 1 284 ? 7.145 -3.002 5.762 1 96.62 284 ALA B N 1
ATOM 6006 C CA . ALA B 1 284 ? 8.531 -3.016 6.215 1 96.62 284 ALA B CA 1
ATOM 6007 C C . ALA B 1 284 ? 8.617 -3.234 7.723 1 96.62 284 ALA B C 1
ATOM 6009 O O . ALA B 1 284 ? 9.5 -3.949 8.203 1 96.62 284 ALA B O 1
ATOM 6010 N N . ALA B 1 285 ? 7.738 -2.586 8.438 1 98.19 285 ALA B N 1
ATOM 6011 C CA . ALA B 1 285 ? 7.711 -2.734 9.891 1 98.19 285 ALA B CA 1
ATOM 6012 C C . ALA B 1 285 ? 7.449 -4.184 10.289 1 98.19 285 ALA B C 1
ATOM 6014 O O . ALA B 1 285 ? 8.094 -4.711 11.203 1 98.19 285 ALA B O 1
ATOM 6015 N N . ARG B 1 286 ? 6.551 -4.805 9.594 1 96.19 286 ARG B N 1
ATOM 6016 C CA . ARG B 1 286 ? 6.195 -6.184 9.914 1 96.19 286 ARG B CA 1
ATOM 6017 C C . ARG B 1 286 ? 7.324 -7.137 9.539 1 96.19 286 ARG B C 1
ATOM 6019 O O . ARG B 1 286 ? 7.633 -8.07 10.289 1 96.19 286 ARG B O 1
ATOM 6026 N N . MET B 1 287 ? 7.98 -6.902 8.398 1 94.94 287 MET B N 1
ATOM 6027 C CA . MET B 1 287 ? 9.117 -7.723 7.988 1 94.94 287 MET B CA 1
ATOM 6028 C C . MET B 1 287 ? 10.266 -7.605 8.984 1 94.94 287 MET B C 1
ATOM 6030 O O . MET B 1 287 ? 10.922 -8.602 9.305 1 94.94 287 MET B O 1
ATOM 6034 N N . ALA B 1 288 ? 10.461 -6.387 9.484 1 95.5 288 ALA B N 1
ATOM 6035 C CA . ALA B 1 288 ? 11.586 -6.113 10.375 1 95.5 288 ALA B CA 1
ATOM 6036 C C . ALA B 1 288 ? 11.211 -6.363 11.836 1 95.5 288 ALA B C 1
ATOM 6038 O O . ALA B 1 288 ? 12.062 -6.289 12.719 1 95.5 288 ALA B O 1
ATOM 6039 N N . ASN B 1 289 ? 9.898 -6.605 12.047 1 95.88 289 ASN B N 1
ATOM 6040 C CA . ASN B 1 289 ? 9.398 -6.711 13.414 1 95.88 289 ASN B CA 1
ATOM 6041 C C . ASN B 1 289 ? 9.766 -5.488 14.242 1 95.88 289 ASN B C 1
ATOM 6043 O O . ASN B 1 289 ? 10.32 -5.617 15.336 1 95.88 289 ASN B O 1
ATOM 6047 N N . ASP B 1 290 ? 9.555 -4.375 13.734 1 97.25 290 ASP B N 1
ATOM 6048 C CA . ASP B 1 290 ? 9.898 -3.111 14.383 1 97.25 290 ASP B CA 1
ATOM 6049 C C . ASP B 1 290 ? 8.641 -2.354 14.805 1 97.25 290 ASP B C 1
ATOM 6051 O O . ASP B 1 290 ? 8 -1.693 13.977 1 97.25 290 ASP B O 1
ATOM 6055 N N . ALA B 1 291 ? 8.359 -2.35 16.062 1 97.62 291 ALA B N 1
ATOM 6056 C CA . ALA B 1 291 ? 7.137 -1.771 16.609 1 97.62 291 ALA B CA 1
ATOM 6057 C C . ALA B 1 291 ? 7.129 -0.254 16.453 1 97.62 291 ALA B C 1
ATOM 6059 O O . ALA B 1 291 ? 6.078 0.343 16.203 1 97.62 291 ALA B O 1
ATOM 6060 N N . ASN B 1 292 ? 8.258 0.361 16.656 1 97.81 292 ASN B N 1
ATOM 6061 C CA . ASN B 1 292 ? 8.32 1.812 16.531 1 97.81 292 ASN B CA 1
ATOM 6062 C C . ASN B 1 292 ? 7.969 2.26 15.109 1 97.81 292 ASN B C 1
ATOM 6064 O O . ASN B 1 292 ? 7.227 3.229 14.93 1 97.81 292 ASN B O 1
ATOM 6068 N N . LEU B 1 293 ? 8.516 1.557 14.141 1 98.06 293 LEU B N 1
ATOM 6069 C CA . LEU B 1 293 ? 8.211 1.846 12.742 1 98.06 293 LEU B CA 1
ATOM 6070 C C . LEU B 1 293 ? 6.723 1.646 12.453 1 98.06 293 LEU B C 1
ATOM 6072 O O . LEU B 1 293 ? 6.117 2.428 11.719 1 98.06 293 LEU B O 1
ATOM 6076 N N . GLU B 1 294 ? 6.156 0.643 12.992 1 98.44 294 GLU B N 1
ATOM 6077 C CA . GLU B 1 294 ? 4.734 0.359 12.812 1 98.44 294 GLU B CA 1
ATOM 6078 C C . GLU B 1 294 ? 3.871 1.473 13.398 1 98.44 294 GLU B C 1
ATOM 6080 O O . GLU B 1 294 ? 2.922 1.929 12.758 1 98.44 294 GLU B O 1
ATOM 6085 N N . VAL B 1 295 ? 4.164 1.878 14.602 1 98.75 295 VAL B N 1
ATOM 6086 C CA . VAL B 1 295 ? 3.422 2.945 15.266 1 98.75 295 VAL B CA 1
ATOM 6087 C C . VAL B 1 295 ? 3.498 4.223 14.43 1 98.75 295 VAL B C 1
ATOM 6089 O O . VAL B 1 295 ? 2.488 4.902 14.227 1 98.75 295 VAL B O 1
ATOM 6092 N N . HIS B 1 296 ? 4.672 4.52 13.961 1 98.69 296 HIS B N 1
ATOM 6093 C CA . HIS B 1 296 ? 4.887 5.711 13.148 1 98.69 296 HIS B CA 1
ATOM 6094 C C . HIS B 1 296 ? 4.023 5.691 11.898 1 98.69 296 HIS B C 1
ATOM 6096 O O . HIS B 1 296 ? 3.354 6.68 11.578 1 98.69 296 HIS B O 1
ATOM 6102 N N . ALA B 1 297 ? 4.027 4.574 11.195 1 98.69 297 ALA B N 1
ATOM 6103 C CA . ALA B 1 297 ? 3.236 4.434 9.977 1 98.69 297 ALA B CA 1
ATOM 6104 C C . ALA B 1 297 ? 1.747 4.586 10.266 1 98.69 297 ALA B C 1
ATOM 6106 O O . ALA B 1 297 ? 1.047 5.34 9.586 1 98.69 297 ALA B O 1
ATOM 6107 N N . LEU B 1 298 ? 1.262 3.936 11.281 1 98.75 298 LEU B N 1
ATOM 6108 C CA . LEU B 1 298 ? -0.153 3.959 11.641 1 98.75 298 LEU B CA 1
ATOM 6109 C C . LEU B 1 298 ? -0.581 5.359 12.07 1 98.75 298 LEU B C 1
ATOM 6111 O O . LEU B 1 298 ? -1.683 5.805 11.742 1 98.75 298 LEU B O 1
ATOM 6115 N N . ALA B 1 299 ? 0.252 6.008 12.812 1 98.75 299 ALA B N 1
ATOM 6116 C CA . ALA B 1 299 ? -0.061 7.363 13.25 1 98.75 299 ALA B CA 1
ATOM 6117 C C . ALA B 1 299 ? -0.247 8.297 12.062 1 98.75 299 ALA B C 1
ATOM 6119 O O . ALA B 1 299 ? -1.169 9.117 12.047 1 98.75 299 ALA B O 1
ATOM 6120 N N . ASN B 1 300 ? 0.634 8.156 11.094 1 98.62 300 ASN B N 1
ATOM 6121 C CA . ASN B 1 300 ? 0.531 9 9.906 1 98.62 300 ASN B CA 1
ATOM 6122 C C . ASN B 1 300 ? -0.682 8.625 9.062 1 98.62 300 ASN B C 1
ATOM 6124 O O . ASN B 1 300 ? -1.35 9.5 8.508 1 98.62 300 ASN B O 1
ATOM 6128 N N . MET B 1 301 ? -0.925 7.367 9.008 1 98.31 301 MET B N 1
ATOM 6129 C CA . MET B 1 301 ? -2.1 6.93 8.258 1 98.31 301 MET B CA 1
ATOM 6130 C C . MET B 1 301 ? -3.383 7.418 8.93 1 98.31 301 MET B C 1
ATOM 6132 O O . MET B 1 301 ? -4.352 7.754 8.242 1 98.31 301 MET B O 1
ATOM 6136 N N . SER B 1 302 ? -3.422 7.434 10.203 1 98.62 302 SER B N 1
ATOM 6137 C CA . SER B 1 302 ? -4.562 7.977 10.93 1 98.62 302 SER B CA 1
ATOM 6138 C C . SER B 1 302 ? -4.809 9.438 10.562 1 98.62 302 SER B C 1
ATOM 6140 O O . SER B 1 302 ? -5.945 9.828 10.273 1 98.62 302 SER B O 1
ATOM 6142 N N . MET B 1 303 ? -3.76 10.18 10.594 1 98 303 MET B N 1
ATOM 6143 C CA . MET B 1 303 ? -3.861 11.594 10.25 1 98 303 MET B CA 1
ATOM 6144 C C . MET B 1 303 ? -4.387 11.773 8.828 1 98 303 MET B C 1
ATOM 6146 O O . MET B 1 303 ? -5.25 12.617 8.586 1 98 303 MET B O 1
ATOM 6150 N N . GLN B 1 304 ? -3.846 11.023 7.938 1 97.44 304 GLN B N 1
ATOM 6151 C CA . GLN B 1 304 ? -4.281 11.117 6.547 1 97.44 304 GLN B CA 1
ATOM 6152 C C . GLN B 1 304 ? -5.762 10.773 6.41 1 97.44 304 GLN B C 1
ATOM 6154 O O . GLN B 1 304 ? -6.5 11.453 5.695 1 97.44 304 GLN B O 1
ATOM 6159 N N . ALA B 1 305 ? -6.152 9.703 7.047 1 96.81 305 ALA B N 1
ATOM 6160 C CA . ALA B 1 305 ? -7.547 9.273 6.961 1 96.81 305 ALA B CA 1
ATOM 6161 C C . ALA B 1 305 ? -8.492 10.359 7.465 1 96.81 305 ALA B C 1
ATOM 6163 O O . ALA B 1 305 ? -9.508 10.656 6.828 1 96.81 305 ALA B O 1
ATOM 6164 N N . VAL B 1 306 ? -8.148 10.977 8.523 1 96.75 306 VAL B N 1
ATOM 6165 C CA . VAL B 1 306 ? -8.969 12.039 9.102 1 96.75 306 VAL B CA 1
ATOM 6166 C C . VAL B 1 306 ? -9.008 13.227 8.148 1 96.75 306 VAL B C 1
ATOM 6168 O O . VAL B 1 306 ? -10.07 13.82 7.918 1 96.75 306 VAL B O 1
ATOM 6171 N N . ALA B 1 307 ? -7.883 13.578 7.574 1 94.81 307 ALA B N 1
ATOM 6172 C CA . ALA B 1 307 ? -7.801 14.695 6.641 1 94.81 307 ALA B CA 1
ATOM 6173 C C . ALA B 1 307 ? -8.648 14.438 5.398 1 94.81 307 ALA B C 1
ATOM 6175 O O . ALA B 1 307 ? -9.164 15.383 4.785 1 94.81 307 ALA B O 1
ATOM 6176 N N . LEU B 1 308 ? -8.812 13.18 5.094 1 91.56 308 LEU B N 1
ATOM 6177 C CA . LEU B 1 308 ? -9.555 12.805 3.891 1 91.56 308 LEU B CA 1
ATOM 6178 C C . LEU B 1 308 ? -11.008 12.484 4.223 1 91.56 308 LEU B C 1
ATOM 6180 O O . LEU B 1 308 ? -11.695 11.828 3.443 1 91.56 308 LEU B O 1
ATOM 6184 N N . ASP B 1 309 ? -11.414 12.836 5.398 1 90.62 309 ASP B N 1
ATOM 6185 C CA . ASP B 1 309 ? -12.781 12.656 5.871 1 90.62 309 ASP B CA 1
ATOM 6186 C C . ASP B 1 309 ? -13.156 11.172 5.938 1 90.62 309 ASP B C 1
ATOM 6188 O O . ASP B 1 309 ? -14.227 10.773 5.484 1 90.62 309 ASP B O 1
ATOM 6192 N N . ARG B 1 310 ? -12.242 10.43 6.344 1 94 310 ARG B N 1
ATOM 6193 C CA . ARG B 1 310 ? -12.438 9.039 6.734 1 94 310 ARG B CA 1
ATOM 6194 C C . ARG B 1 310 ? -12.102 8.828 8.203 1 94 310 ARG B C 1
ATOM 6196 O O . ARG B 1 310 ? -11.227 8.031 8.539 1 94 310 ARG B O 1
ATOM 6203 N N . PRO B 1 311 ? -12.852 9.445 9.047 1 94.75 311 PRO B N 1
ATOM 6204 C CA . PRO B 1 311 ? -12.461 9.508 10.453 1 94.75 311 PRO B CA 1
ATOM 6205 C C . PRO B 1 311 ? -12.555 8.148 11.156 1 94.75 311 PRO B C 1
ATOM 6207 O O . PRO B 1 311 ? -11.789 7.879 12.086 1 94.75 311 PRO B O 1
ATOM 6210 N N . ARG B 1 312 ? -13.438 7.27 10.742 1 93.12 312 ARG B N 1
ATOM 6211 C CA . ARG B 1 312 ? -13.516 5.945 11.359 1 93.12 312 ARG B CA 1
ATOM 6212 C C . ARG B 1 312 ? -12.234 5.152 11.102 1 93.12 312 ARG B C 1
ATOM 6214 O O . ARG B 1 312 ? -11.719 4.492 12.008 1 93.12 312 ARG B O 1
ATOM 6221 N N . GLU B 1 313 ? -11.859 5.215 9.828 1 95.12 313 GLU B N 1
ATOM 6222 C CA . GLU B 1 313 ? -10.57 4.602 9.508 1 95.12 313 GLU B CA 1
ATOM 6223 C C . GLU B 1 313 ? -9.445 5.207 10.344 1 95.12 313 GLU B C 1
ATOM 6225 O O . GLU B 1 313 ? -8.594 4.488 10.859 1 95.12 313 GLU B O 1
ATOM 6230 N N . GLY B 1 314 ? -9.484 6.551 10.438 1 98 314 GLY B N 1
ATOM 6231 C CA . GLY B 1 314 ? -8.484 7.234 11.25 1 98 314 GLY B CA 1
ATOM 6232 C C . GLY B 1 314 ? -8.508 6.805 12.703 1 98 314 GLY B C 1
ATOM 6233 O O . GLY B 1 314 ? -7.449 6.66 13.328 1 98 314 GLY B O 1
ATOM 6234 N N . LEU B 1 315 ? -9.664 6.602 13.195 1 97.38 315 LEU B N 1
ATOM 6235 C CA . LEU B 1 315 ? -9.836 6.152 14.578 1 97.38 315 LEU B CA 1
ATOM 6236 C C . LEU B 1 315 ? -9.219 4.77 14.773 1 97.38 315 LEU B C 1
ATOM 6238 O O . LEU B 1 315 ? -8.469 4.551 15.727 1 97.38 315 LEU B O 1
ATOM 6242 N N . HIS B 1 316 ? -9.508 3.875 13.914 1 96.69 316 HIS B N 1
ATOM 6243 C CA . HIS B 1 316 ? -9 2.514 14.031 1 96.69 316 HIS B CA 1
ATOM 6244 C C . HIS B 1 316 ? -7.48 2.48 13.914 1 96.69 316 HIS B C 1
ATOM 6246 O O . HIS B 1 316 ? -6.812 1.696 14.594 1 96.69 316 HIS B O 1
ATOM 6252 N N . MET B 1 317 ? -6.953 3.311 13.047 1 98.12 317 MET B N 1
ATOM 6253 C CA . MET B 1 317 ? -5.504 3.385 12.883 1 98.12 317 MET B CA 1
ATOM 6254 C C . MET B 1 317 ? -4.844 3.932 14.148 1 98.12 317 MET B C 1
ATOM 6256 O O . MET B 1 317 ? -3.805 3.434 14.578 1 98.12 317 MET B O 1
ATOM 6260 N N . ALA B 1 318 ? -5.414 4.941 14.703 1 98.69 318 ALA B N 1
ATOM 6261 C CA . ALA B 1 318 ? -4.883 5.5 15.945 1 98.69 318 ALA B CA 1
ATOM 6262 C C . ALA B 1 318 ? -4.926 4.473 17.078 1 98.69 318 ALA B C 1
ATOM 6264 O O . ALA B 1 318 ? -3.967 4.34 17.844 1 98.69 318 ALA B O 1
ATOM 6265 N N . GLN B 1 319 ? -5.969 3.766 17.156 1 98.19 319 GLN B N 1
ATOM 6266 C CA . GLN B 1 319 ? -6.125 2.754 18.188 1 98.19 319 GLN B CA 1
ATOM 6267 C C . GLN B 1 319 ? -5.172 1.583 17.969 1 98.19 319 GLN B C 1
ATOM 6269 O O . GLN B 1 319 ? -4.613 1.039 18.922 1 98.19 319 GLN B O 1
ATOM 6274 N N . ALA B 1 320 ? -5.051 1.215 16.734 1 98.06 320 ALA B N 1
ATOM 6275 C CA . ALA B 1 320 ? -4.066 0.183 16.406 1 98.06 320 ALA B CA 1
ATOM 6276 C C . ALA B 1 320 ? -2.662 0.622 16.812 1 98.06 320 ALA B C 1
ATOM 6278 O O . ALA B 1 320 ? -1.896 -0.164 17.375 1 98.06 320 ALA B O 1
ATOM 6279 N N . ALA B 1 321 ? -2.332 1.849 16.516 1 98.69 321 ALA B N 1
ATOM 6280 C CA . ALA B 1 321 ? -1.027 2.383 16.891 1 98.69 321 ALA B CA 1
ATOM 6281 C C . ALA B 1 321 ? -0.837 2.322 18.406 1 98.69 321 ALA B C 1
ATOM 6283 O O . ALA B 1 321 ? 0.243 1.974 18.891 1 98.69 321 ALA B O 1
ATOM 6284 N N . GLN B 1 322 ? -1.844 2.639 19.141 1 98.62 322 GLN B N 1
ATOM 6285 C CA . GLN B 1 322 ? -1.777 2.604 20.594 1 98.62 322 GLN B CA 1
ATOM 6286 C C . GLN B 1 322 ? -1.576 1.178 21.109 1 98.62 322 GLN B C 1
ATOM 6288 O O . GLN B 1 322 ? -0.83 0.952 22.062 1 98.62 322 GLN B O 1
ATOM 6293 N N . ARG B 1 323 ? -2.205 0.216 20.453 1 97.75 323 ARG B N 1
ATOM 6294 C CA . ARG B 1 323 ? -2.027 -1.181 20.844 1 97.75 323 ARG B CA 1
ATOM 6295 C C . ARG B 1 323 ? -0.588 -1.632 20.625 1 97.75 323 ARG B C 1
ATOM 6297 O O . ARG B 1 323 ? 0.01 -2.268 21.5 1 97.75 323 ARG B O 1
ATOM 6304 N N . VAL B 1 324 ? -0.086 -1.252 19.531 1 97.69 324 VAL B N 1
ATOM 6305 C CA . VAL B 1 324 ? 1.286 -1.63 19.203 1 97.69 324 VAL B CA 1
ATOM 6306 C C . VAL B 1 324 ? 2.252 -0.924 20.156 1 97.69 324 VAL B C 1
ATOM 6308 O O . VAL B 1 324 ? 3.271 -1.495 20.547 1 97.69 324 VAL B O 1
ATOM 6311 N N . ALA B 1 325 ? 1.925 0.25 20.578 1 97.75 325 ALA B N 1
ATOM 6312 C CA . ALA B 1 325 ? 2.814 1.103 21.375 1 97.75 325 ALA B CA 1
ATOM 6313 C C . ALA B 1 325 ? 2.836 0.672 22.828 1 97.75 325 ALA B C 1
ATOM 6315 O O . ALA B 1 325 ? 3.686 1.121 23.609 1 97.75 325 ALA B O 1
ATOM 6316 N N . GLU B 1 326 ? 2.008 -0.167 23.281 1 95.5 326 GLU B N 1
ATOM 6317 C CA . GLU B 1 326 ? 1.809 -0.511 24.688 1 95.5 326 GLU B CA 1
ATOM 6318 C C . GLU B 1 326 ? 3.129 -0.883 25.344 1 95.5 326 GLU B C 1
ATOM 6320 O O . GLU B 1 326 ? 3.361 -0.536 26.516 1 95.5 326 GLU B O 1
ATOM 6325 N N . GLN B 1 327 ? 4.059 -1.447 24.578 1 91.31 327 GLN B N 1
ATOM 6326 C CA . GLN B 1 327 ? 5.262 -1.935 25.25 1 91.31 327 GLN B CA 1
ATOM 6327 C C . GLN B 1 327 ? 6.453 -1.027 24.969 1 91.31 327 GLN B C 1
ATOM 6329 O O . GLN B 1 327 ? 7.535 -1.216 25.531 1 91.31 327 GLN B O 1
ATOM 6334 N N . ILE B 1 328 ? 6.238 -0.058 24.156 1 95.38 328 ILE B N 1
ATOM 6335 C CA . ILE B 1 328 ? 7.422 0.692 23.734 1 95.38 328 ILE B CA 1
ATOM 6336 C C . ILE B 1 328 ? 7.18 2.188 23.938 1 95.38 328 ILE B C 1
ATOM 6338 O O . ILE B 1 328 ? 8.062 3.006 23.688 1 95.38 328 ILE B O 1
ATOM 6342 N N . SER B 1 329 ? 6.062 2.547 24.469 1 92.69 329 SER B N 1
ATOM 6343 C CA . SER B 1 329 ? 5.645 3.941 24.375 1 92.69 329 SER B CA 1
ATOM 6344 C C . SER B 1 329 ? 6.371 4.812 25.391 1 92.69 329 SER B C 1
ATOM 6346 O O . SER B 1 329 ? 6.875 4.309 26.406 1 92.69 329 SER B O 1
ATOM 6348 N N . THR B 1 330 ? 6.535 6.023 25.078 1 96.62 330 THR B N 1
ATOM 6349 C CA . THR B 1 330 ? 6.957 7.137 25.922 1 96.62 330 THR B CA 1
ATOM 6350 C C . THR B 1 330 ? 5.797 8.102 26.156 1 96.62 330 THR B C 1
ATOM 6352 O O . THR B 1 330 ? 4.805 8.078 25.438 1 96.62 330 THR B O 1
ATOM 6355 N N . PRO B 1 331 ? 5.91 8.852 27.141 1 97.38 331 PRO B N 1
ATOM 6356 C CA . PRO B 1 331 ? 4.84 9.812 27.391 1 97.38 331 PRO B CA 1
ATOM 6357 C C . PRO B 1 331 ? 4.52 10.68 26.172 1 97.38 331 PRO B C 1
ATOM 6359 O O . PRO B 1 331 ? 3.35 10.914 25.859 1 97.38 331 PRO B O 1
ATOM 6362 N N . THR B 1 332 ? 5.527 11.117 25.484 1 98.25 332 THR B N 1
ATOM 6363 C CA . THR B 1 332 ? 5.312 11.93 24.297 1 98.25 332 THR B CA 1
ATOM 6364 C C . THR B 1 332 ? 4.566 11.141 23.234 1 98.25 332 THR B C 1
ATOM 6366 O O . THR B 1 332 ? 3.641 11.656 22.594 1 98.25 332 THR B O 1
ATOM 6369 N N . MET B 1 333 ? 4.957 9.922 23.047 1 98.31 333 MET B N 1
ATOM 6370 C CA . MET B 1 333 ? 4.293 9.062 22.062 1 98.31 333 MET B CA 1
ATOM 6371 C C . MET B 1 333 ? 2.834 8.836 22.453 1 98.31 333 MET B C 1
ATOM 6373 O O . MET B 1 333 ? 1.944 8.922 21.594 1 98.31 333 MET B O 1
ATOM 6377 N N . ASP B 1 334 ? 2.637 8.562 23.719 1 98.44 334 ASP B N 1
ATOM 6378 C CA . ASP B 1 334 ? 1.276 8.352 24.219 1 98.44 334 ASP B CA 1
ATOM 6379 C C . ASP B 1 334 ? 0.41 9.586 23.969 1 98.44 334 ASP B C 1
ATOM 6381 O O . ASP B 1 334 ? -0.749 9.469 23.562 1 98.44 334 ASP B O 1
ATOM 6385 N N . SER B 1 335 ? 0.977 10.68 24.203 1 98.69 335 SER B N 1
ATOM 6386 C CA . SER B 1 335 ? 0.261 11.938 24 1 98.69 335 SER B CA 1
ATOM 6387 C C . SER B 1 335 ? -0.107 12.133 22.531 1 98.69 335 SER B C 1
ATOM 6389 O O . SER B 1 335 ? -1.257 12.438 22.219 1 98.69 335 SER B O 1
ATOM 6391 N N . LEU B 1 336 ? 0.82 11.938 21.688 1 98.69 336 LEU B N 1
ATOM 6392 C CA . LEU B 1 336 ? 0.593 12.109 20.25 1 98.69 336 LEU B CA 1
ATOM 6393 C C . LEU B 1 336 ? -0.484 11.148 19.766 1 98.69 336 LEU B C 1
ATOM 6395 O O . LEU B 1 336 ? -1.384 11.555 19.016 1 98.69 336 LEU B O 1
ATOM 6399 N N . LEU B 1 337 ? -0.37 9.906 20.141 1 98.81 337 LEU B N 1
ATOM 6400 C CA . LEU B 1 337 ? -1.31 8.898 19.656 1 98.81 337 LEU B CA 1
ATOM 6401 C C . LEU B 1 337 ? -2.711 9.156 20.203 1 98.81 337 LEU B C 1
ATOM 6403 O O . LEU B 1 337 ? -3.703 8.938 19.5 1 98.81 337 LEU B O 1
ATOM 6407 N N . ALA B 1 338 ? -2.807 9.602 21.438 1 98.88 338 ALA B N 1
ATOM 6408 C CA . ALA B 1 338 ? -4.102 9.992 21.984 1 98.88 338 ALA B CA 1
ATOM 6409 C C . ALA B 1 338 ? -4.691 11.172 21.219 1 98.88 338 ALA B C 1
ATOM 6411 O O . ALA B 1 338 ? -5.906 11.242 21.016 1 98.88 338 ALA B O 1
ATOM 6412 N N . MET B 1 339 ? -3.871 12.047 20.812 1 98.81 339 MET B N 1
ATOM 6413 C CA . MET B 1 339 ? -4.355 13.195 20.062 1 98.81 339 MET B CA 1
ATOM 6414 C C . MET B 1 339 ? -4.828 12.773 18.672 1 98.81 339 MET B C 1
ATOM 6416 O O . MET B 1 339 ? -5.793 13.328 18.141 1 98.81 339 MET B O 1
ATOM 6420 N N . ARG B 1 340 ? -4.102 11.836 18.016 1 98.81 340 ARG B N 1
ATOM 6421 C CA . ARG B 1 340 ? -4.594 11.281 16.766 1 98.81 340 ARG B CA 1
ATOM 6422 C C . ARG B 1 340 ? -5.992 10.703 16.922 1 98.81 340 ARG B C 1
ATOM 6424 O O . ARG B 1 340 ? -6.855 10.891 16.062 1 98.81 340 ARG B O 1
ATOM 6431 N N . GLU B 1 341 ? -6.191 10.039 18 1 98.81 341 GLU B N 1
ATOM 6432 C CA . GLU B 1 341 ? -7.508 9.484 18.312 1 98.81 341 GLU B CA 1
ATOM 6433 C C . GLU B 1 341 ? -8.539 10.594 18.516 1 98.81 341 GLU B C 1
ATOM 6435 O O . GLU B 1 341 ? -9.664 10.508 18.031 1 98.81 341 GLU B O 1
ATOM 6440 N N . ALA B 1 342 ? -8.164 11.609 19.266 1 98.88 342 ALA B N 1
ATOM 6441 C CA . ALA B 1 342 ? -9.055 12.734 19.531 1 98.88 342 ALA B CA 1
ATOM 6442 C C . ALA B 1 342 ? -9.523 13.391 18.234 1 98.88 342 ALA B C 1
ATOM 6444 O O . ALA B 1 342 ? -10.703 13.719 18.094 1 98.88 342 ALA B O 1
ATOM 6445 N N . ARG B 1 343 ? -8.586 13.562 17.359 1 98.62 343 ARG B N 1
ATOM 6446 C CA . ARG B 1 343 ? -8.914 14.188 16.078 1 98.62 343 ARG B CA 1
ATOM 6447 C C . ARG B 1 343 ? -9.938 13.352 15.305 1 98.62 343 ARG B C 1
ATOM 6449 O O . ARG B 1 343 ? -10.844 13.898 14.672 1 98.62 343 ARG B O 1
ATOM 6456 N N . ALA B 1 344 ? -9.758 12.07 15.305 1 98.31 344 ALA B N 1
ATOM 6457 C CA . ALA B 1 344 ? -10.703 11.188 14.633 1 98.31 344 ALA B CA 1
ATOM 6458 C C . ALA B 1 344 ? -12.094 11.289 15.266 1 98.31 344 ALA B C 1
ATOM 6460 O O . ALA B 1 344 ? -13.094 11.406 14.555 1 98.31 344 ALA B O 1
ATOM 6461 N N . TRP B 1 345 ? -12.18 11.289 16.594 1 98.12 345 TRP B N 1
ATOM 6462 C CA . TRP B 1 345 ? -13.445 11.422 17.297 1 98.12 345 TRP B CA 1
ATOM 6463 C C . TRP B 1 345 ? -14.109 12.758 16.969 1 98.12 345 TRP B C 1
ATOM 6465 O O . TRP B 1 345 ? -15.328 12.828 16.797 1 98.12 345 TRP B O 1
ATOM 6475 N N . ALA B 1 346 ? -13.297 13.766 16.984 1 98.25 346 ALA B N 1
ATOM 6476 C CA . ALA B 1 346 ? -13.836 15.086 16.672 1 98.25 346 ALA B CA 1
ATOM 6477 C C . ALA B 1 346 ? -14.5 15.102 15.305 1 98.25 346 ALA B C 1
ATOM 6479 O O . ALA B 1 346 ? -15.609 15.617 15.148 1 98.25 346 ALA B O 1
ATOM 6480 N N . LYS B 1 347 ? -13.867 14.5 14.305 1 96.06 347 LYS B N 1
ATOM 6481 C CA . LYS B 1 347 ? -14.406 14.461 12.945 1 96.06 347 LYS B CA 1
ATOM 6482 C C . LYS B 1 347 ? -15.617 13.539 12.859 1 96.06 347 LYS B C 1
ATOM 6484 O O . LYS B 1 347 ? -16.453 13.672 11.961 1 96.06 347 LYS B O 1
ATOM 6489 N N . LEU B 1 348 ? -15.711 12.648 13.805 1 93.44 348 LEU B N 1
ATOM 6490 C CA . LEU B 1 348 ? -16.891 11.797 13.906 1 93.44 348 LEU B CA 1
ATOM 6491 C C . LEU B 1 348 ? -18.016 12.508 14.656 1 93.44 348 LEU B C 1
ATOM 6493 O O . LEU B 1 348 ? -19.062 11.922 14.898 1 93.44 348 LEU B O 1
ATOM 6497 N N . ASN B 1 349 ? -17.734 13.727 15.07 1 92.88 349 ASN B N 1
ATOM 6498 C CA . ASN B 1 349 ? -18.672 14.578 15.797 1 92.88 349 ASN B CA 1
ATOM 6499 C C . ASN B 1 349 ? -19.047 13.977 17.141 1 92.88 349 ASN B C 1
ATOM 6501 O O . ASN B 1 349 ? -20.188 14.086 17.578 1 92.88 349 ASN B O 1
ATOM 6505 N N . ASP B 1 350 ? -18.188 13.203 17.641 1 93.88 350 ASP B N 1
ATOM 6506 C CA . ASP B 1 350 ? -18.328 12.742 19.016 1 93.88 350 ASP B CA 1
ATOM 6507 C C . ASP B 1 350 ? -17.5 13.602 19.969 1 93.88 350 ASP B C 1
ATOM 6509 O O . ASP B 1 350 ? -16.406 13.203 20.375 1 93.88 350 ASP B O 1
ATOM 6513 N N . GLY B 1 351 ? -18.062 14.727 20.453 1 93.31 351 GLY B N 1
ATOM 6514 C CA . GLY B 1 351 ? -17.391 15.703 21.297 1 93.31 351 GLY B CA 1
ATOM 6515 C C . GLY B 1 351 ? -16.891 15.125 22.594 1 93.31 351 GLY B C 1
ATOM 6516 O O . GLY B 1 351 ? -15.711 15.289 22.938 1 93.31 351 GLY B O 1
ATOM 6517 N N . PRO B 1 352 ? -17.703 14.414 23.266 1 94.06 352 PRO B N 1
ATOM 6518 C CA . PRO B 1 352 ? -17.281 13.828 24.531 1 94.06 352 PRO B CA 1
ATOM 6519 C C . PRO B 1 352 ? -16.109 12.859 24.375 1 94.06 352 PRO B C 1
ATOM 6521 O O . PRO B 1 352 ? -15.141 12.922 25.141 1 94.06 352 PRO B O 1
ATOM 6524 N N . ALA B 1 353 ? -16.125 12.008 23.375 1 96.81 353 ALA B N 1
ATOM 6525 C CA . ALA B 1 353 ? -15.023 11.078 23.141 1 96.81 353 ALA B CA 1
ATOM 6526 C C . ALA B 1 353 ? -13.75 11.828 22.766 1 96.81 353 ALA B C 1
ATOM 6528 O O . ALA B 1 353 ? -12.656 11.453 23.188 1 96.81 353 ALA B O 1
ATOM 6529 N N . ALA B 1 354 ? -13.891 12.852 21.984 1 98.19 354 ALA B N 1
ATOM 6530 C CA . ALA B 1 354 ? -12.742 13.672 21.609 1 98.19 354 ALA B CA 1
ATOM 6531 C C . ALA B 1 354 ? -12.102 14.312 22.828 1 98.19 354 ALA B C 1
ATOM 6533 O O . ALA B 1 354 ? -10.883 14.289 22.984 1 98.19 354 ALA B O 1
ATOM 6534 N N . ARG B 1 355 ? -12.898 14.805 23.703 1 96 355 ARG B N 1
ATOM 6535 C CA . ARG B 1 355 ? -12.398 15.477 24.891 1 96 355 ARG B CA 1
ATOM 6536 C C . ARG B 1 355 ? -11.711 14.492 25.828 1 96 355 ARG B C 1
ATOM 6538 O O . ARG B 1 355 ? -10.688 14.805 26.438 1 96 355 ARG B O 1
ATOM 6545 N N . ARG B 1 356 ? -12.312 13.312 25.969 1 97.56 356 ARG B N 1
ATOM 6546 C CA . ARG B 1 356 ? -11.664 12.289 26.781 1 97.56 356 ARG B CA 1
ATOM 6547 C C . ARG B 1 356 ? -10.281 11.945 26.25 1 97.56 356 ARG B C 1
ATOM 6549 O O . ARG B 1 356 ? -9.328 11.797 27.016 1 97.56 356 ARG B O 1
ATOM 6556 N N . ALA B 1 357 ? -10.195 11.844 24.953 1 98.69 357 ALA B N 1
ATOM 6557 C CA . ALA B 1 357 ? -8.906 11.547 24.328 1 98.69 357 ALA B CA 1
ATOM 6558 C C . ALA B 1 357 ? -7.938 12.719 24.5 1 98.69 357 ALA B C 1
ATOM 6560 O O . ALA B 1 357 ? -6.742 12.508 24.703 1 98.69 357 ALA B O 1
ATOM 6561 N N . MET B 1 358 ? -8.406 13.93 24.422 1 98.12 358 MET B N 1
ATOM 6562 C CA . MET B 1 358 ? -7.566 15.109 24.641 1 98.12 358 MET B CA 1
ATOM 6563 C C . MET B 1 358 ? -7.027 15.141 26.062 1 98.12 358 MET B C 1
ATOM 6565 O O . MET B 1 358 ? -5.867 15.484 26.281 1 98.12 358 MET B O 1
ATOM 6569 N N . VAL B 1 359 ? -7.891 14.758 26.984 1 98.12 359 VAL B N 1
ATOM 6570 C CA . VAL B 1 359 ? -7.469 14.727 28.375 1 98.12 359 VAL B CA 1
ATOM 6571 C C . VAL B 1 359 ? -6.375 13.68 28.562 1 98.12 359 VAL B C 1
ATOM 6573 O O . VAL B 1 359 ? -5.371 13.93 29.234 1 98.12 359 VAL B O 1
ATOM 6576 N N . ARG B 1 360 ? -6.543 12.508 27.953 1 98.38 360 ARG B N 1
ATOM 6577 C CA . ARG B 1 360 ? -5.516 11.477 28 1 98.38 360 ARG B CA 1
ATOM 6578 C C . ARG B 1 360 ? -4.207 11.969 27.391 1 98.38 360 ARG B C 1
ATOM 6580 O O . ARG B 1 360 ? -3.125 11.672 27.906 1 98.38 360 ARG B O 1
ATOM 6587 N N . ALA B 1 361 ? -4.32 12.688 26.297 1 98.69 361 ALA B N 1
ATOM 6588 C CA . ALA B 1 361 ? -3.135 13.242 25.641 1 98.69 361 ALA B CA 1
ATOM 6589 C C . ALA B 1 361 ? -2.408 14.219 26.562 1 98.69 361 ALA B C 1
ATOM 6591 O O . ALA B 1 361 ? -1.183 14.164 26.688 1 98.69 361 ALA B O 1
ATOM 6592 N N . ARG B 1 362 ? -3.133 15.078 27.188 1 97.31 362 ARG B N 1
ATOM 6593 C CA . ARG B 1 362 ? -2.564 16.078 28.094 1 97.31 362 ARG B CA 1
ATOM 6594 C C . ARG B 1 362 ? -1.932 15.406 29.312 1 97.31 362 ARG B C 1
ATOM 6596 O O . ARG B 1 362 ? -0.836 15.781 29.719 1 97.31 362 ARG B O 1
ATOM 6603 N N . ASP B 1 363 ? -2.652 14.414 29.875 1 97.62 363 ASP B N 1
ATOM 6604 C CA . ASP B 1 363 ? -2.121 13.68 31.016 1 97.62 363 ASP B CA 1
ATOM 6605 C C . ASP B 1 363 ? -0.796 13.008 30.672 1 97.62 363 ASP B C 1
ATOM 6607 O O . ASP B 1 363 ? 0.158 13.062 31.453 1 97.62 363 ASP B O 1
ATOM 6611 N N . ALA B 1 364 ? -0.745 12.422 29.531 1 98.19 364 ALA B N 1
ATOM 6612 C CA . ALA B 1 364 ? 0.489 11.773 29.078 1 98.19 364 ALA B CA 1
ATOM 6613 C C . ALA B 1 364 ? 1.597 12.805 28.859 1 98.19 364 ALA B C 1
ATOM 6615 O O . ALA B 1 364 ? 2.748 12.57 29.234 1 98.19 364 ALA B O 1
ATOM 6616 N N . PHE B 1 365 ? 1.213 13.883 28.281 1 97.75 365 PHE B N 1
ATOM 6617 C CA . PHE B 1 365 ? 2.18 14.93 27.984 1 97.75 365 PHE B CA 1
ATOM 6618 C C . PHE B 1 365 ? 2.812 15.453 29.281 1 97.75 365 PHE B C 1
ATOM 6620 O O . PHE B 1 365 ? 4.008 15.758 29.312 1 97.75 365 PHE B O 1
ATOM 6627 N N . GLU B 1 366 ? 2.039 15.531 30.297 1 96.44 366 GLU B N 1
ATOM 6628 C CA . GLU B 1 366 ? 2.494 16.094 31.578 1 96.44 366 GLU B CA 1
ATOM 6629 C C . GLU B 1 366 ? 3.422 15.117 32.281 1 96.44 366 GLU B C 1
ATOM 6631 O O . GLU B 1 366 ? 4.137 15.508 33.219 1 96.44 366 GLU B O 1
ATOM 6636 N N . GLN B 1 367 ? 3.488 13.945 31.875 1 96.62 367 GLN B N 1
ATOM 6637 C CA . GLN B 1 367 ? 4.355 12.938 32.5 1 96.62 367 GLN B CA 1
ATOM 6638 C C . GLN B 1 367 ? 5.738 12.938 31.844 1 96.62 367 GLN B C 1
ATOM 6640 O O . GLN B 1 367 ? 6.645 12.242 32.312 1 96.62 367 GLN B O 1
ATOM 6645 N N . ARG B 1 368 ? 5.922 13.781 30.859 1 95.88 368 ARG B N 1
ATOM 6646 C CA . ARG B 1 368 ? 7.195 13.828 30.156 1 95.88 368 ARG B CA 1
ATOM 6647 C C . ARG B 1 368 ? 8.305 14.352 31.062 1 95.88 368 ARG B C 1
ATOM 6649 O O . ARG B 1 368 ? 8.047 15.125 31.984 1 95.88 368 ARG B O 1
ATOM 6656 N N . SER B 1 369 ? 9.477 13.891 30.797 1 92.88 369 SER B N 1
ATOM 6657 C CA . SER B 1 369 ? 10.68 14.383 31.469 1 92.88 369 SER B CA 1
ATOM 6658 C C . SER B 1 369 ? 11.734 14.82 30.453 1 92.88 369 SER B C 1
ATOM 6660 O O . SER B 1 369 ? 11.688 14.406 29.297 1 92.88 369 SER B O 1
ATOM 6662 N N . ASP B 1 370 ? 12.617 15.633 30.875 1 87.5 370 ASP B N 1
ATOM 6663 C CA . ASP B 1 370 ? 13.672 16.109 30 1 87.5 370 ASP B CA 1
ATOM 6664 C C . ASP B 1 370 ? 14.578 14.969 29.547 1 87.5 370 ASP B C 1
ATOM 6666 O O . ASP B 1 370 ? 15.195 15.047 28.484 1 87.5 370 ASP B O 1
ATOM 6670 N N . ASP B 1 371 ? 14.57 13.906 30.297 1 90.94 371 ASP B N 1
ATOM 6671 C CA . ASP B 1 371 ? 15.469 12.789 30 1 90.94 371 ASP B CA 1
ATOM 6672 C C . ASP B 1 371 ? 14.734 11.68 29.25 1 90.94 371 ASP B C 1
ATOM 6674 O O . ASP B 1 371 ? 15.266 10.578 29.078 1 90.94 371 ASP B O 1
ATOM 6678 N N . GLU B 1 372 ? 13.586 12.078 28.828 1 92.62 372 GLU B N 1
ATOM 6679 C CA . GLU B 1 372 ? 12.812 11.078 28.094 1 92.62 372 GLU B CA 1
ATOM 6680 C C . GLU B 1 372 ? 13.539 10.641 26.828 1 92.62 372 GLU B C 1
ATOM 6682 O O . GLU B 1 372 ? 13.914 11.469 26 1 92.62 372 GLU B O 1
ATOM 6687 N N . GLU B 1 373 ? 13.844 9.352 26.766 1 91.44 373 GLU B N 1
ATOM 6688 C CA . GLU B 1 373 ? 14.344 8.797 25.5 1 91.44 373 GLU B CA 1
ATOM 6689 C C . GLU B 1 373 ? 13.203 8.516 24.531 1 91.44 373 GLU B C 1
ATOM 6691 O O . GLU B 1 373 ? 12.328 7.695 24.812 1 91.44 373 GLU B O 1
ATOM 6696 N N . LYS B 1 374 ? 13.094 9.281 23.516 1 90.88 374 LYS B N 1
ATOM 6697 C CA . LYS B 1 374 ? 12.008 9.094 22.547 1 90.88 374 LYS B CA 1
ATOM 6698 C C . LYS B 1 374 ? 12.539 9.008 21.125 1 90.88 374 LYS B C 1
ATOM 6700 O O . LYS B 1 374 ? 13.609 9.531 20.828 1 90.88 374 LYS B O 1
ATOM 6705 N N . PRO B 1 375 ? 11.812 8.344 20.344 1 93.19 375 PRO B N 1
ATOM 6706 C CA . PRO B 1 375 ? 12.234 8.266 18.953 1 93.19 375 PRO B CA 1
ATOM 6707 C C . PRO B 1 375 ? 12.273 9.633 18.266 1 93.19 375 PRO B C 1
ATOM 6709 O O . PRO B 1 375 ? 11.492 10.523 18.609 1 93.19 375 PRO B O 1
ATOM 6712 N N . VAL B 1 376 ? 13.055 9.719 17.234 1 90.06 376 VAL B N 1
ATOM 6713 C CA . VAL B 1 376 ? 13.336 10.992 16.578 1 90.06 376 VAL B CA 1
ATOM 6714 C C . VAL B 1 376 ? 12.078 11.508 15.883 1 90.06 376 VAL B C 1
ATOM 6716 O O . VAL B 1 376 ? 11.844 12.719 15.812 1 90.06 376 VAL B O 1
ATOM 6719 N N . TRP B 1 377 ? 11.227 10.594 15.484 1 93.81 377 TRP B N 1
ATOM 6720 C CA . TRP B 1 377 ? 10.102 11 14.648 1 93.81 377 TRP B CA 1
ATOM 6721 C C . TRP B 1 377 ? 9.047 11.727 15.477 1 93.81 377 TRP B C 1
ATOM 6723 O O . TRP B 1 377 ? 8.172 12.391 14.922 1 93.81 377 TRP B O 1
ATOM 6733 N N . ILE B 1 378 ? 9.078 11.719 16.797 1 96 378 ILE B N 1
ATOM 6734 C CA . ILE B 1 378 ? 8.078 12.414 17.609 1 96 378 ILE B CA 1
ATOM 6735 C C . ILE B 1 378 ? 8.703 13.656 18.234 1 96 378 ILE B C 1
ATOM 6737 O O . ILE B 1 378 ? 8.086 14.312 19.078 1 96 378 ILE B O 1
ATOM 6741 N N . ALA B 1 379 ? 9.906 14.016 17.844 1 91.88 379 ALA B N 1
ATOM 6742 C CA . ALA B 1 379 ? 10.633 15.141 18.422 1 91.88 379 ALA B CA 1
ATOM 6743 C C . ALA B 1 379 ? 9.906 16.453 18.156 1 91.88 379 ALA B C 1
ATOM 6745 O O . ALA B 1 379 ? 10.047 17.422 18.906 1 91.88 379 ALA B O 1
ATOM 6746 N N . PHE B 1 380 ? 9.086 16.484 17.188 1 93.25 380 PHE B N 1
ATOM 6747 C CA . PHE B 1 380 ? 8.383 17.719 16.828 1 93.25 380 PHE B CA 1
ATOM 6748 C C . PHE B 1 380 ? 7.281 18.016 17.828 1 93.25 380 PHE B C 1
ATOM 6750 O O . PHE B 1 380 ? 6.832 19.172 17.938 1 93.25 380 PHE B O 1
ATOM 6757 N N . PHE B 1 381 ? 6.797 17.047 18.547 1 96.88 381 PHE B N 1
ATOM 6758 C CA . PHE B 1 381 ? 5.582 17.156 19.344 1 96.88 381 PHE B CA 1
ATOM 6759 C C . PHE B 1 381 ? 5.887 17.734 20.719 1 96.88 381 PHE B C 1
ATOM 6761 O O . PHE B 1 381 ? 6.219 17 21.641 1 96.88 381 PHE B O 1
ATOM 6768 N N . ASP B 1 382 ? 5.766 19 20.844 1 95.81 382 ASP B N 1
ATOM 6769 C CA . ASP B 1 382 ? 5.941 19.719 22.109 1 95.81 382 ASP B CA 1
ATOM 6770 C C . ASP B 1 382 ? 4.633 20.375 22.562 1 95.81 382 ASP B C 1
ATOM 6772 O O . ASP B 1 382 ? 3.559 20 22.078 1 95.81 382 ASP B O 1
ATOM 6776 N N . GLU B 1 383 ? 4.699 21.234 23.469 1 96 383 GLU B N 1
ATOM 6777 C CA . GLU B 1 383 ? 3.51 21.844 24.047 1 96 383 GLU B CA 1
ATOM 6778 C C . GLU B 1 383 ? 2.74 22.656 23.016 1 96 383 GLU B C 1
ATOM 6780 O O . GLU B 1 383 ? 1.509 22.703 23.047 1 96 383 GLU B O 1
ATOM 6785 N N . VAL B 1 384 ? 3.457 23.297 22.141 1 97.56 384 VAL B N 1
ATOM 6786 C CA . VAL B 1 384 ? 2.857 24.141 21.109 1 97.56 384 VAL B CA 1
ATOM 6787 C C . VAL B 1 384 ? 2.088 23.266 20.109 1 97.56 384 VAL B C 1
ATOM 6789 O O . VAL B 1 384 ? 0.964 23.594 19.734 1 97.56 384 VAL B O 1
ATOM 6792 N N . GLU B 1 385 ? 2.686 22.141 19.719 1 97.94 385 GLU B N 1
ATOM 6793 C CA . GLU B 1 385 ? 2.029 21.203 18.828 1 97.94 385 GLU B CA 1
ATOM 6794 C C . GLU B 1 385 ? 0.812 20.562 19.484 1 97.94 385 GLU B C 1
ATOM 6796 O O . GLU B 1 385 ? -0.207 20.328 18.828 1 97.94 385 GLU B O 1
ATOM 6801 N N . LEU B 1 386 ? 0.947 20.25 20.75 1 98.25 386 LEU B N 1
ATOM 6802 C CA . LEU B 1 386 ? -0.21 19.75 21.484 1 98.25 386 LEU B CA 1
ATOM 6803 C C . LEU B 1 386 ? -1.353 20.766 21.453 1 98.25 386 LEU B C 1
ATOM 6805 O O . LEU B 1 386 ? -2.496 20.406 21.172 1 98.25 386 LEU B O 1
ATOM 6809 N N . ALA B 1 387 ? -1.039 21.984 21.734 1 97.81 387 ALA B N 1
ATOM 6810 C CA . ALA B 1 387 ? -2.051 23.047 21.719 1 97.81 387 ALA B CA 1
ATOM 6811 C C . ALA B 1 387 ? -2.693 23.172 20.344 1 97.81 387 ALA B C 1
ATOM 6813 O O . ALA B 1 387 ? -3.908 23.359 20.234 1 97.81 387 ALA B O 1
ATOM 6814 N N . GLY B 1 388 ? -1.881 23.156 19.328 1 98.44 388 GLY B N 1
ATOM 6815 C CA . GLY B 1 388 ? -2.412 23.219 17.984 1 98.44 388 GLY B CA 1
ATOM 6816 C C . GLY B 1 388 ? -3.414 22.109 17.688 1 98.44 388 GLY B C 1
ATOM 6817 O O . GLY B 1 388 ? -4.492 22.375 17.156 1 98.44 388 GLY B O 1
ATOM 6818 N N . ASN B 1 389 ? -3.074 20.891 18.016 1 98.19 389 ASN B N 1
ATOM 6819 C CA . ASN B 1 389 ? -3.957 19.766 17.797 1 98.19 389 ASN B CA 1
ATOM 6820 C C . ASN B 1 389 ? -5.223 19.859 18.641 1 98.19 389 ASN B C 1
ATOM 6822 O O . ASN B 1 389 ? -6.312 19.516 18.188 1 98.19 389 ASN B O 1
ATOM 6826 N N . GLU B 1 390 ? -5.078 20.328 19.906 1 97.75 390 GLU B N 1
ATOM 6827 C CA . GLU B 1 390 ? -6.254 20.547 20.734 1 97.75 390 GLU B CA 1
ATOM 6828 C C . GLU B 1 390 ? -7.188 21.578 20.125 1 97.75 390 GLU B C 1
ATOM 6830 O O . GLU B 1 390 ? -8.406 21.406 20.125 1 97.75 390 GLU B O 1
ATOM 6835 N N . GLY B 1 391 ? -6.559 22.656 19.656 1 98.5 391 GLY B N 1
ATOM 6836 C CA . GLY B 1 391 ? -7.344 23.688 19 1 98.5 391 GLY B CA 1
ATOM 6837 C C . GLY B 1 391 ? -8.117 23.172 17.797 1 98.5 391 GLY B C 1
ATOM 6838 O O . GLY B 1 391 ? -9.289 23.5 17.625 1 98.5 391 GLY B O 1
ATOM 6839 N N . MET B 1 392 ? -7.512 22.359 17.031 1 97.56 392 MET B N 1
ATOM 6840 C CA . MET B 1 392 ? -8.172 21.766 15.867 1 97.56 392 MET B CA 1
ATOM 6841 C C . MET B 1 392 ? -9.32 20.859 16.297 1 97.56 392 MET B C 1
ATOM 6843 O O . MET B 1 392 ? -10.383 20.875 15.664 1 97.56 392 MET B O 1
ATOM 6847 N N . CYS B 1 393 ? -9.133 20.078 17.312 1 97.44 393 CYS B N 1
ATOM 6848 C CA . CYS B 1 393 ? -10.195 19.219 17.828 1 97.44 393 CYS B CA 1
ATOM 6849 C C . CYS B 1 393 ? -11.383 20.047 18.281 1 97.44 393 CYS B C 1
ATOM 6851 O O . CYS B 1 393 ? -12.531 19.734 17.953 1 97.44 393 CYS B O 1
ATOM 6853 N N . GLU B 1 394 ? -11.094 21.109 19.031 1 97.44 394 GLU B N 1
ATOM 6854 C CA . GLU B 1 394 ? -12.156 21.969 19.531 1 97.44 394 GLU B CA 1
ATOM 6855 C C . GLU B 1 394 ? -12.914 22.641 18.391 1 97.44 394 GLU B C 1
ATOM 6857 O O . GLU B 1 394 ? -14.141 22.781 18.438 1 97.44 394 GLU B O 1
ATOM 6862 N N . LEU B 1 395 ? -12.18 23.047 17.422 1 97.5 395 LEU B N 1
ATOM 6863 C CA . LEU B 1 395 ? -12.82 23.656 16.266 1 97.5 395 LEU B CA 1
ATOM 6864 C C . LEU B 1 395 ? -13.758 22.688 15.562 1 97.5 395 LEU B C 1
ATOM 6866 O O . LEU B 1 395 ? -14.891 23.031 15.234 1 97.5 395 LEU B O 1
ATOM 6870 N N . ASP B 1 396 ? -13.289 21.469 15.352 1 95.94 396 ASP B N 1
ATOM 6871 C CA . ASP B 1 396 ? -14.062 20.469 14.633 1 95.94 396 ASP B CA 1
ATOM 6872 C C . ASP B 1 396 ? -15.297 20.047 15.43 1 95.94 396 ASP B C 1
ATOM 6874 O O . ASP B 1 396 ? -16.297 19.594 14.859 1 95.94 396 ASP B O 1
ATOM 6878 N N . THR B 1 397 ? -15.242 20.266 16.734 1 95.19 397 THR B N 1
ATOM 6879 C CA . THR B 1 397 ? -16.391 19.922 17.562 1 95.19 397 THR B CA 1
ATOM 6880 C C . THR B 1 397 ? -17.25 21.141 17.828 1 95.19 397 THR B C 1
ATOM 6882 O O . THR B 1 397 ? -18.156 21.094 18.656 1 95.19 397 THR B O 1
ATOM 6885 N N . GLY B 1 398 ? -16.938 22.297 17.25 1 94.38 398 GLY B N 1
ATOM 6886 C CA . GLY B 1 398 ? -17.797 23.469 17.25 1 94.38 398 GLY B CA 1
ATOM 6887 C C . GLY B 1 398 ? -17.531 24.391 18.422 1 94.38 398 GLY B C 1
ATOM 6888 O O . GLY B 1 398 ? -18.312 25.328 18.672 1 94.38 398 GLY B O 1
ATOM 6889 N N . ARG B 1 399 ? -16.531 24.203 19.125 1 96.25 399 ARG B N 1
ATOM 6890 C CA . ARG B 1 399 ? -16.203 25.062 20.25 1 96.25 399 ARG B CA 1
ATOM 6891 C C . ARG B 1 399 ? -15.195 26.125 19.859 1 96.25 399 ARG B C 1
ATOM 6893 O O . ARG B 1 399 ? -14.031 26.062 20.25 1 96.25 399 ARG B O 1
ATOM 6900 N N . ALA B 1 400 ? -15.664 27.094 19.234 1 97.19 400 ALA B N 1
ATOM 6901 C CA . ALA B 1 400 ? -14.867 28.094 18.531 1 97.19 400 ALA B CA 1
ATOM 6902 C C . ALA B 1 400 ? -14.016 28.922 19.5 1 97.19 400 ALA B C 1
ATOM 6904 O O . ALA B 1 400 ? -12.875 29.25 19.203 1 97.19 400 ALA B O 1
ATOM 6905 N N . ASN B 1 401 ? -14.539 29.25 20.688 1 96.81 401 ASN B N 1
ATOM 6906 C CA . ASN B 1 401 ? -13.797 30.062 21.641 1 96.81 401 ASN B CA 1
ATOM 6907 C C . ASN B 1 401 ? -12.57 29.328 22.172 1 96.81 401 ASN B C 1
ATOM 6909 O O . ASN B 1 401 ? -11.469 29.891 22.203 1 96.81 401 ASN B O 1
ATOM 6913 N N . LYS B 1 402 ? -12.773 28.094 22.562 1 96.88 402 LYS B N 1
ATOM 6914 C CA . LYS B 1 402 ? -11.656 27.281 23.031 1 96.88 402 LYS B CA 1
ATOM 6915 C C . LYS B 1 402 ? -10.648 27.031 21.922 1 96.88 402 LYS B C 1
ATOM 6917 O O . LYS B 1 402 ? -9.438 27.078 22.156 1 96.88 402 LYS B O 1
ATOM 6922 N N . ALA B 1 403 ? -11.188 26.75 20.75 1 98.44 403 ALA B N 1
ATOM 6923 C CA . ALA B 1 403 ? -10.328 26.531 19.594 1 98.44 403 ALA B CA 1
ATOM 6924 C C . ALA B 1 403 ? -9.414 27.734 19.344 1 98.44 403 ALA B C 1
ATOM 6926 O O . ALA B 1 403 ? -8.211 27.578 19.156 1 98.44 403 ALA B O 1
ATOM 6927 N N . ALA B 1 404 ? -10.008 28.906 19.359 1 98.25 404 ALA B N 1
ATOM 6928 C CA . ALA B 1 404 ? -9.25 30.125 19.109 1 98.25 404 ALA B CA 1
ATOM 6929 C C . ALA B 1 404 ? -8.141 30.312 20.141 1 98.25 404 ALA B C 1
ATOM 6931 O O . ALA B 1 404 ? -7.027 30.719 19.781 1 98.25 404 ALA B O 1
ATOM 6932 N N . SER B 1 405 ? -8.445 30.031 21.391 1 97.75 405 SER B N 1
ATOM 6933 C CA . SER B 1 405 ? -7.453 30.188 22.453 1 97.75 405 SER B CA 1
ATOM 6934 C C . SER B 1 405 ? -6.258 29.266 22.234 1 97.75 405 SER B C 1
ATOM 6936 O O . SER B 1 405 ? -5.109 29.703 22.312 1 97.75 405 SER B O 1
ATOM 6938 N N . PHE B 1 406 ? -6.516 28 21.938 1 98.25 406 PHE B N 1
ATOM 6939 C CA . PHE B 1 406 ? -5.457 27.031 21.688 1 98.25 406 PHE B CA 1
ATOM 6940 C C . PHE B 1 406 ? -4.664 27.391 20.438 1 98.25 406 PHE B C 1
ATOM 6942 O O . PHE B 1 406 ? -3.434 27.328 20.438 1 98.25 406 PHE B O 1
ATOM 6949 N N . LEU B 1 407 ? -5.348 27.781 19.406 1 98.62 407 LEU B N 1
ATOM 6950 C CA . LEU B 1 407 ? -4.699 28.031 18.125 1 98.62 407 LEU B CA 1
ATOM 6951 C C . LEU B 1 407 ? -3.9 29.328 18.156 1 98.62 407 LEU B C 1
ATOM 6953 O O . LEU B 1 407 ? -2.867 29.438 17.5 1 98.62 407 LEU B O 1
ATOM 6957 N N . GLU B 1 408 ? -4.371 30.297 18.969 1 98.06 408 GLU B N 1
ATOM 6958 C CA . GLU B 1 408 ? -3.584 31.5 19.172 1 98.06 408 GLU B CA 1
ATOM 6959 C C . GLU B 1 408 ? -2.258 31.172 19.859 1 98.06 408 GLU B C 1
ATOM 6961 O O . GLU B 1 408 ? -1.221 31.75 19.516 1 98.06 408 GLU B O 1
ATOM 6966 N N . LEU B 1 409 ? -2.398 30.344 20.812 1 97.25 409 LEU B N 1
ATOM 6967 C CA . LEU B 1 409 ? -1.188 29.906 21.5 1 97.25 409 LEU B CA 1
ATOM 6968 C C . LEU B 1 409 ? -0.245 29.188 20.547 1 97.25 409 LEU B C 1
ATOM 6970 O O . LEU B 1 409 ? 0.955 29.469 20.516 1 97.25 409 LEU B O 1
ATOM 6974 N N . ALA B 1 410 ? -0.717 28.281 19.75 1 97.69 410 ALA B N 1
ATOM 6975 C CA . ALA B 1 410 ? 0.088 27.5 18.812 1 97.69 410 ALA B CA 1
ATOM 6976 C C . ALA B 1 410 ? 0.725 28.391 17.75 1 97.69 410 ALA B C 1
ATOM 6978 O O . ALA B 1 410 ? 1.896 28.219 17.406 1 97.69 410 ALA B O 1
ATOM 6979 N N . ARG B 1 411 ? -0.016 29.281 17.219 1 96.75 411 ARG B N 1
ATOM 6980 C CA . ARG B 1 411 ? 0.483 30.25 16.25 1 96.75 411 ARG B CA 1
ATOM 6981 C C . ARG B 1 411 ? 1.543 31.156 16.875 1 96.75 411 ARG B C 1
ATOM 6983 O O . ARG B 1 411 ? 2.604 31.375 16.281 1 96.75 411 ARG B O 1
ATOM 6990 N N . GLY B 1 412 ? 1.298 31.672 18.031 1 95.94 412 GLY B N 1
ATOM 6991 C CA . GLY B 1 412 ? 2.123 32.688 18.656 1 95.94 412 GLY B CA 1
ATOM 6992 C C . GLY B 1 412 ? 3.422 32.156 19.219 1 95.94 412 GLY B C 1
ATOM 6993 O O . GLY B 1 412 ? 4.43 32.875 19.266 1 95.94 412 GLY B O 1
ATOM 6994 N N . LYS B 1 413 ? 3.41 30.906 19.625 1 96.56 413 LYS B N 1
ATOM 6995 C CA . LYS B 1 413 ? 4.57 30.375 20.328 1 96.56 413 LYS B CA 1
ATOM 6996 C C . LYS B 1 413 ? 5.305 29.344 19.469 1 96.56 413 LYS B C 1
ATOM 6998 O O . LYS B 1 413 ? 6.191 28.641 19.953 1 96.56 413 LYS B O 1
ATOM 7003 N N . GLN B 1 414 ? 4.855 29.234 18.203 1 95.06 414 GLN B N 1
ATOM 7004 C CA . GLN B 1 414 ? 5.508 28.266 17.328 1 95.06 414 GLN B CA 1
ATOM 7005 C C . GLN B 1 414 ? 6.992 28.578 17.172 1 95.06 414 GLN B C 1
ATOM 7007 O O . GLN B 1 414 ? 7.383 29.75 17.094 1 95.06 414 GLN B O 1
ATOM 7012 N N . ARG B 1 415 ? 7.855 27.562 17.281 1 91.19 415 ARG B N 1
ATOM 7013 C CA . ARG B 1 415 ? 9.297 27.719 17.094 1 91.19 415 ARG B CA 1
ATOM 7014 C C . ARG B 1 415 ? 9.602 28.281 15.711 1 91.19 415 ARG B C 1
ATOM 7016 O O . ARG B 1 415 ? 8.859 28.047 14.758 1 91.19 415 ARG B O 1
ATOM 7023 N N . GLU B 1 416 ? 10.867 28.781 15.781 1 85.12 416 GLU B N 1
ATOM 7024 C CA . GLU B 1 416 ? 11.352 29.266 14.5 1 85.12 416 GLU B CA 1
ATOM 7025 C C . GLU B 1 416 ? 11.602 28.125 13.523 1 85.12 416 GLU B C 1
ATOM 7027 O O . GLU B 1 416 ? 12.047 27.047 13.922 1 85.12 416 GLU B O 1
ATOM 7032 N N . GLY B 1 417 ? 11.164 28.109 12.414 1 86.19 417 GLY B N 1
ATOM 7033 C CA . GLY B 1 417 ? 11.414 27.078 11.414 1 86.19 417 GLY B CA 1
ATOM 7034 C C . GLY B 1 417 ? 10.211 26.188 11.164 1 86.19 417 GLY B C 1
ATOM 7035 O O . GLY B 1 417 ? 10.195 25.406 10.203 1 86.19 417 GLY B O 1
ATOM 7036 N N . MET B 1 418 ? 9.305 26.219 12.078 1 93.88 418 MET B N 1
ATOM 7037 C CA . MET B 1 418 ? 8.109 25.406 11.922 1 93.88 418 MET B CA 1
ATOM 7038 C C . MET B 1 418 ? 7.016 26.172 11.18 1 93.88 418 MET B C 1
ATOM 7040 O O . MET B 1 418 ? 5.863 26.188 11.617 1 93.88 418 MET B O 1
ATOM 7044 N N . VAL B 1 419 ? 7.445 26.812 10.109 1 91.25 419 VAL B N 1
ATOM 7045 C CA . VAL B 1 419 ? 6.582 27.734 9.375 1 91.25 419 VAL B CA 1
ATOM 7046 C C . VAL B 1 419 ? 5.379 26.984 8.812 1 91.25 419 VAL B C 1
ATOM 7048 O O . VAL B 1 419 ? 4.266 27.5 8.781 1 91.25 419 VAL B O 1
ATOM 7051 N N . ARG B 1 420 ? 5.59 25.766 8.328 1 93.94 420 ARG B N 1
ATOM 7052 C CA . ARG B 1 420 ? 4.5 24.984 7.754 1 93.94 420 ARG B CA 1
ATOM 7053 C C . ARG B 1 420 ? 3.393 24.75 8.773 1 93.94 420 ARG B C 1
ATOM 7055 O O . ARG B 1 420 ? 2.217 24.984 8.484 1 93.94 420 ARG B O 1
ATOM 7062 N N . ASN B 1 421 ? 3.734 24.328 9.992 1 96.12 421 ASN B N 1
ATOM 7063 C CA . ASN B 1 421 ? 2.738 24.094 11.031 1 96.12 421 ASN B CA 1
ATOM 7064 C C . ASN B 1 421 ? 2.082 25.391 11.484 1 96.12 421 ASN B C 1
ATOM 7066 O O . ASN B 1 421 ? 0.876 25.438 11.734 1 96.12 421 ASN B O 1
ATOM 7070 N N . LYS B 1 422 ? 2.938 26.438 11.562 1 96.62 422 LYS B N 1
ATOM 7071 C CA . LYS B 1 422 ? 2.402 27.734 11.93 1 96.62 422 LYS B CA 1
ATOM 7072 C C . LYS B 1 422 ? 1.339 28.203 10.938 1 96.62 422 LYS B C 1
ATOM 7074 O O . LYS B 1 422 ? 0.298 28.734 11.336 1 96.62 422 LYS B O 1
ATOM 7079 N N . SER B 1 423 ? 1.632 28.031 9.688 1 96.12 423 SER B N 1
ATOM 7080 C CA . SER B 1 423 ? 0.683 28.438 8.656 1 96.12 423 SER B CA 1
ATOM 7081 C C . SER B 1 423 ? -0.631 27.672 8.781 1 96.12 423 SER B C 1
ATOM 7083 O O . SER B 1 423 ? -1.709 28.25 8.648 1 96.12 423 SER B O 1
ATOM 7085 N N . LEU B 1 424 ? -0.564 26.391 9.039 1 96.75 424 LEU B N 1
ATOM 7086 C CA . LEU B 1 424 ? -1.759 25.578 9.195 1 96.75 424 LEU B CA 1
ATOM 7087 C C . LEU B 1 424 ? -2.58 26.031 10.391 1 96.75 424 LEU B C 1
ATOM 7089 O O . LEU B 1 424 ? -3.797 26.203 10.289 1 96.75 424 LEU B O 1
ATOM 7093 N N . TYR B 1 425 ? -1.936 26.25 11.523 1 98.06 425 TYR B N 1
ATOM 7094 C CA . TYR B 1 425 ? -2.645 26.688 12.727 1 98.06 425 TYR B CA 1
ATOM 7095 C C . TYR B 1 425 ? -3.234 28.078 12.531 1 98.06 425 TYR B C 1
ATOM 7097 O O . TYR B 1 425 ? -4.301 28.391 13.07 1 98.06 425 TYR B O 1
ATOM 7105 N N . THR B 1 426 ? -2.551 28.891 11.766 1 98.31 426 THR B N 1
ATOM 7106 C CA . THR B 1 426 ? -3.045 30.234 11.484 1 98.31 426 THR B CA 1
ATOM 7107 C C . THR B 1 426 ? -4.328 30.172 10.664 1 98.31 426 THR B C 1
ATOM 7109 O O . THR B 1 426 ? -5.289 30.891 10.945 1 98.31 426 THR B O 1
ATOM 7112 N N . VAL B 1 427 ? -4.371 29.328 9.695 1 98.06 427 VAL B N 1
ATOM 7113 C CA . VAL B 1 427 ? -5.59 29.188 8.906 1 98.06 427 VAL B CA 1
ATOM 7114 C C . VAL B 1 427 ? -6.723 28.672 9.789 1 98.06 427 VAL B C 1
ATOM 7116 O O . VAL B 1 427 ? -7.855 29.141 9.703 1 98.06 427 VAL B O 1
ATOM 7119 N N . ARG B 1 428 ? -6.434 27.719 10.602 1 98.25 428 ARG B N 1
ATOM 7120 C CA . ARG B 1 428 ? -7.453 27.141 11.469 1 98.25 428 ARG B CA 1
ATOM 7121 C C . ARG B 1 428 ? -7.938 28.156 12.5 1 98.25 428 ARG B C 1
ATOM 7123 O O . ARG B 1 428 ? -9.109 28.156 12.883 1 98.25 428 ARG B O 1
ATOM 7130 N N . LEU B 1 429 ? -7.016 29.047 12.93 1 98.69 429 LEU B N 1
ATOM 7131 C CA . LEU B 1 429 ? -7.414 30.141 13.797 1 98.69 429 LEU B CA 1
ATOM 7132 C C . LEU B 1 429 ? -8.375 31.094 13.078 1 98.69 429 LEU B C 1
ATOM 7134 O O . LEU B 1 429 ? -9.312 31.609 13.68 1 98.69 429 LEU B O 1
ATOM 7138 N N . ALA B 1 430 ? -8.133 31.344 11.812 1 98.62 430 ALA B N 1
ATOM 7139 C CA . ALA B 1 430 ? -9.055 32.156 11.031 1 98.62 430 ALA B CA 1
ATOM 7140 C C . ALA B 1 430 ? -10.453 31.562 11.023 1 98.62 430 ALA B C 1
ATOM 7142 O O . ALA B 1 430 ? -11.445 32.281 11.195 1 98.62 430 ALA B O 1
ATOM 7143 N N . PHE B 1 431 ? -10.531 30.25 10.867 1 98.19 431 PHE B N 1
ATOM 7144 C CA . PHE B 1 431 ? -11.812 29.562 10.914 1 98.19 431 PHE B CA 1
ATOM 7145 C C . PHE B 1 431 ? -12.484 29.75 12.266 1 98.19 431 PHE B C 1
ATOM 7147 O O . PHE B 1 431 ? -13.68 30.031 12.344 1 98.19 431 PHE B O 1
ATOM 7154 N N . ALA B 1 432 ? -11.711 29.531 13.32 1 98.31 432 ALA B N 1
ATOM 7155 C CA . ALA B 1 432 ? -12.258 29.672 14.664 1 98.31 432 ALA B CA 1
ATOM 7156 C C . ALA B 1 432 ? -12.773 31.094 14.898 1 98.31 432 ALA B C 1
ATOM 7158 O O . ALA B 1 432 ? -13.828 31.281 15.508 1 98.31 432 ALA B O 1
ATOM 7159 N N . THR B 1 433 ? -12.055 32.062 14.406 1 98.56 433 THR B N 1
ATOM 7160 C CA . THR B 1 433 ? -12.414 33.469 14.555 1 98.56 433 THR B CA 1
ATOM 7161 C C . THR B 1 433 ? -13.656 33.781 13.734 1 98.56 433 THR B C 1
ATOM 7163 O O . THR B 1 433 ? -14.516 34.562 14.188 1 98.56 433 THR B O 1
ATOM 7166 N N . LEU B 1 434 ? -13.727 33.219 12.586 1 97.5 434 LEU B N 1
ATOM 7167 C CA . LEU B 1 434 ? -14.914 33.406 11.758 1 97.5 434 LEU B CA 1
ATOM 7168 C C . LEU B 1 434 ? -16.141 32.812 12.438 1 97.5 434 LEU B C 1
ATOM 7170 O O . LEU B 1 434 ? -17.219 33.375 12.391 1 97.5 434 LEU B O 1
ATOM 7174 N N . ALA B 1 435 ? -16 31.672 13.031 1 96.38 435 ALA B N 1
ATOM 7175 C CA . ALA B 1 435 ? -17.078 31 13.742 1 96.38 435 ALA B CA 1
ATOM 7176 C C . ALA B 1 435 ? -17.562 31.828 14.93 1 96.38 435 ALA B C 1
ATOM 7178 O O . ALA B 1 435 ? -18.734 31.734 15.328 1 96.38 435 ALA B O 1
ATOM 7179 N N . ARG B 1 436 ? -16.656 32.656 15.438 1 96.25 436 ARG B N 1
ATOM 7180 C CA . ARG B 1 436 ? -16.984 33.594 16.516 1 96.25 436 ARG B CA 1
ATOM 7181 C C . ARG B 1 436 ? -17.609 34.875 15.984 1 96.25 436 ARG B C 1
ATOM 7183 O O . ARG B 1 436 ? -17.828 35.812 16.734 1 96.25 436 ARG B O 1
ATOM 7190 N N . ARG B 1 437 ? -17.75 34.969 14.664 1 93.94 437 ARG B N 1
ATOM 7191 C CA . ARG B 1 437 ? -18.422 36.031 13.945 1 93.94 437 ARG B CA 1
ATOM 7192 C C . ARG B 1 437 ? -17.594 37.312 13.961 1 93.94 437 ARG B C 1
ATOM 7194 O O . ARG B 1 437 ? -18.141 38.438 13.852 1 93.94 437 ARG B O 1
ATOM 7201 N N . ASP B 1 438 ? -16.391 37.188 14.258 1 96.44 438 ASP B N 1
ATOM 7202 C CA . ASP B 1 438 ? -15.461 38.281 14.094 1 96.44 438 ASP B CA 1
ATOM 7203 C C . ASP B 1 438 ? -14.828 38.281 12.703 1 96.44 438 ASP B C 1
ATOM 7205 O O . ASP B 1 438 ? -13.656 37.938 12.547 1 96.44 438 ASP B O 1
ATOM 7209 N N . VAL B 1 439 ? -15.523 38.75 11.742 1 97.12 439 VAL B N 1
ATOM 7210 C CA . VAL B 1 439 ? -15.195 38.594 10.328 1 97.12 439 VAL B CA 1
ATOM 7211 C C . VAL B 1 439 ? -13.93 39.375 10.008 1 97.12 439 VAL B C 1
ATOM 7213 O O . VAL B 1 439 ? -13.039 38.875 9.312 1 97.12 439 VAL B O 1
ATOM 7216 N N . THR B 1 440 ? -13.844 40.562 10.5 1 97.25 440 THR B N 1
ATOM 7217 C CA . THR B 1 440 ? -12.711 41.438 10.195 1 97.25 440 THR B CA 1
ATOM 7218 C C . THR B 1 440 ? -11.406 40.812 10.664 1 97.25 440 THR B C 1
ATOM 7220 O O . THR B 1 440 ? -10.438 40.719 9.906 1 97.25 440 THR B O 1
ATOM 7223 N N . ARG B 1 441 ? -11.461 40.375 11.906 1 97.81 441 ARG B N 1
ATOM 7224 C CA . ARG B 1 441 ? -10.266 39.719 12.461 1 97.81 441 ARG B CA 1
ATOM 7225 C C . ARG B 1 441 ? -9.953 38.438 11.727 1 97.81 441 ARG B C 1
ATOM 7227 O O . ARG B 1 441 ? -8.781 38.094 11.523 1 97.81 441 ARG B O 1
ATOM 7234 N N . ALA B 1 442 ? -10.922 37.656 11.406 1 98.5 442 ALA B N 1
ATOM 7235 C CA . ALA B 1 442 ? -10.734 36.406 10.664 1 98.5 442 ALA B CA 1
ATOM 7236 C C . ALA B 1 442 ? -10.031 36.656 9.336 1 98.5 442 ALA B C 1
ATOM 7238 O O . ALA B 1 442 ? -9.141 35.906 8.945 1 98.5 442 ALA B O 1
ATOM 7239 N N . ILE B 1 443 ? -10.43 37.688 8.68 1 98.12 443 ILE B N 1
ATOM 7240 C CA . ILE B 1 443 ? -9.836 38.062 7.395 1 98.12 443 ILE B CA 1
ATOM 7241 C C . ILE B 1 443 ? -8.367 38.438 7.594 1 98.12 443 ILE B C 1
ATOM 7243 O O . ILE B 1 443 ? -7.504 38.031 6.812 1 98.12 443 ILE B O 1
ATOM 7247 N N . GLU B 1 444 ? -8.078 39.188 8.648 1 98.06 444 GLU B N 1
ATOM 7248 C CA . GLU B 1 444 ? -6.699 39.562 8.953 1 98.06 444 GLU B CA 1
ATOM 7249 C C . GLU B 1 444 ? -5.824 38.344 9.172 1 98.06 444 GLU B C 1
ATOM 7251 O O . GLU B 1 444 ? -4.703 38.281 8.656 1 98.06 444 GLU B O 1
ATOM 7256 N N . ILE B 1 445 ? -6.316 37.469 9.906 1 98.5 445 ILE B N 1
ATOM 7257 C CA . ILE B 1 445 ? -5.586 36.219 10.188 1 98.5 445 ILE B CA 1
ATOM 7258 C C . ILE B 1 445 ? -5.434 35.406 8.906 1 98.5 445 ILE B C 1
ATOM 7260 O O . ILE B 1 445 ? -4.367 34.844 8.641 1 98.5 445 ILE B O 1
ATOM 7264 N N . GLY B 1 446 ? -6.477 35.281 8.156 1 97.94 446 GLY B N 1
ATOM 7265 C CA . GLY B 1 446 ? -6.402 34.625 6.867 1 97.94 446 GLY B CA 1
ATOM 7266 C C . GLY B 1 446 ? -5.352 35.219 5.949 1 97.94 446 GLY B C 1
ATOM 7267 O O . GLY B 1 446 ? -4.652 34.5 5.246 1 97.94 446 GLY B O 1
ATOM 7268 N N . GLU B 1 447 ? -5.273 36.531 5.953 1 96.5 447 GLU B N 1
ATOM 7269 C CA . GLU B 1 447 ? -4.27 37.25 5.152 1 96.5 447 GLU B CA 1
ATOM 7270 C C . GLU B 1 447 ? -2.855 36.875 5.59 1 96.5 447 GLU B C 1
ATOM 7272 O O . GLU B 1 447 ? -1.961 36.719 4.758 1 96.5 447 GLU B O 1
ATOM 7277 N N . GLU B 1 448 ? -2.717 36.781 6.82 1 96.38 448 GLU B N 1
ATOM 7278 C CA . GLU B 1 448 ? -1.422 36.375 7.352 1 96.38 448 GLU B CA 1
ATOM 7279 C C . GLU B 1 448 ? -1.047 34.969 6.863 1 96.38 448 GLU B C 1
ATOM 7281 O O . GLU B 1 448 ? 0.081 34.75 6.422 1 96.38 448 GLU B O 1
ATOM 7286 N N . ALA B 1 449 ? -1.967 34.062 6.988 1 96.62 449 ALA B N 1
ATOM 7287 C CA . ALA B 1 449 ? -1.729 32.688 6.535 1 96.62 449 ALA B CA 1
ATOM 7288 C C . ALA B 1 449 ? -1.431 32.656 5.039 1 96.62 449 ALA B C 1
ATOM 7290 O O . ALA B 1 449 ? -0.535 31.938 4.594 1 96.62 449 ALA B O 1
ATOM 7291 N N . LEU B 1 450 ? -2.201 33.406 4.262 1 94.19 450 LEU B N 1
ATOM 7292 C CA . LEU B 1 450 ? -1.978 33.5 2.824 1 94.19 450 LEU B CA 1
ATOM 7293 C C . LEU B 1 450 ? -0.569 34 2.523 1 94.19 450 LEU B C 1
ATOM 7295 O O . LEU B 1 450 ? 0.095 33.469 1.617 1 94.19 450 LEU B O 1
ATOM 7299 N N . GLY B 1 451 ? -0.169 34.969 3.275 1 91 451 GLY B N 1
ATOM 7300 C CA . GLY B 1 451 ? 1.187 35.469 3.113 1 91 451 GLY B CA 1
ATOM 7301 C C . GLY B 1 451 ? 2.246 34.406 3.334 1 91 451 GLY B C 1
ATOM 7302 O O . GLY B 1 451 ? 3.234 34.344 2.602 1 91 451 GLY B O 1
ATOM 7303 N N . MET B 1 452 ? 2.064 33.594 4.324 1 90.62 452 MET B N 1
ATOM 7304 C CA . MET B 1 452 ? 3.02 32.531 4.629 1 90.62 452 MET B CA 1
ATOM 7305 C C . MET B 1 452 ? 3.074 31.5 3.5 1 90.62 452 MET B C 1
ATOM 7307 O O . MET B 1 452 ? 4.156 31.078 3.098 1 90.62 452 MET B O 1
ATOM 7311 N N . VAL B 1 453 ? 1.896 31.109 2.994 1 87.88 453 VAL B N 1
ATOM 7312 C CA . VAL B 1 453 ? 1.816 30.031 2.006 1 87.88 453 VAL B CA 1
ATOM 7313 C C . VAL B 1 453 ? 2.309 30.547 0.653 1 87.88 453 VAL B C 1
ATOM 7315 O O . VAL B 1 453 ? 2.793 29.766 -0.171 1 87.88 453 VAL B O 1
ATOM 7318 N N . VAL B 1 454 ? 2.24 31.766 0.478 1 78.62 454 VAL B N 1
ATOM 7319 C CA . VAL B 1 454 ? 2.674 32.344 -0.79 1 78.62 454 VAL B CA 1
ATOM 7320 C C . VAL B 1 454 ? 4.172 32.625 -0.743 1 78.62 454 VAL B C 1
ATOM 7322 O O . VAL B 1 454 ? 4.879 32.438 -1.736 1 78.62 454 VAL B O 1
ATOM 7325 N N . ASN B 1 455 ? 4.656 32.938 0.41 1 77.31 455 ASN B N 1
ATOM 7326 C CA . ASN B 1 455 ? 6 33.5 0.436 1 77.31 455 ASN B CA 1
ATOM 7327 C C . ASN B 1 455 ? 6.988 32.594 1.134 1 77.31 455 ASN B C 1
ATOM 7329 O O . ASN B 1 455 ? 8.195 32.688 0.928 1 77.31 455 ASN B O 1
ATOM 7333 N N . GLU B 1 456 ? 6.488 31.75 1.903 1 77.88 456 GLU B N 1
ATOM 7334 C CA . GLU B 1 456 ? 7.445 31.109 2.809 1 77.88 456 GLU B CA 1
ATOM 7335 C C . GLU B 1 456 ? 7.395 29.594 2.688 1 77.88 456 GLU B C 1
ATOM 7337 O O . GLU B 1 456 ? 8.43 28.922 2.779 1 77.88 456 GLU B O 1
ATOM 7342 N N . VAL B 1 457 ? 6.188 29.047 2.521 1 84.5 457 VAL B N 1
ATOM 7343 C CA . VAL B 1 457 ? 6.062 27.609 2.625 1 84.5 457 VAL B CA 1
ATOM 7344 C C . VAL B 1 457 ? 5.156 27.078 1.51 1 84.5 457 VAL B C 1
ATOM 7346 O O . VAL B 1 457 ? 4.141 27.703 1.186 1 84.5 457 VAL B O 1
ATOM 7349 N N . THR B 1 458 ? 5.637 26.031 0.866 1 83.06 458 THR B N 1
ATOM 7350 C CA . THR B 1 458 ? 4.832 25.375 -0.157 1 83.06 458 THR B CA 1
ATOM 7351 C C . THR B 1 458 ? 4.129 24.156 0.416 1 83.06 458 THR B C 1
ATOM 7353 O O . THR B 1 458 ? 4.742 23.094 0.559 1 83.06 458 THR B O 1
ATOM 7356 N N . SER B 1 459 ? 2.906 24.25 0.723 1 90.38 459 SER B N 1
ATOM 7357 C CA . SER B 1 459 ? 2.072 23.188 1.286 1 90.38 459 SER B CA 1
ATOM 7358 C C . SER B 1 459 ? 0.677 23.203 0.669 1 90.38 459 SER B C 1
ATOM 7360 O O . SER B 1 459 ? -0.136 24.078 0.974 1 90.38 459 SER B O 1
ATOM 7362 N N . THR B 1 460 ? 0.44 22.219 -0.166 1 90.06 460 THR B N 1
ATOM 7363 C CA . THR B 1 460 ? -0.877 22.094 -0.776 1 90.06 460 THR B CA 1
ATOM 7364 C C . THR B 1 460 ? -1.943 21.844 0.287 1 90.06 460 THR B C 1
ATOM 7366 O O . THR B 1 460 ? -3.074 22.312 0.162 1 90.06 460 THR B O 1
ATOM 7369 N N . ARG B 1 461 ? -1.603 21.156 1.28 1 92.94 461 ARG B N 1
ATOM 7370 C CA . ARG B 1 461 ? -2.514 20.891 2.391 1 92.94 461 ARG B CA 1
ATOM 7371 C C . ARG B 1 461 ? -2.982 22.203 3.027 1 92.94 461 ARG B C 1
ATOM 7373 O O . ARG B 1 461 ? -4.184 22.406 3.225 1 92.94 461 ARG B O 1
ATOM 7380 N N . THR B 1 462 ? -2.02 23.141 3.355 1 93.5 462 THR B N 1
ATOM 7381 C CA . THR B 1 462 ? -2.373 24.422 3.936 1 93.5 462 THR B CA 1
ATOM 7382 C C . THR B 1 462 ? -3.15 25.281 2.932 1 93.5 462 THR B C 1
ATOM 7384 O O . THR B 1 462 ? -4.102 25.969 3.301 1 93.5 462 THR B O 1
ATOM 7387 N N . LEU B 1 463 ? -2.781 25.172 1.744 1 90.88 463 LEU B N 1
ATOM 7388 C CA . LEU B 1 463 ? -3.475 25.906 0.696 1 90.88 463 LEU B CA 1
ATOM 7389 C C . LEU B 1 463 ? -4.926 25.453 0.576 1 90.88 463 LEU B C 1
ATOM 7391 O O . LEU B 1 463 ? -5.824 26.266 0.39 1 90.88 463 LEU B O 1
ATOM 7395 N N . ASN B 1 464 ? -5.086 24.188 0.644 1 92.25 464 ASN B N 1
ATOM 7396 C CA . ASN B 1 464 ? -6.438 23.641 0.587 1 92.25 464 ASN B CA 1
ATOM 7397 C C . ASN B 1 464 ? -7.281 24.109 1.77 1 92.25 464 ASN B C 1
ATOM 7399 O O . ASN B 1 464 ? -8.477 24.359 1.625 1 92.25 464 ASN B O 1
ATOM 7403 N N . GLU B 1 465 ? -6.641 24.266 2.912 1 94.5 465 GLU B N 1
ATOM 7404 C CA . GLU B 1 465 ? -7.344 24.812 4.066 1 94.5 465 GLU B CA 1
ATOM 7405 C C . GLU B 1 465 ? -7.73 26.266 3.834 1 94.5 465 GLU B C 1
ATOM 7407 O O . GLU B 1 465 ? -8.828 26.688 4.211 1 94.5 465 GLU B O 1
ATOM 7412 N N . LEU B 1 466 ? -6.84 26.984 3.193 1 94.88 466 LEU B N 1
ATOM 7413 C CA . LEU B 1 466 ? -7.113 28.375 2.887 1 94.88 466 LEU B CA 1
ATOM 7414 C C . LEU B 1 466 ? -8.227 28.5 1.857 1 94.88 466 LEU B C 1
ATOM 7416 O O . LEU B 1 466 ? -9.039 29.438 1.924 1 94.88 466 LEU B O 1
ATOM 7420 N N . ARG B 1 467 ? -8.227 27.625 0.962 1 93.94 467 ARG B N 1
ATOM 7421 C CA . ARG B 1 467 ? -9.305 27.594 -0.029 1 93.94 467 ARG B CA 1
ATOM 7422 C C . ARG B 1 467 ? -10.656 27.359 0.632 1 93.94 467 ARG B C 1
ATOM 7424 O O . ARG B 1 467 ? -11.648 27.984 0.273 1 93.94 467 ARG B O 1
ATOM 7431 N N . ALA B 1 468 ? -10.625 26.469 1.525 1 94 468 ALA B N 1
ATOM 7432 C CA . ALA B 1 468 ? -11.852 26.188 2.271 1 94 468 ALA B CA 1
ATOM 7433 C C . ALA B 1 468 ? -12.289 27.422 3.068 1 94 468 ALA B C 1
ATOM 7435 O O . ALA B 1 468 ? -13.484 27.703 3.16 1 94 468 ALA B O 1
ATOM 7436 N N . PHE B 1 469 ? -11.359 28.109 3.637 1 96.75 469 PHE B N 1
ATOM 7437 C CA . PHE B 1 469 ? -11.656 29.344 4.367 1 96.75 469 PHE B CA 1
ATOM 7438 C C . PHE B 1 469 ? -12.266 30.391 3.439 1 96.75 469 PHE B C 1
ATOM 7440 O O . PHE B 1 469 ? -13.258 31.031 3.787 1 96.75 469 PHE B O 1
ATOM 7447 N N . ARG B 1 470 ? -11.656 30.516 2.316 1 95.56 470 ARG B N 1
ATOM 7448 C CA . ARG B 1 470 ? -12.164 31.438 1.306 1 95.56 470 ARG B CA 1
ATOM 7449 C C . ARG B 1 470 ? -13.617 31.125 0.964 1 95.56 470 ARG B C 1
ATOM 7451 O O . ARG B 1 470 ? -14.453 32.031 0.865 1 95.56 470 ARG B O 1
ATOM 7458 N N . ARG B 1 471 ? -13.914 29.906 0.805 1 94.88 471 ARG B N 1
ATOM 7459 C CA . ARG B 1 471 ? -15.266 29.484 0.469 1 94.88 471 ARG B CA 1
ATOM 7460 C C . ARG B 1 471 ? -16.234 29.828 1.595 1 94.88 471 ARG B C 1
ATOM 7462 O O . ARG B 1 471 ? -17.344 30.312 1.343 1 94.88 471 ARG B O 1
ATOM 7469 N N . GLN B 1 472 ? -15.82 29.609 2.762 1 95.06 472 GLN B N 1
ATOM 7470 C CA . GLN B 1 472 ? -16.688 29.906 3.902 1 95.06 472 GLN B CA 1
ATOM 7471 C C . GLN B 1 472 ? -16.891 31.406 4.066 1 95.06 472 GLN B C 1
ATOM 7473 O O . GLN B 1 472 ? -18 31.859 4.367 1 95.06 472 GLN B O 1
ATOM 7478 N N . LEU B 1 473 ? -15.82 32.125 3.881 1 96.31 473 LEU B N 1
ATOM 7479 C CA . LEU B 1 473 ? -15.898 33.562 3.969 1 96.31 473 LEU B CA 1
ATOM 7480 C C . LEU B 1 473 ? -16.891 34.125 2.953 1 96.31 473 LEU B C 1
ATOM 7482 O O . LEU B 1 473 ? -17.672 35.031 3.266 1 96.31 473 LEU B O 1
ATOM 7486 N N . ALA B 1 474 ? -16.891 33.531 1.798 1 93.94 474 ALA B N 1
ATOM 7487 C CA . ALA B 1 474 ? -17.781 33.969 0.728 1 93.94 474 ALA B CA 1
ATOM 7488 C C . ALA B 1 474 ? -19.25 33.719 1.113 1 93.94 474 ALA B C 1
ATOM 7490 O O . ALA B 1 474 ? -20.141 34.469 0.691 1 93.94 474 ALA B O 1
ATOM 7491 N N . GLN B 1 475 ? -19.5 32.812 1.905 1 93.38 475 GLN B N 1
ATOM 7492 C CA . GLN B 1 475 ? -20.859 32.438 2.303 1 93.38 475 GLN B CA 1
ATOM 7493 C C . GLN B 1 475 ? -21.359 33.344 3.422 1 93.38 475 GLN B C 1
ATOM 7495 O O . GLN B 1 475 ? -22.562 33.562 3.564 1 93.38 475 GLN B O 1
ATOM 7500 N N . VAL B 1 476 ? -20.5 33.969 4.172 1 94 476 VAL B N 1
ATOM 7501 C CA . VAL B 1 476 ? -20.953 34.594 5.406 1 94 476 VAL B CA 1
ATOM 7502 C C . VAL B 1 476 ? -20.812 36.125 5.301 1 94 476 VAL B C 1
ATOM 7504 O O . VAL B 1 476 ? -21.422 36.875 6.066 1 94 476 VAL B O 1
ATOM 7507 N N . SER B 1 477 ? -20 36.594 4.363 1 93.94 477 SER B N 1
ATOM 7508 C CA . SER B 1 477 ? -19.75 38.031 4.324 1 93.94 477 SER B CA 1
ATOM 7509 C C . SER B 1 477 ? -19.672 38.531 2.891 1 93.94 477 SER B C 1
ATOM 7511 O O . SER B 1 477 ? -19.109 37.875 2.02 1 93.94 477 SER B O 1
ATOM 7513 N N . THR B 1 478 ? -20.141 39.656 2.682 1 91.19 478 THR B N 1
ATOM 7514 C CA . THR B 1 478 ? -20.031 40.344 1.399 1 91.19 478 THR B CA 1
ATOM 7515 C C . THR B 1 478 ? -19.281 41.656 1.56 1 91.19 478 THR B C 1
ATOM 7517 O O . THR B 1 478 ? -19.391 42.531 0.705 1 91.19 478 THR B O 1
ATOM 7520 N N . SER B 1 479 ? -18.641 41.812 2.662 1 94.81 479 SER B N 1
ATOM 7521 C CA . SER B 1 479 ? -17.938 43.031 2.932 1 94.81 479 SER B CA 1
ATOM 7522 C C . SER B 1 479 ? -16.828 43.281 1.906 1 94.81 479 SER B C 1
ATOM 7524 O O . SER B 1 479 ? -16.406 42.344 1.224 1 94.81 479 SER B O 1
ATOM 7526 N N . THR B 1 480 ? -16.406 44.5 1.795 1 95.44 480 THR B N 1
ATOM 7527 C CA . THR B 1 480 ? -15.312 44.844 0.895 1 95.44 480 THR B CA 1
ATOM 7528 C C . THR B 1 480 ? -14.031 44.125 1.29 1 95.44 480 THR B C 1
ATOM 7530 O O . THR B 1 480 ? -13.273 43.688 0.426 1 95.44 480 THR B O 1
ATOM 7533 N N . ALA B 1 481 ? -13.844 44.062 2.572 1 95.12 481 ALA B N 1
ATOM 7534 C CA . ALA B 1 481 ? -12.664 43.375 3.068 1 95.12 481 ALA B CA 1
ATOM 7535 C C . ALA B 1 481 ? -12.672 41.906 2.645 1 95.12 481 ALA B C 1
ATOM 7537 O O . ALA B 1 481 ? -11.641 41.344 2.258 1 95.12 481 ALA B O 1
ATOM 7538 N N . ALA B 1 482 ? -13.828 41.25 2.764 1 96.75 482 ALA B N 1
ATOM 7539 C CA . ALA B 1 482 ? -13.969 39.844 2.355 1 96.75 482 ALA B CA 1
ATOM 7540 C C . ALA B 1 482 ? -13.711 39.688 0.859 1 96.75 482 ALA B C 1
ATOM 7542 O O . ALA B 1 482 ? -12.992 38.781 0.442 1 96.75 482 ALA B O 1
ATOM 7543 N N . ARG B 1 483 ? -14.219 40.562 0.077 1 95.12 483 ARG B N 1
ATOM 7544 C CA . ARG B 1 483 ? -14.031 40.5 -1.369 1 95.12 483 ARG B CA 1
ATOM 7545 C C . ARG B 1 483 ? -12.562 40.688 -1.737 1 95.12 483 ARG B C 1
ATOM 7547 O O . ARG B 1 483 ? -12.047 40.062 -2.65 1 95.12 483 ARG B O 1
ATOM 7554 N N . THR B 1 484 ? -11.984 41.625 -1.053 1 95.06 484 THR B N 1
ATOM 7555 C CA . THR B 1 484 ? -10.57 41.906 -1.301 1 95.06 484 THR B CA 1
ATOM 7556 C C . THR B 1 484 ? -9.727 40.688 -0.981 1 95.06 484 THR B C 1
ATOM 7558 O O . THR B 1 484 ? -8.82 40.312 -1.745 1 95.06 484 THR B O 1
ATOM 7561 N N . PHE B 1 485 ? -9.992 40.062 0.085 1 96.19 485 PHE B N 1
ATOM 7562 C CA . PHE B 1 485 ? -9.273 38.875 0.45 1 96.19 485 PHE B CA 1
ATOM 7563 C C . PHE B 1 485 ? -9.461 37.781 -0.609 1 96.19 485 PHE B C 1
ATOM 7565 O O . PHE B 1 485 ? -8.492 37.156 -1.026 1 96.19 485 PHE B O 1
ATOM 7572 N N . MET B 1 486 ? -10.656 37.531 -0.967 1 95.12 486 MET B N 1
ATOM 7573 C CA . MET B 1 486 ? -10.977 36.469 -1.933 1 95.12 486 MET B CA 1
ATOM 7574 C C . MET B 1 486 ? -10.312 36.75 -3.275 1 95.12 486 MET B C 1
ATOM 7576 O O . MET B 1 486 ? -9.805 35.844 -3.922 1 95.12 486 MET B O 1
ATOM 7580 N N . ALA B 1 487 ? -10.258 37.938 -3.635 1 90.88 487 ALA B N 1
ATOM 7581 C CA . ALA B 1 487 ? -9.586 38.312 -4.875 1 90.88 487 ALA B CA 1
ATOM 7582 C C . ALA B 1 487 ? -8.086 38.062 -4.797 1 90.88 487 ALA B C 1
ATOM 7584 O O . ALA B 1 487 ? -7.48 37.594 -5.762 1 90.88 487 ALA B O 1
ATOM 7585 N N . ARG B 1 488 ? -7.59 38.438 -3.723 1 89.94 488 ARG B N 1
ATOM 7586 C CA . ARG B 1 488 ? -6.164 38.188 -3.523 1 89.94 488 ARG B CA 1
ATOM 7587 C C . ARG B 1 488 ? -5.852 36.688 -3.531 1 89.94 488 ARG B C 1
ATOM 7589 O O . ARG B 1 488 ? -4.867 36.25 -4.129 1 89.94 488 ARG B O 1
ATOM 7596 N N . PHE B 1 489 ? -6.637 35.969 -2.824 1 92.56 489 PHE B N 1
ATOM 7597 C CA . PHE B 1 489 ? -6.48 34.531 -2.828 1 92.56 489 PHE B CA 1
ATOM 7598 C C . PHE B 1 489 ? -6.547 33.969 -4.246 1 92.56 489 PHE B C 1
ATOM 7600 O O . PHE B 1 489 ? -5.688 33.188 -4.656 1 92.56 489 PHE B O 1
ATOM 7607 N N . ASP B 1 490 ? -7.547 34.375 -4.961 1 87.88 490 ASP B N 1
ATOM 7608 C CA . ASP B 1 490 ? -7.773 33.875 -6.312 1 87.88 490 ASP B CA 1
ATOM 7609 C C . ASP B 1 490 ? -6.637 34.281 -7.246 1 87.88 490 ASP B C 1
ATOM 7611 O O . ASP B 1 490 ? -6.25 33.5 -8.133 1 87.88 490 ASP B O 1
ATOM 7615 N N . SER B 1 491 ? -6.082 35.375 -7.027 1 79.19 491 SER B N 1
ATOM 7616 C CA . SER B 1 491 ? -5 35.844 -7.883 1 79.19 491 SER B CA 1
ATOM 7617 C C . SER B 1 491 ? -3.689 35.125 -7.566 1 79.19 491 SER B C 1
ATOM 7619 O O . SER B 1 491 ? -2.838 34.969 -8.438 1 79.19 491 SER B O 1
ATOM 7621 N N . THR B 1 492 ? -3.605 34.781 -6.332 1 76.06 492 THR B N 1
ATOM 7622 C CA . THR B 1 492 ? -2.348 34.188 -5.883 1 76.06 492 THR B CA 1
ATOM 7623 C C . THR B 1 492 ? -2.338 32.688 -6.117 1 76.06 492 THR B C 1
ATOM 7625 O O . THR B 1 492 ? -1.289 32.094 -6.402 1 76.06 492 THR B O 1
ATOM 7628 N N . VAL B 1 493 ? -3.418 32.062 -5.898 1 70.69 493 VAL B N 1
ATOM 7629 C CA . VAL B 1 493 ? -3.482 30.594 -5.93 1 70.69 493 VAL B CA 1
ATOM 7630 C C . VAL B 1 493 ? -3.904 30.125 -7.32 1 70.69 493 VAL B C 1
ATOM 7632 O O . VAL B 1 493 ? -3.43 29.094 -7.805 1 70.69 493 VAL B O 1
ATOM 7635 N N . VAL B 1 494 ? -5.02 30.703 -7.945 1 47.88 494 VAL B N 1
ATOM 7636 C CA . VAL B 1 494 ? -5.473 30.297 -9.273 1 47.88 494 VAL B CA 1
ATOM 7637 C C . VAL B 1 494 ? -4.516 30.844 -10.336 1 47.88 494 VAL B C 1
ATOM 7639 O O . VAL B 1 494 ? -4.434 30.312 -11.438 1 47.88 494 VAL B O 1
ATOM 7642 N N . ALA B 1 495 ? -3.717 31.781 -9.938 1 39.62 495 ALA B N 1
ATOM 7643 C CA . ALA B 1 495 ? -2.844 32.281 -11 1 39.62 495 ALA B CA 1
ATOM 7644 C C . ALA B 1 495 ? -1.64 31.359 -11.195 1 39.62 495 ALA B C 1
ATOM 7646 O O . ALA B 1 495 ? -1.168 30.734 -10.242 1 39.62 495 ALA B O 1
#

Solvent-accessible surface area (backbone atoms only — not comparable to full-atom values): 50961 Å² total; per-residue (Å²): 137,85,79,77,78,75,78,74,74,76,75,84,55,48,11,75,78,80,60,45,78,37,58,92,85,54,87,60,62,44,32,70,70,52,42,56,58,65,59,52,57,72,72,57,45,63,61,68,59,68,65,62,55,57,32,68,72,42,34,50,21,34,66,66,62,34,60,20,56,42,50,51,54,47,22,72,73,40,94,51,59,46,59,56,54,51,10,62,35,37,70,46,50,41,70,53,43,52,34,32,52,68,62,72,49,87,79,44,53,69,56,51,38,26,42,30,52,20,52,57,44,63,64,83,54,38,67,63,79,88,47,76,77,67,79,47,63,74,50,56,78,63,73,43,80,49,78,77,84,74,83,76,87,74,77,84,64,68,74,65,59,64,61,57,69,68,48,51,65,14,52,52,40,23,71,56,47,80,76,53,64,78,53,44,69,71,50,66,66,55,71,57,52,80,44,48,65,67,57,34,52,51,46,55,45,47,39,60,57,51,49,57,47,24,29,39,38,21,18,48,68,44,26,54,28,38,48,22,52,41,49,50,46,51,48,45,67,66,69,35,43,58,52,71,70,45,46,49,48,39,43,50,24,43,20,50,32,22,35,45,26,11,49,21,19,41,32,38,58,37,53,63,56,12,51,50,24,26,32,52,13,35,50,32,13,50,45,62,66,33,57,69,52,33,28,54,25,26,46,52,50,13,52,51,27,36,77,68,72,27,20,67,61,4,31,35,23,14,50,32,21,48,62,60,29,69,85,69,60,38,36,58,53,47,13,52,40,26,38,46,30,11,44,11,27,8,70,64,64,34,50,69,60,14,49,53,24,42,50,51,11,51,57,26,46,69,65,51,56,94,79,61,81,67,64,75,89,56,67,76,64,45,72,41,50,49,30,31,54,50,10,51,30,29,39,59,52,67,38,25,70,62,10,31,55,25,14,48,49,17,41,71,61,47,59,89,54,39,47,39,60,31,34,41,30,29,37,53,28,16,51,18,31,38,72,66,66,37,54,70,62,15,50,53,37,36,50,52,23,51,49,37,51,58,31,41,19,41,37,44,46,49,48,52,51,46,50,52,48,47,54,52,47,61,74,74,44,84,44,68,69,52,51,50,49,47,50,50,48,47,56,63,68,74,87,137,84,80,76,77,77,78,75,74,75,75,83,53,47,11,76,79,80,60,46,77,37,58,92,86,55,87,60,62,46,33,69,68,52,42,56,57,62,59,51,58,72,72,56,40,63,55,66,59,67,66,62,55,57,31,66,70,43,35,52,21,34,64,66,64,34,60,19,56,41,50,51,54,47,21,72,71,39,94,51,61,47,60,55,55,50,10,61,37,37,71,46,51,41,69,54,42,52,34,32,52,69,64,73,50,86,81,45,51,68,54,52,39,26,42,31,50,22,51,57,44,63,64,83,52,38,67,63,77,87,45,76,79,68,78,51,65,73,54,55,77,61,72,47,81,55,80,78,83,75,83,74,89,74,76,85,66,71,72,64,59,66,60,58,68,69,48,52,65,16,52,51,40,23,73,54,46,81,76,52,64,77,53,43,69,71,49,65,63,55,70,57,52,78,47,49,65,66,57,34,52,52,46,55,45,46,39,60,56,51,48,56,46,24,30,39,36,19,19,46,72,44,26,55,31,36,47,23,51,40,48,52,45,52,47,45,67,68,68,33,43,57,52,71,69,44,46,50,48,37,42,51,24,44,19,50,30,21,35,44,27,11,49,22,19,41,32,39,58,37,53,63,56,12,52,51,25,25,32,52,13,35,51,32,13,51,46,61,67,34,57,68,52,34,28,54,24,26,45,52,48,12,51,51,27,36,74,68,72,28,21,68,60,4,29,35,23,14,50,32,22,48,62,58,30,70,84,70,59,40,37,57,54,47,13,52,39,28,39,47,31,11,43,10,28,11,69,64,62,34,52,68,61,14,50,54,24,41,49,51,12,51,57,26,46,69,64,51,55,94,78,60,80,68,65,76,89,56,67,76,64,45,72,39,50,49,29,32,54,51,11,53,28,30,39,59,52,67,37,26,70,62,10,30,55,26,13,49,48,16,41,71,62,47,58,90,54,39,48,40,61,31,33,39,31,28,37,52,27,16,52,18,30,40,71,66,68,38,54,71,61,16,50,53,37,37,50,52,23,50,50,37,53,62,35,44,20,42,37,46,47,48,48,50,51,46,51,51,48,48,55,50,47,61,74,75,43,81,46,69,69,53,51,52,49,48,48,49,49,48,58,64,66,75,89

InterPro domains:
  IPR001387 Cro/C1-type, helix-turn-helix domain [PS50943] (83-126)
  IPR001387 Cro/C1-type, helix-turn-helix domain [SM00530] (69-126)
  IPR001387 Cro/C1-type, helix-turn-helix domain [cd00093] (83-123)
  IPR010982 Lambda repressor-like, DNA-binding domain superfamily [G3DSA:1.10.260.40] (66-127)
  IPR010982 Lambda repressor-like, DNA-binding domain superfamily [SSF47413] (72-124)
  IPR011990 Tetratricopeptide-like helical domain superfamily [G3DSA:1.25.40.10] (171-422)
  IPR011990 Tetratricopeptide-like helical domain superfamily [SSF48452] (254-450)

Secondary structure (DSSP, 8-state):
-------------B-TTT-PBPPTT--SSS-HHHHHHHT----PPP---HHHHHSHHHHHHHHTT-HHHHHHHHHHHSS--SHHHHHHHHT--HHHHHHHHTT-S---HHHHHHHHHHHT--GGGS--SS------------------------GGGSTHHHHHHHHSSHHHHHTT-TT-THHHHHHHT----B--HHHHHHHHHHHHHHHHHHHHH-SGGGHHHHHHHHHHHHHHHHH-B--HHHHHHHHHHHHHHHHHHHHHHHHTT-HHHHHHHHHHHHHHHHHHT-HHHHHHHHHHHHHHHHHTT-HHHHHHHHHHHHHHHTTT--HHHHHHHHHHHHHHHHHTT-HHHHHHHHHHHHHHHHT--TT----GGGTT-SHHHHHHHHHHHHHHTT-HHHHHHHHHHHHHTPPTT-HHHHHHHHHHHHHHHHHTT-HHHHHHHHHHHHHHHHHT---HHHHHHHHHHHHHHHHH---HHHHHHHHHHIIIII-/-------------B-TTT-PBPPTT--SSS-HHHHHHHT----PPP---HHHHHSHHHHHHHHTT-HHHHHHHHHHHSS--SHHHHHHHHT--HHHHHHHHTT-S---HHHHHHHHHHHT--GGGS--SS------------------------GGGGTHHHHHHHHSSHHHHHTT-TT-THHHHHHHT----B--HHHHHHHHHHHHHHHHHHHHH-SGGGHHHHHHHHHHHHHHHHH-B--HHHHHHHHHHHHHHHHHHHHHHHHTT-HHHHHHHHHHHHHHHHHHT-HHHHHHHHHHHHHHHHHTT-HHHHHHHHHHHHHHHTTT--HHHHHHHHHHHHHHHHHTT-HHHHHHHHHHHHHHHHT--TT----GGGTT-SHHHHHHHHHHHHHHTT-HHHHHHHHHHHHHTPPTT-HHHHHHHHHHHHHHHHHTT-HHHHHHHHHHHHHHHHHT---HHHHHHHHHHHHHHHHH---HHHHHHHHHHIIIII-

Radius of gyration: 32.53 Å; Cα contacts (8 Å, |Δi|>4): 1454; chains: 2; bounding box: 160×85×75 Å

Sequence (990 aa):
MARESSEHNPAPRVCAHCGGRLRRDNTNTLCDPCQRSAHTVELLAPVLPLDFWAEPEMRAALADHDLGKVSQLYRARTPIRRQHMVAELVGFSQAHISRIERGLCEIRLDTVLRFVQGLRIPPHLVDPIGAPYLDGSTAPELPTTVPTHAGHEVGDNMRRRSVLKGLTGAAALVGFSLAGDEDEEALANDDFGRVGEAHAAQLEDAPKHLYNLDYRYGGDTLCDQAAAQLRRANKLLNRGQYSEKVGQRLQVATGELGICAGWLAFDAGRQDQARYCYTEALAAARMANDANLEVHALANMSMQAVALDRPREGLHMAQAAQRVAEQISTPTMDSLLAMREARAWAKLNDGPAARRAMVRARDAFEQRSDDEEKPVWIAFFDEVELAGNEGMCELDTGRANKAASFLELARGKQREGMVRNKSLYTVRLAFATLARRDVTRAIEIGEEALGMVVNEVTSTRTLNELRAFRRQLAQVSTSTAARTFMARFDSTVVAMARESSEHNPAPRVCAHCGGRLRRDNTNTLCDPCQRSAHTVELLAPVLPLDFWAEPEMRAALADHDLGKVSQLYRARTPIRRQHMVAELVGFSQAHISRIERGLCEIRLDTVLRFVQGLRIPPHLVDPIGAPYLDGSTAPELPTTVPTHAGHEVGDNMRRRSVLKGLTGAAALVGFSLAGDEDEEALANDDFGRVGEAHAAQLEDAPKHLYNLDYRYGGDTLCDQAAAQLRRANKLLNRGQYSEKVGQRLQVATGELGICAGWLAFDAGRQDQARYCYTEALAAARMANDANLEVHALANMSMQAVALDRPREGLHMAQAAQRVAEQISTPTMDSLLAMREARAWAKLNDGPAARRAMVRARDAFEQRSDDEEKPVWIAFFDEVELAGNEGMCELDTGRANKAASFLELARGKQREGMVRNKSLYTVRLAFATLARRDVTRAIEIGEEALGMVVNEVTSTRTLNELRAFRRQLAQVSTSTAARTFMARFDSTVVA

Organism: NCBI:txid927661

Nearest PDB structures (foldseek):
  4g2v-assembly1_A  TM=4.763E-01  e=1.160E-03  Mus musculus
  7t7t-assembly2_B  TM=5.369E-01  e=5.664E-03  Citrus unshiu
  6hc2-assembly4_S  TM=4.488E-01  e=1.326E-02  Homo sapiens
  5l9u-assembly1_O  TM=3.721E-01  e=3.227E-02  Homo sapiens
  8jau-assembly1_A  TM=4.170E-01  e=1.403E-01  Homo sapiens

pLDDT: mean 78.38, std 23.94, range [20.0, 98.88]

Foldseek 3Di:
DPPPPPPPPPDFQAQPPPRHGADPPDPDSHHVVVVVVVPCPVLAAEDDDVVLCVPPQNLVCLQVVLVLSNLCSSLVVDVVPALCSLCSLLVHHSVVSVCSVVVNDDDDLSSSLSNCRSNVPDVVSNPPPPRDQRQLADLDQHAFFQDPDDDDPPDDLPPVPPVVVPCQAPVVVVNLPLPDPVCCVVCVPPCVPADEDVNLVVLQCVLVVLVLSCLWANLQSCLSNLSNSLSVLVSCLVPHDYDPVSNLSSLLSSLSSLQSSLVSCLQNVRNNSNLVSLVVSCVSCVVSVPLVSNLSSLLSVLVSCLLVLNLVSSLVSLVVSCVSCVVPDALLSQLSSLLSNLSSCLSVLNLVSSVVSLVRSVVSLVPDDPPDDDDPVSVQRHPLNSLLSVLNSCVSNLNLVSSLVSLVSNLVVPDDSSLVSNLQSLLSNLSSCVSVVVLVVSLVSLVVSVCSCQGIYPTPSSLVSSVVSLVVLVVPDDDPSNVVSNVVNCVRPSD/DDPPPPPPPPDFQAQPPPRHGADPPDPDSHHVVVVVVVPCPVLAAEADDVVLCVPPQNLVCLQVVLVLSNLCSSLVVDVVPALCSLCSLLVHHSVVSVCSVVVNDDDALSSSLSNCRSNVPDVVSNPPPPRDQRQLDDLDQHAFAQDPDDDDPPDDLPPPPPVVVPCQAPVVVVSLPLPDPVCCVVCVPPCVPADEDVNLVVLQCVLVVLVLSCLWANLQSCLSNLSNSLSVLVSCLVPHDYDPVSSLSSLLSSLSSLQSSLVSCLQNVNNNSNLVSLVVSCVSCVVSVPLVSNLSSLLSVLVSCLLVLNLVSSLVSLVVSVVSCVVPDALLSQLSSLLSNLSSCLSVLNLVSSVVSLVRSVVSLVPDDPPDDDDPVSVQRHPLNSLLSVLNSCVSNLNLVSSLVSLCSSLVVPDPSSLVSNLQSLLSNLSSCVSVVVLVVSLVSLVVSVCSCQRIYPTVSSLVSSVVSLVVLVVPDDDPSNVVSNVVNCVRPSD